Protein AF-0000000080271506 (afdb_homodimer)

Foldseek 3Di:
DPPPPDWAKEKEWEAAQFKTKMWIWTADLQLDTDTDDMDIDTANLNVCCLQVLADDPVRLVVVLVVVLVVLVVCVVVPHDYYAAEYEDSLLRRPCSVVSQVSSCVRRVDRYHYFYPQQLVLLQVLQVLVVVVVPPDDQAAKEWEWEAGLQKIWIWIDGSNATAAIDMFRCHLNSLCSVCVVVVVVDLQVLVVSLVVLCVRCVVCLVVLLVDAHAAYAYHYDLLVVVVVQLCVVVVDDPVAQKDFLVSLVVVLVVLSNDDLVCQCVVSVHDSVSSSRNSSVSSNVNSVVVSHNYRTYGYDPDDSRNSSSSVSSCVVSVDCSVVRSLRNLLNNLLSLLVVLPHLQLLLVQLLVQLLVVCVVLCVQLVDDPLLSSLLNSLSNQLQSLVSVPPPLSLVSSLVVQLPDSRRSAGNLSSLLSSLLSSLLADDADDCPDPSLVVDDPVSNLSSLQSNLSSNLSSLQCVVVPPFWDDWDWDDDPAAIETDTDGNDDRVSSVVRNVSSQVSNCVNRVHGYDD/DPPPPDWAWEKEWEAAQFKTKMWIWTADLQLDTDTDDMDIDTANLQVCCLQVLADDPVRLVVVLVVVLVVLVVCVVVPHDYYAAEYEDSLLRRPCSVVSQVSSCVRRVDRYHYFYPQQLVLLQVLQVLVVVVVPPDDQAAKEWEWEAGLQKIWIWIDGSNATAAIDMFRCHLNSLCSVCVVVPVVDLQVLVVSLVVLCVRCVVCLVVLLVDA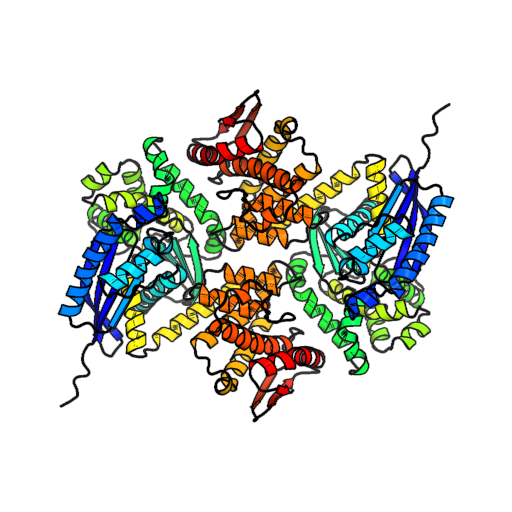HAAYAYHYDLLVVVVVQLCVVVVDDPVAQKDFLVSLVVVLVVLSNDDLVCQCVVSVHDSVSSSRNSSVSSNVNSVVVSHNYRTYGYSHDDSRNSVSSVSSCVVSVDCSVVSSLRNLLNNLLSLLVVLPHLQLLLVQLLVQLLVVCVVLCVQLVDDPLLSSLLNSLSNQLQSLVSVPPPLSLVSSLVVQLPDSRRNAGNLSSLLSSLLSSLLADDADDCPDPSLVVDDPVSNLSSLQSNLSSNLSSLQCVVVPPFWDDWDWDDDPAAIETDTDGDDDRVSSVVSNVSSQVSNCVNRVHGYDD

Secondary structure (DSSP, 8-state):
-------EEEEEEEE-SSEEEEEEEEE-TT--EEEEEEEEEE--HHHHHHHHSS--HHHHHHHHHHHHHHHHHHHHTT--EEEEEE-HHHHT-TTHHHHHHHHHHHH---EEE--HHHHHHHHHHHHHHHHTTS---TT-EEEEEEE-SS-EEEEEEETTEEEEEEEES--HHHHHHHTGGGTTT-S-HHHHHHHHHHHHSGGGHHHHHTS---EEEEESHHHHHHHHHHHHHHT--TT--EEEHHHHHHHHHHHHT--HHHHHHHHT--HHHHHHHHHHHHHHHHHHHTS--SEEE-----HHHHHHHHHHHHHHT-THHHHHHHHHHHHHHHHHHHTT--HHHHHHHHHHHHHHHHHTHHHH---HHHHHHHHHHHHHTTGGGGT-STTHHHHHHHHHHH---TT--HHHHHHHHHHHHTSSS----TTSHHHHTS-HHHHHHHHHHHHHHHHHHHTTTTSS--EEEEEEEE-SSEEEEEEEESS--HHHHHHHHTTHHHHHHHHSSEEE-/-------EEEEEEEE-SSEEEEEEEEE-TT--EEEEEEEEEE--HHHHHHHHSS--HHHHHHHHHHHHHHHHHHHHTT--EEEEEE-HHHHT-TTHHHHHHHHHHHH---EEE--HHHHHHHHHHHHHHHHTTS---TT-EEEEEEE-SS-EEEEEEETTEEEEEEEES--HHHHHHHTHHHHTT-S-HHHHHHHHHHHHSGGGHHHHHTS---EEEEESHHHHHHHHHHHHHHT--TT--EEEHHHHHHHHHHHHT--HHHHHHHHT--HHHHHHHHHHHHHHHHHHTTS--SEEE-----HHHHHHHHHHHHHHT-THHHHHHHHHHHHHHHHHHHTT--HHHHHHHHHHHHHHHHHTHHHH---HHHHHHHHHHHHHTTGGGGT-STTHHHHHHHHHHH---TT--HHHHHHHHHHHHTSSS----TTSHHHHTS-HHHHHHHHHHHHHHHHHHHTTTTSS--EEEEEEEE-SSEEEEEEEESS--HHHHHHHHTTHHHHHHHHSSEEE-

Solvent-accessible surface area (backbone atoms only — not comparable to full-atom values): 52823 Å² total; per-residue (Å²): 130,75,77,75,84,71,69,46,49,33,36,16,34,42,40,41,23,56,34,37,35,36,38,32,28,37,32,49,93,85,59,50,73,46,80,74,47,76,47,78,42,82,47,56,39,22,61,27,16,78,73,66,38,34,62,48,72,66,50,51,52,52,50,40,53,54,48,39,52,53,49,52,51,36,56,74,66,63,47,83,50,69,50,35,37,24,32,56,18,42,57,67,17,74,50,33,67,62,50,52,49,46,36,28,73,75,52,66,48,73,63,42,73,45,50,69,24,35,50,48,35,26,37,48,49,34,48,47,59,51,45,73,70,40,93,70,66,46,82,49,25,35,37,37,39,35,50,38,50,45,26,34,38,37,37,32,33,49,62,80,32,34,40,44,62,49,60,38,84,59,4,29,52,45,46,48,64,72,45,50,78,45,56,83,71,42,88,56,38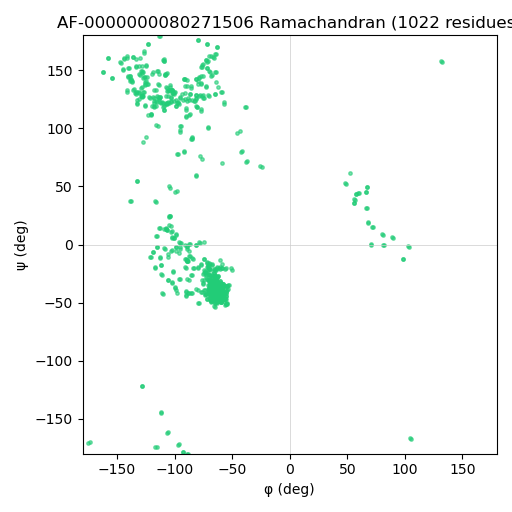,52,60,49,50,45,38,52,51,49,42,64,50,50,65,48,47,69,64,52,55,75,47,81,29,56,37,32,39,40,37,38,73,64,55,55,53,51,50,51,54,52,30,69,72,68,67,52,68,93,83,63,48,62,46,46,48,66,58,52,52,51,51,49,58,57,51,52,76,46,54,54,67,51,44,16,66,75,69,70,45,53,71,69,56,30,63,35,45,60,52,43,52,44,53,52,48,59,56,46,70,64,40,69,31,66,35,35,37,42,64,98,63,46,58,48,54,7,43,43,51,52,50,40,29,66,75,69,66,47,68,69,59,55,58,53,49,51,27,43,52,40,26,49,51,39,51,25,54,74,35,63,42,59,62,68,52,25,50,51,26,27,54,45,26,51,51,51,48,65,73,41,30,86,64,68,66,65,55,72,68,56,50,50,38,43,44,53,19,35,51,39,30,54,34,9,32,61,73,25,66,58,66,18,31,57,41,14,22,55,51,46,54,57,47,59,52,62,58,41,46,71,66,52,36,48,42,23,16,52,20,17,32,24,33,60,93,51,70,92,45,74,85,39,65,86,51,50,76,44,51,74,67,52,42,50,50,27,48,46,45,13,36,44,36,24,50,26,39,20,58,35,54,58,62,67,63,41,58,78,43,79,46,79,45,77,56,91,59,34,29,39,45,48,71,42,57,72,69,86,56,61,66,24,52,56,47,34,61,73,47,31,64,57,28,22,72,65,60,60,33,38,64,42,113,130,75,77,76,83,71,70,44,48,33,37,14,32,40,40,40,22,55,35,36,35,37,38,33,29,37,32,49,96,86,60,51,73,46,80,75,46,76,47,78,41,81,48,55,40,22,61,27,16,77,74,65,39,34,63,46,71,67,52,50,53,52,48,41,53,54,47,38,51,52,49,51,52,37,56,74,66,65,47,82,48,71,50,36,36,24,31,56,19,42,59,67,17,75,50,33,67,61,50,52,49,47,36,28,74,76,52,66,47,71,65,42,73,45,51,70,25,35,51,48,34,26,37,46,48,35,47,49,60,50,46,73,70,42,93,70,66,51,82,48,26,34,37,36,40,36,49,37,50,44,26,34,36,39,36,32,33,48,61,81,31,36,41,44,64,50,59,40,83,60,4,29,53,45,46,48,64,73,44,50,78,46,56,82,72,41,87,56,40,50,61,48,51,46,36,53,52,50,42,65,49,49,66,48,48,69,64,50,57,74,48,81,29,56,38,30,38,46,41,37,73,65,54,56,52,50,49,52,54,51,31,69,72,68,68,52,68,92,82,62,46,62,45,44,48,66,58,51,50,52,50,49,59,58,50,52,77,46,54,53,68,52,44,15,64,75,69,70,44,52,71,68,54,29,62,34,45,60,52,42,52,46,53,52,49,59,56,48,69,64,38,70,31,66,37,37,37,41,84,81,65,45,59,47,54,8,44,44,50,53,51,40,28,67,74,67,66,47,66,68,58,56,59,52,50,51,27,43,52,40,26,49,51,39,51,25,56,75,34,62,42,62,61,69,50,25,51,52,26,27,54,46,25,51,52,52,49,65,74,40,30,89,64,68,68,65,55,69,68,57,51,50,37,42,42,53,18,36,50,39,30,55,34,7,34,63,73,25,64,58,66,19,31,57,40,14,20,55,52,47,55,58,46,61,53,61,58,42,45,73,65,51,35,48,41,23,15,52,18,18,31,24,33,60,93,51,71,93,45,75,86,40,66,85,50,49,76,44,52,71,67,53,41,50,49,26,48,47,44,11,36,44,36,24,49,27,40,19,58,36,53,57,63,67,65,40,59,77,43,79,45,79,44,76,57,91,59,34,30,38,45,48,70,43,55,71,70,86,57,62,64,25,50,55,48,32,61,74,48,29,62,59,28,20,72,64,58,61,32,40,63,42,115

InterPro domains:
  IPR003607 HD/PDEase domain [cd00077] (344-480)
  IPR003695 Ppx/GppA phosphatase, N-terminal [PF02541] (31-312)
  IPR043129 ATPase, nucleotide binding domain [SSF53067] (8-130)
  IPR043129 ATPase, nucleotide binding domain [SSF53067] (140-314)
  IPR048950 Ppx/GppA phosphatase, C-terminal [PF21447] (331-485)
  IPR050273 GppA/Ppx guanosine pentaphosphate hydrolase [PTHR30005] (7-481)

Organism: NCBI:txid1552

Radius of gyration: 32.48 Å; Cα contacts (8 Å, |Δi|>4): 1818; chains: 2; bounding box: 80×104×75 Å

Nearest PDB structures (foldseek):
  8jgr-assembly1_A  TM=5.677E-01  e=6.599E-24  Deinococcus radiodurans R1 = ATCC 13939 = DSM 20539
  6pbz-assembly1_C  TM=5.279E-01  e=1.568E-22  Escherichia coli K-12
  6pbz-assembly1_B  TM=5.098E-01  e=1.625E-20  Escherichia coli K-12
  3cer-assembly4_D  TM=8.533E-01  e=2.823E-14  Bifidobacterium longum NCC2705
  6pbz-assembly1_D  TM=4.973E-01  e=1.581E-19  Escherichia coli K-12

Sequence (1026 aa):
MGTAQAWKIIAAIDLGANYLKMTIGEINKQGEIIILEEVVKPTKIGKDTFSKARISVKTIHETCDDLNGFVRLMKDYKIKFYKAVATSGMREAENKQYVLEQIRLRTGLNVESINVAEEQFYMLKAVRNHVNSIDIKKSEQYLIVNITSGAVETSIYEDGRLKFTEHVKIGSLKIREALSDLETKTIEFSETMQQYIESKIYTLKPQIKKFEINHFLGLGGELNTLCGIIRKKSGANKKDYYIKKEALLSLTKEISNMDNFQIKTTFGLSNKTAELLLPSILIFYCFLKMTKAEGIQIPKLSLRQGILYDLSDEILNIPRKEELIHDIISSVWYIGEKYQIDKEHATFVEKLSLEIFDHTKNLHKLGERERLYLQVAAILHDVGGFISANNHNFHSYNIIRAQSIVGFSDIAIEIIASSARYHSEEIPIMAHNNYRVLSDVDKMIVSTLAAILKLSEALDISHMQKIKEIKLLETRDNMFFNLRSKGDIILEEWNFSKYVDFFEEVIGVKPIIMGTAQAWKIIAAIDLGANYLKMTIGEINKQGEIIILEEVVKPTKIGKDTFSKARISVKTIHETCDDLNGFVRLMKDYKIKFYKAVATSGMREAENKQYVLEQIRLRTGLNVESINVAEEQFYMLKAVRNHVNSIDIKKSEQYLIVNITSGAVETSIYEDGRLKFTEHVKIGSLKIREALSDLETKTIEFSETMQQYIESKIYTLKPQIKKFEINHFLGLGGELNTLCGIIRKKSGANKKDYYIKKEALLSLTKEISNMDNFQIKTTFGLSNKTAELLLPSILIFYCFLKMTKAEGIQIPKLSLRQGILYDLSDEILNIPRKEELIHDIISSVWYIGEKYQIDKEHATFVEKLSLEIFDHTKNLHKLGERERLYLQVAAILHDVGGFISANNHNFHSYNIIRAQSIVGFSDIAIEIIASSARYHSEEIPIMAHNNYRVLSDVDKMIVSTLAAILKLSEALDISHMQKIKEIKLLETRDNMFFNLRSKGDIILEEWNFSKYVDFFEEVIGVKPII

pLDDT: mean 91.63, std 8.74, range [24.33, 98.81]

Structure (mmCIF, N/CA/C/O backbone):
data_AF-0000000080271506-model_v1
#
loop_
_entity.id
_entity.type
_entity.pdbx_description
1 polymer Exopolyphosphatase
#
loop_
_atom_site.group_PDB
_atom_site.id
_atom_site.type_symbol
_atom_site.label_atom_id
_atom_site.label_alt_id
_atom_site.label_comp_id
_atom_site.label_asym_id
_atom_site.label_entity_id
_atom_site.label_seq_id
_atom_site.pdbx_PDB_ins_code
_atom_site.Cartn_x
_atom_site.Cartn_y
_atom_site.Cartn_z
_atom_site.occupancy
_atom_site.B_iso_or_equiv
_atom_site.auth_seq_id
_atom_site.auth_comp_id
_atom_site.auth_asym_id
_atom_site.auth_atom_id
_atom_site.pdbx_PDB_model_num
ATOM 1 N N . MET A 1 1 ? -33.625 -52.156 -16.141 1 24.33 1 MET A N 1
ATOM 2 C CA . MET A 1 1 ? -32.281 -52.031 -16.75 1 24.33 1 MET A CA 1
ATOM 3 C C . MET A 1 1 ? -31.609 -50.75 -16.266 1 24.33 1 MET A C 1
ATOM 5 O O . MET A 1 1 ? -32.125 -49.625 -16.484 1 24.33 1 MET A O 1
ATOM 9 N N . GLY A 1 2 ? -31.141 -50.688 -15.047 1 33.22 2 GLY A N 1
ATOM 10 C CA . GLY A 1 2 ? -30.625 -49.531 -14.32 1 33.22 2 GLY A CA 1
ATOM 11 C C . GLY A 1 2 ? -29.703 -48.656 -15.164 1 33.22 2 GLY A C 1
ATOM 12 O O . GLY A 1 2 ? -28.844 -49.188 -15.883 1 33.22 2 GLY A O 1
ATOM 13 N N . THR A 1 3 ? -30.234 -47.656 -15.688 1 35.72 3 THR A N 1
ATOM 14 C CA . THR A 1 3 ? -29.453 -46.812 -16.578 1 35.72 3 THR A CA 1
ATOM 15 C C . THR A 1 3 ? -28.016 -46.688 -16.078 1 35.72 3 THR A C 1
ATOM 17 O O . THR A 1 3 ? -27.781 -46.219 -14.969 1 35.72 3 THR A O 1
ATOM 20 N N . ALA A 1 4 ? -27.266 -47.688 -16.188 1 40.25 4 ALA A N 1
ATOM 21 C CA . ALA A 1 4 ? -25.812 -47.688 -15.969 1 40.25 4 ALA A CA 1
ATOM 22 C C . ALA A 1 4 ? -25.219 -46.312 -16.203 1 40.25 4 ALA A C 1
ATOM 24 O O . ALA A 1 4 ? -25.141 -45.844 -17.344 1 40.25 4 ALA A O 1
ATOM 25 N N . GLN A 1 5 ? -25.438 -45.25 -15.445 1 45.72 5 GLN A N 1
ATOM 26 C CA . GLN A 1 5 ? -25.016 -43.844 -15.297 1 45.72 5 GLN A CA 1
ATOM 27 C C . GLN A 1 5 ? -23.516 -43.688 -15.484 1 45.72 5 GLN A C 1
ATOM 29 O O . GLN A 1 5 ? -22.734 -44.219 -14.688 1 45.72 5 GLN A O 1
ATOM 34 N N . ALA A 1 6 ? -22.984 -43.656 -16.828 1 52.34 6 ALA A N 1
ATOM 35 C CA . ALA A 1 6 ? -21.781 -43.875 -17.625 1 52.34 6 ALA A CA 1
ATOM 36 C C . ALA A 1 6 ? -20.641 -43 -17.125 1 52.34 6 ALA A C 1
ATOM 38 O O . ALA A 1 6 ? -20.859 -41.844 -16.766 1 52.34 6 ALA A O 1
ATOM 39 N N . TRP A 1 7 ? -19.531 -43.531 -16.719 1 69.44 7 TRP A N 1
ATOM 40 C CA . TRP A 1 7 ? -18.203 -42.938 -16.531 1 69.44 7 TRP A CA 1
ATOM 41 C C . TRP A 1 7 ? -17.891 -41.938 -17.625 1 69.44 7 TRP A C 1
ATOM 43 O O . TRP A 1 7 ? -18.312 -42.094 -18.766 1 69.44 7 TRP A O 1
ATOM 53 N N . LYS A 1 8 ? -17.688 -40.656 -17.109 1 88.38 8 LYS A N 1
ATOM 54 C CA . LYS A 1 8 ? -17.266 -39.656 -18.094 1 88.38 8 LYS A CA 1
ATOM 55 C C . LYS A 1 8 ? -15.742 -39.594 -18.172 1 88.38 8 LYS A C 1
ATOM 57 O O . LYS A 1 8 ? -15.055 -39.656 -17.156 1 88.38 8 LYS A O 1
ATOM 62 N N . ILE A 1 9 ? -15.312 -39.656 -19.438 1 95.25 9 ILE A N 1
ATOM 63 C CA . ILE A 1 9 ? -13.883 -39.469 -19.672 1 95.25 9 ILE A CA 1
ATOM 64 C C . ILE A 1 9 ? -13.586 -38 -19.953 1 95.25 9 ILE A C 1
ATOM 66 O O . ILE A 1 9 ? -14.242 -37.375 -20.797 1 95.25 9 ILE A O 1
ATOM 70 N N . ILE A 1 10 ? -12.656 -37.406 -19.141 1 96.44 10 ILE A N 1
ATOM 71 C CA . ILE A 1 10 ? -12.32 -36 -19.25 1 96.44 10 ILE A CA 1
ATOM 72 C C . ILE A 1 10 ? -10.812 -35.844 -19.406 1 96.44 10 ILE A C 1
ATOM 74 O O . ILE A 1 10 ? -10.055 -36.781 -19.234 1 96.44 10 ILE A O 1
ATOM 78 N N . ALA A 1 11 ? -10.43 -34.625 -19.828 1 97.75 11 ALA A N 1
ATOM 79 C CA . ALA A 1 11 ? -9.008 -34.406 -20.031 1 97.75 11 ALA A CA 1
ATOM 80 C C . ALA A 1 11 ? -8.586 -33.031 -19.484 1 97.75 11 ALA A C 1
ATOM 82 O O . ALA A 1 11 ? -9.359 -32.062 -19.547 1 97.75 11 ALA A O 1
ATOM 83 N N . ALA A 1 12 ? -7.438 -33 -18.906 1 98.19 12 ALA A N 1
ATOM 84 C CA . ALA A 1 12 ? -6.758 -31.781 -18.5 1 98.19 12 ALA A CA 1
ATOM 85 C C . ALA A 1 12 ? -5.477 -31.578 -19.312 1 98.19 12 ALA A C 1
ATOM 87 O O . ALA A 1 12 ? -4.656 -32.5 -19.422 1 98.19 12 ALA A O 1
ATOM 88 N N . ILE A 1 13 ? -5.352 -30.406 -19.938 1 98.31 13 ILE A N 1
ATOM 89 C CA . ILE A 1 13 ? -4.176 -30.078 -20.734 1 98.31 13 ILE A CA 1
ATOM 90 C C . ILE A 1 13 ? -3.436 -28.906 -20.094 1 98.31 13 ILE A C 1
ATOM 92 O O . ILE A 1 13 ? -4.039 -27.875 -19.797 1 98.31 13 ILE A O 1
ATOM 96 N N . ASP A 1 14 ? -2.15 -29.078 -19.875 1 97.12 14 ASP A N 1
ATOM 97 C CA . ASP A 1 14 ? -1.265 -28.094 -19.281 1 97.12 14 ASP A CA 1
ATOM 98 C C . ASP A 1 14 ? -0.187 -27.641 -20.266 1 97.12 14 ASP A C 1
ATOM 100 O O . ASP A 1 14 ? 0.75 -28.391 -20.547 1 97.12 14 ASP A O 1
ATOM 104 N N . LEU A 1 15 ? -0.402 -26.469 -20.797 1 97.38 15 LEU A N 1
ATOM 105 C CA . LEU A 1 15 ? 0.628 -25.891 -21.641 1 97.38 15 LEU A CA 1
ATOM 106 C C . LEU A 1 15 ? 1.667 -25.141 -20.812 1 97.38 15 LEU A C 1
ATOM 108 O O . LEU A 1 15 ? 1.581 -23.922 -20.641 1 97.38 15 LEU A O 1
ATOM 112 N N . GLY A 1 16 ? 2.695 -25.844 -20.422 1 93.62 16 GLY A N 1
ATOM 113 C CA . GLY A 1 16 ? 3.74 -25.281 -19.578 1 93.62 16 GLY A CA 1
ATOM 114 C C . GLY A 1 16 ? 4.895 -24.703 -20.359 1 93.62 16 GLY A C 1
ATOM 115 O O . GLY A 1 16 ? 4.875 -24.688 -21.594 1 93.62 16 GLY A O 1
ATOM 116 N N . ALA A 1 17 ? 5.844 -24.219 -19.609 1 91.88 17 ALA A N 1
ATOM 117 C CA . ALA A 1 17 ? 7.004 -23.562 -20.203 1 91.88 17 ALA A CA 1
ATOM 118 C C . ALA A 1 17 ? 7.957 -24.594 -20.812 1 91.88 17 ALA A C 1
ATOM 120 O O . ALA A 1 17 ? 8.578 -24.344 -21.859 1 91.88 17 ALA A O 1
ATOM 121 N N . ASN A 1 18 ? 8.016 -25.781 -20.156 1 89.38 18 ASN A N 1
ATOM 122 C CA . ASN A 1 18 ? 9 -26.781 -20.594 1 89.38 18 ASN A CA 1
ATOM 123 C C . ASN A 1 18 ? 8.32 -27.984 -21.219 1 89.38 18 ASN A C 1
ATOM 125 O O . ASN A 1 18 ? 8.945 -28.719 -21.984 1 89.38 18 ASN A O 1
ATOM 129 N N . TYR A 1 19 ? 7.074 -28.156 -20.781 1 91.62 19 TYR A N 1
ATOM 130 C CA . TYR A 1 19 ? 6.375 -29.344 -21.266 1 91.62 19 TYR A CA 1
ATOM 131 C C . TYR A 1 19 ? 4.91 -29.031 -21.562 1 91.62 19 TYR A C 1
ATOM 133 O O . TYR A 1 19 ? 4.293 -28.234 -20.859 1 91.62 19 TYR A O 1
ATOM 141 N N . LEU A 1 20 ? 4.477 -29.719 -22.609 1 96.5 20 LEU A N 1
ATOM 142 C CA . LEU A 1 20 ? 3.043 -29.891 -22.828 1 96.5 20 LEU A CA 1
ATOM 143 C C . LEU A 1 20 ? 2.568 -31.219 -22.25 1 96.5 20 LEU A C 1
ATOM 145 O O . LEU A 1 20 ? 3.135 -32.281 -22.547 1 96.5 20 LEU A O 1
ATOM 149 N N . LYS A 1 21 ? 1.562 -31.109 -21.406 1 97 21 LYS A N 1
ATOM 150 C CA . LYS A 1 21 ? 1.104 -32.344 -20.766 1 97 21 LYS A CA 1
ATOM 151 C C . LYS A 1 21 ? -0.411 -32.469 -20.875 1 97 21 LYS A C 1
ATOM 153 O O . LYS A 1 21 ? -1.139 -31.484 -20.891 1 97 21 LYS A O 1
ATOM 158 N N . MET A 1 22 ? -0.831 -33.688 -20.984 1 98.12 22 MET A N 1
ATOM 159 C CA . MET A 1 22 ? -2.254 -34 -20.953 1 98.12 22 MET A CA 1
ATOM 160 C C . MET A 1 22 ? -2.52 -35.219 -20.078 1 98.12 22 MET A C 1
ATOM 162 O O . MET A 1 22 ? -1.762 -36.188 -20.125 1 98.12 22 MET A O 1
ATOM 166 N N . THR A 1 23 ? -3.479 -35.125 -19.234 1 97.69 23 THR A N 1
ATOM 167 C CA . THR A 1 23 ? -3.957 -36.25 -18.453 1 97.69 23 THR A CA 1
ATOM 168 C C . THR A 1 23 ? -5.414 -36.562 -18.781 1 97.69 23 THR A C 1
ATOM 170 O O . THR A 1 23 ? -6.266 -35.656 -18.75 1 97.69 23 THR A O 1
ATOM 173 N N . ILE A 1 24 ? -5.648 -37.781 -19.188 1 97.44 24 ILE A N 1
ATOM 174 C CA . ILE A 1 24 ? -7.008 -38.281 -19.422 1 97.44 24 ILE A CA 1
ATOM 175 C C . ILE A 1 24 ? -7.48 -39.094 -18.234 1 97.44 24 ILE A C 1
ATOM 177 O O . ILE A 1 24 ? -6.773 -40 -17.781 1 97.44 24 ILE A O 1
ATOM 181 N N . GLY A 1 25 ? -8.57 -38.719 -17.688 1 95.25 25 GLY A N 1
ATOM 182 C CA . GLY A 1 25 ? -9.109 -39.438 -16.531 1 95.25 25 GLY A CA 1
ATOM 183 C C . GLY A 1 25 ? -10.57 -39.781 -16.688 1 95.25 25 GLY A C 1
ATOM 184 O O . GLY A 1 25 ? -11.289 -39.156 -17.484 1 95.25 25 GLY A O 1
ATOM 185 N N . GLU A 1 26 ? -10.914 -40.844 -15.992 1 94.62 26 GLU A N 1
ATOM 186 C CA . GLU A 1 26 ? -12.312 -41.25 -15.898 1 94.62 26 GLU A CA 1
ATOM 187 C C . GLU A 1 26 ? -12.906 -40.875 -14.547 1 94.62 26 GLU A C 1
ATOM 189 O O . GLU A 1 26 ? -12.297 -41.094 -13.508 1 94.62 26 GLU A O 1
ATOM 194 N N . ILE A 1 27 ? -13.992 -40.188 -14.609 1 90.12 27 ILE A N 1
ATOM 195 C CA . ILE A 1 27 ? -14.633 -39.781 -13.367 1 90.12 27 ILE A CA 1
ATOM 196 C C . ILE A 1 27 ? -15.852 -40.656 -13.102 1 90.12 27 ILE A C 1
ATOM 198 O O . ILE A 1 27 ? -16.578 -41 -14.023 1 90.12 27 ILE A O 1
ATOM 202 N N . ASN A 1 28 ? -15.984 -41.062 -11.844 1 86 28 ASN A N 1
ATOM 203 C CA . ASN A 1 28 ? -17.188 -41.812 -11.445 1 86 28 ASN A CA 1
ATOM 204 C C . ASN A 1 28 ? -18.219 -40.875 -10.797 1 86 28 ASN A C 1
ATOM 206 O O . ASN A 1 28 ? -18.031 -39.656 -10.734 1 86 28 ASN A O 1
ATOM 210 N N . LYS A 1 29 ? -19.219 -41.469 -10.289 1 81.31 29 LYS A N 1
ATOM 211 C CA . LYS A 1 29 ? -20.344 -40.719 -9.766 1 81.31 29 LYS A CA 1
ATOM 212 C C . LYS A 1 29 ? -19.969 -40 -8.469 1 81.31 29 LYS A C 1
ATOM 214 O O . LYS A 1 29 ? -20.562 -38.969 -8.125 1 81.31 29 LYS A O 1
ATOM 219 N N . GLN A 1 30 ? -18.953 -40.562 -7.824 1 78.25 30 GLN A N 1
ATOM 220 C CA . GLN A 1 30 ? -18.547 -39.969 -6.547 1 78.25 30 GLN A CA 1
ATOM 221 C C . GLN A 1 30 ? -17.5 -38.875 -6.746 1 78.25 30 GLN A C 1
ATOM 223 O O . GLN A 1 30 ? -17.125 -38.188 -5.793 1 78.25 30 GLN A O 1
ATOM 228 N N . GLY A 1 31 ? -17.141 -38.688 -7.965 1 78.31 31 GLY A N 1
ATOM 229 C CA . GLY A 1 31 ? -16.172 -37.625 -8.25 1 78.31 31 GLY A CA 1
ATOM 230 C C . GLY A 1 31 ? -14.742 -38.094 -8.164 1 78.31 31 GLY A C 1
ATOM 231 O O . GLY A 1 31 ? -13.812 -37.312 -8.258 1 78.31 31 GLY A O 1
ATOM 232 N N . GLU A 1 32 ? -14.57 -39.344 -7.996 1 83.06 32 GLU A N 1
ATOM 233 C CA . GLU A 1 32 ? -13.227 -39.938 -8 1 83.06 32 GLU A CA 1
ATOM 234 C C . GLU A 1 32 ? -12.68 -40.031 -9.422 1 83.06 32 GLU A C 1
ATOM 236 O O . GLU A 1 32 ? -13.422 -40.312 -10.359 1 83.06 32 GLU A O 1
ATOM 241 N N . ILE A 1 33 ? -11.391 -39.844 -9.508 1 89.38 33 ILE A N 1
ATOM 242 C CA . ILE A 1 33 ? -10.789 -39.812 -10.836 1 89.38 33 ILE A CA 1
ATOM 243 C C . ILE A 1 33 ? -9.766 -40.938 -10.961 1 89.38 33 ILE A C 1
ATOM 245 O O . ILE A 1 33 ? -8.906 -41.125 -10.094 1 89.38 33 ILE A O 1
ATOM 249 N N . ILE A 1 34 ? -9.922 -41.719 -11.977 1 92 34 ILE A N 1
ATOM 250 C CA . ILE A 1 34 ? -8.93 -42.719 -12.344 1 92 34 ILE A CA 1
ATOM 251 C C . ILE A 1 34 ? -8.172 -42.25 -13.594 1 92 34 ILE A C 1
ATOM 253 O O . ILE A 1 34 ? -8.781 -42 -14.633 1 92 34 ILE A O 1
ATOM 257 N N . ILE A 1 35 ? -6.891 -42.156 -13.453 1 93.88 35 ILE A N 1
ATOM 258 C CA . ILE A 1 35 ? -6.074 -41.719 -14.578 1 93.88 35 ILE A CA 1
ATOM 259 C C . ILE A 1 35 ? -5.949 -42.844 -15.609 1 93.88 35 ILE A C 1
ATOM 261 O O . ILE A 1 35 ? -5.547 -43.938 -15.273 1 93.88 35 ILE A O 1
ATOM 265 N N . LEU A 1 36 ? -6.289 -42.531 -16.828 1 95.12 36 LEU A N 1
ATOM 266 C CA . LEU A 1 36 ? -6.246 -43.5 -17.922 1 95.12 36 LEU A CA 1
ATOM 267 C C . LEU A 1 36 ? -4.957 -43.344 -18.719 1 95.12 36 LEU A C 1
ATOM 269 O O . LEU A 1 36 ? -4.383 -44.344 -19.156 1 95.12 36 LEU A O 1
ATOM 273 N N . GLU A 1 37 ? -4.598 -42.125 -18.938 1 95.62 37 GLU A N 1
ATOM 274 C CA . GLU A 1 37 ? -3.463 -41.875 -19.812 1 95.62 37 GLU A CA 1
ATOM 275 C C . GLU A 1 37 ? -2.805 -40.531 -19.469 1 95.62 37 GLU A C 1
ATOM 277 O O . GLU A 1 37 ? -3.48 -39.594 -19.062 1 95.62 37 GLU A O 1
ATOM 282 N N . GLU A 1 38 ? -1.516 -40.5 -19.578 1 96 38 GLU A N 1
ATOM 283 C CA . GLU A 1 38 ? -0.73 -39.281 -19.453 1 96 38 GLU A CA 1
ATOM 284 C C . GLU A 1 38 ? 0.251 -39.125 -20.609 1 96 38 GLU A C 1
ATOM 286 O O . GLU A 1 38 ? 0.933 -40.094 -20.984 1 96 38 GLU A O 1
ATOM 291 N N . VAL A 1 39 ? 0.22 -37.969 -21.172 1 96.44 39 VAL A N 1
ATOM 292 C CA . VAL A 1 39 ? 1.107 -37.656 -22.297 1 96.44 39 VAL A CA 1
ATOM 293 C C . VAL A 1 39 ? 1.952 -36.438 -21.984 1 96.44 39 VAL A C 1
ATOM 295 O O . VAL A 1 39 ? 1.458 -35.469 -21.391 1 96.44 39 VAL A O 1
ATOM 298 N N . VAL A 1 40 ? 3.184 -36.5 -22.344 1 94.19 40 VAL A N 1
ATOM 299 C CA . VAL A 1 40 ? 4.109 -35.406 -22.094 1 94.19 40 VAL A CA 1
ATOM 300 C C . VAL A 1 40 ? 4.926 -35.125 -23.359 1 94.19 40 VAL A C 1
ATOM 302 O O . VAL A 1 40 ? 5.438 -36.062 -23.984 1 94.19 40 VAL A O 1
ATOM 305 N N . LYS A 1 41 ? 4.984 -33.875 -23.75 1 94.94 41 LYS A N 1
ATOM 306 C CA . LYS A 1 41 ? 5.801 -33.438 -24.875 1 94.94 41 LYS A CA 1
ATOM 307 C C . LYS A 1 41 ? 6.672 -32.25 -24.5 1 94.94 41 LYS A C 1
ATOM 309 O O . LYS A 1 41 ? 6.172 -31.25 -23.969 1 94.94 41 LYS A O 1
ATOM 314 N N . PRO A 1 42 ? 7.984 -32.344 -24.75 1 92 42 PRO A N 1
ATOM 315 C CA . PRO A 1 42 ? 8.828 -31.172 -24.469 1 92 42 PRO A CA 1
ATOM 316 C C . PRO A 1 42 ? 8.5 -29.984 -25.344 1 92 42 PRO A C 1
ATOM 318 O O . PRO A 1 42 ? 8.016 -30.156 -26.469 1 92 42 PRO A O 1
ATOM 321 N N . THR A 1 43 ? 8.664 -28.828 -24.875 1 94.12 43 THR A N 1
ATOM 322 C CA . THR A 1 43 ? 8.438 -27.625 -25.641 1 94.12 43 THR A CA 1
ATOM 323 C C . THR A 1 43 ? 9.492 -26.562 -25.328 1 94.12 43 THR A C 1
ATOM 325 O O . THR A 1 43 ? 10.188 -26.672 -24.312 1 94.12 43 THR A O 1
ATOM 328 N N . LYS A 1 44 ? 9.648 -25.562 -26.188 1 93.12 44 LYS A N 1
ATOM 329 C CA . LYS A 1 44 ? 10.625 -24.484 -26.016 1 93.12 44 LYS A CA 1
ATOM 330 C C . LYS A 1 44 ? 9.93 -23.172 -25.688 1 93.12 44 LYS A C 1
ATOM 332 O O . LYS A 1 44 ? 10.547 -22.109 -25.766 1 93.12 44 LYS A O 1
ATOM 337 N N . ILE A 1 45 ? 8.672 -23.234 -25.344 1 94.75 45 ILE A N 1
ATOM 338 C CA . ILE A 1 45 ? 7.875 -22.031 -25.078 1 94.75 45 ILE A CA 1
ATOM 339 C C . ILE A 1 45 ? 8.555 -21.188 -24 1 94.75 45 ILE A C 1
ATOM 341 O O . ILE A 1 45 ? 8.773 -19.984 -24.203 1 94.75 45 ILE A O 1
ATOM 345 N N . GLY A 1 46 ? 8.906 -21.75 -22.891 1 92 46 GLY A N 1
ATOM 346 C CA . GLY A 1 46 ? 9.523 -21.031 -21.781 1 92 46 GLY A CA 1
ATOM 347 C C . GLY A 1 46 ? 10.867 -20.422 -22.156 1 92 46 GLY A C 1
ATOM 348 O O . GLY A 1 46 ? 11.156 -19.281 -21.781 1 92 46 GLY A O 1
ATOM 349 N N . LYS A 1 47 ? 11.672 -21.203 -22.859 1 90.25 47 LYS A N 1
ATOM 350 C CA . LYS A 1 47 ? 12.977 -20.703 -23.281 1 90.25 47 LYS A CA 1
ATOM 351 C C . LYS A 1 47 ? 12.828 -19.453 -24.141 1 90.25 47 LYS A C 1
ATOM 353 O O . LYS A 1 47 ? 13.539 -18.469 -23.938 1 90.25 47 LYS A O 1
ATOM 358 N N . ASP A 1 48 ? 11.852 -19.453 -25.094 1 93.06 48 ASP A N 1
ATOM 359 C CA . ASP A 1 48 ? 11.594 -18.297 -25.953 1 93.06 48 ASP A CA 1
ATOM 360 C C . ASP A 1 48 ? 11.133 -17.109 -25.125 1 93.06 48 ASP A C 1
ATOM 362 O O . ASP A 1 48 ? 11.664 -16 -25.281 1 93.06 48 ASP A O 1
ATOM 366 N N . THR A 1 49 ? 10.234 -17.391 -24.281 1 93.44 49 THR A N 1
ATOM 367 C CA . THR A 1 49 ? 9.578 -16.328 -23.531 1 93.44 49 THR A CA 1
ATOM 368 C C . THR A 1 49 ? 10.547 -15.695 -22.531 1 93.44 49 THR A C 1
ATOM 370 O O . THR A 1 49 ? 10.648 -14.469 -22.453 1 93.44 49 THR A O 1
ATOM 373 N N . PHE A 1 50 ? 11.281 -16.469 -21.797 1 88.19 50 PHE A N 1
ATOM 374 C CA . PHE A 1 50 ? 12.094 -15.969 -20.688 1 88.19 50 PHE A CA 1
ATOM 375 C C . PHE A 1 50 ? 13.391 -15.367 -21.203 1 88.19 50 PHE A C 1
ATOM 377 O O . PHE A 1 50 ? 14 -14.523 -20.547 1 88.19 50 PHE A O 1
ATOM 384 N N . SER A 1 51 ? 13.781 -15.734 -22.422 1 86.94 51 SER A N 1
ATOM 385 C CA . SER A 1 51 ? 15.016 -15.188 -22.984 1 86.94 51 SER A CA 1
ATOM 386 C C . SER A 1 51 ? 14.727 -14.047 -23.953 1 86.94 51 SER A C 1
ATOM 388 O O . SER A 1 51 ? 15.469 -13.055 -24 1 86.94 51 SER A O 1
ATOM 390 N N . LYS A 1 52 ? 13.625 -14.18 -24.719 1 90.12 52 LYS A N 1
ATOM 391 C CA . LYS A 1 52 ? 13.391 -13.234 -25.812 1 90.12 52 LYS A CA 1
ATOM 392 C C . LYS A 1 52 ? 12.086 -12.469 -25.594 1 90.12 52 LYS A C 1
ATOM 394 O O . LYS A 1 52 ? 11.727 -11.602 -26.391 1 90.12 52 LYS A O 1
ATOM 399 N N . ALA A 1 53 ? 11.328 -12.812 -24.625 1 91.25 53 ALA A N 1
ATOM 400 C CA . ALA A 1 53 ? 10.062 -12.172 -24.266 1 91.25 53 ALA A CA 1
ATOM 401 C C . ALA A 1 53 ? 8.984 -12.484 -25.312 1 91.25 53 ALA A C 1
ATOM 403 O O . ALA A 1 53 ? 7.848 -12.008 -25.188 1 91.25 53 ALA A O 1
ATOM 404 N N . ARG A 1 54 ? 9.383 -13.266 -26.328 1 94.81 54 ARG A N 1
ATOM 405 C CA . ARG A 1 54 ? 8.461 -13.625 -27.391 1 94.81 54 ARG A CA 1
ATOM 406 C C . ARG A 1 54 ? 8.625 -15.086 -27.797 1 94.81 54 ARG A C 1
ATOM 408 O O . ARG A 1 54 ? 9.742 -15.602 -27.828 1 94.81 54 ARG A O 1
ATOM 415 N N . ILE A 1 55 ? 7.539 -15.695 -28.141 1 95.75 55 ILE A N 1
ATOM 416 C CA . ILE A 1 55 ? 7.586 -17.062 -28.625 1 95.75 55 ILE A CA 1
ATOM 417 C C . ILE A 1 55 ? 7.84 -17.078 -30.125 1 95.75 55 ILE A C 1
ATOM 419 O O . ILE A 1 55 ? 7.133 -16.422 -30.891 1 95.75 55 ILE A O 1
ATOM 423 N N . SER A 1 56 ? 8.797 -17.828 -30.594 1 96 56 SER A N 1
ATOM 424 C CA . SER A 1 56 ? 9.188 -17.859 -32 1 96 56 SER A CA 1
ATOM 425 C C . SER A 1 56 ? 8.148 -18.578 -32.844 1 96 56 SER A C 1
ATOM 427 O O . SER A 1 56 ? 7.402 -19.422 -32.344 1 96 56 SER A O 1
ATOM 429 N N . VAL A 1 57 ? 8.18 -18.281 -34.125 1 94.06 57 VAL A N 1
ATOM 430 C CA . VAL A 1 57 ? 7.262 -18.906 -35.094 1 94.06 57 VAL A CA 1
ATOM 431 C C . VAL A 1 57 ? 7.512 -20.406 -35.125 1 94.06 57 VAL A C 1
ATOM 433 O O . VAL A 1 57 ? 6.566 -21.203 -35.188 1 94.06 57 VAL A O 1
ATOM 436 N N . LYS A 1 58 ? 8.742 -20.75 -35.062 1 96.38 58 LYS A N 1
ATOM 437 C CA . LYS A 1 58 ? 9.102 -22.172 -35.062 1 96.38 58 LYS A CA 1
ATOM 438 C C . LYS A 1 58 ? 8.484 -22.891 -33.875 1 96.38 58 LYS A C 1
ATOM 440 O O . LYS A 1 58 ? 7.891 -23.953 -34 1 96.38 58 LYS A O 1
ATOM 445 N N . THR A 1 59 ? 8.633 -22.312 -32.688 1 96.75 59 THR A N 1
ATOM 446 C CA . THR A 1 59 ? 8.078 -22.891 -31.484 1 96.75 59 THR A CA 1
ATOM 447 C C . THR A 1 59 ? 6.555 -22.953 -31.547 1 96.75 59 THR A C 1
ATOM 449 O O . THR A 1 59 ? 5.949 -23.922 -31.094 1 96.75 59 THR A O 1
ATOM 452 N N . ILE A 1 60 ? 5.91 -22 -32.156 1 95.94 60 ILE A N 1
ATOM 453 C CA . ILE A 1 60 ? 4.461 -21.969 -32.312 1 95.94 60 ILE A CA 1
ATOM 454 C C . ILE A 1 60 ? 4.008 -23.141 -33.188 1 95.94 60 ILE A C 1
ATOM 456 O O . ILE A 1 60 ? 3.08 -23.875 -32.812 1 95.94 60 ILE A O 1
ATOM 460 N N . HIS A 1 61 ? 4.738 -23.375 -34.25 1 96.56 61 HIS A N 1
ATOM 461 C CA . HIS A 1 61 ? 4.387 -24.453 -35.156 1 96.56 61 HIS A CA 1
ATOM 462 C C . HIS A 1 61 ? 4.566 -25.812 -34.5 1 96.56 61 HIS A C 1
ATOM 464 O O . HIS A 1 61 ? 3.693 -26.688 -34.594 1 96.56 61 HIS A O 1
ATOM 470 N N . GLU A 1 62 ? 5.645 -25.953 -33.844 1 97.44 62 GLU A N 1
ATOM 471 C CA . GLU A 1 62 ? 5.91 -27.203 -33.125 1 97.44 62 GLU A CA 1
ATOM 472 C C . GLU A 1 62 ? 4.859 -27.469 -32.062 1 97.44 62 GLU A C 1
ATOM 474 O O . GLU A 1 62 ? 4.418 -28.609 -31.859 1 97.44 62 GLU A O 1
ATOM 479 N N . THR A 1 63 ? 4.527 -26.453 -31.359 1 97.5 63 THR A N 1
ATOM 480 C CA . THR A 1 63 ? 3.518 -26.562 -30.312 1 97.5 63 THR A CA 1
ATOM 481 C C . THR A 1 63 ? 2.176 -26.984 -30.906 1 97.5 63 THR A C 1
ATOM 483 O O . THR A 1 63 ? 1.52 -27.891 -30.359 1 97.5 63 THR A O 1
ATOM 486 N N . CYS A 1 64 ? 1.766 -26.391 -31.984 1 97.44 64 CYS A N 1
ATOM 487 C CA . CYS A 1 64 ? 0.506 -26.75 -32.625 1 97.44 64 CYS A CA 1
ATOM 488 C C . CYS A 1 64 ? 0.525 -28.203 -33.094 1 97.44 64 CYS A C 1
ATOM 490 O O . CYS A 1 64 ? -0.473 -28.906 -32.969 1 97.44 64 CYS A O 1
ATOM 492 N N . ASP A 1 65 ? 1.634 -28.594 -33.594 1 97.88 65 ASP A N 1
ATOM 493 C CA . ASP A 1 65 ? 1.767 -29.969 -34.031 1 97.88 65 ASP A CA 1
ATOM 494 C C . ASP A 1 65 ? 1.583 -30.938 -32.875 1 97.88 65 ASP A C 1
ATOM 496 O O . ASP A 1 65 ? 0.866 -31.938 -33 1 97.88 65 ASP A O 1
ATOM 500 N N . ASP A 1 66 ? 2.262 -30.625 -31.828 1 97.75 66 ASP A N 1
ATOM 501 C CA . ASP A 1 66 ? 2.154 -31.484 -30.641 1 97.75 66 ASP A CA 1
ATOM 502 C C . ASP A 1 66 ? 0.724 -31.5 -30.109 1 97.75 66 ASP A C 1
ATOM 504 O O . ASP A 1 66 ? 0.208 -32.562 -29.734 1 97.75 66 ASP A O 1
ATOM 508 N N . LEU A 1 67 ? 0.064 -30.391 -30.094 1 98.19 67 LEU A N 1
ATOM 509 C CA . LEU A 1 67 ? -1.292 -30.281 -29.562 1 98.19 67 LEU A CA 1
ATOM 510 C C . LEU A 1 67 ? -2.285 -31 -30.469 1 98.19 67 LEU A C 1
ATOM 512 O O . LEU A 1 67 ? -3.287 -31.547 -30 1 98.19 67 LEU A O 1
ATOM 516 N N . ASN A 1 68 ? -1.976 -31 -31.75 1 97.94 68 ASN A N 1
ATOM 517 C CA . ASN A 1 68 ? -2.803 -31.797 -32.656 1 97.94 68 ASN A CA 1
ATOM 518 C C . ASN A 1 68 ? -2.775 -33.281 -32.281 1 97.94 68 ASN A C 1
ATOM 520 O O . ASN A 1 68 ? -3.775 -33.969 -32.438 1 97.94 68 ASN A O 1
ATOM 524 N N . GLY A 1 69 ? -1.617 -33.656 -31.875 1 97.56 69 GLY A N 1
ATOM 525 C CA . GLY A 1 69 ? -1.53 -35 -31.344 1 97.56 69 GLY A CA 1
ATOM 526 C C . GLY A 1 69 ? -2.426 -35.219 -30.141 1 97.56 69 GLY A C 1
ATOM 527 O O . GLY A 1 69 ? -3.066 -36.281 -30.016 1 97.56 69 GLY A O 1
ATOM 528 N N . PHE A 1 70 ? -2.438 -34.281 -29.219 1 98.06 70 PHE A N 1
ATOM 529 C CA . PHE A 1 70 ? -3.312 -34.375 -28.062 1 98.06 70 PHE A CA 1
ATOM 530 C C . PHE A 1 70 ? -4.773 -34.438 -28.484 1 98.06 70 PHE A C 1
ATOM 532 O O . PHE A 1 70 ? -5.547 -35.25 -27.953 1 98.06 70 PHE A O 1
ATOM 539 N N . VAL A 1 71 ? -5.121 -33.625 -29.484 1 97.69 71 VAL A N 1
ATOM 540 C CA . VAL A 1 71 ? -6.496 -33.531 -29.969 1 97.69 71 VAL A CA 1
ATOM 541 C C . VAL A 1 71 ? -6.902 -34.906 -30.562 1 97.69 71 VAL A C 1
ATOM 543 O O . VAL A 1 71 ? -8.016 -35.375 -30.344 1 97.69 71 VAL A O 1
ATOM 546 N N . ARG A 1 72 ? -6.062 -35.5 -31.312 1 97.5 72 ARG A N 1
ATOM 547 C CA . ARG A 1 72 ? -6.332 -36.812 -31.891 1 97.5 72 ARG A CA 1
ATOM 548 C C . ARG A 1 72 ? -6.578 -37.844 -30.797 1 97.5 72 ARG A C 1
ATOM 550 O O . ARG A 1 72 ? -7.488 -38.656 -30.906 1 97.5 72 ARG A O 1
ATOM 557 N N . LEU A 1 73 ? -5.758 -37.75 -29.812 1 97.12 73 LEU A N 1
ATOM 558 C CA . LEU A 1 73 ? -5.914 -38.656 -28.703 1 97.12 73 LEU A CA 1
ATOM 559 C C . LEU A 1 73 ? -7.254 -38.469 -28 1 97.12 73 LEU A C 1
ATOM 561 O O . LEU A 1 73 ? -7.906 -39.438 -27.609 1 97.12 73 LEU A O 1
ATOM 565 N N . MET A 1 74 ? -7.629 -37.25 -27.812 1 97.19 74 MET A N 1
ATOM 566 C CA . MET A 1 74 ? -8.906 -36.938 -27.188 1 97.19 74 MET A CA 1
ATOM 567 C C . MET A 1 74 ? -10.07 -37.469 -28.016 1 97.19 74 MET A C 1
ATOM 569 O O . MET A 1 74 ? -11.055 -37.969 -27.469 1 97.19 74 MET A O 1
ATOM 573 N N . LYS A 1 75 ? -9.945 -37.344 -29.328 1 96.5 75 LYS A N 1
ATOM 574 C CA . LYS A 1 75 ? -10.969 -37.875 -30.219 1 96.5 75 LYS A CA 1
ATOM 575 C C . LYS A 1 75 ? -11.07 -39.406 -30.094 1 96.5 75 LYS A C 1
ATOM 577 O O . LYS A 1 75 ? -12.172 -39.969 -30.094 1 96.5 75 LYS A O 1
ATOM 582 N N . ASP A 1 76 ? -9.969 -40.031 -29.969 1 96.62 76 ASP A N 1
ATOM 583 C CA . ASP A 1 76 ? -9.93 -41.469 -29.828 1 96.62 76 ASP A CA 1
ATOM 584 C C . ASP A 1 76 ? -10.656 -41.938 -28.562 1 96.62 76 ASP A C 1
ATOM 586 O O . ASP A 1 76 ? -11.328 -42.969 -28.547 1 96.62 76 ASP A O 1
ATOM 590 N N . TYR A 1 77 ? -10.508 -41.125 -27.547 1 95.44 77 TYR A N 1
ATOM 591 C CA . TYR A 1 77 ? -11.141 -41.469 -26.281 1 95.44 77 TYR A CA 1
ATOM 592 C C . TYR A 1 77 ? -12.562 -40.906 -26.219 1 95.44 77 TYR A C 1
ATOM 594 O O . TYR A 1 77 ? -13.258 -41.094 -25.219 1 95.44 77 TYR A O 1
ATOM 602 N N . LYS A 1 78 ? -13.008 -40.125 -27.266 1 95 78 LYS A N 1
ATOM 603 C CA . LYS A 1 78 ? -14.336 -39.531 -27.359 1 95 78 LYS A CA 1
ATOM 604 C C . LYS A 1 78 ? -14.594 -38.594 -26.188 1 95 78 LYS A C 1
ATOM 606 O O . LYS A 1 78 ? -15.641 -38.656 -25.547 1 95 78 LYS A O 1
ATOM 611 N N . ILE A 1 79 ? -13.609 -37.812 -25.922 1 95.38 79 ILE A N 1
ATOM 612 C CA . ILE A 1 79 ? -13.688 -36.875 -24.812 1 95.38 79 ILE A CA 1
ATOM 613 C C . ILE A 1 79 ? -14.516 -35.656 -25.219 1 95.38 79 ILE A C 1
ATOM 615 O O . ILE A 1 79 ? -14.227 -35.031 -26.234 1 95.38 79 ILE A O 1
ATOM 619 N N . LYS A 1 80 ? -15.484 -35.344 -24.406 1 91.75 80 LYS A N 1
ATOM 620 C CA . LYS A 1 80 ? -16.344 -34.188 -24.656 1 91.75 80 LYS A CA 1
ATOM 621 C C . LYS A 1 80 ? -15.953 -33 -23.781 1 91.75 80 LYS A C 1
ATOM 623 O O . LYS A 1 80 ? -16.172 -31.859 -24.156 1 91.75 80 LYS A O 1
ATOM 628 N N . PHE A 1 81 ? -15.492 -33.312 -22.594 1 94.06 81 PHE A N 1
ATOM 629 C CA . PHE A 1 81 ? -15.156 -32.281 -21.641 1 94.06 81 PHE A CA 1
ATOM 630 C C . PHE A 1 81 ? -13.656 -32.219 -21.391 1 94.06 81 PHE A C 1
ATOM 632 O O . PHE A 1 81 ? -13.047 -33.219 -21.031 1 94.06 81 PHE A O 1
ATOM 639 N N . TYR A 1 82 ? -13.078 -31.062 -21.641 1 96.62 82 TYR A N 1
ATOM 640 C CA . TYR A 1 82 ? -11.672 -30.859 -21.328 1 96.62 82 TYR A CA 1
ATOM 641 C C . TYR A 1 82 ? -11.406 -29.453 -20.844 1 96.62 82 TYR A C 1
ATOM 643 O O . TYR A 1 82 ? -12.258 -28.562 -21 1 96.62 82 TYR A O 1
ATOM 651 N N . LYS A 1 83 ? -10.328 -29.297 -20.188 1 97.5 83 LYS A N 1
ATOM 652 C CA . LYS A 1 83 ? -9.82 -27.969 -19.828 1 97.5 83 LYS A CA 1
ATOM 653 C C . LYS A 1 83 ? -8.336 -27.844 -20.141 1 97.5 83 LYS A C 1
ATOM 655 O O . LYS A 1 83 ? -7.531 -28.688 -19.75 1 97.5 83 LYS A O 1
ATOM 660 N N . ALA A 1 84 ? -8.008 -26.859 -20.984 1 98.06 84 ALA A N 1
ATOM 661 C CA . ALA A 1 84 ? -6.625 -26.562 -21.344 1 98.06 84 ALA A CA 1
ATOM 662 C C . ALA A 1 84 ? -6.18 -25.219 -20.797 1 98.06 84 ALA A C 1
ATOM 664 O O . ALA A 1 84 ? -6.863 -24.219 -20.969 1 98.06 84 ALA A O 1
ATOM 665 N N . VAL A 1 85 ? -5.059 -25.219 -20.078 1 97.69 85 VAL A N 1
ATOM 666 C CA . VAL A 1 85 ? -4.594 -23.984 -19.484 1 97.69 85 VAL A CA 1
ATOM 667 C C . VAL A 1 85 ? -3.145 -23.719 -19.891 1 97.69 85 VAL A C 1
ATOM 669 O O . VAL A 1 85 ? -2.379 -24.656 -20.109 1 97.69 85 VAL A O 1
ATOM 672 N N . ALA A 1 86 ? -2.846 -22.484 -20.078 1 97.06 86 ALA A N 1
ATOM 673 C CA . ALA A 1 86 ? -1.475 -22.047 -20.312 1 97.06 86 ALA A CA 1
ATOM 674 C C . ALA A 1 86 ? -0.912 -21.328 -19.094 1 97.06 86 ALA A C 1
ATOM 676 O O . ALA A 1 86 ? -1.601 -20.516 -18.469 1 97.06 86 ALA A O 1
ATOM 677 N N . THR A 1 87 ? 0.277 -21.641 -18.75 1 94.88 87 THR A N 1
ATOM 678 C CA . THR A 1 87 ? 0.889 -21.125 -17.531 1 94.88 87 THR A CA 1
ATOM 679 C C . THR A 1 87 ? 2.029 -20.172 -17.875 1 94.88 87 THR A C 1
ATOM 681 O O . THR A 1 87 ? 1.934 -19.391 -18.828 1 94.88 87 THR A O 1
ATOM 684 N N . SER A 1 88 ? 3.125 -20.078 -17.156 1 91.75 88 SER A N 1
ATOM 685 C CA . SER A 1 88 ? 4.109 -19 -17.141 1 91.75 88 SER A CA 1
ATOM 686 C C . SER A 1 88 ? 4.73 -18.781 -18.516 1 91.75 88 SER A C 1
ATOM 688 O O . SER A 1 88 ? 4.906 -17.656 -18.953 1 91.75 88 SER A O 1
ATOM 690 N N . GLY A 1 89 ? 5.051 -19.906 -19.203 1 92 89 GLY A N 1
ATOM 691 C CA . GLY A 1 89 ? 5.699 -19.766 -20.5 1 92 89 GLY A CA 1
ATOM 692 C C . GLY A 1 89 ? 4.863 -18.984 -21.5 1 92 89 GLY A C 1
ATOM 693 O O . GLY A 1 89 ? 5.383 -18.125 -22.219 1 92 89 GLY A O 1
ATOM 694 N N . MET A 1 90 ? 3.621 -19.234 -21.516 1 94.19 90 MET A N 1
ATOM 695 C CA . MET A 1 90 ? 2.689 -18.578 -22.422 1 94.19 90 MET A CA 1
ATOM 696 C C . MET A 1 90 ? 2.201 -17.25 -21.844 1 94.19 90 MET A C 1
ATOM 698 O O . MET A 1 90 ? 2.219 -16.234 -22.531 1 94.19 90 MET A O 1
ATOM 702 N N . ARG A 1 91 ? 1.936 -17.266 -20.641 1 93.25 91 ARG A N 1
ATOM 703 C CA . ARG A 1 91 ? 1.298 -16.141 -19.969 1 93.25 91 ARG A CA 1
ATOM 704 C C . ARG A 1 91 ? 2.189 -14.898 -20 1 93.25 91 ARG A C 1
ATOM 706 O O . ARG A 1 91 ? 1.696 -13.773 -20.109 1 93.25 91 ARG A O 1
ATOM 713 N N . GLU A 1 92 ? 3.461 -15.008 -20.016 1 93 92 GLU A N 1
ATOM 714 C CA . GLU A 1 92 ? 4.391 -13.891 -19.891 1 93 92 GLU A CA 1
ATOM 715 C C . GLU A 1 92 ? 4.906 -13.445 -21.25 1 93 92 GLU A C 1
ATOM 717 O O . GLU A 1 92 ? 5.609 -12.438 -21.359 1 93 92 GLU A O 1
ATOM 722 N N . ALA A 1 93 ? 4.473 -14.141 -22.297 1 94.38 93 ALA A N 1
ATOM 723 C CA . ALA A 1 93 ? 4.938 -13.805 -23.641 1 94.38 93 ALA A CA 1
ATOM 724 C C . ALA A 1 93 ? 4.227 -12.562 -24.172 1 94.38 93 ALA A C 1
ATOM 726 O O . ALA A 1 93 ? 3.008 -12.422 -24.031 1 94.38 93 ALA A O 1
ATOM 727 N N . GLU A 1 94 ? 4.973 -11.719 -24.797 1 93.19 94 GLU A N 1
ATOM 728 C CA . GLU A 1 94 ? 4.414 -10.5 -25.375 1 93.19 94 GLU A CA 1
ATOM 729 C C . GLU A 1 94 ? 3.393 -10.82 -26.469 1 93.19 94 GLU A C 1
ATOM 731 O O . GLU A 1 94 ? 2.43 -10.07 -26.656 1 93.19 94 GLU A O 1
ATOM 736 N N . ASN A 1 95 ? 3.611 -11.93 -27.172 1 94.38 95 ASN A N 1
ATOM 737 C CA . ASN A 1 95 ? 2.738 -12.273 -28.297 1 94.38 95 ASN A CA 1
ATOM 738 C C . ASN A 1 95 ? 1.784 -13.406 -27.922 1 94.38 95 ASN A C 1
ATOM 740 O O . ASN A 1 95 ? 1.38 -14.188 -28.797 1 94.38 95 ASN A O 1
ATOM 744 N N . LYS A 1 96 ? 1.533 -13.547 -26.609 1 95 96 LYS A N 1
ATOM 745 C CA . LYS A 1 96 ? 0.712 -14.648 -26.125 1 95 96 LYS A CA 1
ATOM 746 C C . LYS A 1 96 ? -0.627 -14.703 -26.844 1 95 96 LYS A C 1
ATOM 748 O O . LYS A 1 96 ? -1.117 -15.781 -27.172 1 95 96 LYS A O 1
ATOM 753 N N . GLN A 1 97 ? -1.219 -13.594 -27.203 1 93.69 97 GLN A N 1
ATOM 754 C CA . GLN A 1 97 ? -2.535 -13.578 -27.828 1 93.69 97 GLN A CA 1
ATOM 755 C C . GLN A 1 97 ? -2.484 -14.164 -29.234 1 93.69 97 GLN A C 1
ATOM 757 O O . GLN A 1 97 ? -3.398 -14.883 -29.656 1 93.69 97 GLN A O 1
ATOM 762 N N . TYR A 1 98 ? -1.393 -13.812 -29.891 1 94.31 98 TYR A N 1
ATOM 763 C CA . TYR A 1 98 ? -1.209 -14.375 -31.219 1 94.31 98 TYR A CA 1
ATOM 764 C C . TYR A 1 98 ? -1.07 -15.891 -31.156 1 94.31 98 TYR A C 1
ATOM 766 O O . TYR A 1 98 ? -1.657 -16.609 -31.969 1 94.31 98 TYR A O 1
ATOM 774 N N . VAL A 1 99 ? -0.407 -16.281 -30.172 1 95.56 99 VAL A N 1
ATOM 775 C CA . VAL A 1 99 ? -0.096 -17.688 -30.047 1 95.56 99 VAL A CA 1
ATOM 776 C C . VAL A 1 99 ? -1.359 -18.469 -29.688 1 95.56 99 VAL A C 1
ATOM 778 O O . VAL A 1 99 ? -1.653 -19.5 -30.281 1 95.56 99 VAL A O 1
ATOM 781 N N . LEU A 1 100 ? -2.08 -17.984 -28.734 1 96.44 100 LEU A N 1
ATOM 782 C CA . LEU A 1 100 ? -3.311 -18.641 -28.297 1 96.44 100 LEU A CA 1
ATOM 783 C C . LEU A 1 100 ? -4.309 -18.734 -29.453 1 96.44 100 LEU A C 1
ATOM 785 O O . LEU A 1 100 ? -4.988 -19.75 -29.609 1 96.44 100 LEU A O 1
ATOM 789 N N . GLU A 1 101 ? -4.406 -17.703 -30.234 1 94.06 101 GLU A N 1
ATOM 790 C CA . GLU A 1 101 ? -5.316 -17.703 -31.375 1 94.06 101 GLU A CA 1
ATOM 791 C C . GLU A 1 101 ? -4.875 -18.703 -32.438 1 94.06 101 GLU A C 1
ATOM 793 O O . GLU A 1 101 ? -5.707 -19.375 -33.031 1 94.06 101 GLU A O 1
ATOM 798 N N . GLN A 1 102 ? -3.623 -18.781 -32.656 1 95.38 102 GLN A N 1
ATOM 799 C CA . GLN A 1 102 ? -3.111 -19.766 -33.594 1 95.38 102 GLN A CA 1
ATOM 800 C C . GLN A 1 102 ? -3.406 -21.188 -33.125 1 95.38 102 GLN A C 1
ATOM 802 O O . GLN A 1 102 ? -3.758 -22.047 -33.938 1 95.38 102 GLN A O 1
ATOM 807 N N . ILE A 1 103 ? -3.205 -21.406 -31.844 1 97 103 ILE A N 1
ATOM 808 C CA . ILE A 1 103 ? -3.521 -22.719 -31.297 1 97 103 ILE A CA 1
ATOM 809 C C . ILE A 1 103 ? -4.992 -23.047 -31.547 1 97 103 ILE A C 1
ATOM 811 O O . ILE A 1 103 ? -5.332 -24.141 -31.984 1 97 103 ILE A O 1
ATOM 815 N N . ARG A 1 104 ? -5.84 -22.109 -31.266 1 96.88 104 ARG A N 1
ATOM 816 C CA . ARG A 1 104 ? -7.273 -22.297 -31.453 1 96.88 104 ARG A CA 1
ATOM 817 C C . ARG A 1 104 ? -7.602 -22.594 -32.906 1 96.88 104 ARG A C 1
ATOM 819 O O . ARG A 1 104 ? -8.344 -23.547 -33.219 1 96.88 104 ARG A O 1
ATOM 826 N N . LEU A 1 105 ? -7.059 -21.875 -33.844 1 95.56 105 LEU A N 1
ATOM 827 C CA . LEU A 1 105 ? -7.363 -21.969 -35.281 1 95.56 105 LEU A CA 1
ATOM 828 C C . LEU A 1 105 ? -6.793 -23.266 -35.844 1 95.56 105 LEU A C 1
ATOM 830 O O . LEU A 1 105 ? -7.434 -23.906 -36.688 1 95.56 105 LEU A O 1
ATOM 834 N N . ARG A 1 106 ? -5.641 -23.641 -35.438 1 96.31 106 ARG A N 1
ATOM 835 C CA . ARG A 1 106 ? -4.918 -24.75 -36.062 1 96.31 106 ARG A CA 1
ATOM 836 C C . ARG A 1 106 ? -5.289 -26.078 -35.438 1 96.31 106 ARG A C 1
ATOM 838 O O . ARG A 1 106 ? -5.211 -27.125 -36.062 1 96.31 106 ARG A O 1
ATOM 845 N N . THR A 1 107 ? -5.637 -26.047 -34.156 1 97.5 107 THR A N 1
ATOM 846 C CA . THR A 1 107 ? -5.855 -27.312 -33.469 1 97.5 107 THR A CA 1
ATOM 847 C C . THR A 1 107 ? -7.301 -27.438 -33 1 97.5 107 THR A C 1
ATOM 849 O O . THR A 1 107 ? -7.766 -28.531 -32.688 1 97.5 107 THR A O 1
ATOM 852 N N . GLY A 1 108 ? -8.008 -26.297 -32.906 1 95.88 108 GLY A N 1
ATOM 853 C CA . GLY A 1 108 ? -9.367 -26.297 -32.375 1 95.88 108 GLY A CA 1
ATOM 854 C C . GLY A 1 108 ? -9.414 -26.297 -30.859 1 95.88 108 GLY A C 1
ATOM 855 O O . GLY A 1 108 ? -10.492 -26.25 -30.266 1 95.88 108 GLY A O 1
ATOM 856 N N . LEU A 1 109 ? -8.289 -26.312 -30.203 1 96.75 109 LEU A N 1
ATOM 857 C CA . LEU A 1 109 ? -8.227 -26.328 -28.75 1 96.75 109 LEU A CA 1
ATOM 858 C C . LEU A 1 109 ? -8.406 -24.922 -28.188 1 96.75 109 LEU A C 1
ATOM 860 O O . LEU A 1 109 ? -7.785 -23.969 -28.656 1 96.75 109 LEU A O 1
ATOM 864 N N . ASN A 1 110 ? -9.297 -24.766 -27.281 1 96.25 110 ASN A N 1
ATOM 865 C CA . ASN A 1 110 ? -9.422 -23.516 -26.531 1 96.25 110 ASN A CA 1
ATOM 866 C C . ASN A 1 110 ? -8.555 -23.531 -25.266 1 96.25 110 ASN A C 1
ATOM 868 O O . ASN A 1 110 ? -8.891 -24.203 -24.297 1 96.25 110 ASN A O 1
ATOM 872 N N . VAL A 1 111 ? -7.508 -22.734 -25.281 1 97.25 111 VAL A N 1
ATOM 873 C CA . VAL A 1 111 ? -6.562 -22.703 -24.172 1 97.25 111 VAL A CA 1
ATOM 874 C C . VAL A 1 111 ? -6.766 -21.422 -23.359 1 97.25 111 VAL A C 1
ATOM 876 O O . VAL A 1 111 ? -6.797 -20.328 -23.922 1 97.25 111 VAL A O 1
ATOM 879 N N . GLU A 1 112 ? -6.93 -21.562 -22.109 1 96.06 112 GLU A N 1
ATOM 880 C CA . GLU A 1 112 ? -7.074 -20.406 -21.219 1 96.06 112 GLU A CA 1
ATOM 881 C C . GLU A 1 112 ? -5.746 -20.047 -20.562 1 96.06 112 GLU A C 1
ATOM 883 O O . GLU A 1 112 ? -5.117 -20.891 -19.922 1 96.06 112 GLU A O 1
ATOM 888 N N . SER A 1 113 ? -5.328 -18.812 -20.781 1 95.75 113 SER A N 1
ATOM 889 C CA . SER A 1 113 ? -4.164 -18.344 -20.047 1 95.75 113 SER A CA 1
ATOM 890 C C . SER A 1 113 ? -4.527 -17.984 -18.609 1 95.75 113 SER A C 1
ATOM 892 O O . SER A 1 113 ? -5.297 -17.047 -18.375 1 95.75 113 SER A O 1
ATOM 894 N N . ILE A 1 114 ? -3.99 -18.672 -17.672 1 95.31 114 ILE A N 1
ATOM 895 C CA . ILE A 1 114 ? -4.371 -18.453 -16.281 1 95.31 114 ILE A CA 1
ATOM 896 C C . ILE A 1 114 ? -3.23 -17.766 -15.539 1 95.31 114 ILE A C 1
ATOM 898 O O . ILE A 1 114 ? -2.057 -17.984 -15.852 1 95.31 114 ILE A O 1
ATOM 902 N N . ASN A 1 115 ? -3.602 -16.922 -14.594 1 94 115 ASN A N 1
ATOM 903 C CA . ASN A 1 115 ? -2.576 -16.281 -13.773 1 94 115 ASN A CA 1
ATOM 904 C C . ASN A 1 115 ? -2.076 -17.219 -12.672 1 94 115 ASN A C 1
ATOM 906 O O . ASN A 1 115 ? -2.516 -18.359 -12.578 1 94 115 ASN A O 1
ATOM 910 N N . VAL A 1 116 ? -1.129 -16.797 -11.945 1 93.56 116 VAL A N 1
ATOM 911 C CA . VAL A 1 116 ? -0.475 -17.625 -10.938 1 93.56 116 VAL A CA 1
ATOM 912 C C . VAL A 1 116 ? -1.479 -18.016 -9.852 1 93.56 116 VAL A C 1
ATOM 914 O O . VAL A 1 116 ? -1.467 -19.156 -9.367 1 93.56 116 VAL A O 1
ATOM 917 N N . ALA A 1 117 ? -2.352 -17.109 -9.477 1 93.5 117 ALA A N 1
ATOM 918 C CA . ALA A 1 117 ? -3.346 -17.375 -8.438 1 93.5 117 ALA A CA 1
ATOM 919 C C . ALA A 1 117 ? -4.316 -18.469 -8.875 1 93.5 117 ALA A C 1
ATOM 921 O O . ALA A 1 117 ? -4.719 -19.312 -8.062 1 93.5 117 ALA A O 1
ATOM 922 N N . GLU A 1 118 ? -4.707 -18.438 -10.055 1 94.38 118 GLU A N 1
ATOM 923 C CA . GLU A 1 118 ? -5.566 -19.484 -10.586 1 94.38 118 GLU A CA 1
ATOM 924 C C . GLU A 1 118 ? -4.84 -20.828 -10.625 1 94.38 118 GLU A C 1
ATOM 926 O O . GLU A 1 118 ? -5.43 -21.875 -10.328 1 94.38 118 GLU A O 1
ATOM 931 N N . GLU A 1 119 ? -3.596 -20.75 -11.047 1 94.5 119 GLU A N 1
ATOM 932 C CA . GLU A 1 119 ? -2.773 -21.953 -11.023 1 94.5 119 GLU A CA 1
ATOM 933 C C . GLU A 1 119 ? -2.689 -22.531 -9.617 1 94.5 119 GLU A C 1
ATOM 935 O O . GLU A 1 119 ? -2.85 -23.734 -9.422 1 94.5 119 GLU A O 1
ATOM 940 N N . GLN A 1 120 ? -2.467 -21.656 -8.734 1 93.62 120 GLN A N 1
ATOM 941 C CA . GLN A 1 120 ? -2.377 -22.062 -7.332 1 93.62 120 GLN A CA 1
ATOM 942 C C . GLN A 1 120 ? -3.693 -22.656 -6.844 1 93.62 120 GLN A C 1
ATOM 944 O O . GLN A 1 120 ? -3.699 -23.578 -6.027 1 93.62 120 GLN A O 1
ATOM 949 N N . PHE A 1 121 ? -4.789 -22.172 -7.348 1 93.38 121 PHE A N 1
ATOM 950 C CA . PHE A 1 121 ? -6.109 -22.672 -6.988 1 93.38 121 PHE A CA 1
ATOM 951 C C . PHE A 1 121 ? -6.254 -24.141 -7.363 1 93.38 121 PHE A C 1
ATOM 953 O O . PHE A 1 121 ? -6.672 -24.969 -6.543 1 93.38 121 PHE A O 1
ATOM 960 N N . TYR A 1 122 ? -5.883 -24.469 -8.547 1 94.31 122 TYR A N 1
ATOM 961 C CA . TYR A 1 122 ? -5.98 -25.844 -9.008 1 94.31 122 TYR A CA 1
ATOM 962 C C . TYR A 1 122 ? -5.043 -26.75 -8.219 1 94.31 122 TYR A C 1
ATOM 964 O O . TYR A 1 122 ? -5.41 -27.875 -7.859 1 94.31 122 TYR A O 1
ATOM 972 N N . MET A 1 123 ? -3.861 -26.219 -7.977 1 93.44 123 MET A N 1
ATOM 973 C CA . MET A 1 123 ? -2.908 -27.016 -7.219 1 93.44 123 MET A CA 1
ATOM 974 C C . MET A 1 123 ? -3.426 -27.297 -5.809 1 93.44 123 MET A C 1
ATOM 976 O O . MET A 1 123 ? -3.264 -28.406 -5.285 1 93.44 123 MET A O 1
ATOM 980 N N . LEU A 1 124 ? -4.004 -26.312 -5.215 1 91.12 124 LEU A N 1
ATOM 981 C CA . LEU A 1 124 ? -4.527 -26.453 -3.861 1 91.12 124 LEU A CA 1
ATOM 982 C C . LEU A 1 124 ? -5.715 -27.422 -3.844 1 91.12 124 LEU A C 1
ATOM 984 O O . LEU A 1 124 ? -5.934 -28.125 -2.859 1 91.12 124 LEU A O 1
ATOM 988 N N . LYS A 1 125 ? -6.465 -27.406 -4.918 1 91.06 125 LYS A N 1
ATOM 989 C CA . LYS A 1 125 ? -7.543 -28.391 -5.035 1 91.06 125 LYS A CA 1
ATOM 990 C C . LYS A 1 125 ? -6.996 -29.812 -5 1 91.06 125 LYS A C 1
ATOM 992 O O . LYS A 1 125 ? -7.574 -30.688 -4.352 1 91.06 125 LYS A O 1
ATOM 997 N N . ALA A 1 126 ? -5.93 -30 -5.707 1 91.12 126 ALA A N 1
ATOM 998 C CA . ALA A 1 126 ? -5.281 -31.297 -5.699 1 91.12 126 ALA A CA 1
ATOM 999 C C . ALA A 1 126 ? -4.754 -31.656 -4.312 1 91.12 126 ALA A C 1
ATOM 1001 O O . ALA A 1 126 ? -4.91 -32.781 -3.846 1 91.12 126 ALA A O 1
ATOM 1002 N N . VAL A 1 127 ? -4.148 -30.703 -3.666 1 88.56 127 VAL A N 1
ATOM 1003 C CA . VAL A 1 127 ? -3.576 -30.891 -2.338 1 88.56 127 VAL A CA 1
ATOM 1004 C C . VAL A 1 127 ? -4.684 -31.234 -1.344 1 88.56 127 VAL A C 1
ATOM 1006 O O . VAL A 1 127 ? -4.535 -32.156 -0.525 1 88.56 127 VAL A O 1
ATOM 1009 N N . ARG A 1 128 ? -5.707 -30.453 -1.404 1 85.12 128 ARG A N 1
ATOM 1010 C CA . ARG A 1 128 ? -6.812 -30.656 -0.474 1 85.12 128 ARG A CA 1
ATOM 1011 C C . ARG A 1 128 ? -7.406 -32.062 -0.625 1 85.12 128 ARG A C 1
ATOM 1013 O O . ARG A 1 128 ? -7.742 -32.688 0.367 1 85.12 128 ARG A O 1
ATOM 1020 N N . ASN A 1 129 ? -7.637 -32.438 -1.824 1 82.12 129 ASN A N 1
ATOM 1021 C CA . ASN A 1 129 ? -8.156 -33.781 -2.068 1 82.12 129 ASN A CA 1
ATOM 1022 C C . ASN A 1 129 ? -7.219 -34.875 -1.518 1 82.12 129 ASN A C 1
ATOM 1024 O O . ASN A 1 129 ? -7.672 -35.875 -0.995 1 82.12 129 ASN A O 1
ATOM 1028 N N . HIS A 1 130 ? -5.953 -34.594 -1.68 1 78.94 130 HIS A N 1
ATOM 1029 C CA . HIS A 1 130 ? -4.945 -35.531 -1.156 1 78.94 130 HIS A CA 1
ATOM 1030 C C . HIS A 1 130 ? -4.945 -35.531 0.368 1 78.94 130 HIS A C 1
ATOM 1032 O O . HIS A 1 130 ? -4.898 -36.594 0.988 1 78.94 130 HIS A O 1
ATOM 1038 N N . VAL A 1 131 ? -4.926 -34.375 0.984 1 74.44 131 VAL A N 1
ATOM 1039 C CA . VAL A 1 131 ? -4.863 -34.25 2.434 1 74.44 131 VAL A CA 1
ATOM 1040 C C . VAL A 1 131 ? -6.094 -34.875 3.072 1 74.44 131 VAL A C 1
ATOM 1042 O O . VAL A 1 131 ? -6 -35.5 4.137 1 74.44 131 VAL A O 1
ATOM 1045 N N . ASN A 1 132 ? -7.184 -34.562 2.477 1 72.19 132 ASN A N 1
ATOM 1046 C CA . ASN A 1 132 ? -8.414 -35.156 2.99 1 72.19 132 ASN A CA 1
ATOM 1047 C C . ASN A 1 132 ? -8.328 -36.688 3.006 1 72.19 132 ASN A C 1
ATOM 1049 O O . ASN A 1 132 ? -9 -37.344 3.803 1 72.19 132 ASN A O 1
ATOM 1053 N N . SER A 1 133 ? -7.434 -37.031 2.189 1 68.25 133 SER A N 1
ATOM 1054 C CA . SER A 1 133 ? -7.312 -38.469 2.088 1 68.25 133 SER A CA 1
ATOM 1055 C C . SER A 1 133 ? -6.34 -39.031 3.127 1 68.25 133 SER A C 1
ATOM 1057 O O . SER A 1 133 ? -6.34 -40.219 3.412 1 68.25 133 SER A O 1
ATOM 1059 N N . ILE A 1 134 ? -5.598 -38 3.676 1 67.38 134 ILE A N 1
ATOM 1060 C CA . ILE A 1 134 ? -4.637 -38.438 4.684 1 67.38 134 ILE A CA 1
ATOM 1061 C C . ILE A 1 134 ? -5.039 -37.875 6.051 1 67.38 134 ILE A C 1
ATOM 1063 O O . ILE A 1 134 ? -5.75 -36.875 6.137 1 67.38 134 ILE A O 1
ATOM 1067 N N . ASP A 1 135 ? -4.781 -38.5 7.078 1 61.66 135 ASP A N 1
ATOM 1068 C CA . ASP A 1 135 ? -5.152 -38.094 8.422 1 61.66 135 ASP A CA 1
ATOM 1069 C C . ASP A 1 135 ? -4.215 -37 8.938 1 61.66 135 ASP A C 1
ATOM 1071 O O . ASP A 1 135 ? -3.141 -37.281 9.469 1 61.66 135 ASP A O 1
ATOM 1075 N N . ILE A 1 136 ? -4.402 -35.875 8.477 1 62.72 136 ILE A N 1
ATOM 1076 C CA . ILE A 1 136 ? -3.547 -34.781 8.969 1 62.72 136 ILE A CA 1
ATOM 1077 C C . ILE A 1 136 ? -4.172 -34.156 10.219 1 62.72 136 ILE A C 1
ATOM 1079 O O . ILE A 1 136 ? -5.367 -33.875 10.242 1 62.72 136 ILE A O 1
ATOM 1083 N N . LYS A 1 137 ? -3.336 -34.125 11.258 1 64.19 137 LYS A N 1
ATOM 1084 C CA . LYS A 1 137 ? -3.801 -33.5 12.492 1 64.19 137 LYS A CA 1
ATOM 1085 C C . LYS A 1 137 ? -4.062 -32 12.297 1 64.19 137 LYS A C 1
ATOM 1087 O O . LYS A 1 137 ? -3.277 -31.312 11.641 1 64.19 137 LYS A O 1
ATOM 1092 N N . LYS A 1 138 ? -5.02 -31.5 12.812 1 61.31 138 LYS A N 1
ATOM 1093 C CA . LYS A 1 138 ? -5.555 -30.156 12.672 1 61.31 138 LYS A CA 1
ATOM 1094 C C . LYS A 1 138 ? -4.594 -29.109 13.25 1 61.31 138 LYS A C 1
ATOM 1096 O O . LYS A 1 138 ? -4.543 -27.969 12.781 1 61.31 138 LYS A O 1
ATOM 1101 N N . SER A 1 139 ? -3.84 -29.578 14.07 1 67.94 139 SER A N 1
ATOM 1102 C CA . SER A 1 139 ? -3.053 -28.578 14.797 1 67.94 139 SER A CA 1
ATOM 1103 C C . SER A 1 139 ? -1.732 -28.297 14.094 1 67.94 139 SER A C 1
ATOM 1105 O O . SER A 1 139 ? -1.047 -27.328 14.414 1 67.94 139 SER A O 1
ATOM 1107 N N . GLU A 1 140 ? -1.579 -28.938 13.109 1 82.44 140 GLU A N 1
ATOM 1108 C CA . GLU A 1 140 ? -0.274 -28.812 12.469 1 82.44 140 GLU A CA 1
ATOM 1109 C C . GLU A 1 140 ? -0.277 -27.703 11.414 1 82.44 140 GLU A C 1
ATOM 1111 O O . GLU A 1 140 ? -1.309 -27.438 10.797 1 82.44 140 GLU A O 1
ATOM 1116 N N . GLN A 1 141 ? 0.817 -27.047 11.375 1 91.12 141 GLN A N 1
ATOM 1117 C CA . GLN A 1 141 ? 1.021 -26 10.383 1 91.12 141 GLN A CA 1
ATOM 1118 C C . GLN A 1 141 ? 1.847 -26.516 9.203 1 91.12 141 GLN A C 1
ATOM 1120 O O . GLN A 1 141 ? 2.857 -27.188 9.398 1 91.12 141 GLN A O 1
ATOM 1125 N N . TYR A 1 142 ? 1.316 -26.234 8.031 1 92.06 142 TYR A N 1
ATOM 1126 C CA . TYR A 1 142 ? 1.927 -26.734 6.809 1 92.06 142 TYR A CA 1
ATOM 1127 C C . TYR A 1 142 ? 2.395 -25.578 5.922 1 92.06 142 TYR A C 1
ATOM 1129 O O . TYR A 1 142 ? 1.689 -24.578 5.77 1 92.06 142 TYR A O 1
ATOM 1137 N N . LEU A 1 143 ? 3.578 -25.734 5.477 1 95.94 143 LEU A N 1
ATOM 1138 C CA . LEU A 1 143 ? 4.027 -24.922 4.348 1 95.94 143 LEU A CA 1
ATOM 1139 C C . LEU A 1 143 ? 4.023 -25.734 3.059 1 95.94 143 LEU A C 1
ATOM 1141 O O . LEU A 1 143 ? 4.586 -26.828 3.012 1 95.94 143 LEU A O 1
ATOM 1145 N N . ILE A 1 144 ? 3.314 -25.266 2.096 1 95.06 144 ILE A N 1
ATOM 1146 C CA . ILE A 1 144 ? 3.285 -25.891 0.773 1 95.06 144 ILE A CA 1
ATOM 1147 C C . ILE A 1 144 ? 4.07 -25.016 -0.216 1 95.06 144 ILE A C 1
ATOM 1149 O O . ILE A 1 144 ? 3.781 -23.828 -0.377 1 95.06 144 ILE A O 1
ATOM 1153 N N . VAL A 1 145 ? 5.059 -25.594 -0.805 1 96.19 145 VAL A N 1
ATOM 1154 C CA . VAL A 1 145 ? 5.852 -24.891 -1.807 1 96.19 145 VAL A CA 1
ATOM 1155 C C . VAL A 1 145 ? 5.762 -25.625 -3.145 1 96.19 145 VAL A C 1
ATOM 1157 O O . VAL A 1 145 ? 6.09 -26.812 -3.236 1 96.19 145 VAL A O 1
ATOM 1160 N N . ASN A 1 146 ? 5.25 -24.953 -4.125 1 95.5 146 ASN A N 1
ATOM 1161 C CA . ASN A 1 146 ? 5.176 -25.453 -5.492 1 95.5 146 ASN A CA 1
ATOM 1162 C C . ASN A 1 146 ? 6.137 -24.719 -6.418 1 95.5 146 ASN A C 1
ATOM 1164 O O . ASN A 1 146 ? 5.992 -23.516 -6.648 1 95.5 146 ASN A O 1
ATOM 1168 N N . ILE A 1 147 ? 7.086 -25.438 -6.922 1 94.69 147 ILE A N 1
ATOM 1169 C CA . ILE A 1 147 ? 8.055 -24.844 -7.828 1 94.69 147 ILE A CA 1
ATOM 1170 C C . ILE A 1 147 ? 7.648 -25.094 -9.273 1 94.69 147 ILE A C 1
ATOM 1172 O O . ILE A 1 147 ? 7.48 -26.25 -9.68 1 94.69 147 ILE A O 1
ATOM 1176 N N . THR A 1 148 ? 7.473 -24.062 -9.969 1 91.44 148 THR A N 1
ATOM 1177 C CA . THR A 1 148 ? 7.238 -24.125 -11.406 1 91.44 148 THR A CA 1
ATOM 1178 C C . THR A 1 148 ? 8.406 -23.5 -12.172 1 91.44 148 THR A C 1
ATOM 1180 O O . THR A 1 148 ? 9.375 -23.047 -11.562 1 91.44 148 THR A O 1
ATOM 1183 N N . SER A 1 149 ? 8.281 -23.531 -13.461 1 89.06 149 SER A N 1
ATOM 1184 C CA . SER A 1 149 ? 9.359 -22.984 -14.281 1 89.06 149 SER A CA 1
ATOM 1185 C C . SER A 1 149 ? 9.43 -21.469 -14.156 1 89.06 149 SER A C 1
ATOM 1187 O O . SER A 1 149 ? 10.508 -20.891 -14.242 1 89.06 149 SER A O 1
ATOM 1189 N N . GLY A 1 150 ? 8.312 -20.938 -13.844 1 90.12 150 GLY A N 1
ATOM 1190 C CA . GLY A 1 150 ? 8.281 -19.484 -13.891 1 90.12 150 GLY A CA 1
ATOM 1191 C C . GLY A 1 150 ? 8.148 -18.844 -12.516 1 90.12 150 GLY A C 1
ATOM 1192 O O . GLY A 1 150 ? 8.453 -17.656 -12.344 1 90.12 150 GLY A O 1
ATOM 1193 N N . ALA A 1 151 ? 7.715 -19.703 -11.562 1 93.25 151 ALA A N 1
ATOM 1194 C CA . ALA A 1 151 ? 7.426 -19.078 -10.273 1 93.25 151 ALA A CA 1
ATOM 1195 C C . ALA A 1 151 ? 7.477 -20.125 -9.148 1 93.25 151 ALA A C 1
ATOM 1197 O O . ALA A 1 151 ? 7.441 -21.328 -9.406 1 93.25 151 ALA A O 1
ATOM 1198 N N . VAL A 1 152 ? 7.637 -19.594 -7.992 1 95.44 152 VAL A N 1
ATOM 1199 C CA . VAL A 1 152 ? 7.484 -20.375 -6.773 1 95.44 152 VAL A CA 1
ATOM 1200 C C . VAL A 1 152 ? 6.227 -19.938 -6.027 1 95.44 152 VAL A C 1
ATOM 1202 O O . VAL A 1 152 ? 6.051 -18.75 -5.738 1 95.44 152 VAL A O 1
ATOM 1205 N N . GLU A 1 153 ? 5.355 -20.891 -5.812 1 95.44 153 GLU A N 1
ATOM 1206 C CA . GLU A 1 153 ? 4.102 -20.625 -5.109 1 95.44 153 GLU A CA 1
ATOM 1207 C C . GLU A 1 153 ? 4.145 -21.172 -3.684 1 95.44 153 GLU A C 1
ATOM 1209 O O . GLU A 1 153 ? 4.59 -22.297 -3.457 1 95.44 153 GLU A O 1
ATOM 1214 N N . THR A 1 154 ? 3.74 -20.375 -2.758 1 95.12 154 THR A N 1
ATOM 1215 C CA . THR A 1 154 ? 3.766 -20.797 -1.36 1 95.12 154 THR A CA 1
ATOM 1216 C C . THR A 1 154 ? 2.389 -20.641 -0.723 1 95.12 154 THR A C 1
ATOM 1218 O O . THR A 1 154 ? 1.659 -19.703 -1.03 1 95.12 154 THR A O 1
ATOM 1221 N N . SER A 1 155 ? 2.006 -21.609 0.103 1 94.88 155 SER A N 1
ATOM 1222 C CA . SER A 1 155 ? 0.779 -21.578 0.892 1 94.88 155 SER A CA 1
ATOM 1223 C C . SER A 1 155 ? 1.019 -22.094 2.307 1 94.88 155 SER A C 1
ATOM 1225 O O . SER A 1 155 ? 1.79 -23.031 2.508 1 94.88 155 SER A O 1
ATOM 1227 N N . ILE A 1 156 ? 0.405 -21.516 3.244 1 94.88 156 ILE A N 1
ATOM 1228 C CA . ILE A 1 156 ? 0.514 -21.953 4.629 1 94.88 156 ILE A CA 1
ATOM 1229 C C . ILE A 1 156 ? -0.872 -22.312 5.168 1 94.88 156 ILE A C 1
ATOM 1231 O O . ILE A 1 156 ? -1.816 -21.531 5.02 1 94.88 156 ILE A O 1
ATOM 1235 N N . TYR A 1 157 ? -0.991 -23.484 5.684 1 92 157 TYR A N 1
ATOM 1236 C CA . TYR A 1 157 ? -2.197 -23.922 6.375 1 92 157 TYR A CA 1
ATOM 1237 C C . TYR A 1 157 ? -1.979 -23.969 7.883 1 92 157 TYR A C 1
ATOM 1239 O O . TYR A 1 157 ? -0.913 -24.359 8.352 1 92 157 TYR A O 1
ATOM 1247 N N . GLU A 1 158 ? -2.859 -23.422 8.562 1 91.75 158 GLU A N 1
ATOM 1248 C CA . GLU A 1 158 ? -2.926 -23.516 10.016 1 91.75 158 GLU A CA 1
ATOM 1249 C C . GLU A 1 158 ? -4.305 -23.969 10.477 1 91.75 158 GLU A C 1
ATOM 1251 O O . GLU A 1 158 ? -5.324 -23.422 10.047 1 91.75 158 GLU A O 1
ATOM 1256 N N . ASP A 1 159 ? -4.395 -24.969 11.305 1 86.5 159 ASP A N 1
ATOM 1257 C CA . ASP A 1 159 ? -5.645 -25.5 11.836 1 86.5 159 ASP A CA 1
ATOM 1258 C C . ASP A 1 159 ? -6.59 -25.906 10.711 1 86.5 159 ASP A C 1
ATOM 1260 O O . ASP A 1 159 ? -7.785 -25.594 10.75 1 86.5 159 ASP A O 1
ATOM 1264 N N . GLY A 1 160 ? -6.039 -26.391 9.695 1 85.19 160 GLY A N 1
ATOM 1265 C CA . GLY A 1 160 ? -6.82 -26.922 8.594 1 85.19 160 GLY A CA 1
ATOM 1266 C C . GLY A 1 160 ? -7.359 -25.859 7.664 1 85.19 160 GLY A C 1
ATOM 1267 O O . GLY A 1 160 ? -8.148 -26.141 6.762 1 85.19 160 GLY A O 1
ATOM 1268 N N . ARG A 1 161 ? -6.887 -24.641 7.887 1 89.62 161 ARG A N 1
ATOM 1269 C CA . ARG A 1 161 ? -7.379 -23.547 7.059 1 89.62 161 ARG A CA 1
ATOM 1270 C C . ARG A 1 161 ? -6.223 -22.797 6.398 1 89.62 161 ARG A C 1
ATOM 1272 O O . ARG A 1 161 ? -5.164 -22.625 7 1 89.62 161 ARG A O 1
ATOM 1279 N N . LEU A 1 162 ? -6.504 -22.375 5.195 1 92.94 162 LEU A N 1
ATOM 1280 C CA . LEU A 1 162 ? -5.523 -21.594 4.453 1 92.94 162 LEU A CA 1
ATOM 1281 C C . LEU A 1 162 ? -5.363 -20.203 5.07 1 92.94 162 LEU A C 1
ATOM 1283 O O . LEU A 1 162 ? -6.352 -19.516 5.312 1 92.94 162 LEU A O 1
ATOM 1287 N N . LYS A 1 163 ? -4.152 -19.797 5.363 1 91.94 163 LYS A N 1
ATOM 1288 C CA . LYS A 1 163 ? -3.896 -18.516 5.996 1 91.94 163 LYS A CA 1
ATOM 1289 C C . LYS A 1 163 ? -3.221 -17.547 5.027 1 91.94 163 LYS A C 1
ATOM 1291 O O . LYS A 1 163 ? -3.592 -16.375 4.953 1 91.94 163 LYS A O 1
ATOM 1296 N N . PHE A 1 164 ? -2.289 -18.203 4.344 1 87.56 164 PHE A N 1
ATOM 1297 C CA . PHE A 1 164 ? -1.416 -17.312 3.58 1 87.56 164 PHE A CA 1
ATOM 1298 C C . PHE A 1 164 ? -1.08 -17.938 2.225 1 87.56 164 PHE A C 1
ATOM 1300 O O . PHE A 1 164 ? -0.861 -19.141 2.119 1 87.56 164 PHE A O 1
ATOM 1307 N N . THR A 1 165 ? -1.184 -17.172 1.079 1 92.38 165 THR A N 1
ATOM 1308 C CA . THR A 1 165 ? -0.645 -17.562 -0.22 1 92.38 165 THR A CA 1
ATOM 1309 C C . THR A 1 165 ? 0.204 -16.438 -0.812 1 92.38 165 THR A C 1
ATOM 1311 O O . THR A 1 165 ? -0.16 -15.266 -0.723 1 92.38 165 THR A O 1
ATOM 1314 N N . GLU A 1 166 ? 1.347 -16.781 -1.324 1 92.44 166 GLU A N 1
ATOM 1315 C CA . GLU A 1 166 ? 2.242 -15.859 -2.012 1 92.44 166 GLU A CA 1
ATOM 1316 C C . GLU A 1 166 ? 2.988 -16.562 -3.146 1 92.44 166 GLU A C 1
ATOM 1318 O O . GLU A 1 166 ? 3.049 -17.781 -3.195 1 92.44 166 GLU A O 1
ATOM 1323 N N . HIS A 1 167 ? 3.416 -15.797 -4.078 1 93.88 167 HIS A N 1
ATOM 1324 C CA . HIS A 1 167 ? 4.289 -16.328 -5.113 1 93.88 167 HIS A CA 1
ATOM 1325 C C . HIS A 1 167 ? 5.406 -15.344 -5.457 1 93.88 167 HIS A C 1
ATOM 1327 O O . HIS A 1 167 ? 5.285 -14.148 -5.188 1 93.88 167 HIS A O 1
ATOM 1333 N N . VAL A 1 168 ? 6.5 -15.891 -5.891 1 94.44 168 VAL A N 1
ATOM 1334 C CA . VAL A 1 168 ? 7.641 -15.109 -6.367 1 94.44 168 VAL A CA 1
ATOM 1335 C C . VAL A 1 168 ? 8.031 -15.562 -7.77 1 94.44 168 VAL A C 1
ATOM 1337 O O . VAL A 1 168 ? 8.094 -16.766 -8.039 1 94.44 168 VAL A O 1
ATOM 1340 N N . LYS A 1 169 ? 8.312 -14.617 -8.633 1 90.62 169 LYS A N 1
ATOM 1341 C CA . LYS A 1 169 ? 8.602 -14.93 -10.031 1 90.62 169 LYS A CA 1
ATOM 1342 C C . LYS A 1 169 ? 10.047 -15.383 -10.203 1 90.62 169 LYS A C 1
ATOM 1344 O O . LYS A 1 169 ? 10.805 -14.773 -10.961 1 90.62 169 LYS A O 1
ATOM 1349 N N . ILE A 1 170 ? 10.438 -16.484 -9.508 1 91.81 170 ILE A N 1
ATOM 1350 C CA . ILE A 1 170 ? 11.773 -17.047 -9.617 1 91.81 170 ILE A CA 1
ATOM 1351 C C . ILE A 1 170 ? 11.68 -18.562 -9.812 1 91.81 170 ILE A C 1
ATOM 1353 O O . ILE A 1 170 ? 12.359 -19.328 -9.125 1 91.81 170 ILE A O 1
ATOM 1357 N N . GLY A 1 171 ? 11 -19.031 -10.727 1 91.19 171 GLY A N 1
ATOM 1358 C CA . GLY A 1 171 ? 10.922 -20.453 -11.023 1 91.19 171 GLY A CA 1
ATOM 1359 C C . GLY A 1 171 ? 12.258 -21.047 -11.445 1 91.19 171 GLY A C 1
ATOM 1360 O O . GLY A 1 171 ? 13.219 -20.312 -11.688 1 91.19 171 GLY A O 1
ATOM 1361 N N . SER A 1 172 ? 12.336 -22.328 -11.531 1 91.62 172 SER A N 1
ATOM 1362 C CA . SER A 1 172 ? 13.586 -23.031 -11.789 1 91.62 172 SER A CA 1
ATOM 1363 C C . SER A 1 172 ? 14.203 -22.609 -13.117 1 91.62 172 SER A C 1
ATOM 1365 O O . SER A 1 172 ? 15.391 -22.297 -13.188 1 91.62 172 SER 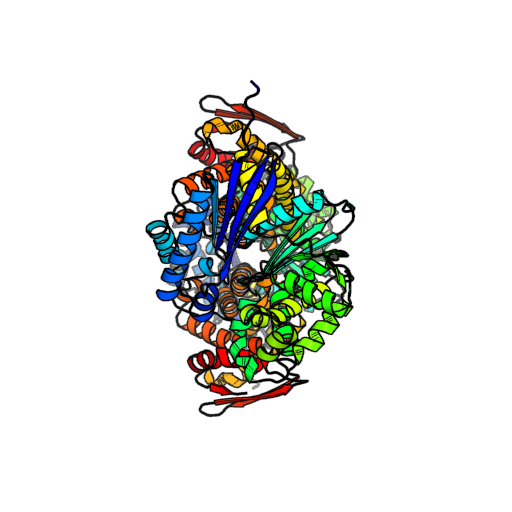A O 1
ATOM 1367 N N . LEU A 1 173 ? 13.391 -22.578 -14.117 1 88.56 173 LEU A N 1
ATOM 1368 C CA . LEU A 1 173 ? 13.891 -22.203 -15.438 1 88.56 173 LEU A CA 1
ATOM 1369 C C . LEU A 1 173 ? 14.242 -20.719 -15.477 1 88.56 173 LEU A C 1
ATOM 1371 O O . LEU A 1 173 ? 15.227 -20.328 -16.109 1 88.56 173 LEU A O 1
ATOM 1375 N N . LYS A 1 174 ? 13.445 -19.938 -14.883 1 90.38 174 LYS A N 1
ATOM 1376 C CA . LYS A 1 174 ? 13.68 -18.5 -14.859 1 90.38 174 LYS A CA 1
ATOM 1377 C C . LYS A 1 174 ? 15.008 -18.172 -14.188 1 90.38 174 LYS A C 1
ATOM 1379 O O . LYS A 1 174 ? 15.727 -17.266 -14.625 1 90.38 174 LYS A O 1
ATOM 1384 N N . ILE A 1 175 ? 15.32 -18.812 -13.102 1 92.5 175 ILE A N 1
ATOM 1385 C CA . ILE A 1 175 ? 16.562 -18.609 -12.383 1 92.5 175 ILE A CA 1
ATOM 1386 C C . ILE A 1 175 ? 17.75 -19 -13.266 1 92.5 175 ILE A C 1
ATOM 1388 O O . ILE A 1 175 ? 18.734 -18.266 -13.344 1 92.5 175 ILE A O 1
ATOM 1392 N N . ARG A 1 176 ? 17.578 -20.094 -13.875 1 88.5 176 ARG A N 1
ATOM 1393 C CA . ARG A 1 176 ? 18.641 -20.578 -14.742 1 88.5 176 ARG A CA 1
ATOM 1394 C C . ARG A 1 176 ? 18.922 -19.594 -15.867 1 88.5 176 ARG A C 1
ATOM 1396 O O . ARG A 1 176 ? 20.094 -19.281 -16.156 1 88.5 176 ARG A O 1
ATOM 1403 N N . GLU A 1 177 ? 17.891 -19.094 -16.469 1 86.44 177 GLU A N 1
ATOM 1404 C CA . GLU A 1 177 ? 18.047 -18.156 -17.562 1 86.44 177 GLU A CA 1
ATOM 1405 C C . GLU A 1 177 ? 18.609 -16.828 -17.078 1 86.44 177 GLU A C 1
ATOM 1407 O O . GLU A 1 177 ? 19.438 -16.203 -17.766 1 86.44 177 GLU A O 1
ATOM 1412 N N . ALA A 1 178 ? 18.203 -16.438 -15.938 1 87.44 178 ALA A N 1
ATOM 1413 C CA . ALA A 1 178 ? 18.625 -15.148 -15.383 1 87.44 178 ALA A CA 1
ATOM 1414 C C . ALA A 1 178 ? 20.125 -15.156 -15.062 1 87.44 178 ALA A C 1
ATOM 1416 O O . ALA A 1 178 ? 20.797 -14.141 -15.227 1 87.44 178 ALA A O 1
ATOM 1417 N N . LEU A 1 179 ? 20.656 -16.312 -14.633 1 89.44 179 LEU A N 1
ATOM 1418 C CA . LEU A 1 179 ? 22.031 -16.391 -14.148 1 89.44 179 LEU A CA 1
ATOM 1419 C C . LEU A 1 179 ? 22.906 -17.109 -15.156 1 89.44 179 LEU A C 1
ATOM 1421 O O . LEU A 1 179 ? 24.031 -17.531 -14.828 1 89.44 179 LEU A O 1
ATOM 1425 N N . SER A 1 180 ? 22.422 -17.281 -16.297 1 85.38 180 SER A N 1
ATOM 1426 C CA . SER A 1 180 ? 23.125 -18.078 -17.297 1 85.38 180 SER A CA 1
ATOM 1427 C C . SER A 1 180 ? 24.531 -17.562 -17.531 1 85.38 180 SER A C 1
ATOM 1429 O O . SER A 1 180 ? 25.469 -18.359 -17.688 1 85.38 180 SER A O 1
ATOM 1431 N N . ASP A 1 181 ? 24.703 -16.25 -17.469 1 85 181 ASP A N 1
ATOM 1432 C CA . ASP A 1 181 ? 25.984 -15.625 -17.734 1 85 181 ASP A CA 1
ATOM 1433 C C . ASP A 1 181 ? 27 -15.922 -16.625 1 85 181 ASP A C 1
ATOM 1435 O O . ASP A 1 181 ? 28.203 -15.883 -16.844 1 85 181 ASP A O 1
ATOM 1439 N N . LEU A 1 182 ? 26.547 -16.266 -15.492 1 87.25 182 LEU A N 1
ATOM 1440 C CA . LEU A 1 182 ? 27.406 -16.422 -14.328 1 87.25 182 LEU A CA 1
ATOM 1441 C C . LEU A 1 182 ? 27.938 -17.859 -14.227 1 87.25 182 LEU A C 1
ATOM 1443 O O . LEU A 1 182 ? 28.922 -18.109 -13.547 1 87.25 182 LEU A O 1
ATOM 1447 N N . GLU A 1 183 ? 27.266 -18.734 -14.875 1 81.69 183 GLU A N 1
ATOM 1448 C CA . GLU A 1 183 ? 27.625 -20.156 -14.773 1 81.69 183 GLU A CA 1
ATOM 1449 C C . GLU A 1 183 ? 29.062 -20.391 -15.219 1 81.69 183 GLU A C 1
ATOM 1451 O O . GLU A 1 183 ? 29.781 -21.203 -14.625 1 81.69 183 GLU A O 1
ATOM 1456 N N . THR A 1 184 ? 29.516 -19.672 -16.172 1 79.94 184 THR A N 1
ATOM 1457 C CA . THR A 1 184 ? 30.844 -19.891 -16.719 1 79.94 184 THR A CA 1
ATOM 1458 C C . THR A 1 184 ? 31.859 -18.969 -16.062 1 79.94 184 THR A C 1
ATOM 1460 O O . THR A 1 184 ? 33.062 -19.094 -16.297 1 79.94 184 THR A O 1
ATOM 1463 N N . LYS A 1 185 ? 31.422 -18.141 -15.203 1 80 185 LYS A N 1
ATOM 1464 C CA . LYS A 1 185 ? 32.281 -17.094 -14.703 1 80 185 LYS A CA 1
ATOM 1465 C C . LYS A 1 185 ? 32.75 -17.391 -13.273 1 80 185 LYS A C 1
ATOM 1467 O O . LYS A 1 185 ? 33.594 -16.688 -12.727 1 80 185 LYS A O 1
ATOM 1472 N N . THR A 1 186 ? 32.156 -18.375 -12.695 1 78.88 186 THR A N 1
ATOM 1473 C CA . THR A 1 186 ? 32.531 -18.656 -11.312 1 78.88 186 THR A CA 1
ATOM 1474 C C . THR A 1 186 ? 32.5 -20.156 -11.031 1 78.88 186 THR A C 1
ATOM 1476 O O . THR A 1 186 ? 31.688 -20.891 -11.617 1 78.88 186 THR A O 1
ATOM 1479 N N . ILE A 1 187 ? 33.344 -20.469 -10.117 1 77.06 187 ILE A N 1
ATOM 1480 C CA . ILE A 1 187 ? 33.406 -21.859 -9.688 1 77.06 187 ILE A CA 1
ATOM 1481 C C . ILE A 1 187 ? 32.406 -22.062 -8.531 1 77.06 187 ILE A C 1
ATOM 1483 O O . ILE A 1 187 ? 32.062 -23.203 -8.203 1 77.06 187 ILE A O 1
ATOM 1487 N N . GLU A 1 188 ? 31.984 -21 -8.023 1 84.69 188 GLU A N 1
ATOM 1488 C CA . GLU A 1 188 ? 31.031 -21.062 -6.91 1 84.69 188 GLU A CA 1
ATOM 1489 C C . GLU A 1 188 ? 29.625 -20.719 -7.375 1 84.69 188 GLU A C 1
ATOM 1491 O O . GLU A 1 188 ? 28.922 -19.938 -6.73 1 84.69 188 GLU A O 1
ATOM 1496 N N . PHE A 1 189 ? 29.172 -21.297 -8.422 1 88.19 189 PHE A N 1
ATOM 1497 C CA . PHE A 1 189 ? 27.906 -20.969 -9.062 1 88.19 189 PHE A CA 1
ATOM 1498 C C . PHE A 1 189 ? 26.734 -21.344 -8.172 1 88.19 189 PHE A C 1
ATOM 1500 O O . PHE A 1 189 ? 25.766 -20.594 -8.07 1 88.19 189 PHE A O 1
ATOM 1507 N N . SER A 1 190 ? 26.891 -22.453 -7.531 1 90.56 190 SER A N 1
ATOM 1508 C CA . SER A 1 190 ? 25.812 -22.922 -6.656 1 90.56 190 SER A CA 1
ATOM 1509 C C . SER A 1 190 ? 25.562 -21.953 -5.516 1 90.56 190 SER A C 1
ATOM 1511 O O . SER A 1 190 ? 24.422 -21.641 -5.199 1 90.56 190 SER A O 1
ATOM 1513 N N . GLU A 1 191 ? 26.594 -21.5 -4.969 1 91.19 191 GLU A N 1
ATOM 1514 C CA . GLU A 1 191 ? 26.484 -20.531 -3.877 1 91.19 191 GLU A CA 1
ATOM 1515 C C . GLU A 1 191 ? 25.891 -19.219 -4.367 1 91.19 191 GLU A C 1
ATOM 1517 O O . GLU A 1 191 ? 25.062 -18.609 -3.684 1 91.19 191 GLU A O 1
ATOM 1522 N N . THR A 1 192 ? 26.328 -18.812 -5.488 1 92.56 192 THR A N 1
ATOM 1523 C CA . THR A 1 192 ? 25.812 -17.594 -6.098 1 92.56 192 THR A CA 1
ATOM 1524 C C . THR A 1 192 ? 24.328 -17.703 -6.383 1 92.56 192 THR A C 1
ATOM 1526 O O . THR A 1 192 ? 23.562 -16.781 -6.117 1 92.56 192 THR A O 1
ATOM 1529 N N . MET A 1 193 ? 23.938 -18.828 -6.895 1 93.88 193 MET A N 1
ATOM 1530 C CA . MET A 1 193 ? 22.516 -19.078 -7.184 1 93.88 193 MET A CA 1
ATOM 1531 C C . MET A 1 193 ? 21.703 -19.078 -5.902 1 93.88 193 MET A C 1
ATOM 1533 O O . MET A 1 193 ? 20.609 -18.516 -5.863 1 93.88 193 MET A O 1
ATOM 1537 N N . GLN A 1 194 ? 22.25 -19.688 -4.938 1 94.38 194 GLN A N 1
ATOM 1538 C CA . GLN A 1 194 ? 21.547 -19.719 -3.652 1 94.38 194 GLN A CA 1
ATOM 1539 C C . GLN A 1 194 ? 21.344 -18.297 -3.109 1 94.38 194 GLN A C 1
ATOM 1541 O O . GLN A 1 194 ? 20.266 -17.969 -2.617 1 94.38 194 GLN A O 1
ATOM 1546 N N . GLN A 1 195 ? 22.359 -17.5 -3.223 1 94.12 195 GLN A N 1
ATOM 1547 C CA . GLN A 1 195 ? 22.266 -16.109 -2.768 1 94.12 195 GLN A CA 1
ATOM 1548 C C . GLN A 1 195 ? 21.219 -15.336 -3.561 1 94.12 195 GLN A C 1
ATOM 1550 O O . GLN A 1 195 ? 20.469 -14.531 -2.994 1 94.12 195 GLN A O 1
ATOM 1555 N N . TYR A 1 196 ? 21.188 -15.539 -4.793 1 94.31 196 TYR A N 1
ATOM 1556 C CA . TYR A 1 196 ? 20.203 -14.891 -5.652 1 94.31 196 TYR A CA 1
ATOM 1557 C C . TYR A 1 196 ? 18.797 -15.281 -5.246 1 94.31 196 TYR A C 1
ATOM 1559 O O . TYR A 1 196 ? 17.922 -14.414 -5.105 1 94.31 196 TYR A O 1
ATOM 1567 N N . ILE A 1 197 ? 18.594 -16.562 -5.031 1 96.06 197 ILE A N 1
ATOM 1568 C CA . ILE A 1 197 ? 17.297 -17.062 -4.633 1 96.06 197 ILE A CA 1
ATOM 1569 C C . ILE A 1 197 ? 16.875 -16.438 -3.301 1 96.06 197 ILE A C 1
ATOM 1571 O O . ILE A 1 197 ? 15.766 -15.93 -3.164 1 96.06 197 ILE A O 1
ATOM 1575 N N . GLU A 1 198 ? 17.75 -16.406 -2.391 1 94.69 198 GLU A N 1
ATOM 1576 C CA . GLU A 1 198 ? 17.453 -15.867 -1.068 1 94.69 198 GLU A CA 1
ATOM 1577 C C . GLU A 1 198 ? 17.109 -14.383 -1.146 1 94.69 198 GLU A C 1
ATOM 1579 O O . GLU A 1 198 ? 16.25 -13.906 -0.417 1 94.69 198 GLU A O 1
ATOM 1584 N N . SER A 1 199 ? 17.766 -13.719 -2.023 1 92.56 199 SER A N 1
ATOM 1585 C CA . SER A 1 199 ? 17.5 -12.289 -2.188 1 92.56 199 SER A CA 1
ATOM 1586 C C . SER A 1 199 ? 16.109 -12.039 -2.748 1 92.56 199 SER A C 1
ATOM 1588 O O . SER A 1 199 ? 15.5 -11 -2.467 1 92.56 199 SER A O 1
ATOM 1590 N N . LYS A 1 200 ? 15.602 -12.961 -3.482 1 92.62 200 LYS A N 1
ATOM 1591 C CA . LYS A 1 200 ? 14.305 -12.781 -4.125 1 92.62 200 LYS A CA 1
ATOM 1592 C C . LYS A 1 200 ? 13.164 -13.172 -3.189 1 92.62 200 LYS A C 1
ATOM 1594 O O . LYS A 1 200 ? 12.062 -12.617 -3.273 1 92.62 200 LYS A O 1
ATOM 1599 N N . ILE A 1 201 ? 13.453 -14.055 -2.246 1 93.69 201 ILE A N 1
ATOM 1600 C CA . ILE A 1 201 ? 12.367 -14.539 -1.404 1 93.69 201 ILE A CA 1
ATOM 1601 C C . ILE A 1 201 ? 12.484 -13.93 -0.008 1 93.69 201 ILE A C 1
ATOM 1603 O O . ILE A 1 201 ? 11.789 -14.352 0.918 1 93.69 201 ILE A O 1
ATOM 1607 N N . TYR A 1 202 ? 13.328 -12.906 0.158 1 90.31 202 TYR A N 1
ATOM 1608 C CA . TYR A 1 202 ? 13.641 -12.367 1.478 1 90.31 202 TYR A CA 1
ATOM 1609 C C . TYR A 1 202 ? 12.398 -11.781 2.135 1 90.31 202 TYR A C 1
ATOM 1611 O O . TYR A 1 202 ? 12.234 -11.859 3.355 1 90.31 202 TYR A O 1
ATOM 1619 N N . THR A 1 203 ? 11.5 -11.227 1.36 1 88.69 203 THR A N 1
ATOM 1620 C CA . THR A 1 203 ? 10.32 -10.555 1.896 1 88.69 203 THR A CA 1
ATOM 1621 C C . THR A 1 203 ? 9.344 -11.57 2.486 1 88.69 203 THR A C 1
ATOM 1623 O O . THR A 1 203 ? 8.438 -11.195 3.242 1 88.69 203 THR A O 1
ATOM 1626 N N . LEU A 1 204 ? 9.469 -12.844 2.123 1 91.62 204 LEU A N 1
ATOM 1627 C CA . LEU A 1 204 ? 8.57 -13.883 2.605 1 91.62 204 LEU A CA 1
ATOM 1628 C C . LEU A 1 204 ? 9.008 -14.391 3.977 1 91.62 204 LEU A C 1
ATOM 1630 O O . LEU A 1 204 ? 8.203 -14.953 4.723 1 91.62 204 LEU A O 1
ATOM 1634 N N . LYS A 1 205 ? 10.266 -14.148 4.285 1 91.5 205 LYS A N 1
ATOM 1635 C CA . LYS A 1 205 ? 10.867 -14.719 5.484 1 91.5 205 LYS A CA 1
ATOM 1636 C C . LYS A 1 205 ? 10.125 -14.273 6.738 1 91.5 205 LYS A C 1
ATOM 1638 O O . LYS A 1 205 ? 9.703 -15.094 7.551 1 91.5 205 LYS A O 1
ATOM 1643 N N . PRO A 1 206 ? 9.875 -12.93 6.855 1 89.12 206 PRO A N 1
ATOM 1644 C CA . PRO A 1 206 ? 9.164 -12.5 8.062 1 89.12 206 PRO A CA 1
ATOM 1645 C C . PRO A 1 206 ? 7.746 -13.055 8.141 1 89.12 206 PRO A C 1
ATOM 1647 O O . PRO A 1 206 ? 7.234 -13.312 9.234 1 89.12 206 PRO A O 1
ATOM 1650 N N . GLN A 1 207 ? 7.113 -13.273 7.09 1 88.62 207 GLN A N 1
ATOM 1651 C CA . GLN A 1 207 ? 5.746 -13.773 7.059 1 88.62 207 GLN A CA 1
ATOM 1652 C C . GLN A 1 207 ? 5.699 -15.25 7.438 1 88.62 207 GLN A C 1
ATOM 1654 O O . GLN A 1 207 ? 4.82 -15.68 8.195 1 88.62 207 GLN A O 1
ATOM 1659 N N . ILE A 1 208 ? 6.652 -15.992 6.898 1 92.69 208 ILE A N 1
ATOM 1660 C CA . ILE A 1 208 ? 6.703 -17.438 7.156 1 92.69 208 ILE A CA 1
ATOM 1661 C C . ILE A 1 208 ? 7.105 -17.688 8.609 1 92.69 208 ILE A C 1
ATOM 1663 O O . ILE A 1 208 ? 6.562 -18.578 9.266 1 92.69 208 ILE A O 1
ATOM 1667 N N . LYS A 1 209 ? 7.949 -16.859 9.125 1 91.5 209 LYS A N 1
ATOM 1668 C CA . LYS A 1 209 ? 8.492 -17.047 10.469 1 91.5 209 LYS A CA 1
ATOM 1669 C C . LYS A 1 209 ? 7.438 -16.766 11.531 1 91.5 209 LYS A C 1
ATOM 1671 O O . LYS A 1 209 ? 7.605 -17.141 12.695 1 91.5 209 LYS A O 1
ATOM 1676 N N . LYS A 1 210 ? 6.383 -16.141 11.164 1 90.19 210 LYS A N 1
ATOM 1677 C CA . LYS A 1 210 ? 5.273 -15.914 12.086 1 90.19 210 LYS A CA 1
ATOM 1678 C C . LYS A 1 210 ? 4.59 -17.234 12.453 1 90.19 210 LYS A C 1
ATOM 1680 O O . LYS A 1 210 ? 3.875 -17.297 13.453 1 90.19 210 LYS A O 1
ATOM 1685 N N . PHE A 1 211 ? 4.855 -18.25 11.625 1 92.69 211 PHE A N 1
ATOM 1686 C CA . PHE A 1 211 ? 4.242 -19.562 11.836 1 92.69 211 PHE A CA 1
ATOM 1687 C C . PHE A 1 211 ? 5.262 -20.562 12.352 1 92.69 211 PHE A C 1
ATOM 1689 O O . PHE A 1 211 ? 6.457 -20.438 12.086 1 92.69 211 PHE A O 1
ATOM 1696 N N . GLU A 1 212 ? 4.855 -21.453 13.156 1 92.56 212 GLU A N 1
ATOM 1697 C CA . GLU A 1 212 ? 5.684 -22.578 13.578 1 92.56 212 GLU A CA 1
ATOM 1698 C C . GLU A 1 212 ? 5.488 -23.781 12.672 1 92.56 212 GLU A C 1
ATOM 1700 O O . GLU A 1 212 ? 4.91 -24.797 13.078 1 92.56 212 GLU A O 1
ATOM 1705 N N . ILE A 1 213 ? 6.117 -23.75 11.562 1 94.62 213 ILE A N 1
ATOM 1706 C CA . ILE A 1 213 ? 5.891 -24.734 10.508 1 94.62 213 ILE A CA 1
ATOM 1707 C C . ILE A 1 213 ? 6.664 -26.016 10.812 1 94.62 213 ILE A C 1
ATOM 1709 O O . ILE A 1 213 ? 7.898 -26 10.852 1 94.62 213 ILE A O 1
ATOM 1713 N N . ASN A 1 214 ? 5.98 -27.078 10.969 1 93.31 214 ASN A N 1
ATOM 1714 C CA . ASN A 1 214 ? 6.605 -28.359 11.273 1 93.31 214 ASN A CA 1
ATOM 1715 C C . ASN A 1 214 ? 6.461 -29.344 10.117 1 93.31 214 ASN A C 1
ATOM 1717 O O . ASN A 1 214 ? 7.137 -30.375 10.078 1 93.31 214 ASN A O 1
ATOM 1721 N N . HIS A 1 215 ? 5.625 -28.969 9.188 1 92.38 215 HIS A N 1
ATOM 1722 C CA . HIS A 1 215 ? 5.422 -29.828 8.031 1 92.38 215 HIS A CA 1
ATOM 1723 C C . HIS A 1 215 ? 5.641 -29.062 6.727 1 92.38 215 HIS A C 1
ATOM 1725 O O . HIS A 1 215 ? 5.121 -27.953 6.559 1 92.38 215 HIS A O 1
ATOM 1731 N N . PHE A 1 216 ? 6.41 -29.641 5.859 1 95.12 216 PHE A N 1
ATOM 1732 C CA . PHE A 1 216 ? 6.742 -29.047 4.57 1 95.12 216 PHE A CA 1
ATOM 1733 C C . PHE A 1 216 ? 6.297 -29.953 3.43 1 95.12 216 PHE A C 1
ATOM 1735 O O . PHE A 1 216 ? 6.758 -31.094 3.318 1 95.12 216 PHE A O 1
ATOM 1742 N N . LEU A 1 217 ? 5.316 -29.484 2.691 1 93.5 217 LEU A N 1
ATOM 1743 C CA . LEU A 1 217 ? 4.871 -30.203 1.498 1 93.5 217 LEU A CA 1
ATOM 1744 C C . LEU A 1 217 ? 5.484 -29.594 0.242 1 93.5 217 LEU A C 1
ATOM 1746 O O . LEU A 1 217 ? 5.316 -28.406 -0.023 1 93.5 217 LEU A O 1
ATOM 1750 N N . GLY A 1 218 ? 6.219 -30.359 -0.442 1 95.06 218 GLY A N 1
ATOM 1751 C CA . GLY A 1 218 ? 6.824 -29.922 -1.688 1 95.06 218 GLY A CA 1
ATOM 1752 C C . GLY A 1 218 ? 6.102 -30.438 -2.918 1 95.06 218 GLY A C 1
ATOM 1753 O O . GLY A 1 218 ? 5.734 -31.609 -2.982 1 95.06 218 GLY A O 1
ATOM 1754 N N . LEU A 1 219 ? 5.891 -29.484 -3.826 1 93.75 219 LEU A N 1
ATOM 1755 C CA . LEU A 1 219 ? 5.242 -29.797 -5.094 1 93.75 219 LEU A CA 1
ATOM 1756 C C . LEU A 1 219 ? 6.105 -29.359 -6.273 1 93.75 219 LEU A C 1
ATOM 1758 O O . LEU A 1 219 ? 6.906 -28.438 -6.148 1 93.75 219 LEU A O 1
ATOM 1762 N N . GLY A 1 220 ? 5.902 -30.047 -7.398 1 89.62 220 GLY A N 1
ATOM 1763 C CA . GLY A 1 220 ? 6.648 -29.734 -8.602 1 89.62 220 GLY A CA 1
ATOM 1764 C C . GLY A 1 220 ? 7.25 -30.953 -9.266 1 89.62 220 GLY A C 1
ATOM 1765 O O . GLY A 1 220 ? 7.523 -31.953 -8.609 1 89.62 220 GLY A O 1
ATOM 1766 N N . GLY A 1 221 ? 7.531 -30.844 -10.508 1 82.25 221 GLY A N 1
ATOM 1767 C CA . GLY A 1 221 ? 8.016 -31.969 -11.289 1 82.25 221 GLY A CA 1
ATOM 1768 C C . GLY A 1 221 ? 9.422 -32.406 -10.914 1 82.25 221 GLY A C 1
ATOM 1769 O O . GLY A 1 221 ? 9.742 -33.594 -10.93 1 82.25 221 GLY A O 1
ATOM 1770 N N . GLU A 1 222 ? 10.234 -31.5 -10.531 1 83.69 222 GLU A N 1
ATOM 1771 C CA . GLU A 1 222 ? 11.633 -31.781 -10.234 1 83.69 222 GLU A CA 1
ATOM 1772 C C . GLU A 1 222 ? 11.781 -32.531 -8.914 1 83.69 222 GLU A C 1
ATOM 1774 O O . GLU A 1 222 ? 12.758 -33.25 -8.703 1 83.69 222 GLU A O 1
ATOM 1779 N N . LEU A 1 223 ? 10.844 -32.406 -8.094 1 86.94 223 LEU A N 1
ATOM 1780 C CA . LEU A 1 223 ? 10.914 -33.062 -6.801 1 86.94 223 LEU A CA 1
ATOM 1781 C C . LEU A 1 223 ? 10.82 -34.594 -6.969 1 86.94 223 LEU A C 1
ATOM 1783 O O . LEU A 1 223 ? 11.43 -35.344 -6.203 1 86.94 223 LEU A O 1
ATOM 1787 N N . ASN A 1 224 ? 10.055 -34.906 -7.953 1 83.06 224 ASN A N 1
ATOM 1788 C CA . ASN A 1 224 ? 9.992 -36.344 -8.234 1 83.06 224 ASN A CA 1
ATOM 1789 C C . ASN A 1 224 ? 11.352 -36.906 -8.648 1 83.06 224 ASN A C 1
ATOM 1791 O O . ASN A 1 224 ? 11.727 -38 -8.258 1 83.06 224 ASN A O 1
ATOM 1795 N N . THR A 1 225 ? 11.945 -36.125 -9.414 1 86.06 225 THR A N 1
ATOM 1796 C CA . THR A 1 225 ? 13.289 -36.531 -9.836 1 86.06 225 THR A CA 1
ATOM 1797 C C . THR A 1 225 ? 14.234 -36.594 -8.641 1 86.06 225 THR A C 1
ATOM 1799 O O . THR A 1 225 ? 15.023 -37.531 -8.516 1 86.06 225 THR A O 1
ATOM 1802 N N . LEU A 1 226 ? 14.164 -35.656 -7.793 1 89.25 226 LEU A N 1
ATOM 1803 C CA . LEU A 1 226 ? 15 -35.594 -6.598 1 89.25 226 LEU A CA 1
ATOM 1804 C C . LEU A 1 226 ? 14.758 -36.812 -5.699 1 89.25 226 LEU A C 1
ATOM 1806 O O . LEU A 1 226 ? 15.703 -37.406 -5.188 1 89.25 226 LEU A O 1
ATOM 1810 N N . CYS A 1 227 ? 13.555 -37.094 -5.547 1 87.38 227 CYS A N 1
ATOM 1811 C CA . CYS A 1 227 ? 13.188 -38.281 -4.738 1 87.38 227 CYS A CA 1
ATOM 1812 C C . CYS A 1 227 ? 13.758 -39.562 -5.332 1 87.38 227 CYS A C 1
ATOM 1814 O O . CYS A 1 227 ? 14.266 -40.406 -4.605 1 87.38 227 CYS A O 1
ATOM 1816 N N . GLY A 1 228 ? 13.633 -39.625 -6.617 1 86.12 228 GLY A N 1
ATOM 1817 C CA . GLY A 1 228 ? 14.18 -40.781 -7.297 1 86.12 228 GLY A CA 1
ATOM 1818 C C . GLY A 1 228 ? 15.672 -40.969 -7.09 1 86.12 228 GLY A C 1
ATOM 1819 O O . GLY A 1 228 ? 16.156 -42.062 -6.844 1 86.12 228 GLY A O 1
ATOM 1820 N N . ILE A 1 229 ? 16.359 -39.875 -7.133 1 89.75 229 ILE A N 1
ATOM 1821 C CA . ILE A 1 229 ? 17.797 -39.906 -6.969 1 89.75 229 ILE A CA 1
ATOM 1822 C C . ILE A 1 229 ? 18.156 -40.312 -5.547 1 89.75 229 ILE A C 1
ATOM 1824 O O . ILE A 1 229 ? 19.016 -41.188 -5.348 1 89.75 229 ILE A O 1
ATOM 1828 N N . ILE A 1 230 ? 17.531 -39.75 -4.617 1 88.5 230 ILE A N 1
ATOM 1829 C CA . ILE A 1 230 ? 17.844 -40 -3.211 1 88.5 230 ILE A CA 1
ATOM 1830 C C . ILE A 1 230 ? 17.484 -41.469 -2.855 1 88.5 230 ILE A C 1
ATOM 1832 O O . ILE A 1 230 ? 18.219 -42.125 -2.119 1 88.5 230 ILE A O 1
ATOM 1836 N N . ARG A 1 231 ? 16.406 -41.906 -3.377 1 85.94 231 ARG A N 1
ATOM 1837 C CA . ARG A 1 231 ? 15.992 -43.281 -3.137 1 85.94 231 ARG A CA 1
ATOM 1838 C C . ARG A 1 231 ? 17.016 -44.281 -3.691 1 85.94 231 ARG A C 1
ATOM 1840 O O . ARG A 1 231 ? 17.328 -45.281 -3.049 1 85.94 231 ARG A O 1
ATOM 1847 N N . LYS A 1 232 ? 17.422 -44.031 -4.84 1 85.31 232 LYS A N 1
ATOM 1848 C CA . LYS A 1 232 ? 18.422 -44.906 -5.461 1 85.31 232 LYS A CA 1
ATOM 1849 C C . LYS A 1 232 ? 19.719 -44.938 -4.648 1 85.31 232 LYS A C 1
ATOM 1851 O O . LYS A 1 232 ? 20.375 -45.969 -4.539 1 85.31 232 LYS A O 1
ATOM 1856 N N . LYS A 1 233 ? 20.031 -43.875 -4.074 1 84.44 233 LYS A N 1
ATOM 1857 C CA . LYS A 1 233 ? 21.25 -43.781 -3.287 1 84.44 233 LYS A CA 1
ATOM 1858 C C . LYS A 1 233 ? 21.094 -44.469 -1.928 1 84.44 233 LYS A C 1
ATOM 1860 O O . LYS A 1 233 ? 22.047 -45.031 -1.396 1 84.44 233 LYS A O 1
ATOM 1865 N N . SER A 1 234 ? 19.969 -44.281 -1.341 1 79.69 234 SER A N 1
ATOM 1866 C CA . SER A 1 234 ? 19.766 -44.781 0.01 1 79.69 234 SER A CA 1
ATOM 1867 C C . SER A 1 234 ? 19.219 -46.219 -0.014 1 79.69 234 SER A C 1
ATOM 1869 O O . SER A 1 234 ? 19.234 -46.906 1.006 1 79.69 234 SER A O 1
ATOM 1871 N N . GLY A 1 235 ? 18.781 -46.688 -1.103 1 72.94 235 GLY A N 1
ATOM 1872 C CA . GLY A 1 235 ? 18.156 -48 -1.179 1 72.94 235 GLY A CA 1
ATOM 1873 C C . GLY A 1 235 ? 16.781 -48.031 -0.542 1 72.94 235 GLY A C 1
ATOM 1874 O O . GLY A 1 235 ? 16.312 -49.094 -0.117 1 72.94 235 GLY A O 1
ATOM 1875 N N . ALA A 1 236 ? 16.281 -46.875 -0.337 1 68.5 236 ALA A N 1
ATOM 1876 C CA . ALA A 1 236 ? 15 -46.812 0.353 1 68.5 236 ALA A CA 1
ATOM 1877 C C . ALA A 1 236 ? 13.875 -47.344 -0.523 1 68.5 236 ALA A C 1
ATOM 1879 O O . ALA A 1 236 ? 14.031 -47.438 -1.743 1 68.5 236 ALA A O 1
ATOM 1880 N N . ASN A 1 237 ? 12.633 -47.719 0.18 1 65.44 237 ASN A N 1
ATOM 1881 C CA . ASN A 1 237 ? 11.469 -48.281 -0.49 1 65.44 237 ASN A CA 1
ATOM 1882 C C . ASN A 1 237 ? 10.812 -47.25 -1.422 1 65.44 237 ASN A C 1
ATOM 1884 O O . ASN A 1 237 ? 10.836 -46.062 -1.149 1 65.44 237 ASN A O 1
ATOM 1888 N N . LYS A 1 238 ? 10.242 -47.688 -2.578 1 63.31 238 LYS A N 1
ATOM 1889 C CA . LYS A 1 238 ? 9.656 -46.938 -3.676 1 63.31 238 LYS A CA 1
ATOM 1890 C C . LYS A 1 238 ? 8.492 -46.062 -3.189 1 63.31 238 LYS A C 1
ATOM 1892 O O . LYS A 1 238 ? 8.148 -45.062 -3.811 1 63.31 238 LYS A O 1
ATOM 1897 N N . LYS A 1 239 ? 7.992 -46.375 -1.979 1 60.56 239 LYS A N 1
ATOM 1898 C CA . LYS A 1 239 ? 6.738 -45.75 -1.581 1 60.56 239 LYS A CA 1
ATOM 1899 C C . LYS A 1 239 ? 6.988 -44.5 -0.729 1 60.56 239 LYS A C 1
ATOM 1901 O O . LYS A 1 239 ? 6.062 -43.75 -0.429 1 60.56 239 LYS A O 1
ATOM 1906 N N . ASP A 1 240 ? 8.445 -44.219 -0.549 1 62.84 240 ASP A N 1
ATOM 1907 C CA . ASP A 1 240 ? 8.727 -43.188 0.442 1 62.84 240 ASP A CA 1
ATOM 1908 C C . ASP A 1 240 ? 8.883 -41.812 -0.219 1 62.84 240 ASP A C 1
ATOM 1910 O O . ASP A 1 240 ? 9.82 -41.594 -0.994 1 62.84 240 ASP A O 1
ATOM 1914 N N . TYR A 1 241 ? 7.801 -41.031 -0.088 1 82.5 241 TYR A N 1
ATOM 1915 C CA . TYR A 1 241 ? 7.828 -39.75 -0.743 1 82.5 241 TYR A CA 1
ATOM 1916 C C . TYR A 1 241 ? 8.188 -38.625 0.247 1 82.5 241 TYR A C 1
ATOM 1918 O O . TYR A 1 241 ? 7.527 -37.594 0.295 1 82.5 241 TYR A O 1
ATOM 1926 N N . TYR A 1 242 ? 9.258 -38.969 1.067 1 89.31 242 TYR A N 1
ATOM 1927 C CA . TYR A 1 242 ? 9.773 -38.031 2.053 1 89.31 242 TYR A CA 1
ATOM 1928 C C . TYR A 1 242 ? 11.273 -37.844 1.9 1 89.31 242 TYR A C 1
ATOM 1930 O O . TYR A 1 242 ? 12.023 -38.844 1.836 1 89.31 242 TYR A O 1
ATOM 1938 N N . ILE A 1 243 ? 11.703 -36.625 1.803 1 92 243 ILE A N 1
ATOM 1939 C CA . ILE A 1 243 ? 13.117 -36.312 1.719 1 92 243 ILE A CA 1
ATOM 1940 C C . ILE A 1 243 ? 13.57 -35.656 3.014 1 92 243 ILE A C 1
ATOM 1942 O O . ILE A 1 243 ? 13.102 -34.562 3.355 1 92 243 ILE A O 1
ATOM 1946 N N . LYS A 1 244 ? 14.492 -36.25 3.711 1 93.12 244 LYS A N 1
ATOM 1947 C CA . LYS A 1 244 ? 15.055 -35.656 4.914 1 93.12 244 LYS A CA 1
ATOM 1948 C C . LYS A 1 244 ? 15.953 -34.469 4.566 1 93.12 244 LYS A C 1
ATOM 1950 O O . LYS A 1 244 ? 16.594 -34.469 3.514 1 93.12 244 LYS A O 1
ATOM 1955 N N . LYS A 1 245 ? 16.031 -33.562 5.473 1 94.06 245 LYS A N 1
ATOM 1956 C CA . LYS A 1 245 ? 16.844 -32.375 5.285 1 94.06 245 LYS A CA 1
ATOM 1957 C C . LYS A 1 245 ? 18.297 -32.719 5.02 1 94.06 245 LYS A C 1
ATOM 1959 O O . LYS A 1 245 ? 18.938 -32.156 4.145 1 94.06 245 LYS A O 1
ATOM 1964 N N . GLU A 1 246 ? 18.812 -33.656 5.711 1 93.44 246 GLU A N 1
ATOM 1965 C CA . GLU A 1 246 ? 20.203 -34.094 5.574 1 93.44 246 GLU A CA 1
ATOM 1966 C C . GLU A 1 246 ? 20.469 -34.656 4.188 1 93.44 246 GLU A C 1
ATOM 1968 O O . GLU A 1 246 ? 21.531 -34.406 3.604 1 93.44 246 GLU A O 1
ATOM 1973 N N . ALA A 1 247 ? 19.531 -35.438 3.76 1 92.12 247 ALA A N 1
ATOM 1974 C CA . ALA A 1 247 ? 19.672 -36.031 2.428 1 92.12 247 ALA A CA 1
ATOM 1975 C C . ALA A 1 247 ? 19.672 -34.938 1.351 1 92.12 247 ALA A C 1
ATOM 1977 O O . ALA A 1 247 ? 20.422 -35.031 0.381 1 92.12 247 ALA A O 1
ATOM 1978 N N . LEU A 1 248 ? 18.828 -34 1.53 1 92.62 248 LEU A N 1
ATOM 1979 C CA . LEU A 1 248 ? 18.766 -32.906 0.59 1 92.62 248 LEU A CA 1
ATOM 1980 C C . LEU A 1 248 ? 20.078 -32.125 0.575 1 92.62 248 LEU A C 1
ATOM 1982 O O . LEU A 1 248 ? 20.578 -31.766 -0.494 1 92.62 248 LEU A O 1
ATOM 1986 N N . LEU A 1 249 ? 20.609 -31.891 1.707 1 91.62 249 LEU A N 1
ATOM 1987 C CA . LEU A 1 249 ? 21.859 -31.156 1.841 1 91.62 249 LEU A CA 1
ATOM 1988 C C . LEU A 1 249 ? 23 -31.922 1.195 1 91.62 249 LEU A C 1
ATOM 1990 O O . LEU A 1 249 ? 23.844 -31.328 0.521 1 91.62 249 LEU A O 1
ATOM 1994 N N . SER A 1 250 ? 23 -33.188 1.451 1 92.38 250 SER A N 1
ATOM 1995 C CA . SER A 1 250 ? 24.031 -34.031 0.872 1 92.38 250 SER A CA 1
ATOM 1996 C C . SER A 1 250 ? 23.984 -34 -0.652 1 92.38 250 SER A C 1
ATOM 1998 O O . SER A 1 250 ? 25.016 -33.875 -1.315 1 92.38 250 SER A O 1
ATOM 2000 N N . LEU A 1 251 ? 22.828 -34.125 -1.127 1 91.94 251 LEU A N 1
ATOM 2001 C CA . LEU A 1 251 ? 22.656 -34.094 -2.574 1 91.94 251 LEU A CA 1
ATOM 2002 C C . LEU A 1 251 ? 23.047 -32.75 -3.143 1 91.94 251 LEU A C 1
ATOM 2004 O O . LEU A 1 251 ? 23.641 -32.656 -4.227 1 91.94 251 LEU A O 1
ATOM 2008 N N . THR A 1 252 ? 22.688 -31.672 -2.492 1 91.44 252 THR A N 1
ATOM 2009 C CA . THR A 1 252 ? 23.047 -30.328 -2.916 1 91.44 252 THR A CA 1
ATOM 2010 C C . THR A 1 252 ? 24.562 -30.188 -3.037 1 91.44 252 THR A C 1
ATOM 2012 O O . THR A 1 252 ? 25.062 -29.625 -4.016 1 91.44 252 THR A O 1
ATOM 2015 N N . LYS A 1 253 ? 25.25 -30.656 -2.107 1 91.56 253 LYS A N 1
ATOM 2016 C CA . LYS A 1 253 ? 26.703 -30.594 -2.119 1 91.56 253 LYS A CA 1
ATOM 2017 C C . LYS A 1 253 ? 27.281 -31.375 -3.295 1 91.56 253 LYS A C 1
ATOM 2019 O O . LYS A 1 253 ? 28.234 -30.922 -3.941 1 91.56 253 LYS A O 1
ATOM 2024 N N . GLU A 1 254 ? 26.703 -32.469 -3.465 1 92 254 GLU A N 1
ATOM 2025 C CA . GLU A 1 254 ? 27.156 -33.344 -4.555 1 92 254 GLU A CA 1
ATOM 2026 C C . GLU A 1 254 ? 26.938 -32.656 -5.91 1 92 254 GLU A C 1
ATOM 2028 O O . GLU A 1 254 ? 27.844 -32.625 -6.746 1 92 254 GLU A O 1
ATOM 2033 N N . ILE A 1 255 ? 25.828 -32.125 -6.094 1 91.25 255 ILE A N 1
ATOM 2034 C CA . ILE A 1 255 ? 25.422 -31.547 -7.375 1 91.25 255 ILE A CA 1
ATOM 2035 C C . ILE A 1 255 ? 26.125 -30.219 -7.598 1 91.25 255 ILE A C 1
ATOM 2037 O O . ILE A 1 255 ? 26.453 -29.859 -8.734 1 91.25 255 ILE A O 1
ATOM 2041 N N . SER A 1 256 ? 26.422 -29.516 -6.527 1 88.81 256 SER A N 1
ATOM 2042 C CA . SER A 1 256 ? 27.047 -28.203 -6.602 1 88.81 256 SER A CA 1
ATOM 2043 C C . SER A 1 256 ? 28.406 -28.281 -7.273 1 88.81 256 SER A C 1
ATOM 2045 O O . SER A 1 256 ? 28.891 -27.281 -7.824 1 88.81 256 SER A O 1
ATOM 2047 N N . ASN A 1 257 ? 28.969 -29.422 -7.312 1 85.69 257 ASN A N 1
ATOM 2048 C CA . ASN A 1 257 ? 30.297 -29.609 -7.867 1 85.69 257 ASN A CA 1
ATOM 2049 C C . ASN A 1 257 ? 30.25 -30.219 -9.266 1 85.69 257 ASN A C 1
ATOM 2051 O O . ASN A 1 257 ? 31.281 -30.562 -9.836 1 85.69 257 ASN A O 1
ATOM 2055 N N . MET A 1 258 ? 29.062 -30.25 -9.797 1 88.25 258 MET A N 1
ATOM 2056 C CA . MET A 1 258 ? 28.906 -30.875 -11.102 1 88.25 258 MET A CA 1
ATOM 2057 C C . MET A 1 258 ? 28.391 -29.875 -12.133 1 88.25 258 MET A C 1
ATOM 2059 O O . MET A 1 258 ? 27.688 -28.922 -11.781 1 88.25 258 MET A O 1
ATOM 2063 N N . ASP A 1 259 ? 28.812 -30.078 -13.359 1 84.62 259 ASP A N 1
ATOM 2064 C CA . ASP A 1 259 ? 28.172 -29.344 -14.445 1 84.62 259 ASP A CA 1
ATOM 2065 C C . ASP A 1 259 ? 26.969 -30.109 -14.992 1 84.62 259 ASP A C 1
ATOM 2067 O O . ASP A 1 259 ? 26.656 -31.203 -14.523 1 84.62 259 ASP A O 1
ATOM 2071 N N . ASN A 1 260 ? 26.328 -29.547 -15.961 1 85.62 260 ASN A N 1
ATOM 2072 C CA . ASN A 1 260 ? 25.094 -30.109 -16.469 1 85.62 260 ASN A CA 1
ATOM 2073 C C . ASN A 1 260 ? 25.328 -31.484 -17.094 1 85.62 260 ASN A C 1
ATOM 2075 O O . ASN A 1 260 ? 24.484 -32.375 -16.953 1 85.62 260 ASN A O 1
ATOM 2079 N N . PHE A 1 261 ? 26.391 -31.562 -17.766 1 89.31 261 PHE A N 1
ATOM 2080 C CA . PHE A 1 261 ? 26.719 -32.812 -18.422 1 89.31 261 PHE A CA 1
ATOM 2081 C C . PHE A 1 261 ? 26.969 -33.906 -17.391 1 89.31 261 PHE A C 1
ATOM 2083 O O . PHE A 1 261 ? 26.5 -35.031 -17.531 1 89.31 261 PHE A O 1
ATOM 2090 N N . GLN A 1 262 ? 27.625 -33.625 -16.406 1 92.25 262 GLN A N 1
ATOM 2091 C CA . GLN A 1 262 ? 27.922 -34.562 -15.328 1 92.25 262 GLN A CA 1
ATOM 2092 C C . GLN A 1 262 ? 26.641 -34.969 -14.602 1 92.25 262 GLN A C 1
ATOM 2094 O O . GLN A 1 262 ? 26.469 -36.156 -14.266 1 92.25 262 GLN A O 1
ATOM 2099 N N . ILE A 1 263 ? 25.812 -34.031 -14.375 1 91.62 263 ILE A N 1
ATOM 2100 C CA . ILE A 1 263 ? 24.547 -34.344 -13.703 1 91.62 263 ILE A CA 1
ATOM 2101 C C . ILE A 1 263 ? 23.734 -35.312 -14.539 1 91.62 263 ILE A C 1
ATOM 2103 O O . ILE A 1 263 ? 23.219 -36.312 -14.023 1 91.62 263 ILE A O 1
ATOM 2107 N N . LYS A 1 264 ? 23.641 -35 -15.805 1 92.56 264 LYS A N 1
ATOM 2108 C CA . LYS A 1 264 ? 22.922 -35.875 -16.734 1 92.56 264 LYS A CA 1
ATOM 2109 C C . LYS A 1 264 ? 23.453 -37.281 -16.719 1 92.56 264 LYS A C 1
ATOM 2111 O O . LYS A 1 264 ? 22.703 -38.25 -16.609 1 92.56 264 LYS A O 1
ATOM 2116 N N . THR A 1 265 ? 24.734 -37.469 -16.719 1 93.94 265 THR A N 1
ATOM 2117 C CA . THR A 1 265 ? 25.375 -38.781 -16.844 1 93.94 265 THR A CA 1
ATOM 2118 C C . THR A 1 265 ? 25.359 -39.531 -15.516 1 93.94 265 THR A C 1
ATOM 2120 O O . THR A 1 265 ? 25.156 -40.75 -15.484 1 93.94 265 THR A O 1
ATOM 2123 N N . THR A 1 266 ? 25.562 -38.844 -14.492 1 92.44 266 THR A N 1
ATOM 2124 C CA . THR A 1 266 ? 25.656 -39.469 -13.18 1 92.44 266 THR A CA 1
ATOM 2125 C C . THR A 1 266 ? 24.312 -40 -12.734 1 92.44 266 THR A C 1
ATOM 2127 O O . THR A 1 266 ? 24.219 -41.094 -12.164 1 92.44 266 THR A O 1
ATOM 2130 N N . PHE A 1 267 ? 23.312 -39.25 -13.047 1 91.81 267 PHE A N 1
ATOM 2131 C CA . PHE A 1 267 ? 22.016 -39.625 -12.508 1 91.81 267 PHE A CA 1
ATOM 2132 C C . PHE A 1 267 ? 21.094 -40.156 -13.602 1 91.81 267 PHE A C 1
ATOM 2134 O O . PHE A 1 267 ? 19.969 -40.562 -13.328 1 91.81 267 PHE A O 1
ATOM 2141 N N . GLY A 1 268 ? 21.531 -40.156 -14.828 1 91 268 GLY A N 1
ATOM 2142 C CA . GLY A 1 268 ? 20.75 -40.656 -15.93 1 91 268 GLY A CA 1
ATOM 2143 C C . GLY A 1 268 ? 19.516 -39.812 -16.234 1 91 268 GLY A C 1
ATOM 2144 O O . GLY A 1 268 ? 18.406 -40.344 -16.328 1 91 268 GLY A O 1
ATOM 2145 N N . LEU A 1 269 ? 19.75 -38.562 -16.328 1 91 269 LEU A N 1
ATOM 2146 C CA . LEU A 1 269 ? 18.641 -37.625 -16.547 1 91 269 LEU A CA 1
ATOM 2147 C C . LEU A 1 269 ? 18.688 -37.031 -17.953 1 91 269 LEU A C 1
ATOM 2149 O O . LEU A 1 269 ? 19.719 -37.125 -18.625 1 91 269 LEU A O 1
ATOM 2153 N N . SER A 1 270 ? 17.531 -36.531 -18.422 1 87.75 270 SER A N 1
ATOM 2154 C CA . SER A 1 270 ? 17.531 -35.719 -19.656 1 87.75 270 SER A CA 1
ATOM 2155 C C . SER A 1 270 ? 18.281 -34.406 -19.469 1 87.75 270 SER A C 1
ATOM 2157 O O . SER A 1 270 ? 18.484 -33.969 -18.344 1 87.75 270 SER A O 1
ATOM 2159 N N . ASN A 1 271 ? 18.672 -33.812 -20.594 1 86.69 271 ASN A N 1
ATOM 2160 C CA . ASN A 1 271 ? 19.359 -32.531 -20.562 1 86.69 271 ASN A CA 1
ATOM 2161 C C . ASN A 1 271 ? 18.516 -31.469 -19.875 1 86.69 271 ASN A C 1
ATOM 2163 O O . ASN A 1 271 ? 19.016 -30.688 -19.062 1 86.69 271 ASN A O 1
ATOM 2167 N N . LYS A 1 272 ? 17.312 -31.484 -20.125 1 84.12 272 LYS A N 1
ATOM 2168 C CA . LYS A 1 272 ? 16.406 -30.469 -19.594 1 84.12 272 LYS A CA 1
ATOM 2169 C C . LYS A 1 272 ? 16.25 -30.625 -18.078 1 84.12 272 LYS A C 1
ATOM 2171 O O . LYS A 1 272 ? 16.25 -29.625 -17.359 1 84.12 272 LYS A O 1
ATOM 2176 N N . THR A 1 273 ? 16.109 -31.828 -17.688 1 87.56 273 THR A N 1
ATOM 2177 C CA . THR A 1 273 ? 15.953 -32.094 -16.266 1 87.56 273 THR A CA 1
ATOM 2178 C C . THR A 1 273 ? 17.234 -31.75 -15.508 1 87.56 273 THR A C 1
ATOM 2180 O O . THR A 1 273 ? 17.172 -31.203 -14.398 1 87.56 273 THR A O 1
ATOM 2183 N N . ALA A 1 274 ? 18.312 -32.094 -16.094 1 90.06 274 ALA A N 1
ATOM 2184 C CA . ALA A 1 274 ? 19.609 -31.812 -15.469 1 90.06 274 ALA A CA 1
ATOM 2185 C C . ALA A 1 274 ? 19.812 -30.328 -15.25 1 90.06 274 ALA A C 1
ATOM 2187 O O . ALA A 1 274 ? 20.359 -29.906 -14.219 1 90.06 274 ALA A O 1
ATOM 2188 N N . GLU A 1 275 ? 19.344 -29.594 -16.172 1 88.19 275 GLU A N 1
ATOM 2189 C CA . GLU A 1 275 ? 19.516 -28.156 -16.125 1 88.19 275 GLU A CA 1
ATOM 2190 C C . GLU A 1 275 ? 18.703 -27.531 -14.984 1 88.19 275 GLU A C 1
ATOM 2192 O O . GLU A 1 275 ? 19.078 -26.5 -14.438 1 88.19 275 GLU A O 1
ATOM 2197 N N . LEU A 1 276 ? 17.641 -28.156 -14.586 1 90.88 276 LEU A N 1
ATOM 2198 C CA . LEU A 1 276 ? 16.688 -27.562 -13.641 1 90.88 276 LEU A CA 1
ATOM 2199 C C . LEU A 1 276 ? 16.875 -28.156 -12.25 1 90.88 276 LEU A C 1
ATOM 2201 O O . LEU A 1 276 ? 16.266 -27.688 -11.289 1 90.88 276 LEU A O 1
ATOM 2205 N N . LEU A 1 277 ? 17.703 -29.109 -12.141 1 92 277 LEU A N 1
ATOM 2206 C CA . LEU A 1 277 ? 17.844 -29.844 -10.891 1 92 277 LEU A CA 1
ATOM 2207 C C . LEU A 1 277 ? 18.438 -28.953 -9.797 1 92 277 LEU A C 1
ATOM 2209 O O . LEU A 1 277 ? 17.875 -28.859 -8.703 1 92 277 LEU A O 1
ATOM 2213 N N . LEU A 1 278 ? 19.5 -28.281 -10.117 1 92.06 278 LEU A N 1
ATOM 2214 C CA . LEU A 1 278 ? 20.203 -27.484 -9.117 1 92.06 278 LEU A CA 1
ATOM 2215 C C . LEU A 1 278 ? 19.328 -26.344 -8.625 1 92.06 278 LEU A C 1
ATOM 2217 O O . LEU A 1 278 ? 19.141 -26.172 -7.422 1 92.06 278 LEU A O 1
ATOM 2221 N N . PRO A 1 279 ? 18.781 -25.5 -9.547 1 93.62 279 PRO A N 1
ATOM 2222 C CA . PRO A 1 279 ? 17.922 -24.422 -9.055 1 93.62 279 PRO A CA 1
ATOM 2223 C C . PRO A 1 279 ? 16.75 -24.938 -8.227 1 93.62 279 PRO A C 1
ATOM 2225 O O . PRO A 1 279 ? 16.375 -24.328 -7.219 1 93.62 279 PRO A O 1
ATOM 2228 N N . SER A 1 280 ? 16.203 -26.031 -8.562 1 94.44 280 SER A N 1
ATOM 2229 C CA . SER A 1 280 ? 15.07 -26.594 -7.836 1 94.44 280 SER A CA 1
ATOM 2230 C C . SER A 1 280 ? 15.469 -27.016 -6.422 1 94.44 280 SER A C 1
ATOM 2232 O O . SER A 1 280 ? 14.773 -26.688 -5.457 1 94.44 280 SER A O 1
ATOM 2234 N N . ILE A 1 281 ? 16.562 -27.688 -6.32 1 94.25 281 ILE A N 1
ATOM 2235 C CA . ILE A 1 281 ? 17.031 -28.156 -5.023 1 94.25 281 ILE A CA 1
ATOM 2236 C C . ILE A 1 281 ? 17.312 -26.969 -4.113 1 94.25 281 ILE A C 1
ATOM 2238 O O . ILE A 1 281 ? 16.984 -26.984 -2.928 1 94.25 281 ILE A O 1
ATOM 2242 N N . LEU A 1 282 ? 17.906 -25.984 -4.699 1 95.31 282 LEU A N 1
ATOM 2243 C CA . LEU A 1 282 ? 18.297 -24.812 -3.914 1 95.31 282 LEU A CA 1
ATOM 2244 C C . LEU A 1 282 ? 17.062 -24.047 -3.445 1 95.31 282 LEU A C 1
ATOM 2246 O O . LEU A 1 282 ? 17.047 -23.516 -2.33 1 95.31 282 LEU A O 1
ATOM 2250 N N . ILE A 1 283 ? 16.016 -23.922 -4.285 1 96.25 283 ILE A N 1
ATOM 2251 C CA . ILE A 1 283 ? 14.773 -23.266 -3.889 1 96.25 283 ILE A CA 1
ATOM 2252 C C . ILE A 1 283 ? 14.156 -24 -2.701 1 96.25 283 ILE A C 1
ATOM 2254 O O . ILE A 1 283 ? 13.828 -23.375 -1.685 1 96.25 283 ILE A O 1
ATOM 2258 N N . PHE A 1 284 ? 14.078 -25.297 -2.793 1 95.56 284 PHE A N 1
ATOM 2259 C CA . PHE A 1 284 ? 13.5 -26.078 -1.711 1 95.56 284 PHE A CA 1
ATOM 2260 C C . PHE A 1 284 ? 14.328 -25.938 -0.437 1 95.56 284 PHE A C 1
ATOM 2262 O O . PHE A 1 284 ? 13.773 -25.812 0.658 1 95.56 284 PHE A O 1
ATOM 2269 N N . TYR A 1 285 ? 15.578 -25.969 -0.637 1 94.44 285 TYR A N 1
ATOM 2270 C CA . TYR A 1 285 ? 16.469 -25.844 0.506 1 94.44 285 TYR A CA 1
ATOM 2271 C C . TYR A 1 285 ? 16.266 -24.516 1.216 1 94.44 285 TYR A C 1
ATOM 2273 O O . TYR A 1 285 ? 16.172 -24.469 2.445 1 94.44 285 TYR A O 1
ATOM 2281 N N . CYS A 1 286 ? 16.188 -23.422 0.461 1 95.31 286 CYS A N 1
ATOM 2282 C CA . CYS A 1 286 ? 16 -22.094 1.021 1 95.31 286 CYS A CA 1
ATOM 2283 C C . CYS A 1 286 ? 14.703 -21.984 1.8 1 95.31 286 CYS A C 1
ATOM 2285 O O . CYS A 1 286 ? 14.656 -21.391 2.873 1 95.31 286 CYS A O 1
ATOM 2287 N N . PHE A 1 287 ? 13.664 -22.594 1.323 1 96.31 287 PHE A N 1
ATOM 2288 C CA . PHE A 1 287 ? 12.383 -22.562 2.018 1 96.31 287 PHE A CA 1
ATOM 2289 C C . PHE A 1 287 ? 12.398 -23.453 3.246 1 96.31 287 PHE A C 1
ATOM 2291 O O . PHE A 1 287 ? 11.844 -23.109 4.289 1 96.31 287 PHE A O 1
ATOM 2298 N N . LEU A 1 288 ? 13.039 -24.609 3.102 1 95.75 288 LEU A N 1
ATOM 2299 C CA . LEU A 1 288 ? 13.125 -25.547 4.219 1 95.75 288 LEU A CA 1
ATOM 2300 C C . LEU A 1 288 ? 13.844 -24.906 5.406 1 95.75 288 LEU A C 1
ATOM 2302 O O . LEU A 1 288 ? 13.445 -25.109 6.559 1 95.75 288 LEU A O 1
ATOM 2306 N N . LYS A 1 289 ? 14.812 -24.141 5.105 1 93.31 289 LYS A N 1
ATOM 2307 C CA . LYS A 1 289 ? 15.609 -23.469 6.133 1 93.31 289 LYS A CA 1
ATOM 2308 C C . LYS A 1 289 ? 14.758 -22.484 6.941 1 93.31 289 LYS A C 1
ATOM 2310 O O . LYS A 1 289 ? 15.086 -22.172 8.086 1 93.31 289 LYS A O 1
ATOM 2315 N N . MET A 1 290 ? 13.656 -22.047 6.387 1 94.06 290 MET A N 1
ATOM 2316 C CA . MET A 1 290 ? 12.797 -21.062 7.047 1 94.06 290 MET A CA 1
ATOM 2317 C C . MET A 1 290 ? 11.797 -21.766 7.965 1 94.06 290 MET A C 1
ATOM 2319 O O . MET A 1 290 ? 11.008 -21.094 8.641 1 94.06 290 MET A O 1
ATOM 2323 N N . THR A 1 291 ? 11.898 -23.109 8.008 1 95.38 291 THR A N 1
ATOM 2324 C CA . THR A 1 291 ? 10.914 -23.875 8.766 1 95.38 291 THR A CA 1
ATOM 2325 C C . THR A 1 291 ? 11.594 -24.734 9.812 1 95.38 291 THR A C 1
ATOM 2327 O O . THR A 1 291 ? 12.828 -24.812 9.867 1 95.38 291 THR A O 1
ATOM 2330 N N . LYS A 1 292 ? 10.789 -25.359 10.656 1 94.75 292 LYS A N 1
ATOM 2331 C CA . LYS A 1 292 ? 11.266 -26.328 11.641 1 94.75 292 LYS A CA 1
ATOM 2332 C C . LYS A 1 292 ? 11.07 -27.766 11.148 1 94.75 292 LYS A C 1
ATOM 2334 O O . LYS A 1 292 ? 11.305 -28.719 11.898 1 94.75 292 LYS A O 1
ATOM 2339 N N . ALA A 1 293 ? 10.688 -27.875 9.93 1 94.75 293 ALA A N 1
ATOM 2340 C CA . ALA A 1 293 ? 10.445 -29.203 9.383 1 94.75 293 ALA A CA 1
ATOM 2341 C C . ALA A 1 293 ? 11.75 -29.984 9.227 1 94.75 293 ALA A C 1
ATOM 2343 O O . ALA A 1 293 ? 12.781 -29.406 8.883 1 94.75 293 ALA A O 1
ATOM 2344 N N . GLU A 1 294 ? 11.68 -31.234 9.367 1 94.69 294 GLU A N 1
ATOM 2345 C CA . GLU A 1 294 ? 12.859 -32.094 9.281 1 94.69 294 GLU A CA 1
ATOM 2346 C C . GLU A 1 294 ? 13.094 -32.562 7.848 1 94.69 294 GLU A C 1
ATOM 2348 O O . GLU A 1 294 ? 14.141 -33.125 7.543 1 94.69 294 GLU A O 1
ATOM 2353 N N . GLY A 1 295 ? 12.102 -32.344 7.055 1 94.5 295 GLY A N 1
ATOM 2354 C CA . GLY A 1 295 ? 12.195 -32.75 5.664 1 94.5 295 GLY A CA 1
ATOM 2355 C C . GLY A 1 295 ? 11.008 -32.281 4.832 1 94.5 295 GLY A C 1
ATOM 2356 O O . GLY A 1 295 ? 10.266 -31.391 5.242 1 94.5 295 GLY A O 1
ATOM 2357 N N . ILE A 1 296 ? 10.953 -32.812 3.6 1 94.5 296 ILE A N 1
ATOM 2358 C CA . ILE A 1 296 ? 9.938 -32.406 2.633 1 94.5 296 ILE A CA 1
ATOM 2359 C C . ILE A 1 296 ? 9.07 -33.625 2.27 1 94.5 296 ILE A C 1
ATOM 2361 O O . ILE A 1 296 ? 9.586 -34.656 1.817 1 94.5 296 ILE A O 1
ATOM 2365 N N . GLN A 1 297 ? 7.809 -33.469 2.578 1 91.88 297 GLN A N 1
ATOM 2366 C CA . GLN A 1 297 ? 6.855 -34.469 2.086 1 91.88 297 GLN A CA 1
ATOM 2367 C C . GLN A 1 297 ? 6.5 -34.219 0.625 1 91.88 297 GLN A C 1
ATOM 2369 O O . GLN A 1 297 ? 6.266 -33.062 0.229 1 91.88 297 GLN A O 1
ATOM 2374 N N . ILE A 1 298 ? 6.414 -35.188 -0.189 1 91.88 298 ILE A N 1
ATOM 2375 C CA . ILE A 1 298 ? 6.227 -35.031 -1.627 1 91.88 298 ILE A CA 1
ATOM 2376 C C . ILE A 1 298 ? 5 -35.812 -2.076 1 91.88 298 ILE A C 1
ATOM 2378 O O . ILE A 1 298 ? 5.121 -36.969 -2.529 1 91.88 298 ILE A O 1
ATOM 2382 N N . PRO A 1 299 ? 3.934 -35.031 -2.068 1 85.75 299 PRO A N 1
ATOM 2383 C CA . PRO A 1 299 ? 2.76 -35.719 -2.621 1 85.75 299 PRO A CA 1
ATOM 2384 C C . PRO A 1 299 ? 2.746 -35.719 -4.148 1 85.75 299 PRO A C 1
ATOM 2386 O O . PRO A 1 299 ? 3.17 -34.75 -4.777 1 85.75 299 PRO A O 1
ATOM 2389 N N . LYS A 1 300 ? 2.787 -36.812 -4.836 1 83.88 300 LYS A N 1
ATOM 2390 C CA . LYS A 1 300 ? 2.758 -36.938 -6.289 1 83.88 300 LYS A CA 1
ATOM 2391 C C . LYS A 1 300 ? 1.488 -36.312 -6.871 1 83.88 300 LYS A C 1
ATOM 2393 O O . LYS A 1 300 ? 0.643 -37.031 -7.418 1 83.88 300 LYS A O 1
ATOM 2398 N N . LEU A 1 301 ? 1.481 -34.906 -6.773 1 90.12 301 LEU A N 1
ATOM 2399 C CA . LEU A 1 301 ? 0.331 -34.156 -7.273 1 90.12 301 LEU A CA 1
ATOM 2400 C C . LEU A 1 301 ? 0.728 -33.281 -8.445 1 90.12 301 LEU A C 1
ATOM 2402 O O . LEU A 1 301 ? 1.883 -32.844 -8.547 1 90.12 301 LEU A O 1
ATOM 2406 N N . SER A 1 302 ? -0.208 -33.094 -9.289 1 92.12 302 SER A N 1
ATOM 2407 C CA . SER A 1 302 ? 0.061 -32.25 -10.461 1 92.12 302 SER A CA 1
ATOM 2408 C C . SER A 1 302 ? -1.058 -31.25 -10.688 1 92.12 302 SER A C 1
ATOM 2410 O O . SER A 1 302 ? -2.164 -31.406 -10.172 1 92.12 302 SER A O 1
ATOM 2412 N N . LEU A 1 303 ? -0.699 -30.219 -11.414 1 94.94 303 LEU A N 1
ATOM 2413 C CA . LEU A 1 303 ? -1.671 -29.219 -11.82 1 94.94 303 LEU A CA 1
ATOM 2414 C C . LEU A 1 303 ? -2.848 -29.859 -12.555 1 94.94 303 LEU A C 1
ATOM 2416 O O . LEU A 1 303 ? -3.998 -29.469 -12.344 1 94.94 303 LEU A O 1
ATOM 2420 N N . ARG A 1 304 ? -2.58 -30.844 -13.406 1 96.25 304 ARG A N 1
ATOM 2421 C CA . ARG A 1 304 ? -3.607 -31.516 -14.203 1 96.25 304 ARG A CA 1
ATOM 2422 C C . ARG A 1 304 ? -4.613 -32.219 -13.312 1 96.25 304 ARG A C 1
ATOM 2424 O O . ARG A 1 304 ? -5.805 -32.281 -13.625 1 96.25 304 ARG A O 1
ATOM 2431 N N . GLN A 1 305 ? -4.125 -32.781 -12.266 1 93.31 305 GLN A N 1
ATOM 2432 C CA . GLN A 1 305 ? -5.043 -33.406 -11.328 1 93.31 305 GLN A CA 1
ATOM 2433 C C . GLN A 1 305 ? -6.016 -32.406 -10.742 1 93.31 305 GLN A C 1
ATOM 2435 O O . GLN A 1 305 ? -7.211 -32.688 -10.617 1 93.31 305 GLN A O 1
ATOM 2440 N N . GLY A 1 306 ? -5.453 -31.266 -10.352 1 94.19 306 GLY A N 1
ATOM 2441 C CA . GLY A 1 306 ? -6.312 -30.203 -9.844 1 94.19 306 GLY A CA 1
ATOM 2442 C C . GLY A 1 306 ? -7.371 -29.766 -10.844 1 94.19 306 GLY A C 1
ATOM 2443 O O . GLY A 1 306 ? -8.523 -29.531 -10.477 1 94.19 306 GLY A O 1
ATOM 2444 N N . ILE A 1 307 ? -6.953 -29.672 -12.07 1 96 307 ILE A N 1
ATOM 2445 C CA . ILE A 1 307 ? -7.855 -29.266 -13.141 1 96 307 ILE A CA 1
ATOM 2446 C C . ILE A 1 307 ? -8.945 -30.328 -13.32 1 96 307 ILE A C 1
ATOM 2448 O O . ILE A 1 307 ? -10.117 -29.984 -13.508 1 96 307 ILE A O 1
ATOM 2452 N N . LEU A 1 308 ? -8.578 -31.578 -13.25 1 94.88 308 LEU A N 1
ATOM 2453 C CA . LEU A 1 308 ? -9.539 -32.656 -13.383 1 94.88 308 LEU A CA 1
ATOM 2454 C C . LEU A 1 308 ? -10.562 -32.625 -12.25 1 94.88 308 LEU A C 1
ATOM 2456 O O . LEU A 1 308 ? -11.758 -32.844 -12.477 1 94.88 308 LEU A O 1
ATOM 2460 N N . TYR A 1 309 ? -10.055 -32.375 -11.086 1 91.31 309 TYR A N 1
ATOM 2461 C CA . TYR A 1 309 ? -10.977 -32.25 -9.953 1 91.31 309 TYR A CA 1
ATOM 2462 C C . TYR A 1 309 ? -11.961 -31.109 -10.172 1 91.31 309 TYR A C 1
ATOM 2464 O O . TYR A 1 309 ? -13.148 -31.234 -9.875 1 91.31 309 TYR A O 1
ATOM 2472 N N . ASP A 1 310 ? -11.445 -30.031 -10.617 1 91.06 310 ASP A N 1
ATOM 2473 C CA . ASP A 1 310 ? -12.289 -28.859 -10.859 1 91.06 310 ASP A CA 1
ATOM 2474 C C . ASP A 1 310 ? -13.359 -29.156 -11.898 1 91.06 310 ASP A C 1
ATOM 2476 O O . ASP A 1 310 ? -14.516 -28.781 -11.734 1 91.06 310 ASP A O 1
ATOM 2480 N N . LEU A 1 311 ? -12.969 -29.844 -12.977 1 91.06 311 LEU A N 1
ATOM 2481 C CA . LEU A 1 311 ? -13.898 -30.25 -14.031 1 91.06 311 LEU A CA 1
ATOM 2482 C C . LEU A 1 311 ? -14.953 -31.203 -13.5 1 91.06 311 LEU A C 1
ATOM 2484 O O . LEU A 1 311 ? -16.125 -31.094 -13.852 1 91.06 311 LEU A O 1
ATOM 2488 N N . SER A 1 312 ? -14.492 -32.094 -12.727 1 89.75 312 SER A N 1
ATOM 2489 C CA . SER A 1 312 ? -15.398 -33.062 -12.133 1 89.75 312 SER A CA 1
ATOM 2490 C C . SER A 1 312 ? -16.453 -32.375 -11.266 1 89.75 312 SER A C 1
ATOM 2492 O O . SER A 1 312 ? -17.625 -32.75 -11.32 1 89.75 312 SER A O 1
ATOM 2494 N N . ASP A 1 313 ? -15.977 -31.453 -10.516 1 86.81 313 ASP A N 1
ATOM 2495 C CA . ASP A 1 313 ? -16.891 -30.719 -9.633 1 86.81 313 ASP A CA 1
ATOM 2496 C C . ASP A 1 313 ? -17.938 -29.984 -10.445 1 86.81 313 ASP A C 1
ATOM 2498 O O . ASP A 1 313 ? -19.094 -29.891 -10.023 1 86.81 313 ASP A O 1
ATOM 2502 N N . GLU A 1 314 ? -17.516 -29.406 -11.461 1 85.38 314 GLU A N 1
ATOM 2503 C CA . GLU A 1 314 ? -18.438 -28.656 -12.32 1 85.38 314 GLU A CA 1
ATOM 2504 C C . GLU A 1 314 ? -19.453 -29.594 -12.969 1 85.38 314 GLU A C 1
ATOM 2506 O O . GLU A 1 314 ? -20.641 -29.266 -13.039 1 85.38 314 GLU A O 1
ATOM 2511 N N . ILE A 1 315 ? -18.984 -30.734 -13.406 1 86.19 315 ILE A N 1
ATOM 2512 C CA . ILE A 1 315 ? -19.828 -31.672 -14.141 1 86.19 315 ILE A CA 1
ATOM 2513 C C . ILE A 1 315 ? -20.828 -32.344 -13.188 1 86.19 315 ILE A C 1
ATOM 2515 O O . ILE A 1 315 ? -22 -32.5 -13.523 1 86.19 315 ILE A O 1
ATOM 2519 N N . LEU A 1 316 ? -20.312 -32.719 -12.016 1 85.06 316 LEU A N 1
ATOM 2520 C CA . LEU A 1 316 ? -21.125 -33.531 -11.109 1 85.06 316 LEU A CA 1
ATOM 2521 C C . LEU A 1 316 ? -21.766 -32.656 -10.031 1 85.06 316 LEU A C 1
ATOM 2523 O O . LEU A 1 316 ? -22.562 -33.156 -9.234 1 85.06 316 LEU A O 1
ATOM 2527 N N . ASN A 1 317 ? -21.453 -31.375 -9.953 1 78.81 317 ASN A N 1
ATOM 2528 C CA . ASN A 1 317 ? -21.953 -30.453 -8.93 1 78.81 317 ASN A CA 1
ATOM 2529 C C . ASN A 1 317 ? -21.609 -30.938 -7.523 1 78.81 317 ASN A C 1
ATOM 2531 O O . ASN A 1 317 ? -22.484 -31.031 -6.664 1 78.81 317 ASN A O 1
ATOM 2535 N N . ILE A 1 318 ? -20.422 -31.391 -7.332 1 77 318 ILE A N 1
ATOM 2536 C CA . ILE A 1 318 ? -19.906 -31.859 -6.055 1 77 318 ILE A CA 1
ATOM 2537 C C . ILE A 1 318 ? -19.516 -30.656 -5.184 1 77 318 ILE A C 1
ATOM 2539 O O . ILE A 1 318 ? -18.969 -29.672 -5.676 1 77 318 ILE A O 1
ATOM 2543 N N . PRO A 1 319 ? -19.766 -30.797 -3.895 1 72.69 319 PRO A N 1
ATOM 2544 C CA . PRO A 1 319 ? -19.578 -29.672 -2.979 1 72.69 319 PRO A CA 1
ATOM 2545 C C . PRO A 1 319 ? -18.109 -29.438 -2.631 1 72.69 319 PRO A C 1
ATOM 2547 O O . PRO A 1 319 ? -17.781 -28.547 -1.843 1 72.69 319 PRO A O 1
ATOM 2550 N N . ARG A 1 320 ? -17.094 -30.047 -3.039 1 73.69 320 ARG A N 1
ATOM 2551 C CA . ARG A 1 320 ? -15.68 -29.781 -2.748 1 73.69 320 ARG A CA 1
ATOM 2552 C C . ARG A 1 320 ? -15.344 -28.312 -2.969 1 73.69 320 ARG A C 1
ATOM 2554 O O . ARG A 1 320 ? -14.5 -27.75 -2.27 1 73.69 320 ARG A O 1
ATOM 2561 N N . LYS A 1 321 ? -16.141 -27.797 -3.713 1 73.62 321 LYS A N 1
ATOM 2562 C CA . LYS A 1 321 ? -15.969 -26.391 -4.027 1 73.62 321 LYS A CA 1
ATOM 2563 C C . LYS A 1 321 ? -16.188 -25.516 -2.793 1 73.62 321 LYS A C 1
ATOM 2565 O O . LYS A 1 321 ? -15.5 -24.516 -2.602 1 73.62 321 LYS A O 1
ATOM 2570 N N . GLU A 1 322 ? -17 -25.969 -1.947 1 80.25 322 GLU A N 1
ATOM 2571 C CA . GLU A 1 322 ? -17.328 -25.172 -0.762 1 80.25 322 GLU A CA 1
ATOM 2572 C C . GLU A 1 322 ? -16.141 -25.094 0.193 1 80.25 322 GLU A C 1
ATOM 2574 O O . GLU A 1 322 ? -15.906 -24.047 0.8 1 80.25 322 GLU A O 1
ATOM 2579 N N . GLU A 1 323 ? -15.453 -26.156 0.292 1 82.56 323 GLU A N 1
ATOM 2580 C CA . GLU A 1 323 ? -14.297 -26.172 1.188 1 82.56 323 GLU A CA 1
ATOM 2581 C C . GLU A 1 323 ? -13.203 -25.234 0.7 1 82.56 323 GLU A C 1
ATOM 2583 O O . GLU A 1 323 ? -12.555 -24.562 1.504 1 82.56 323 GLU A O 1
ATOM 2588 N N . LEU A 1 324 ? -13.07 -25.234 -0.533 1 86.38 324 LEU A N 1
ATOM 2589 C CA . LEU A 1 324 ? -12.039 -24.359 -1.097 1 86.38 324 LEU A CA 1
ATOM 2590 C C . LEU A 1 324 ? -12.43 -22.891 -0.937 1 86.38 324 LEU A C 1
ATOM 2592 O O . LEU A 1 324 ? -11.562 -22.031 -0.732 1 86.38 324 LEU A O 1
ATOM 2596 N N . ILE A 1 325 ? -13.703 -22.641 -1.043 1 90.12 325 ILE A N 1
ATOM 2597 C CA . ILE A 1 325 ? -14.18 -21.281 -0.846 1 90.12 325 ILE A CA 1
ATOM 2598 C C . ILE A 1 325 ? -13.922 -20.844 0.594 1 90.12 325 ILE A C 1
ATOM 2600 O O . ILE A 1 325 ? -13.508 -19.703 0.839 1 90.12 325 ILE A O 1
ATOM 2604 N N . HIS A 1 326 ? -14.109 -21.781 1.49 1 91.94 326 HIS A N 1
ATOM 2605 C CA . HIS A 1 326 ? -13.82 -21.484 2.889 1 91.94 326 HIS A CA 1
ATOM 2606 C C . HIS A 1 326 ? -12.344 -21.172 3.09 1 91.94 326 HIS A C 1
ATOM 2608 O O . HIS A 1 326 ? -11.992 -20.297 3.879 1 91.94 326 HIS A O 1
ATOM 2614 N N . ASP A 1 327 ? -11.5 -21.891 2.377 1 91.5 327 ASP A N 1
ATOM 2615 C CA . ASP A 1 327 ? -10.062 -21.641 2.451 1 91.5 327 ASP A CA 1
ATOM 2616 C C . ASP A 1 327 ? -9.719 -20.25 1.905 1 91.5 327 ASP A C 1
ATOM 2618 O O . ASP A 1 327 ? -8.914 -19.531 2.49 1 91.5 327 ASP A O 1
ATOM 2622 N N . ILE A 1 328 ? -10.375 -19.938 0.833 1 93.88 328 ILE A N 1
ATOM 2623 C CA . ILE A 1 328 ? -10.148 -18.641 0.213 1 93.88 328 ILE A CA 1
ATOM 2624 C C . ILE A 1 328 ? -10.547 -17.531 1.181 1 93.88 328 ILE A C 1
ATOM 2626 O O . ILE A 1 328 ? -9.773 -16.594 1.418 1 93.88 328 ILE A O 1
ATOM 2630 N N . ILE A 1 329 ? -11.703 -17.641 1.767 1 96.62 329 ILE A N 1
ATOM 2631 C CA . ILE A 1 329 ? -12.211 -16.625 2.68 1 96.62 329 ILE A CA 1
ATOM 2632 C C . ILE A 1 329 ? -11.32 -16.531 3.91 1 96.62 329 ILE A C 1
ATOM 2634 O O . ILE A 1 329 ? -11.055 -15.438 4.418 1 96.62 329 ILE A O 1
ATOM 2638 N N . SER A 1 330 ? -10.828 -17.688 4.316 1 95.94 330 SER A N 1
ATOM 2639 C CA . SER A 1 330 ? -9.891 -17.703 5.438 1 95.94 330 SER A CA 1
ATOM 2640 C C . SER A 1 330 ? -8.625 -16.906 5.113 1 95.94 330 SER A C 1
ATOM 2642 O O . SER A 1 330 ? -8.148 -16.125 5.941 1 95.94 330 SER A O 1
ATOM 2644 N N . SER A 1 331 ? -8.109 -17.109 3.945 1 95.88 331 SER A N 1
ATOM 2645 C CA . SER A 1 331 ? -6.914 -16.391 3.521 1 95.88 331 SER A CA 1
ATOM 2646 C C . SER A 1 331 ? -7.191 -14.898 3.393 1 95.88 331 SER A C 1
ATOM 2648 O O . SER A 1 331 ? -6.312 -14.078 3.662 1 95.88 331 SER A O 1
ATOM 2650 N N . VAL A 1 332 ? -8.398 -14.547 2.971 1 97.81 332 VAL A N 1
ATOM 2651 C CA . VAL A 1 332 ? -8.797 -13.156 2.818 1 97.81 332 VAL A CA 1
ATOM 2652 C C . VAL A 1 332 ? -8.852 -12.477 4.188 1 97.81 332 VAL A C 1
ATOM 2654 O O . VAL A 1 332 ? -8.383 -11.352 4.348 1 97.81 332 VAL A O 1
ATOM 2657 N N . TRP A 1 333 ? -9.383 -13.148 5.145 1 97.62 333 TRP A N 1
ATOM 2658 C CA . TRP A 1 333 ? -9.414 -12.602 6.496 1 97.62 333 TRP A CA 1
ATOM 2659 C C . TRP A 1 333 ? -8.008 -12.422 7.051 1 97.62 333 TRP A C 1
ATOM 2661 O O . TRP A 1 333 ? -7.734 -11.461 7.777 1 97.62 333 TRP A O 1
ATOM 2671 N N . TYR A 1 334 ? -7.133 -13.344 6.703 1 95.94 334 TYR A N 1
ATOM 2672 C CA . TYR A 1 334 ? -5.746 -13.219 7.129 1 95.94 334 TYR A CA 1
ATOM 2673 C C . TYR A 1 334 ? -5.098 -11.977 6.516 1 95.94 334 TYR A C 1
ATOM 2675 O O . TYR A 1 334 ? -4.332 -11.273 7.184 1 95.94 334 TYR A O 1
ATOM 2683 N N . ILE A 1 335 ? -5.398 -11.719 5.246 1 96.44 335 ILE A N 1
ATOM 2684 C CA 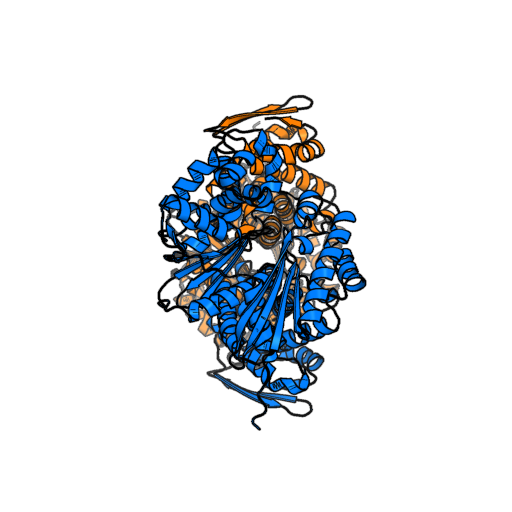. ILE A 1 335 ? -4.934 -10.492 4.605 1 96.44 335 ILE A CA 1
ATOM 2685 C C . ILE A 1 335 ? -5.441 -9.273 5.379 1 96.44 335 ILE A C 1
ATOM 2687 O O . ILE A 1 335 ? -4.68 -8.352 5.66 1 96.44 335 ILE A O 1
ATOM 2691 N N . GLY A 1 336 ? -6.766 -9.273 5.711 1 97.12 336 GLY A N 1
ATOM 2692 C CA . GLY A 1 336 ? -7.328 -8.195 6.508 1 97.12 336 GLY A CA 1
ATOM 2693 C C . GLY A 1 336 ? -6.59 -7.965 7.812 1 97.12 336 GLY A C 1
ATOM 2694 O O . GLY A 1 336 ? -6.34 -6.82 8.195 1 97.12 336 GLY A O 1
ATOM 2695 N N . GLU A 1 337 ? -6.18 -9.039 8.422 1 95.06 337 GLU A N 1
ATOM 2696 C CA . GLU A 1 337 ? -5.453 -8.953 9.688 1 95.06 337 GLU A CA 1
ATOM 2697 C C . GLU A 1 337 ? -4.059 -8.367 9.484 1 95.06 337 GLU A C 1
ATOM 2699 O O . GLU A 1 337 ? -3.592 -7.57 10.297 1 95.06 337 GLU A O 1
ATOM 2704 N N . LYS A 1 338 ? -3.451 -8.797 8.422 1 93.19 338 LYS A N 1
ATOM 2705 C CA . LYS A 1 338 ? -2.129 -8.281 8.078 1 93.19 338 LYS A CA 1
ATOM 2706 C C . LYS A 1 338 ? -2.146 -6.758 7.988 1 93.19 338 LYS A C 1
ATOM 2708 O O . LYS A 1 338 ? -1.191 -6.094 8.398 1 93.19 338 LYS A O 1
ATOM 2713 N N . TYR A 1 339 ? -3.219 -6.219 7.52 1 95.31 339 TYR A N 1
ATOM 2714 C CA . TYR A 1 339 ? -3.324 -4.777 7.312 1 95.31 339 TYR A CA 1
ATOM 2715 C C . TYR A 1 339 ? -4.098 -4.121 8.453 1 95.31 339 TYR A C 1
ATOM 2717 O O . TYR A 1 339 ? -4.516 -2.963 8.344 1 95.31 339 TYR A O 1
ATOM 2725 N N . GLN A 1 340 ? -4.461 -4.828 9.484 1 93.62 340 GLN A N 1
ATOM 2726 C CA . GLN A 1 340 ? -5.004 -4.332 10.742 1 93.62 340 GLN A CA 1
ATOM 2727 C C . GLN A 1 340 ? -6.375 -3.701 10.539 1 93.62 340 GLN A C 1
ATOM 2729 O O . GLN A 1 340 ? -6.637 -2.598 11.023 1 93.62 340 GLN A O 1
ATOM 2734 N N . ILE A 1 341 ? -7.18 -4.371 9.812 1 94.94 341 ILE A N 1
ATOM 2735 C CA . ILE A 1 341 ? -8.539 -3.877 9.641 1 94.94 341 ILE A CA 1
ATOM 2736 C C . ILE A 1 341 ? -9.32 -4.059 10.945 1 94.94 341 ILE A C 1
ATOM 2738 O O . ILE A 1 341 ? -8.906 -4.812 11.828 1 94.94 341 ILE A O 1
ATOM 2742 N N . ASP A 1 342 ? -10.398 -3.285 11.172 1 94.88 342 ASP A N 1
ATOM 2743 C CA . ASP A 1 342 ? -11.375 -3.506 12.227 1 94.88 342 ASP A CA 1
ATOM 2744 C C . ASP A 1 342 ? -12.234 -4.734 11.938 1 94.88 342 ASP A C 1
ATOM 2746 O O . ASP A 1 342 ? -13.211 -4.652 11.188 1 94.88 342 ASP A O 1
ATOM 2750 N N . LYS A 1 343 ? -11.891 -5.824 12.594 1 96.31 343 LYS A N 1
ATOM 2751 C CA . LYS A 1 343 ? -12.508 -7.109 12.273 1 96.31 343 LYS A CA 1
ATOM 2752 C C . LYS A 1 343 ? -14.008 -7.078 12.539 1 96.31 343 LYS A C 1
ATOM 2754 O O . LYS A 1 343 ? -14.789 -7.637 11.766 1 96.31 343 LYS A O 1
ATOM 2759 N N . GLU A 1 344 ? -14.414 -6.441 13.625 1 96.81 344 GLU A N 1
ATOM 2760 C CA . GLU A 1 344 ? -15.836 -6.359 13.945 1 96.81 344 GLU A CA 1
ATOM 2761 C C . GLU A 1 344 ? -16.594 -5.574 12.883 1 96.81 344 GLU A C 1
ATOM 2763 O O . GLU A 1 344 ? -17.672 -5.996 12.438 1 96.81 344 GLU A O 1
ATOM 2768 N N . HIS A 1 345 ? -16.031 -4.48 12.531 1 96.94 345 HIS A N 1
ATOM 2769 C CA . HIS A 1 345 ? -16.625 -3.652 11.492 1 96.94 345 HIS A CA 1
ATOM 2770 C C . HIS A 1 345 ? -16.703 -4.395 10.164 1 96.94 345 HIS A C 1
ATOM 2772 O O . HIS A 1 345 ? -17.75 -4.402 9.508 1 96.94 345 HIS A O 1
ATOM 2778 N N . ALA A 1 346 ? -15.609 -5.047 9.766 1 97.88 346 ALA A N 1
ATOM 2779 C CA . ALA A 1 346 ? -15.562 -5.77 8.492 1 97.88 346 ALA A CA 1
ATOM 2780 C C . ALA A 1 346 ? -16.562 -6.918 8.477 1 97.88 346 ALA A C 1
ATOM 2782 O O . ALA A 1 346 ? -17.203 -7.176 7.457 1 97.88 346 ALA A O 1
ATOM 2783 N N . THR A 1 347 ? -16.656 -7.621 9.594 1 98.25 347 THR A N 1
ATOM 2784 C CA . THR A 1 347 ? -17.609 -8.719 9.711 1 98.25 347 THR A CA 1
ATOM 2785 C C . THR A 1 347 ? -19.047 -8.211 9.539 1 98.25 347 THR A C 1
ATOM 2787 O O . THR A 1 347 ? -19.844 -8.828 8.836 1 98.25 347 THR A O 1
ATOM 2790 N N . PHE A 1 348 ? -19.328 -7.117 10.188 1 97.94 348 PHE A N 1
ATOM 2791 C CA . PHE A 1 348 ? -20.641 -6.508 10.086 1 97.94 348 PHE A CA 1
ATOM 2792 C C . PHE A 1 348 ? -20.953 -6.141 8.641 1 97.94 348 PHE A C 1
ATOM 2794 O O . PHE A 1 348 ? -22.031 -6.469 8.133 1 97.94 348 PHE A O 1
ATOM 2801 N N . VAL A 1 349 ? -20.062 -5.484 7.996 1 98.31 349 VAL A N 1
ATOM 2802 C CA . VAL A 1 349 ? -20.25 -5.016 6.629 1 98.31 349 VAL A CA 1
ATOM 2803 C C . VAL A 1 349 ? -20.391 -6.211 5.688 1 98.31 349 VAL A C 1
ATOM 2805 O O . VAL A 1 349 ? -21.203 -6.195 4.766 1 98.31 349 VAL A O 1
ATOM 2808 N N . GLU A 1 350 ? -19.531 -7.242 5.871 1 98.44 350 GLU A N 1
ATOM 2809 C CA . GLU A 1 350 ? -19.609 -8.461 5.074 1 98.44 350 GLU A CA 1
ATOM 2810 C C . GLU A 1 350 ? -21 -9.086 5.16 1 98.44 350 GLU A C 1
ATOM 2812 O O . GLU A 1 350 ? -21.625 -9.367 4.137 1 98.44 350 GLU A O 1
ATOM 2817 N N . LYS A 1 351 ? -21.469 -9.273 6.371 1 98.06 351 LYS A N 1
ATOM 2818 C CA . LYS A 1 351 ? -22.766 -9.906 6.598 1 98.06 351 LYS A CA 1
ATOM 2819 C C . LYS A 1 351 ? -23.891 -9.109 5.941 1 98.06 351 LYS A C 1
ATOM 2821 O O . LYS A 1 351 ? -24.719 -9.68 5.238 1 98.06 351 LYS A O 1
ATOM 2826 N N . LEU A 1 352 ? -23.875 -7.855 6.188 1 97.81 352 LEU A N 1
ATOM 2827 C CA . LEU A 1 352 ? -24.938 -7.004 5.664 1 97.81 352 LEU A CA 1
ATOM 2828 C C . LEU A 1 352 ? -24.891 -6.949 4.141 1 97.81 352 LEU A C 1
ATOM 2830 O O . LEU A 1 352 ? -25.938 -6.977 3.482 1 97.81 352 LEU A O 1
ATOM 2834 N N . SER A 1 353 ? -23.719 -6.809 3.576 1 98.5 353 SER A N 1
ATOM 2835 C CA . SER A 1 353 ? -23.562 -6.766 2.127 1 98.5 353 SER A CA 1
ATOM 2836 C C . SER A 1 353 ? -24.141 -8.023 1.473 1 98.5 353 SER A C 1
ATOM 2838 O O . SER A 1 353 ? -24.844 -7.941 0.468 1 98.5 353 SER A O 1
ATOM 2840 N N . LEU A 1 354 ? -23.797 -9.141 2.031 1 98.38 354 LEU A N 1
ATOM 2841 C CA . LEU A 1 354 ? -24.266 -10.406 1.466 1 98.38 354 LEU A CA 1
ATOM 2842 C C . LEU A 1 354 ? -25.781 -10.555 1.615 1 98.38 354 LEU A C 1
ATOM 2844 O O . LEU A 1 354 ? -26.438 -11.102 0.734 1 98.38 354 LEU A O 1
ATOM 2848 N N . GLU A 1 355 ? -26.312 -10.078 2.725 1 97.44 355 GLU A N 1
ATOM 2849 C CA . GLU A 1 355 ? -27.75 -10.102 2.916 1 97.44 355 GLU A CA 1
ATOM 2850 C C . GLU A 1 355 ? -28.469 -9.25 1.867 1 97.44 355 GLU A C 1
ATOM 2852 O O . GLU A 1 355 ? -29.469 -9.688 1.283 1 97.44 355 GLU A O 1
ATOM 2857 N N . ILE A 1 356 ? -27.969 -8.07 1.674 1 97.69 356 ILE A N 1
ATOM 2858 C CA . ILE A 1 356 ? -28.562 -7.188 0.675 1 97.69 356 ILE A CA 1
ATOM 2859 C C . ILE A 1 356 ? -28.438 -7.816 -0.71 1 97.69 356 ILE A C 1
ATOM 2861 O O . ILE A 1 356 ? -29.391 -7.789 -1.501 1 97.69 356 ILE A O 1
ATOM 2865 N N . PHE A 1 357 ? -27.25 -8.367 -1.021 1 98.38 357 PHE A N 1
ATOM 2866 C CA . PHE A 1 357 ? -27.016 -9.016 -2.303 1 98.38 357 PHE A CA 1
ATOM 2867 C C . PHE A 1 357 ? -28.047 -10.109 -2.553 1 98.38 357 PHE A C 1
ATOM 2869 O O . PHE A 1 357 ? -28.656 -10.164 -3.625 1 98.38 357 PHE A O 1
ATOM 2876 N N . ASP A 1 358 ? -28.219 -10.977 -1.586 1 97.75 358 ASP A N 1
ATOM 2877 C CA . ASP A 1 358 ? -29.125 -12.117 -1.718 1 97.75 358 ASP A CA 1
ATOM 2878 C C . ASP A 1 358 ? -30.578 -11.648 -1.893 1 97.75 358 ASP A C 1
ATOM 2880 O O . ASP A 1 358 ? -31.328 -12.242 -2.662 1 97.75 358 ASP A O 1
ATOM 2884 N N . HIS A 1 359 ? -30.938 -10.633 -1.214 1 96.44 359 HIS A N 1
ATOM 2885 C CA . HIS A 1 359 ? -32.312 -10.133 -1.263 1 96.44 359 HIS A CA 1
ATOM 2886 C C . HIS A 1 359 ? -32.594 -9.438 -2.588 1 96.44 359 HIS A C 1
ATOM 2888 O O . HIS A 1 359 ? -33.75 -9.352 -3.012 1 96.44 359 HIS A O 1
ATOM 2894 N N . THR A 1 360 ? -31.547 -8.898 -3.18 1 95.62 360 THR A N 1
ATOM 2895 C CA . THR A 1 360 ? -31.75 -8.133 -4.402 1 95.62 360 THR A CA 1
ATOM 2896 C C . THR A 1 360 ? -31.344 -8.945 -5.625 1 95.62 360 THR A C 1
ATOM 2898 O O . THR A 1 360 ? -31.141 -8.391 -6.707 1 95.62 360 THR A O 1
ATOM 2901 N N . LYS A 1 361 ? -31.188 -10.219 -5.504 1 96.31 361 LYS A N 1
ATOM 2902 C CA . LYS A 1 361 ? -30.719 -11.102 -6.566 1 96.31 361 LYS A CA 1
ATOM 2903 C C . LYS A 1 361 ? -31.625 -11.008 -7.801 1 96.31 361 LYS A C 1
ATOM 2905 O O . LYS A 1 361 ? -31.125 -11.047 -8.93 1 96.31 361 LYS A O 1
ATOM 2910 N N . ASN A 1 362 ? -32.906 -10.875 -7.637 1 93.75 362 ASN A N 1
ATOM 2911 C CA . ASN A 1 362 ? -33.844 -10.828 -8.734 1 93.75 362 ASN A CA 1
ATOM 2912 C C . ASN A 1 362 ? -33.75 -9.523 -9.516 1 93.75 362 ASN A C 1
ATOM 2914 O O . ASN A 1 362 ? -34.188 -9.445 -10.664 1 93.75 362 ASN A O 1
ATOM 2918 N N . LEU A 1 363 ? -33.156 -8.539 -8.859 1 93.75 363 LEU A N 1
ATOM 2919 C CA . LEU A 1 363 ? -33.031 -7.234 -9.492 1 93.75 363 LEU A CA 1
ATOM 2920 C C . LEU A 1 363 ? -31.75 -7.148 -10.32 1 93.75 363 LEU A C 1
ATOM 2922 O O . LEU A 1 363 ? -31.766 -6.648 -11.445 1 93.75 363 LEU A O 1
ATOM 2926 N N . HIS A 1 364 ? -30.656 -7.676 -9.766 1 94.38 364 HIS A N 1
ATOM 2927 C CA . HIS A 1 364 ? -29.391 -7.5 -10.461 1 94.38 364 HIS A CA 1
ATOM 2928 C C . HIS A 1 364 ? -29 -8.766 -11.219 1 94.38 364 HIS A C 1
ATOM 2930 O O . HIS A 1 364 ? -28.141 -8.727 -12.102 1 94.38 364 HIS A O 1
ATOM 2936 N N . LYS A 1 365 ? -29.484 -9.945 -10.844 1 95.94 365 LYS A N 1
ATOM 2937 C CA . LYS A 1 365 ? -29.359 -11.219 -11.547 1 95.94 365 LYS A CA 1
ATOM 2938 C C . LYS A 1 365 ? -27.906 -11.711 -11.539 1 95.94 365 LYS A C 1
ATOM 2940 O O . LYS A 1 365 ? -27.5 -12.477 -12.414 1 95.94 365 LYS A O 1
ATOM 2945 N N . LEU A 1 366 ? -27.109 -11.18 -10.633 1 96.94 366 LEU A N 1
ATOM 2946 C CA . LEU A 1 366 ? -25.75 -11.656 -10.484 1 96.94 366 LEU A CA 1
ATOM 2947 C C . LEU A 1 366 ? -25.719 -13 -9.758 1 96.94 366 LEU A C 1
ATOM 2949 O O . LEU A 1 366 ? -26.656 -13.336 -9.023 1 96.94 366 LEU A O 1
ATOM 2953 N N . GLY A 1 367 ? -24.656 -13.75 -10.023 1 96.06 367 GLY A N 1
ATOM 2954 C CA . GLY A 1 367 ? -24.594 -15.117 -9.523 1 96.06 367 GLY A CA 1
ATOM 2955 C C . GLY A 1 367 ? -23.641 -15.273 -8.352 1 96.06 367 GLY A C 1
ATOM 2956 O O . GLY A 1 367 ? -23.312 -14.297 -7.668 1 96.06 367 GLY A O 1
ATOM 2957 N N . GLU A 1 368 ? -23.234 -16.531 -8.094 1 93.88 368 GLU A N 1
ATOM 2958 C CA . GLU A 1 368 ? -22.438 -16.891 -6.926 1 93.88 368 GLU A CA 1
ATOM 2959 C C . GLU A 1 368 ? -21.016 -16.344 -7.051 1 93.88 368 GLU A C 1
ATOM 2961 O O . GLU A 1 368 ? -20.391 -16 -6.047 1 93.88 368 GLU A O 1
ATOM 2966 N N . ARG A 1 369 ? -20.578 -16.25 -8.219 1 94.69 369 ARG A N 1
ATOM 2967 C CA . ARG A 1 369 ? -19.25 -15.711 -8.438 1 94.69 369 ARG A CA 1
ATOM 2968 C C . ARG A 1 369 ? -19.156 -14.258 -7.977 1 94.69 369 ARG A C 1
ATOM 2970 O O . ARG A 1 369 ? -18.234 -13.891 -7.238 1 94.69 369 ARG A O 1
ATOM 2977 N N . GLU A 1 370 ? -20.125 -13.484 -8.43 1 98 370 GLU A N 1
ATOM 2978 C CA . GLU A 1 370 ? -20.156 -12.07 -8.055 1 98 370 GLU A CA 1
ATOM 2979 C C . GLU A 1 370 ? -20.438 -11.906 -6.562 1 98 370 GLU A C 1
ATOM 2981 O O . GLU A 1 370 ? -19.938 -10.969 -5.934 1 98 370 GLU A O 1
ATOM 2986 N N . ARG A 1 371 ? -21.203 -12.844 -6.016 1 98.19 371 ARG A N 1
ATOM 2987 C CA . ARG A 1 371 ? -21.438 -12.828 -4.578 1 98.19 371 ARG A CA 1
ATOM 2988 C C . ARG A 1 371 ? -20.141 -12.984 -3.807 1 98.19 371 ARG A C 1
ATOM 2990 O O . ARG A 1 371 ? -19.922 -12.328 -2.789 1 98.19 371 ARG A O 1
ATOM 2997 N N . LEU A 1 372 ? -19.281 -13.859 -4.328 1 97.75 372 LEU A N 1
ATOM 2998 C CA . LEU A 1 372 ? -17.984 -14.07 -3.715 1 97.75 372 LEU A CA 1
ATOM 2999 C C . LEU A 1 372 ? -17.109 -12.828 -3.861 1 97.75 372 LEU A C 1
ATOM 3001 O O . LEU A 1 372 ? -16.359 -12.477 -2.941 1 97.75 372 LEU A O 1
ATOM 3005 N N . TYR A 1 373 ? -17.188 -12.156 -5.062 1 98.62 373 TYR A N 1
ATOM 3006 C CA . TYR A 1 373 ? -16.469 -10.906 -5.25 1 98.62 373 TYR A CA 1
ATOM 3007 C C . TYR A 1 373 ? -16.844 -9.891 -4.18 1 98.62 373 TYR A C 1
ATOM 3009 O O . TYR A 1 373 ? -15.969 -9.25 -3.582 1 98.62 373 TYR A O 1
ATOM 3017 N N . LEU A 1 374 ? -18.125 -9.797 -3.916 1 98.81 374 LEU A N 1
ATOM 3018 C CA . LEU A 1 374 ? -18.641 -8.852 -2.936 1 98.81 374 LEU A CA 1
ATOM 3019 C C . LEU A 1 374 ? -18.141 -9.195 -1.534 1 98.81 374 LEU A C 1
ATOM 3021 O O . LEU A 1 374 ? -17.781 -8.305 -0.762 1 98.81 374 LEU A O 1
ATOM 3025 N N . GLN A 1 375 ? -18.172 -10.445 -1.269 1 98.75 375 GLN A N 1
ATOM 3026 C CA . GLN A 1 375 ? -17.719 -10.898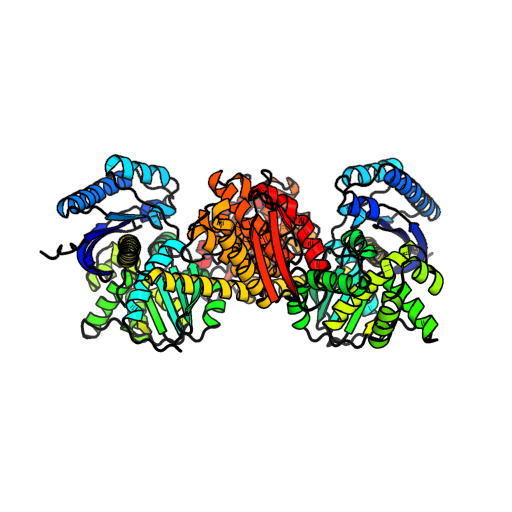 0.045 1 98.75 375 GLN A CA 1
ATOM 3027 C C . GLN A 1 375 ? -16.266 -10.508 0.298 1 98.75 375 GLN A C 1
ATOM 3029 O O . GLN A 1 375 ? -15.945 -9.953 1.351 1 98.75 375 GLN A O 1
ATOM 3034 N N . VAL A 1 376 ? -15.43 -10.758 -0.643 1 98.69 376 VAL A N 1
ATOM 3035 C CA . VAL A 1 376 ? -14.008 -10.445 -0.521 1 98.69 376 VAL A CA 1
ATOM 3036 C C . VAL A 1 376 ? -13.82 -8.93 -0.431 1 98.69 376 VAL A C 1
ATOM 3038 O O . VAL A 1 376 ? -13.07 -8.438 0.415 1 98.69 376 VAL A O 1
ATOM 3041 N N . ALA A 1 377 ? -14.531 -8.18 -1.259 1 98.81 377 ALA A N 1
ATOM 3042 C CA . ALA A 1 377 ? -14.445 -6.723 -1.244 1 98.81 377 ALA A CA 1
ATOM 3043 C C . ALA A 1 377 ? -14.875 -6.16 0.106 1 98.81 377 ALA A C 1
ATOM 3045 O O . ALA A 1 377 ? -14.258 -5.227 0.624 1 98.81 377 ALA A O 1
ATOM 3046 N N . ALA A 1 378 ? -15.93 -6.73 0.644 1 98.75 378 ALA A N 1
ATOM 3047 C CA . ALA A 1 378 ? -16.469 -6.266 1.921 1 98.75 378 ALA A CA 1
ATOM 3048 C C . ALA A 1 378 ? -15.461 -6.496 3.049 1 98.75 378 ALA A C 1
ATOM 3050 O O . ALA A 1 378 ? -15.258 -5.621 3.895 1 98.75 378 ALA A O 1
ATOM 3051 N N . ILE A 1 379 ? -14.828 -7.621 3.006 1 98.62 379 ILE A N 1
ATOM 3052 C CA . ILE A 1 379 ? -13.867 -7.965 4.047 1 98.62 379 ILE A CA 1
ATOM 3053 C C . ILE A 1 379 ? -12.664 -7.027 3.961 1 98.62 379 ILE A C 1
ATOM 3055 O O . ILE A 1 379 ? -12.172 -6.543 4.984 1 98.62 379 ILE A O 1
ATOM 3059 N N . LEU A 1 380 ? -12.203 -6.691 2.756 1 98.44 380 LEU A N 1
ATOM 3060 C CA . LEU A 1 380 ? -10.922 -6.02 2.572 1 98.44 380 LEU A CA 1
ATOM 3061 C C . LEU A 1 380 ? -11.125 -4.531 2.303 1 98.44 380 LEU A C 1
ATOM 3063 O O . LEU A 1 380 ? -10.164 -3.805 2.055 1 98.44 380 LEU A O 1
ATOM 3067 N N . HIS A 1 381 ? -12.328 -3.982 2.375 1 98.06 381 HIS A N 1
ATOM 3068 C CA . HIS A 1 381 ? -12.633 -2.645 1.879 1 98.06 381 HIS A CA 1
ATOM 3069 C C . HIS A 1 381 ? -11.852 -1.582 2.646 1 98.06 381 HIS A C 1
ATOM 3071 O O . HIS A 1 381 ? -11.594 -0.495 2.123 1 98.06 381 HIS A O 1
ATOM 3077 N N . ASP A 1 382 ? -11.336 -1.886 3.854 1 96.06 382 ASP A N 1
ATOM 3078 C CA . ASP A 1 382 ? -10.703 -0.863 4.68 1 96.06 382 ASP A CA 1
ATOM 3079 C C . ASP A 1 382 ? -9.211 -1.132 4.836 1 96.06 382 ASP A C 1
ATOM 3081 O O . ASP A 1 382 ? -8.547 -0.517 5.672 1 96.06 382 ASP A O 1
ATOM 3085 N N . VAL A 1 383 ? -8.633 -1.996 4.047 1 97.19 383 VAL A N 1
ATOM 3086 C CA . VAL A 1 383 ? -7.227 -2.357 4.219 1 97.19 383 VAL A CA 1
ATOM 3087 C C . VAL A 1 383 ? -6.34 -1.151 3.922 1 97.19 383 VAL A C 1
ATOM 3089 O O . VAL A 1 383 ? -5.227 -1.048 4.441 1 97.19 383 VAL A O 1
ATOM 3092 N N . GLY A 1 384 ? -6.828 -0.246 3.15 1 96.56 384 GLY A N 1
ATOM 3093 C CA . GLY A 1 384 ? -6.055 0.926 2.775 1 96.56 384 GLY A CA 1
ATOM 3094 C C . GLY A 1 384 ? -5.746 1.839 3.947 1 96.56 384 GLY A C 1
ATOM 3095 O O . GLY A 1 384 ? -4.836 2.666 3.875 1 96.56 384 GLY A O 1
ATOM 3096 N N . GLY A 1 385 ? -6.555 1.711 5.035 1 94.62 385 GLY A N 1
ATOM 3097 C CA . GLY A 1 385 ? -6.309 2.5 6.234 1 94.62 385 GLY A CA 1
ATOM 3098 C C . GLY A 1 385 ? -4.934 2.264 6.828 1 94.62 385 GLY A C 1
ATOM 3099 O O . GLY A 1 385 ? -4.406 3.117 7.543 1 94.62 385 GLY A O 1
ATOM 3100 N N . PHE A 1 386 ? -4.328 1.156 6.488 1 94.81 386 PHE A N 1
ATOM 3101 C CA . PHE A 1 386 ? -2.994 0.833 6.98 1 94.81 386 PHE A CA 1
ATOM 3102 C C . PHE A 1 386 ? -1.958 1.79 6.402 1 94.81 386 PHE A C 1
ATOM 3104 O O . PHE A 1 386 ? -0.968 2.111 7.062 1 94.81 386 PHE A O 1
ATOM 3111 N N . ILE A 1 387 ? -2.215 2.205 5.152 1 94.19 387 ILE A N 1
ATOM 3112 C CA . ILE A 1 387 ? -1.295 3.107 4.465 1 94.19 387 ILE A CA 1
ATOM 3113 C C . ILE A 1 387 ? -1.522 4.539 4.945 1 94.19 387 ILE A C 1
ATOM 3115 O O . ILE A 1 387 ? -0.572 5.242 5.293 1 94.19 387 ILE A O 1
ATOM 3119 N N . SER A 1 388 ? -2.77 4.922 4.906 1 91.88 388 SER A N 1
ATOM 3120 C CA . SER A 1 388 ? -3.137 6.277 5.297 1 91.88 388 SER A CA 1
ATOM 3121 C C . SER A 1 388 ? -4.625 6.383 5.602 1 91.88 388 SER A C 1
ATOM 3123 O O . SER A 1 388 ? -5.445 5.734 4.949 1 91.88 388 SER A O 1
ATOM 3125 N N . ALA A 1 389 ? -4.934 7.281 6.527 1 89.62 389 ALA A N 1
ATOM 3126 C CA . ALA A 1 389 ? -6.336 7.539 6.848 1 89.62 389 ALA A CA 1
ATOM 3127 C C . ALA A 1 389 ? -7.02 8.32 5.727 1 89.62 389 ALA A C 1
ATOM 3129 O O . ALA A 1 389 ? -8.242 8.281 5.594 1 89.62 389 ALA A O 1
ATOM 3130 N N . ASN A 1 390 ? -6.18 9 5.031 1 91.31 390 ASN A N 1
ATOM 3131 C CA . ASN A 1 390 ? -6.711 9.781 3.92 1 91.31 390 ASN A CA 1
ATOM 3132 C C . ASN A 1 390 ? -6.742 8.969 2.627 1 91.31 390 ASN A C 1
ATOM 3134 O O . ASN A 1 390 ? -5.812 8.211 2.342 1 91.31 390 ASN A O 1
ATOM 3138 N N . ASN A 1 391 ? -7.82 9.086 1.931 1 92.31 391 ASN A N 1
ATOM 3139 C CA . ASN A 1 391 ? -7.988 8.367 0.671 1 92.31 391 ASN A CA 1
ATOM 3140 C C . ASN A 1 391 ? -7.812 6.863 0.855 1 92.31 391 ASN A C 1
ATOM 3142 O O . ASN A 1 391 ? -7.141 6.211 0.055 1 92.31 391 ASN A O 1
ATOM 3146 N N . HIS A 1 392 ? -8.305 6.355 1.954 1 93.56 392 HIS A N 1
ATOM 3147 C CA . HIS A 1 392 ? -8.102 4.953 2.293 1 93.56 392 HIS A CA 1
ATOM 3148 C C . HIS A 1 392 ? -8.789 4.035 1.287 1 93.56 392 HIS A C 1
ATOM 3150 O O . HIS A 1 392 ? -8.336 2.914 1.052 1 93.56 392 HIS A O 1
ATOM 3156 N N . ASN A 1 393 ? -9.875 4.52 0.643 1 95.31 393 ASN A N 1
ATOM 3157 C CA . ASN A 1 393 ? -10.562 3.732 -0.376 1 95.31 393 ASN A CA 1
ATOM 3158 C C . ASN A 1 393 ? -9.656 3.463 -1.577 1 95.31 393 ASN A C 1
ATOM 3160 O O . ASN A 1 393 ? -9.625 2.344 -2.092 1 95.31 393 ASN A O 1
ATOM 3164 N N . PHE A 1 394 ? -8.938 4.484 -1.941 1 95.81 394 PHE A N 1
ATOM 3165 C CA . PHE A 1 394 ? -8.023 4.34 -3.066 1 95.81 394 PHE A CA 1
ATOM 3166 C C . PHE A 1 394 ? -6.859 3.426 -2.701 1 95.81 394 PHE A C 1
ATOM 3168 O O . PHE A 1 394 ? -6.426 2.611 -3.518 1 95.81 394 PHE A O 1
ATOM 3175 N N . HIS A 1 395 ? -6.316 3.586 -1.538 1 96.25 395 HIS A N 1
ATOM 3176 C CA . HIS A 1 395 ? -5.246 2.709 -1.08 1 96.25 395 HIS A CA 1
ATOM 3177 C C . HIS A 1 395 ? -5.723 1.264 -0.979 1 96.25 395 HIS A C 1
ATOM 3179 O O . HIS A 1 395 ? -4.949 0.333 -1.22 1 96.25 395 HIS A O 1
ATOM 3185 N N . SER A 1 396 ? -7 1.068 -0.55 1 97.62 396 SER A N 1
ATOM 3186 C CA . SER A 1 396 ? -7.559 -0.279 -0.515 1 97.62 396 SER A CA 1
ATOM 3187 C C . SER A 1 396 ? -7.566 -0.912 -1.902 1 97.62 396 SER A C 1
ATOM 3189 O O . SER A 1 396 ? -7.203 -2.078 -2.059 1 97.62 396 SER A O 1
ATOM 3191 N N . TYR A 1 397 ? -7.957 -0.121 -2.912 1 97.88 397 TYR A N 1
ATOM 3192 C CA . TYR A 1 397 ? -7.922 -0.583 -4.297 1 97.88 397 TYR A CA 1
ATOM 3193 C C . TYR A 1 397 ? -6.531 -1.064 -4.68 1 97.88 397 TYR A C 1
ATOM 3195 O O . TYR A 1 397 ? -6.371 -2.17 -5.203 1 97.88 397 TYR A O 1
ATOM 3203 N N . ASN A 1 398 ? -5.555 -0.292 -4.359 1 96.19 398 ASN A N 1
ATOM 3204 C CA . ASN A 1 398 ? -4.18 -0.607 -4.742 1 96.19 398 ASN A CA 1
ATOM 3205 C C . ASN A 1 398 ? -3.676 -1.859 -4.031 1 96.19 398 ASN A C 1
ATOM 3207 O O . ASN A 1 398 ? -2.994 -2.689 -4.637 1 96.19 398 ASN A O 1
ATOM 3211 N N . ILE A 1 399 ? -3.986 -1.95 -2.783 1 97.12 399 ILE A N 1
ATOM 3212 C CA . ILE A 1 399 ? -3.541 -3.098 -2.002 1 97.12 399 ILE A CA 1
ATOM 3213 C C . ILE A 1 399 ? -4.184 -4.371 -2.541 1 97.12 399 ILE A C 1
ATOM 3215 O O . ILE A 1 399 ? -3.496 -5.359 -2.807 1 97.12 399 ILE A O 1
ATOM 3219 N N . ILE A 1 400 ? -5.504 -4.309 -2.736 1 97.81 400 ILE A N 1
ATOM 3220 C CA . ILE A 1 400 ? -6.238 -5.488 -3.178 1 97.81 400 ILE A CA 1
ATOM 3221 C C . ILE A 1 400 ? -5.742 -5.918 -4.559 1 97.81 400 ILE A C 1
ATOM 3223 O O . ILE A 1 400 ? -5.516 -7.105 -4.801 1 97.81 400 ILE A O 1
ATOM 3227 N N . ARG A 1 401 ? -5.52 -4.996 -5.391 1 95.75 401 ARG A N 1
ATOM 3228 C CA . ARG A 1 401 ? -5.066 -5.289 -6.746 1 95.75 401 ARG A CA 1
ATOM 3229 C C . ARG A 1 401 ? -3.701 -5.969 -6.734 1 95.75 401 ARG A C 1
ATOM 3231 O O . ARG A 1 401 ? -3.393 -6.773 -7.613 1 95.75 401 ARG A O 1
ATOM 3238 N N . ALA A 1 402 ? -2.926 -5.688 -5.719 1 93.94 402 ALA A N 1
ATOM 3239 C CA . ALA A 1 402 ? -1.562 -6.199 -5.637 1 93.94 402 ALA A CA 1
ATOM 3240 C C . ALA A 1 402 ? -1.535 -7.582 -4.988 1 93.94 402 ALA A C 1
ATOM 3242 O O . ALA A 1 402 ? -0.522 -8.281 -5.051 1 93.94 402 ALA A O 1
ATOM 3243 N N . GLN A 1 403 ? -2.676 -7.969 -4.449 1 91.62 403 GLN A N 1
ATOM 3244 C CA . GLN A 1 403 ? -2.715 -9.258 -3.762 1 91.62 403 GLN A CA 1
ATOM 3245 C C . GLN A 1 403 ? -2.877 -10.406 -4.754 1 91.62 403 GLN A C 1
ATOM 3247 O O . GLN A 1 403 ? -3.516 -10.242 -5.793 1 91.62 403 GLN A O 1
ATOM 3252 N N . SER A 1 404 ? -2.209 -11.477 -4.449 1 87.31 404 SER A N 1
ATOM 3253 C CA . SER A 1 404 ? -2.443 -12.719 -5.176 1 87.31 404 SER A CA 1
ATOM 3254 C C . SER A 1 404 ? -3.391 -13.641 -4.406 1 87.31 404 SER A C 1
ATOM 3256 O O . SER A 1 404 ? -2.963 -14.641 -3.836 1 87.31 404 SER A O 1
ATOM 3258 N N . ILE A 1 405 ? -4.656 -13.273 -4.516 1 92.38 405 ILE A N 1
ATOM 3259 C CA . ILE A 1 405 ? -5.637 -14.094 -3.814 1 92.38 405 ILE A CA 1
ATOM 3260 C C . ILE A 1 405 ? -5.973 -15.328 -4.652 1 92.38 405 ILE A C 1
ATOM 3262 O O . ILE A 1 405 ? -6.43 -15.203 -5.793 1 92.38 405 ILE A O 1
ATOM 3266 N N . VAL A 1 406 ? -5.832 -16.406 -4.066 1 92.94 406 VAL A N 1
ATOM 3267 C CA . VAL A 1 406 ? -5.945 -17.688 -4.754 1 92.94 406 VAL A CA 1
ATOM 3268 C C . VAL A 1 406 ? -7.328 -17.828 -5.387 1 92.94 406 VAL A C 1
ATOM 3270 O O . VAL A 1 406 ? -8.336 -17.5 -4.758 1 92.94 406 VAL A O 1
ATOM 3273 N N . GLY A 1 407 ? -7.352 -18.203 -6.645 1 90.94 407 GLY A N 1
ATOM 3274 C CA . GLY A 1 407 ? -8.594 -18.547 -7.316 1 90.94 407 GLY A CA 1
ATOM 3275 C C . GLY A 1 407 ? -9.148 -17.406 -8.148 1 90.94 407 GLY A C 1
ATOM 3276 O O . GLY A 1 407 ? -10.039 -17.609 -8.984 1 90.94 407 GLY A O 1
ATOM 3277 N N . PHE A 1 408 ? -8.609 -16.25 -7.965 1 95.19 408 PHE A N 1
ATOM 3278 C CA . PHE A 1 408 ? -9.164 -15.109 -8.695 1 95.19 408 PHE A CA 1
ATOM 3279 C C . PHE A 1 408 ? -8.289 -14.75 -9.891 1 95.19 408 PHE A C 1
ATOM 3281 O O . PHE A 1 408 ? -7.066 -14.664 -9.766 1 95.19 408 PHE A O 1
ATOM 3288 N N . SER A 1 409 ? -8.938 -14.562 -11.016 1 95.12 409 SER A N 1
ATOM 3289 C CA . SER A 1 409 ? -8.266 -14.047 -12.203 1 95.12 409 SER A CA 1
ATOM 3290 C C . SER A 1 409 ? -7.926 -12.562 -12.047 1 95.12 409 SER A C 1
ATOM 3292 O O . SER A 1 409 ? -8.367 -11.922 -11.094 1 95.12 409 SER A O 1
ATOM 3294 N N . ASP A 1 410 ? -7.199 -12.047 -12.992 1 94.25 410 ASP A N 1
ATOM 3295 C CA . ASP A 1 410 ? -6.828 -10.633 -12.961 1 94.25 410 ASP A CA 1
ATOM 3296 C C . ASP A 1 410 ? -8.062 -9.734 -13.031 1 94.25 410 ASP A C 1
ATOM 3298 O O . ASP A 1 410 ? -8.148 -8.734 -12.32 1 94.25 410 ASP A O 1
ATOM 3302 N N . ILE A 1 411 ? -8.945 -10.125 -13.867 1 95.69 411 ILE A N 1
ATOM 3303 C CA . ILE A 1 411 ? -10.156 -9.32 -14.031 1 95.69 411 ILE A CA 1
ATOM 3304 C C . ILE A 1 411 ? -11.008 -9.414 -12.766 1 95.69 411 ILE A C 1
ATOM 3306 O O . ILE A 1 411 ? -11.609 -8.422 -12.344 1 95.69 411 ILE A O 1
ATOM 3310 N N . ALA A 1 412 ? -11.062 -10.617 -12.188 1 97.06 412 ALA A N 1
ATOM 3311 C CA . ALA A 1 412 ? -11.812 -10.781 -10.938 1 97.06 412 ALA A CA 1
ATOM 3312 C C . ALA A 1 412 ? -11.258 -9.883 -9.844 1 97.06 412 ALA A C 1
ATOM 3314 O O . ALA A 1 412 ? -12.008 -9.203 -9.141 1 97.06 412 ALA A O 1
ATOM 3315 N N . ILE A 1 413 ? -9.961 -9.852 -9.727 1 97.56 413 ILE A N 1
ATOM 3316 C CA . ILE A 1 413 ? -9.32 -9.039 -8.711 1 97.56 413 ILE A CA 1
ATOM 3317 C C . ILE A 1 413 ? -9.57 -7.559 -8.992 1 97.56 413 ILE A C 1
ATOM 3319 O O . ILE A 1 413 ? -9.758 -6.766 -8.07 1 97.56 413 ILE A O 1
ATOM 3323 N N . GLU A 1 414 ? -9.555 -7.227 -10.273 1 97.56 414 GLU A N 1
ATOM 3324 C CA . GLU A 1 414 ? -9.859 -5.852 -10.656 1 97.56 414 GLU A CA 1
ATOM 3325 C C . GLU A 1 414 ? -11.273 -5.461 -10.234 1 97.56 414 GLU A C 1
ATOM 3327 O O . GLU A 1 414 ? -11.5 -4.352 -9.742 1 97.56 414 GLU A O 1
ATOM 3332 N N . ILE A 1 415 ? -12.195 -6.344 -10.438 1 98.25 415 ILE A N 1
ATOM 3333 C CA . ILE A 1 415 ? -13.586 -6.098 -10.078 1 98.25 415 ILE A CA 1
ATOM 3334 C C . ILE A 1 415 ? -13.703 -5.965 -8.562 1 98.25 415 ILE A C 1
ATOM 3336 O O . ILE A 1 415 ? -14.344 -5.035 -8.062 1 98.25 415 ILE A O 1
ATOM 3340 N N . ILE A 1 416 ? -13.047 -6.867 -7.867 1 98.62 416 ILE A N 1
ATOM 3341 C CA . ILE A 1 416 ? -13.078 -6.867 -6.406 1 98.62 416 ILE A CA 1
ATOM 3342 C C . ILE A 1 416 ? -12.469 -5.574 -5.879 1 98.62 416 ILE A C 1
ATOM 3344 O O . ILE A 1 416 ? -13.07 -4.891 -5.043 1 98.62 416 ILE A O 1
ATOM 3348 N N . ALA A 1 417 ? -11.305 -5.227 -6.387 1 98.56 417 ALA A N 1
ATOM 3349 C CA . ALA A 1 417 ? -10.594 -4.023 -5.957 1 98.56 417 ALA A CA 1
ATOM 3350 C C . ALA A 1 417 ? -11.406 -2.768 -6.266 1 98.56 417 ALA A C 1
ATOM 3352 O O . ALA A 1 417 ? -11.5 -1.865 -5.43 1 98.56 417 ALA A O 1
ATOM 3353 N N . SER A 1 418 ? -11.977 -2.725 -7.43 1 98.31 418 SER A N 1
ATOM 3354 C CA . SER A 1 418 ? -12.773 -1.572 -7.84 1 98.31 418 SER A CA 1
ATOM 3355 C C . SER A 1 418 ? -14.023 -1.43 -6.977 1 98.31 418 SER A C 1
ATOM 3357 O O . SER A 1 418 ? -14.414 -0.317 -6.613 1 98.31 418 SER A O 1
ATOM 3359 N N . SER A 1 419 ? -14.633 -2.547 -6.691 1 98.5 419 SER A N 1
ATOM 3360 C CA . SER A 1 419 ? -15.805 -2.51 -5.816 1 98.5 419 SER A CA 1
ATOM 3361 C C . SER A 1 419 ? -15.445 -1.965 -4.438 1 98.5 419 SER A C 1
ATOM 3363 O O . SER A 1 419 ? -16.203 -1.17 -3.867 1 98.5 419 SER A O 1
ATOM 3365 N N . ALA A 1 420 ? -14.305 -2.398 -3.953 1 98.31 420 ALA A N 1
ATOM 3366 C CA . ALA A 1 420 ? -13.836 -1.924 -2.652 1 98.31 420 ALA A CA 1
ATOM 3367 C C . ALA A 1 420 ? -13.5 -0.436 -2.699 1 98.31 420 ALA A C 1
ATOM 3369 O O . ALA A 1 420 ? -13.727 0.288 -1.727 1 98.31 420 ALA A O 1
ATOM 3370 N N . ARG A 1 421 ? -13 0.026 -3.811 1 97.94 421 ARG A N 1
ATOM 3371 C CA . ARG A 1 421 ? -12.617 1.426 -3.975 1 97.94 421 ARG A CA 1
ATOM 3372 C C . ARG A 1 421 ? -13.812 2.348 -3.725 1 97.94 421 ARG A C 1
ATOM 3374 O O . ARG A 1 421 ? -13.648 3.443 -3.184 1 97.94 421 ARG A O 1
ATOM 3381 N N . TYR A 1 422 ? -14.969 1.903 -4.078 1 97.44 422 TYR A N 1
ATOM 3382 C CA . TYR A 1 422 ? -16.125 2.787 -4.102 1 97.44 422 TYR A CA 1
ATOM 3383 C C . TYR A 1 422 ? -17.031 2.531 -2.9 1 97.44 422 TYR A C 1
ATOM 3385 O O . TYR A 1 422 ? -18.234 2.803 -2.953 1 97.44 422 TYR A O 1
ATOM 3393 N N . HIS A 1 423 ? -16.484 2.01 -1.836 1 95.56 423 HIS A N 1
ATOM 3394 C CA . HIS A 1 423 ? -17.297 1.643 -0.685 1 95.56 423 HIS A CA 1
ATOM 3395 C C . HIS A 1 423 ? -17.75 2.877 0.093 1 95.56 423 HIS A C 1
ATOM 3397 O O . HIS A 1 423 ? -18.625 2.795 0.945 1 95.56 423 HIS A O 1
ATOM 3403 N N . SER A 1 424 ? -17.156 4.031 -0.215 1 89.31 424 SER A N 1
ATOM 3404 C CA . SER A 1 424 ? -17.5 5.242 0.527 1 89.31 424 SER A CA 1
ATOM 3405 C C . SER A 1 424 ? -17.859 6.383 -0.414 1 89.31 424 SER A C 1
ATOM 3407 O O . SER A 1 424 ? -18.766 6.242 -1.248 1 89.31 424 SER A O 1
ATOM 3409 N N . GLU A 1 425 ? -17.172 7.551 -0.386 1 85.06 425 GLU A N 1
ATOM 3410 C CA . GLU A 1 425 ? -17.656 8.812 -0.944 1 85.06 425 GLU A CA 1
ATOM 3411 C C . GLU A 1 425 ? -17.656 8.773 -2.469 1 85.06 425 GLU A C 1
ATOM 3413 O O . GLU A 1 425 ? -18.594 9.258 -3.111 1 85.06 425 GLU A O 1
ATOM 3418 N N . GLU A 1 426 ? -16.828 8.086 -3.08 1 91.06 426 GLU A N 1
ATOM 3419 C CA . GLU A 1 426 ? -16.703 8.133 -4.535 1 91.06 426 GLU A CA 1
ATOM 3420 C C . GLU A 1 426 ? -17.625 7.109 -5.199 1 91.06 426 GLU A C 1
ATOM 3422 O O . GLU A 1 426 ? -17.891 6.051 -4.629 1 91.06 426 GLU A O 1
ATOM 3427 N N . ILE A 1 427 ? -18.188 7.52 -6.312 1 94.31 427 ILE A N 1
ATOM 3428 C CA . ILE A 1 427 ? -18.891 6.582 -7.176 1 94.31 427 ILE A CA 1
ATOM 3429 C C . ILE A 1 427 ? -18.094 6.344 -8.453 1 94.31 427 ILE A C 1
ATOM 3431 O O . ILE A 1 427 ? -17.25 7.16 -8.82 1 94.31 427 ILE A O 1
ATOM 3435 N N . PRO A 1 428 ? -18.359 5.211 -9.094 1 95.19 428 PRO A N 1
ATOM 3436 C CA . PRO A 1 428 ? -17.625 4.961 -10.336 1 95.19 428 PRO A CA 1
ATOM 3437 C C . PRO A 1 428 ? -17.953 5.973 -11.43 1 95.19 428 PRO A C 1
ATOM 3439 O O . PRO A 1 428 ? -19.141 6.227 -11.711 1 95.19 428 PRO A O 1
ATOM 3442 N N . ILE A 1 429 ? -16.922 6.551 -12.016 1 93.94 429 ILE A N 1
ATOM 3443 C CA . ILE A 1 429 ? -17.109 7.457 -13.141 1 93.94 429 ILE A CA 1
ATOM 3444 C C . ILE A 1 429 ? -16.078 7.145 -14.227 1 93.94 429 ILE A C 1
ATOM 3446 O O . ILE A 1 429 ? -15.039 6.555 -13.945 1 93.94 429 ILE A O 1
ATOM 3450 N N . MET A 1 430 ? -16.312 7.574 -15.43 1 89.19 430 MET A N 1
ATOM 3451 C CA . MET A 1 430 ? -15.484 7.234 -16.578 1 89.19 430 MET A CA 1
ATOM 3452 C C . MET A 1 430 ? -14.117 7.898 -16.484 1 89.19 430 MET A C 1
ATOM 3454 O O . MET A 1 430 ? -13.164 7.457 -17.141 1 89.19 430 MET A O 1
ATOM 3458 N N . ALA A 1 431 ? -14.016 8.898 -15.625 1 89.12 431 ALA A N 1
ATOM 3459 C CA . ALA A 1 431 ? -12.734 9.586 -15.445 1 89.12 431 ALA A CA 1
ATOM 3460 C C . ALA A 1 431 ? -11.758 8.734 -14.648 1 89.12 431 ALA A C 1
ATOM 3462 O O . ALA A 1 431 ? -10.547 8.953 -14.703 1 89.12 431 ALA A O 1
ATOM 3463 N N . HIS A 1 432 ? -12.289 7.852 -13.875 1 93.81 432 HIS A N 1
ATOM 3464 C CA . HIS A 1 432 ? -11.43 6.945 -13.125 1 93.81 432 HIS A CA 1
ATOM 3465 C C . HIS A 1 432 ? -10.867 5.844 -14.023 1 93.81 432 HIS A C 1
ATOM 3467 O O . HIS A 1 432 ? -11.625 5.078 -14.625 1 93.81 432 HIS A O 1
ATOM 3473 N N . ASN A 1 433 ? -9.555 5.645 -14.023 1 91.12 433 ASN A N 1
ATOM 3474 C CA . ASN A 1 433 ? -8.906 4.668 -14.898 1 91.12 433 ASN A CA 1
ATOM 3475 C C . ASN A 1 433 ? -9.359 3.246 -14.586 1 91.12 433 ASN A C 1
ATOM 3477 O O . ASN A 1 433 ? -9.625 2.459 -15.5 1 91.12 433 ASN A O 1
ATOM 3481 N N . ASN A 1 434 ? -9.461 2.891 -13.328 1 92.12 434 ASN A N 1
ATOM 3482 C CA . ASN A 1 434 ? -9.82 1.533 -12.938 1 92.12 434 ASN A CA 1
ATOM 3483 C C . ASN A 1 434 ? -11.211 1.158 -13.438 1 92.12 434 ASN A C 1
ATOM 3485 O O . ASN A 1 434 ? -11.508 -0.021 -13.641 1 92.12 434 ASN A O 1
ATOM 3489 N N . TYR A 1 435 ? -12.078 2.104 -13.625 1 92.88 435 TYR A N 1
ATOM 3490 C CA . TYR A 1 435 ? -13.43 1.87 -14.102 1 92.88 435 TYR A CA 1
ATOM 3491 C C . TYR A 1 435 ? -13.492 1.931 -15.625 1 92.88 435 TYR A C 1
ATOM 3493 O O . TYR A 1 435 ? -14.125 1.084 -16.266 1 92.88 435 TYR A O 1
ATOM 3501 N N . ARG A 1 436 ? -12.789 2.861 -16.188 1 91.75 436 ARG A N 1
ATOM 3502 C CA . ARG A 1 436 ? -12.812 3.131 -17.609 1 91.75 436 ARG A CA 1
ATOM 3503 C C . ARG A 1 436 ? -12.336 1.918 -18.406 1 91.75 436 ARG A C 1
ATOM 3505 O O . ARG A 1 436 ? -12.883 1.616 -19.469 1 91.75 436 ARG A O 1
ATOM 3512 N N . VAL A 1 437 ? -11.43 1.152 -17.906 1 92.38 437 VAL A N 1
ATOM 3513 C CA . VAL A 1 437 ? -10.773 0.096 -18.672 1 92.38 437 VAL A CA 1
ATOM 3514 C C . VAL A 1 437 ? -11.617 -1.174 -18.641 1 92.38 437 VAL A C 1
ATOM 3516 O O . VAL A 1 437 ? -11.375 -2.111 -19.391 1 92.38 437 VAL A O 1
ATOM 3519 N N . LEU A 1 438 ? -12.656 -1.246 -17.766 1 94.69 438 LEU A N 1
ATOM 3520 C CA . LEU A 1 438 ? -13.484 -2.441 -17.625 1 94.69 438 LEU A CA 1
ATOM 3521 C C . LEU A 1 438 ? -14.469 -2.559 -18.781 1 94.69 438 LEU A C 1
ATOM 3523 O O . LEU A 1 438 ? -14.836 -1.553 -19.391 1 94.69 438 LEU A O 1
ATOM 3527 N N . SER A 1 439 ? -14.875 -3.768 -19.109 1 94.69 439 SER A N 1
ATOM 3528 C CA . SER A 1 439 ? -15.977 -3.98 -20.031 1 94.69 439 SER A CA 1
ATOM 3529 C C . SER A 1 439 ? -17.297 -3.447 -19.469 1 94.69 439 SER A C 1
ATOM 3531 O O . SER A 1 439 ? -17.406 -3.238 -18.266 1 94.69 439 SER A O 1
ATOM 3533 N N . ASP A 1 440 ? -18.266 -3.281 -20.312 1 90.56 440 ASP A N 1
ATOM 3534 C CA . ASP A 1 440 ? -19.562 -2.762 -19.875 1 90.56 440 ASP A CA 1
ATOM 3535 C C . ASP A 1 440 ? -20.219 -3.701 -18.859 1 90.56 440 ASP A C 1
ATOM 3537 O O . ASP A 1 440 ? -20.828 -3.248 -17.891 1 90.56 440 ASP A O 1
ATOM 3541 N N . VAL A 1 441 ? -20.047 -4.906 -19.094 1 95.25 441 VAL A N 1
ATOM 3542 C CA . VAL A 1 441 ? -20.609 -5.895 -18.172 1 95.25 441 VAL A CA 1
ATOM 3543 C C . VAL A 1 441 ? -19.922 -5.801 -16.812 1 95.25 441 VAL A C 1
ATOM 3545 O O . VAL A 1 441 ? -20.578 -5.801 -15.773 1 95.25 441 VAL A O 1
ATOM 3548 N N . ASP A 1 442 ? -18.625 -5.707 -16.844 1 97.12 442 ASP A N 1
ATOM 3549 C CA . ASP A 1 442 ? -17.844 -5.629 -15.609 1 97.12 442 ASP A CA 1
ATOM 3550 C C . ASP A 1 442 ? -18.109 -4.312 -14.883 1 97.12 442 ASP A C 1
ATOM 3552 O O . ASP A 1 442 ? -18.109 -4.266 -13.648 1 97.12 442 ASP A O 1
ATOM 3556 N N . LYS A 1 443 ? -18.312 -3.229 -15.648 1 96.5 443 LYS A N 1
ATOM 3557 C CA . LYS A 1 443 ? -18.688 -1.946 -15.055 1 96.5 443 LYS A CA 1
ATOM 3558 C C . LYS A 1 443 ? -19.984 -2.066 -14.258 1 96.5 443 LYS A C 1
ATOM 3560 O O . LYS A 1 443 ? -20.062 -1.565 -13.133 1 96.5 443 LYS A O 1
ATOM 3565 N N . MET A 1 444 ? -20.875 -2.768 -14.812 1 95.94 444 MET A N 1
ATOM 3566 C CA . MET A 1 444 ? -22.172 -2.938 -14.148 1 95.94 444 MET A CA 1
ATOM 3567 C C . MET A 1 444 ? -22.031 -3.785 -12.891 1 95.94 444 MET A C 1
ATOM 3569 O O . MET A 1 444 ? -22.688 -3.518 -11.883 1 95.94 444 MET A O 1
ATOM 3573 N N . ILE A 1 445 ? -21.172 -4.785 -13 1 98.25 445 ILE A N 1
ATOM 3574 C CA . ILE A 1 445 ? -20.922 -5.617 -11.828 1 98.25 445 ILE A CA 1
ATOM 3575 C C . ILE A 1 445 ? -20.312 -4.766 -10.711 1 98.25 445 ILE A C 1
ATOM 3577 O O . ILE A 1 445 ? -20.797 -4.781 -9.578 1 98.25 445 ILE A O 1
ATOM 3581 N N . VAL A 1 446 ? -19.297 -3.979 -11.047 1 98.62 446 VAL A N 1
ATOM 3582 C CA . VAL A 1 446 ? -18.609 -3.127 -10.07 1 98.62 446 VAL A CA 1
ATOM 3583 C C . VAL A 1 446 ? -19.609 -2.145 -9.461 1 98.62 446 VAL A C 1
ATOM 3585 O O . VAL A 1 446 ? -19.641 -1.96 -8.242 1 98.62 446 VAL A O 1
ATOM 3588 N N . SER A 1 447 ? -20.422 -1.528 -10.297 1 98 447 SER A N 1
ATOM 3589 C CA . SER A 1 447 ? -21.391 -0.55 -9.82 1 98 447 SER A CA 1
ATOM 3590 C C . SER A 1 447 ? -22.406 -1.191 -8.875 1 98 447 SER A C 1
ATOM 3592 O O . SER A 1 447 ? -22.75 -0.612 -7.844 1 98 447 SER A O 1
ATOM 3594 N N . THR A 1 448 ? -22.844 -2.348 -9.234 1 98.31 448 THR A N 1
ATOM 3595 C CA . THR A 1 448 ? -23.812 -3.061 -8.414 1 98.31 448 THR A CA 1
ATOM 3596 C C . THR A 1 448 ? -23.219 -3.432 -7.062 1 98.31 448 THR A C 1
ATOM 3598 O O . THR A 1 448 ? -23.812 -3.178 -6.016 1 98.31 448 THR A O 1
ATOM 3601 N N . LEU A 1 449 ? -22.031 -4.043 -7.105 1 98.75 449 LEU A N 1
ATOM 3602 C CA . LEU A 1 449 ? -21.359 -4.445 -5.871 1 98.75 449 LEU A CA 1
ATOM 3603 C C . LEU A 1 449 ? -21.031 -3.232 -5.012 1 98.75 449 LEU A C 1
ATOM 3605 O O . LEU A 1 449 ? -21.188 -3.271 -3.787 1 98.75 449 LEU A O 1
ATOM 3609 N N . ALA A 1 450 ? -20.609 -2.156 -5.648 1 98.56 450 ALA A N 1
ATOM 3610 C CA . ALA A 1 450 ? -20.281 -0.924 -4.938 1 98.56 450 ALA A CA 1
ATOM 3611 C C . ALA A 1 450 ? -21.516 -0.331 -4.266 1 98.56 450 ALA A C 1
ATOM 3613 O O . ALA A 1 450 ? -21.438 0.151 -3.131 1 98.56 450 ALA A O 1
ATOM 3614 N N . ALA A 1 451 ? -22.641 -0.325 -4.984 1 98.06 451 ALA A N 1
ATOM 3615 C CA . ALA A 1 451 ? -23.875 0.212 -4.43 1 98.06 451 ALA A CA 1
ATOM 3616 C C . ALA A 1 451 ? -24.266 -0.531 -3.156 1 98.06 451 ALA A C 1
ATOM 3618 O O . ALA A 1 451 ? -24.656 0.09 -2.162 1 98.06 451 ALA A O 1
ATOM 3619 N N . ILE A 1 452 ? -24.141 -1.808 -3.189 1 98.38 452 ILE A N 1
ATOM 3620 C CA . ILE A 1 452 ? -24.484 -2.646 -2.047 1 98.38 452 ILE A CA 1
ATOM 3621 C C . ILE A 1 452 ? -23.5 -2.398 -0.908 1 98.38 452 ILE A C 1
ATOM 3623 O O . ILE A 1 452 ? -23.906 -2.207 0.242 1 98.38 452 ILE A O 1
ATOM 3627 N N . LEU A 1 453 ? -22.25 -2.422 -1.252 1 98.38 453 LEU A N 1
ATOM 3628 C CA . LEU A 1 453 ? -21.188 -2.25 -0.266 1 98.38 453 LEU A CA 1
ATOM 3629 C C . LEU A 1 453 ? -21.281 -0.882 0.4 1 98.38 453 LEU A C 1
ATOM 3631 O O . LEU A 1 453 ? -21.047 -0.758 1.606 1 98.38 453 LEU A O 1
ATOM 3635 N N . LYS A 1 454 ? -21.672 0.136 -0.336 1 97.25 454 LYS A N 1
ATOM 3636 C CA . LYS A 1 454 ? -21.812 1.496 0.175 1 97.25 454 LYS A CA 1
ATOM 3637 C C . LYS A 1 454 ? -22.891 1.571 1.253 1 97.25 454 LYS A C 1
ATOM 3639 O O . LYS A 1 454 ? -22.672 2.141 2.322 1 97.25 454 LYS A O 1
ATOM 3644 N N . LEU A 1 455 ? -23.969 1.038 1 1 97.12 455 LEU A N 1
ATOM 3645 C CA . LEU A 1 455 ? -25.062 1.064 1.967 1 97.12 455 LEU A CA 1
ATOM 3646 C C . LEU A 1 455 ? -24.703 0.279 3.223 1 97.12 455 LEU A C 1
ATOM 3648 O O . LEU A 1 455 ? -25.031 0.696 4.336 1 97.12 455 LEU A O 1
ATOM 3652 N N . SER A 1 456 ? -24.047 -0.841 2.967 1 97.94 456 SER A N 1
ATOM 3653 C CA . SER A 1 456 ? -23.625 -1.675 4.09 1 97.94 456 SER A CA 1
ATOM 3654 C C . SER A 1 456 ? -22.656 -0.935 4.996 1 97.94 456 SER A C 1
ATOM 3656 O O . SER A 1 456 ? -22.797 -0.966 6.223 1 97.94 456 SER A O 1
ATOM 3658 N N . GLU A 1 457 ? -21.688 -0.314 4.398 1 97.31 457 GLU A N 1
ATOM 3659 C CA . GLU A 1 457 ? -20.688 0.458 5.145 1 97.31 457 GLU A CA 1
ATOM 3660 C C . GLU A 1 457 ? -21.344 1.646 5.852 1 97.31 457 GLU A C 1
ATOM 3662 O O . GLU A 1 457 ? -20.984 1.971 6.988 1 97.31 457 GLU A O 1
ATOM 3667 N N . ALA A 1 458 ? -22.281 2.287 5.188 1 96.69 458 ALA A N 1
ATOM 3668 C CA . ALA A 1 458 ? -22.953 3.465 5.73 1 96.69 458 ALA A CA 1
ATOM 3669 C C . ALA A 1 458 ? -23.672 3.131 7.039 1 96.69 458 ALA A C 1
ATOM 3671 O O . ALA A 1 458 ? -23.734 3.963 7.949 1 96.69 458 ALA A O 1
ATOM 3672 N N . LEU A 1 459 ? -24.141 1.963 7.133 1 96.94 459 LEU A N 1
ATOM 3673 C CA . LEU A 1 459 ? -24.953 1.554 8.273 1 96.94 459 LEU A CA 1
ATOM 3674 C C . LEU A 1 459 ? -24.062 1.19 9.469 1 96.94 459 LEU A C 1
ATOM 3676 O O . LEU A 1 459 ? -24.578 0.895 10.555 1 96.94 459 LEU A O 1
ATOM 3680 N N . ASP A 1 460 ? -22.781 1.288 9.273 1 96.44 460 ASP A N 1
ATOM 3681 C CA . ASP A 1 460 ? -21.859 1.105 10.391 1 96.44 460 ASP A CA 1
ATOM 3682 C C . ASP A 1 460 ? -20.734 2.133 10.344 1 96.44 460 ASP A C 1
ATOM 3684 O O . ASP A 1 460 ? -19.594 1.829 10.703 1 96.44 460 ASP A O 1
ATOM 3688 N N . ILE A 1 461 ? -21.031 3.307 9.969 1 94.31 461 ILE A N 1
ATOM 3689 C CA . ILE A 1 461 ? -20.047 4.375 9.836 1 94.31 461 ILE A CA 1
ATOM 3690 C C . ILE A 1 461 ? -19.391 4.648 11.195 1 94.31 461 ILE A C 1
ATOM 3692 O O . ILE A 1 461 ? -18.219 5.027 11.266 1 94.31 461 ILE A O 1
ATOM 3696 N N . SER A 1 462 ? -20.141 4.445 12.312 1 92.88 462 SER A N 1
ATOM 3697 C CA . SER A 1 462 ? -19.625 4.73 13.648 1 92.88 462 SER A CA 1
ATOM 3698 C C . SER A 1 462 ? -18.672 3.637 14.125 1 92.88 462 SER A C 1
ATOM 3700 O O . SER A 1 462 ? -17.953 3.816 15.102 1 92.88 462 SER A O 1
ATOM 3702 N N . HIS A 1 463 ? -18.703 2.475 13.492 1 93.38 463 HIS A N 1
ATOM 3703 C CA . HIS A 1 463 ? -17.922 1.3 13.867 1 93.38 463 HIS A CA 1
ATOM 3704 C C . HIS A 1 463 ? -18.375 0.757 15.227 1 93.38 463 HIS A C 1
ATOM 3706 O O . HIS A 1 463 ? -17.547 0.263 16 1 93.38 463 HIS A O 1
ATOM 3712 N N . MET A 1 464 ? -19.641 0.918 15.508 1 94.38 464 MET A N 1
ATOM 3713 C CA . MET A 1 464 ? -20.141 0.482 16.797 1 94.38 464 MET A CA 1
ATOM 3714 C C . MET A 1 464 ? -21.141 -0.66 16.641 1 94.38 464 MET A C 1
ATOM 3716 O O . MET A 1 464 ? -21.625 -1.209 17.641 1 94.38 464 MET A O 1
ATOM 3720 N N . GLN A 1 465 ? -21.406 -1.015 15.391 1 95.75 465 GLN A N 1
ATOM 3721 C CA . GLN A 1 465 ? -22.312 -2.119 15.094 1 95.75 465 GLN A CA 1
ATOM 3722 C C . GLN A 1 465 ? -23.609 -1.991 15.898 1 95.75 465 GLN A C 1
ATOM 3724 O O . GLN A 1 465 ? -24.062 -2.953 16.531 1 95.75 465 GLN A O 1
ATOM 3729 N N . LYS A 1 466 ? -24.234 -0.848 15.805 1 95.94 466 LYS A N 1
ATOM 3730 C CA . LYS A 1 466 ? -25.438 -0.538 16.562 1 95.94 466 LYS A CA 1
ATOM 3731 C C . LYS A 1 466 ? -26.625 -1.363 16.078 1 95.94 466 LYS A C 1
ATOM 3733 O O . LYS A 1 466 ? -27.516 -1.692 16.859 1 95.94 466 LYS A O 1
ATOM 3738 N N . ILE A 1 467 ? -26.625 -1.677 14.844 1 96 467 ILE A N 1
ATOM 3739 C CA . ILE A 1 467 ? -27.734 -2.395 14.219 1 96 467 ILE A CA 1
ATOM 3740 C C . ILE A 1 467 ? -27.578 -3.893 14.469 1 96 467 ILE A C 1
ATOM 3742 O O . ILE A 1 467 ? -26.594 -4.5 14.055 1 96 467 ILE A O 1
ATOM 3746 N N . LYS A 1 468 ? -28.594 -4.504 15.062 1 93.81 468 LYS A N 1
ATOM 3747 C CA . LYS A 1 468 ? -28.5 -5.906 15.469 1 93.81 468 LYS A CA 1
ATOM 3748 C C . LYS A 1 468 ? -29.312 -6.801 14.523 1 93.81 468 LYS A C 1
ATOM 3750 O O . LYS A 1 468 ? -29 -7.984 14.383 1 93.81 468 LYS A O 1
ATOM 3755 N N . GLU A 1 469 ? -30.359 -6.215 14.008 1 94.12 469 GLU A N 1
ATOM 3756 C CA . GLU A 1 469 ? -31.219 -6.961 13.078 1 94.12 469 GLU A CA 1
ATOM 3757 C C . GLU A 1 469 ? -31.609 -6.098 11.883 1 94.12 469 GLU A C 1
ATOM 3759 O O . GLU A 1 469 ? -31.859 -4.898 12.031 1 94.12 469 GLU A O 1
ATOM 3764 N N . ILE A 1 470 ? -31.609 -6.773 10.812 1 94.44 470 ILE A N 1
ATOM 3765 C CA . ILE A 1 470 ? -32.031 -6.102 9.594 1 94.44 470 ILE A CA 1
ATOM 3766 C C . ILE A 1 470 ? -33.031 -6.973 8.852 1 94.44 470 ILE A C 1
ATOM 3768 O O . ILE A 1 470 ? -32.812 -8.172 8.664 1 94.44 470 ILE A O 1
ATOM 3772 N N . LYS A 1 471 ? -34.188 -6.48 8.562 1 95.69 471 LYS A N 1
ATOM 3773 C CA . LYS A 1 471 ? -35.188 -7.113 7.711 1 95.69 471 LYS A CA 1
ATOM 3774 C C . LYS A 1 471 ? -35.438 -6.289 6.449 1 95.69 471 LYS A C 1
ATOM 3776 O O . LYS A 1 471 ? -35.781 -5.105 6.535 1 95.69 471 LYS A O 1
ATOM 3781 N N . LEU A 1 472 ? -35.25 -6.887 5.359 1 95.94 472 LEU A N 1
ATOM 3782 C CA . LEU A 1 472 ? -35.406 -6.211 4.078 1 95.94 472 LEU A CA 1
ATOM 3783 C C . LEU A 1 472 ? -36.75 -6.578 3.439 1 95.94 472 LEU A C 1
ATOM 3785 O O . LEU A 1 472 ? -37.156 -7.742 3.471 1 95.94 472 LEU A O 1
ATOM 3789 N N . LEU A 1 473 ? -37.438 -5.57 3.029 1 94.75 473 LEU A N 1
ATOM 3790 C CA . LEU A 1 473 ? -38.688 -5.754 2.311 1 94.75 473 LEU A CA 1
ATOM 3791 C C . LEU A 1 473 ? -38.656 -5.008 0.982 1 94.75 473 LEU A C 1
ATOM 3793 O O . LEU A 1 473 ? -38.469 -3.789 0.952 1 94.75 473 LEU A O 1
ATOM 3797 N N . GLU A 1 474 ? -38.812 -5.777 -0.015 1 91.44 474 GLU A N 1
ATOM 3798 C CA . GLU A 1 474 ? -38.719 -5.191 -1.35 1 91.44 474 GLU A CA 1
ATOM 3799 C C . GLU A 1 474 ? -40.125 -4.984 -1.938 1 91.44 474 GLU A C 1
ATOM 3801 O O . GLU A 1 474 ? -40.969 -5.859 -1.831 1 91.44 474 GLU A O 1
ATOM 3806 N N . THR A 1 475 ? -40.375 -3.836 -2.428 1 91.12 475 THR A N 1
ATOM 3807 C CA . THR A 1 475 ? -41.531 -3.533 -3.244 1 91.12 475 THR A CA 1
ATOM 3808 C C . THR A 1 475 ? -41.125 -3.148 -4.66 1 91.12 475 THR A C 1
ATOM 3810 O O . THR A 1 475 ? -39.969 -3.293 -5.035 1 91.12 475 THR A O 1
ATOM 3813 N N . ARG A 1 476 ? -42.125 -2.717 -5.48 1 89.44 476 ARG A N 1
ATOM 3814 C CA . ARG A 1 476 ? -41.844 -2.404 -6.879 1 89.44 476 ARG A CA 1
ATOM 3815 C C . ARG A 1 476 ? -40.844 -1.272 -7 1 89.44 476 ARG A C 1
ATOM 3817 O O . ARG A 1 476 ? -39.906 -1.348 -7.805 1 89.44 476 ARG A O 1
ATOM 3824 N N . ASP A 1 477 ? -40.906 -0.263 -6.125 1 93.5 477 ASP A N 1
ATOM 3825 C CA . ASP A 1 477 ? -40.094 0.932 -6.316 1 93.5 477 ASP A CA 1
ATOM 3826 C C . ASP A 1 477 ? -39.156 1.159 -5.125 1 93.5 477 ASP A C 1
ATOM 3828 O O . ASP A 1 477 ? -38.219 1.971 -5.199 1 93.5 477 ASP A O 1
ATOM 3832 N N . ASN A 1 478 ? -39.406 0.395 -4.07 1 96.12 478 ASN A N 1
ATOM 3833 C CA . ASN A 1 478 ? -38.688 0.687 -2.842 1 96.12 478 ASN A CA 1
ATOM 3834 C C . ASN A 1 478 ? -38.125 -0.583 -2.205 1 96.12 478 ASN A C 1
ATOM 3836 O O . ASN A 1 478 ? -38.594 -1.686 -2.502 1 96.12 478 ASN A O 1
ATOM 3840 N N . MET A 1 479 ? -37.125 -0.431 -1.515 1 95.88 479 MET A N 1
ATOM 3841 C CA . MET A 1 479 ? -36.594 -1.455 -0.626 1 95.88 479 MET A CA 1
ATOM 3842 C C . MET A 1 479 ? -36.5 -0.949 0.811 1 95.88 479 MET A C 1
ATOM 3844 O O . MET A 1 479 ? -35.719 -0.07 1.126 1 95.88 479 MET A O 1
ATOM 3848 N N . PHE A 1 480 ? -37.312 -1.478 1.671 1 97.06 480 PHE A N 1
ATOM 3849 C CA . PHE A 1 480 ? -37.406 -1.017 3.053 1 97.06 480 PHE A CA 1
ATOM 3850 C C . PHE A 1 480 ? -36.375 -1.752 3.926 1 97.06 480 PHE A C 1
ATOM 3852 O O . PHE A 1 480 ? -36.344 -2.984 3.932 1 97.06 480 PHE A O 1
ATOM 3859 N N . PHE A 1 481 ? -35.562 -0.999 4.582 1 97.12 481 PHE A N 1
ATOM 3860 C CA . PHE A 1 481 ? -34.656 -1.498 5.594 1 97.12 481 PHE A CA 1
ATOM 3861 C C . PHE A 1 481 ? -35.25 -1.364 6.988 1 97.12 481 PHE A C 1
ATOM 3863 O O . PHE A 1 481 ? -35.188 -0.294 7.598 1 97.12 481 PHE A O 1
ATOM 3870 N N . ASN A 1 482 ? -35.812 -2.424 7.5 1 96.62 482 ASN A N 1
ATOM 3871 C CA . ASN A 1 482 ? -36.281 -2.453 8.875 1 96.62 482 ASN A CA 1
ATOM 3872 C C . ASN A 1 482 ? -35.188 -2.873 9.852 1 96.62 482 ASN A C 1
ATOM 3874 O O . ASN A 1 482 ? -34.812 -4.039 9.883 1 96.62 482 ASN A O 1
ATOM 3878 N N . LEU A 1 483 ? -34.812 -1.889 10.633 1 95.75 483 LEU A N 1
ATOM 3879 C CA . LEU A 1 483 ? -33.625 -2.086 11.461 1 95.75 483 LEU A CA 1
ATOM 3880 C C . LEU A 1 483 ? -34 -2.107 12.938 1 95.75 483 LEU A C 1
ATOM 3882 O O . LEU A 1 483 ? -34.875 -1.361 13.375 1 95.75 483 LEU A O 1
ATOM 3886 N N . ARG A 1 484 ? -33.438 -2.986 13.664 1 95.81 484 ARG A N 1
ATOM 3887 C CA . ARG A 1 484 ? -33.406 -2.957 15.125 1 95.81 484 ARG A CA 1
ATOM 3888 C C . ARG A 1 484 ? -32.031 -2.596 15.656 1 95.81 484 ARG A C 1
ATOM 3890 O O . ARG A 1 484 ? -31.031 -3.225 15.281 1 95.81 484 ARG A O 1
ATOM 3897 N N . SER A 1 485 ? -31.984 -1.502 16.422 1 93.94 485 SER A N 1
ATOM 3898 C CA . SER A 1 485 ? -30.688 -1.019 16.859 1 93.94 485 SER A CA 1
ATOM 3899 C C . SER A 1 485 ? -30.672 -0.8 18.375 1 93.94 485 SER A C 1
ATOM 3901 O O . SER A 1 485 ? -31.719 -0.592 18.984 1 93.94 485 SER A O 1
ATOM 3903 N N . LYS A 1 486 ? -29.484 -1.002 18.891 1 88.31 486 LYS A N 1
ATOM 3904 C CA . LYS A 1 486 ? -29.203 -0.588 20.266 1 88.31 486 LYS A CA 1
ATOM 3905 C C . LYS A 1 486 ? -28.797 0.881 20.328 1 88.31 486 LYS A C 1
ATOM 3907 O O . LYS A 1 486 ? -27.656 1.228 20.016 1 88.31 486 LYS A O 1
ATOM 3912 N N . GLY A 1 487 ? -29.75 1.776 20.516 1 84.31 487 GLY A N 1
ATOM 3913 C CA . GLY A 1 487 ? -29.438 3.191 20.625 1 84.31 487 GLY A CA 1
ATOM 3914 C C . GLY A 1 487 ? -29.812 3.977 19.375 1 84.31 487 GLY A C 1
ATOM 3915 O O . GLY A 1 487 ? -30.453 3.439 18.469 1 84.31 487 GLY A O 1
ATOM 3916 N N . ASP A 1 488 ? -29.344 5.145 19.297 1 89.12 488 ASP A N 1
ATOM 3917 C CA . ASP A 1 488 ? -29.688 6.047 18.188 1 89.12 488 ASP A CA 1
ATOM 3918 C C . ASP A 1 488 ? -28.766 5.816 17 1 89.12 488 ASP A C 1
ATOM 3920 O O . ASP A 1 488 ? -27.562 5.578 17.172 1 89.12 488 ASP A O 1
ATOM 3924 N N . ILE A 1 489 ? -29.375 5.777 15.812 1 93.12 489 ILE A N 1
ATOM 3925 C CA . ILE A 1 489 ? -28.578 5.512 14.617 1 93.12 489 ILE A CA 1
ATOM 3926 C C . ILE A 1 489 ? -28.641 6.723 13.688 1 93.12 489 ILE A C 1
ATOM 3928 O O . ILE A 1 489 ? -28.719 6.57 12.469 1 93.12 489 ILE A O 1
ATOM 3932 N N . ILE A 1 490 ? -28.641 7.871 14.203 1 92.5 490 ILE A N 1
ATOM 3933 C CA . ILE A 1 490 ? -28.797 9.102 13.43 1 92.5 490 ILE A CA 1
ATOM 3934 C C . ILE A 1 490 ? -27.609 9.273 12.477 1 92.5 490 ILE A C 1
ATOM 3936 O O . ILE A 1 490 ? -27.797 9.656 11.32 1 92.5 490 ILE A O 1
ATOM 3940 N N . LEU A 1 491 ? -26.453 9.016 12.969 1 93.44 491 LEU A N 1
ATOM 3941 C CA . LEU A 1 491 ? -25.25 9.133 12.141 1 93.44 491 LEU A CA 1
ATOM 3942 C C . LEU A 1 491 ? -25.312 8.156 10.969 1 93.44 491 LEU A C 1
ATOM 3944 O O . LEU A 1 491 ? -25 8.523 9.828 1 93.44 491 LEU A O 1
ATOM 3948 N N . GLU A 1 492 ? -25.703 6.93 11.227 1 95.25 492 GLU A N 1
ATOM 3949 C CA . GLU A 1 492 ? -25.812 5.898 10.203 1 95.25 492 GLU A CA 1
ATOM 3950 C C . GLU A 1 492 ? -26.875 6.27 9.164 1 95.25 492 GLU A C 1
ATOM 3952 O O . GLU A 1 492 ? -26.656 6.109 7.965 1 95.25 492 GLU A O 1
ATOM 3957 N N . GLU A 1 493 ? -27.984 6.781 9.672 1 94.62 493 GLU A N 1
ATOM 3958 C CA . GLU A 1 493 ? -29.062 7.191 8.773 1 94.62 493 GLU A CA 1
ATOM 3959 C C . GLU A 1 493 ? -28.625 8.344 7.879 1 94.62 493 GLU A C 1
ATOM 3961 O O . GLU A 1 493 ? -28.969 8.383 6.695 1 94.62 493 GLU A O 1
ATOM 3966 N N . TRP A 1 494 ? -27.938 9.211 8.555 1 93.69 494 TRP A N 1
ATOM 3967 C CA . TRP A 1 494 ? -27.406 10.352 7.809 1 93.69 494 TRP A CA 1
ATOM 3968 C C . TRP A 1 494 ? -26.484 9.891 6.695 1 93.69 494 TRP A C 1
ATOM 3970 O O . TRP A 1 494 ? -26.594 10.336 5.551 1 93.69 494 TRP A O 1
ATOM 3980 N N . ASN A 1 495 ? -25.578 9.055 6.969 1 94.38 495 ASN A N 1
ATOM 3981 C CA . ASN A 1 495 ? -24.641 8.539 5.977 1 94.38 495 ASN A CA 1
ATOM 3982 C C . ASN A 1 495 ? -25.359 7.715 4.906 1 94.38 495 ASN A C 1
ATOM 3984 O O . ASN A 1 495 ? -25.016 7.801 3.723 1 94.38 495 ASN A O 1
ATOM 3988 N N . PHE A 1 496 ? -26.297 6.902 5.328 1 96.25 496 PHE A N 1
ATOM 3989 C CA . PHE A 1 496 ? -27.109 6.074 4.438 1 96.25 496 PHE A CA 1
ATOM 3990 C C . PHE A 1 496 ? -27.797 6.934 3.387 1 96.25 496 PHE A C 1
ATOM 3992 O O . PHE A 1 496 ? -27.812 6.586 2.203 1 96.25 496 PHE A O 1
ATOM 3999 N N . SER A 1 497 ? -28.297 8.047 3.756 1 95.25 497 SER A N 1
ATOM 4000 C CA . SER A 1 497 ? -29.078 8.922 2.877 1 95.25 497 SER A CA 1
ATOM 4001 C C . SER A 1 497 ? -28.219 9.461 1.738 1 95.25 497 SER A C 1
ATOM 4003 O O . SER A 1 497 ? -28.719 9.742 0.651 1 95.25 497 SER A O 1
ATOM 4005 N N . LYS A 1 498 ? -26.938 9.547 1.978 1 93.75 498 LYS A N 1
ATOM 4006 C CA . LYS A 1 498 ? -26.016 10.086 0.98 1 93.75 498 LYS A CA 1
ATOM 4007 C C . LYS A 1 498 ? -25.875 9.125 -0.201 1 93.75 498 LYS A C 1
ATOM 4009 O O . LYS A 1 498 ? -25.469 9.539 -1.292 1 93.75 498 LYS A O 1
ATOM 4014 N N . TYR A 1 499 ? -26.203 7.836 0.001 1 95.5 499 TYR A N 1
ATOM 4015 C CA . TYR A 1 499 ? -25.875 6.848 -1.019 1 95.5 499 TYR A CA 1
ATOM 4016 C C . TYR A 1 499 ? -27.125 6.234 -1.62 1 95.5 499 TYR A C 1
ATOM 4018 O O . TYR A 1 499 ? -27.047 5.332 -2.459 1 95.5 499 TYR A O 1
ATOM 4026 N N . VAL A 1 500 ? -28.281 6.773 -1.247 1 96.62 500 VAL A N 1
ATOM 4027 C CA . VAL A 1 500 ? -29.578 6.262 -1.681 1 96.62 500 VAL A CA 1
ATOM 4028 C C . VAL A 1 500 ? -29.719 6.43 -3.191 1 96.62 500 VAL A C 1
ATOM 4030 O O . VAL A 1 500 ? -30.125 5.496 -3.889 1 96.62 500 VAL A O 1
ATOM 4033 N N . ASP A 1 501 ? -29.297 7.582 -3.693 1 96 501 ASP A N 1
ATOM 4034 C CA . ASP A 1 501 ? -29.469 7.887 -5.109 1 96 501 ASP A CA 1
ATOM 4035 C C . ASP A 1 501 ? -28.641 6.941 -5.98 1 96 501 ASP A C 1
ATOM 4037 O O . ASP A 1 501 ? -29.109 6.473 -7.02 1 96 501 ASP A O 1
ATOM 4041 N N . PHE A 1 502 ? -27.469 6.699 -5.566 1 96.62 502 PHE A N 1
ATOM 4042 C CA . PHE A 1 502 ? -26.594 5.82 -6.34 1 96.62 502 PHE A CA 1
ATOM 4043 C C . PHE A 1 502 ? -27.156 4.402 -6.371 1 96.62 502 PHE A C 1
ATOM 4045 O O . PHE A 1 502 ? -27.172 3.762 -7.426 1 96.62 502 PHE A O 1
ATOM 4052 N N . PHE A 1 503 ? -27.625 3.914 -5.25 1 97.19 503 PHE A N 1
ATOM 4053 C CA . PHE A 1 503 ? -28.203 2.58 -5.172 1 97.19 503 PHE A CA 1
ATOM 4054 C C . PHE A 1 503 ? -29.422 2.473 -6.074 1 97.19 503 PHE A C 1
ATOM 4056 O O . PHE A 1 503 ? -29.578 1.492 -6.805 1 97.19 503 PHE A O 1
ATOM 4063 N N . GLU A 1 504 ? -30.219 3.455 -6.051 1 96 504 GLU A N 1
ATOM 4064 C CA . GLU A 1 504 ? -31.422 3.469 -6.867 1 96 504 GLU A CA 1
ATOM 4065 C C . GLU A 1 504 ? -31.094 3.492 -8.359 1 96 504 GLU A C 1
ATOM 4067 O O . GLU A 1 504 ? -31.734 2.805 -9.156 1 96 504 GLU A O 1
ATOM 4072 N N . GLU A 1 505 ? -30.125 4.312 -8.633 1 95.94 505 GLU A N 1
ATOM 4073 C CA . GLU A 1 505 ? -29.688 4.422 -10.023 1 95.94 505 GLU A CA 1
ATOM 4074 C C . GLU A 1 505 ? -29.203 3.08 -10.562 1 95.94 505 GLU A C 1
ATOM 4076 O O . GLU A 1 505 ? -29.453 2.736 -11.711 1 95.94 505 GLU A O 1
ATOM 4081 N N . VAL A 1 506 ? -28.516 2.305 -9.711 1 95.94 506 VAL A N 1
ATOM 4082 C CA . VAL A 1 506 ? -27.844 1.097 -10.164 1 95.94 506 VAL A CA 1
ATOM 4083 C C . VAL A 1 506 ? -28.781 -0.099 -10.062 1 95.94 506 VAL A C 1
ATOM 4085 O O . VAL A 1 506 ? -28.875 -0.906 -10.984 1 95.94 506 VAL A O 1
ATOM 4088 N N . ILE A 1 507 ? -29.531 -0.232 -8.953 1 94.44 507 ILE A N 1
ATOM 4089 C CA . ILE A 1 507 ? -30.312 -1.433 -8.656 1 94.44 507 ILE A CA 1
ATOM 4090 C C . ILE A 1 507 ? -31.75 -1.246 -9.117 1 94.44 507 ILE A C 1
ATOM 4092 O O . ILE A 1 507 ? -32.469 -2.223 -9.383 1 94.44 507 ILE A O 1
ATOM 4096 N N . GLY A 1 508 ? -32.219 -0.021 -9.117 1 93.38 508 GLY A N 1
ATOM 4097 C CA . GLY A 1 508 ? -33.531 0.249 -9.68 1 93.38 508 GLY A CA 1
ATOM 4098 C C . GLY A 1 508 ? -34.625 0.437 -8.633 1 93.38 508 GLY A C 1
ATOM 4099 O O . GLY A 1 508 ? -35.781 0.713 -8.961 1 93.38 508 GLY A O 1
ATOM 4100 N N . VAL A 1 509 ? -34.25 0.3 -7.336 1 95.44 509 VAL A N 1
ATOM 4101 C CA . VAL A 1 509 ? -35.188 0.512 -6.246 1 95.44 509 VAL A CA 1
ATOM 4102 C C . VAL A 1 509 ? -34.594 1.483 -5.23 1 95.44 509 VAL A C 1
ATOM 4104 O O . VAL A 1 509 ? -33.375 1.521 -5.035 1 95.44 509 VAL A O 1
ATOM 4107 N N . LYS A 1 510 ? -35.406 2.271 -4.578 1 97.25 510 LYS A N 1
ATOM 4108 C CA . LYS A 1 510 ? -34.938 3.262 -3.605 1 97.25 510 LYS A CA 1
A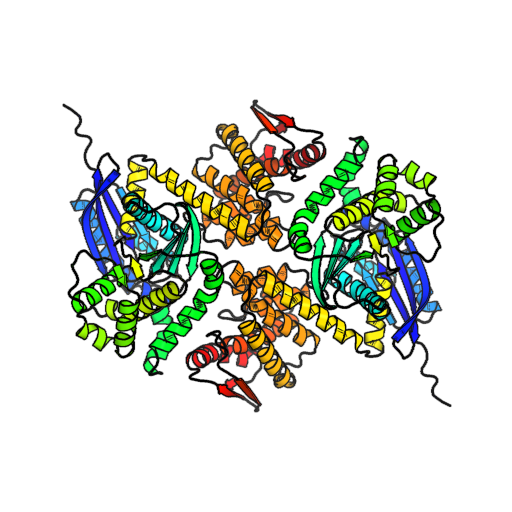TOM 4109 C C . LYS A 1 510 ? -34.875 2.666 -2.201 1 97.25 510 LYS A C 1
ATOM 4111 O O . LYS A 1 510 ? -35.906 2.197 -1.676 1 97.25 510 LYS A O 1
ATOM 4116 N N . PRO A 1 511 ? -33.719 2.6 -1.619 1 97.44 511 PRO A N 1
ATOM 4117 C CA . PRO A 1 511 ? -33.656 2.113 -0.239 1 97.44 511 PRO A CA 1
ATOM 4118 C C . PRO A 1 511 ? -34.188 3.117 0.773 1 97.44 511 PRO A C 1
ATOM 4120 O O . PRO A 1 511 ? -33.938 4.316 0.658 1 97.44 511 PRO A O 1
ATOM 4123 N N . ILE A 1 512 ? -34.969 2.68 1.716 1 96.88 512 ILE A N 1
ATOM 4124 C CA . ILE A 1 512 ? -35.594 3.504 2.744 1 96.88 512 ILE A CA 1
ATOM 4125 C C . ILE A 1 512 ? -35.406 2.84 4.109 1 96.88 512 ILE A C 1
ATOM 4127 O O . ILE A 1 512 ? -35.625 1.634 4.25 1 96.88 512 ILE A O 1
ATOM 4131 N N . ILE A 1 513 ? -34.969 3.578 5.09 1 95.94 513 ILE A N 1
ATOM 4132 C CA . ILE A 1 513 ? -34.844 3.061 6.449 1 95.94 513 ILE A CA 1
ATOM 4133 C C . ILE A 1 513 ? -36.156 3.303 7.191 1 95.94 513 ILE A C 1
ATOM 4135 O O . ILE A 1 513 ? -36.688 4.418 7.184 1 95.94 513 ILE A O 1
ATOM 4139 N N . MET B 1 1 ? 34.188 51.469 15.227 1 24.34 1 MET B N 1
ATOM 4140 C CA . MET B 1 1 ? 32.75 51.688 15.234 1 24.34 1 MET B CA 1
ATOM 4141 C C . MET B 1 1 ? 32 50.406 14.883 1 24.34 1 MET B C 1
ATOM 4143 O O . MET B 1 1 ? 32.188 49.844 13.789 1 24.34 1 MET B O 1
ATOM 4147 N N . GLY B 1 2 ? 31.922 49.438 15.758 1 33.19 2 GLY B N 1
ATOM 4148 C CA . GLY B 1 2 ? 31.469 48.062 15.609 1 33.19 2 GLY B CA 1
ATOM 4149 C C . GLY B 1 2 ? 30.172 47.938 14.828 1 33.19 2 GLY B C 1
ATOM 4150 O O . GLY B 1 2 ? 29.219 48.688 15.062 1 33.19 2 GLY B O 1
ATOM 4151 N N . THR B 1 3 ? 30.297 47.688 13.602 1 35.44 3 THR B N 1
ATOM 4152 C CA . THR B 1 3 ? 29.109 47.656 12.75 1 35.44 3 THR B CA 1
ATOM 4153 C C . THR B 1 3 ? 27.938 47.031 13.477 1 35.44 3 THR B C 1
ATOM 4155 O O . THR B 1 3 ? 28 45.844 13.867 1 35.44 3 THR B O 1
ATOM 4158 N N . ALA B 1 4 ? 27.391 47.656 14.414 1 40.25 4 ALA B N 1
ATOM 4159 C CA . ALA B 1 4 ? 26.141 47.312 15.086 1 40.25 4 ALA B CA 1
ATOM 4160 C C . ALA B 1 4 ? 25.25 46.469 14.18 1 40.25 4 ALA B C 1
ATOM 4162 O O . ALA B 1 4 ? 24.719 46.969 13.18 1 40.25 4 ALA B O 1
ATOM 4163 N N . GLN B 1 5 ? 25.531 45.219 13.766 1 45.66 5 GLN B N 1
ATOM 4164 C CA . GLN B 1 5 ? 24.938 44.125 13.008 1 45.66 5 GLN B CA 1
ATOM 4165 C C . GLN B 1 5 ? 23.469 43.938 13.344 1 45.66 5 GLN B C 1
ATOM 4167 O O . GLN B 1 5 ? 23.125 43.594 14.477 1 45.66 5 GLN B O 1
ATOM 4172 N N . ALA B 1 6 ? 22.5 44.812 12.711 1 52.25 6 ALA B N 1
ATOM 4173 C CA . ALA B 1 6 ? 21.141 45.375 12.805 1 52.25 6 ALA B CA 1
ATOM 4174 C C . ALA B 1 6 ? 20.109 44.25 12.875 1 52.25 6 ALA B C 1
ATOM 4176 O O . ALA B 1 6 ? 20.25 43.219 12.211 1 52.25 6 ALA B O 1
ATOM 4177 N N . TRP B 1 7 ? 19.297 44.188 13.891 1 69 7 TRP B N 1
ATOM 4178 C CA . TRP B 1 7 ? 18.031 43.469 14.047 1 69 7 TRP B CA 1
ATOM 4179 C C . TRP B 1 7 ? 17.219 43.531 12.75 1 69 7 TRP B C 1
ATOM 4181 O O . TRP B 1 7 ? 17.25 44.531 12.023 1 69 7 TRP B O 1
ATOM 4191 N N . LYS B 1 8 ? 17 42.25 12.227 1 88.19 8 LYS B N 1
ATOM 4192 C CA . LYS B 1 8 ? 16.141 42.219 11.055 1 88.19 8 LYS B CA 1
ATOM 4193 C C . LYS B 1 8 ? 14.688 41.969 11.445 1 88.19 8 LYS B C 1
ATOM 4195 O O . LYS B 1 8 ? 14.398 41.219 12.359 1 88.19 8 LYS B O 1
ATOM 4200 N N . ILE B 1 9 ? 13.859 42.875 10.875 1 95.19 9 ILE B N 1
ATOM 4201 C CA . ILE B 1 9 ? 12.43 42.688 11.086 1 95.19 9 ILE B CA 1
ATOM 4202 C C . ILE B 1 9 ? 11.844 41.844 9.961 1 95.19 9 ILE B C 1
ATOM 4204 O O . ILE B 1 9 ? 12.078 42.125 8.781 1 95.19 9 ILE B O 1
ATOM 4208 N N . ILE B 1 10 ? 11.164 40.719 10.359 1 96.38 10 ILE B N 1
ATOM 4209 C CA . ILE B 1 10 ? 10.609 39.781 9.383 1 96.38 10 ILE B CA 1
ATOM 4210 C C . ILE B 1 10 ? 9.125 39.562 9.68 1 96.38 10 ILE B C 1
ATOM 4212 O O . ILE B 1 10 ? 8.625 39.969 10.727 1 96.38 10 ILE B O 1
ATOM 4216 N N . ALA B 1 11 ? 8.461 38.969 8.703 1 97.75 11 ALA B N 1
ATOM 4217 C CA . ALA B 1 11 ? 7.035 38.75 8.891 1 97.75 11 ALA B CA 1
ATOM 4218 C C . ALA B 1 11 ? 6.629 37.375 8.391 1 97.75 11 ALA B C 1
ATOM 4220 O O . ALA B 1 11 ? 7.18 36.875 7.406 1 97.75 11 ALA B O 1
ATOM 4221 N N . ALA B 1 12 ? 5.746 36.75 9.117 1 98.12 12 ALA B N 1
ATOM 4222 C CA . ALA B 1 12 ? 5.066 35.5 8.711 1 98.12 12 ALA B CA 1
ATOM 4223 C C . ALA B 1 12 ? 3.572 35.75 8.508 1 98.12 12 ALA B C 1
ATOM 4225 O O . ALA B 1 12 ? 2.91 36.344 9.367 1 98.12 12 ALA B O 1
ATOM 4226 N N . ILE B 1 13 ? 3.076 35.406 7.336 1 98.31 13 ILE B N 1
ATOM 4227 C CA . ILE B 1 13 ? 1.664 35.562 7.012 1 98.31 13 ILE B CA 1
ATOM 4228 C C . ILE B 1 13 ? 1.019 34.188 6.812 1 98.31 13 ILE B C 1
ATOM 4230 O O . ILE B 1 13 ? 1.532 33.344 6.062 1 98.31 13 ILE B O 1
ATOM 4234 N N . ASP B 1 14 ? -0.075 33.938 7.516 1 97.06 14 ASP B N 1
ATOM 4235 C CA . ASP B 1 14 ? -0.842 32.719 7.473 1 97.06 14 ASP B CA 1
ATOM 4236 C C . ASP B 1 14 ? -2.242 32.938 6.914 1 97.06 14 ASP B C 1
ATOM 4238 O O . ASP B 1 14 ? -3.098 33.531 7.59 1 97.06 14 ASP B O 1
ATOM 4242 N N . LEU B 1 15 ? -2.391 32.562 5.676 1 97.44 15 LEU B N 1
ATOM 4243 C CA . LEU B 1 15 ? -3.721 32.625 5.082 1 97.44 15 LEU B CA 1
ATOM 4244 C C . LEU B 1 15 ? -4.516 31.359 5.418 1 97.44 15 LEU B C 1
ATOM 4246 O O . LEU B 1 15 ? -4.562 30.422 4.621 1 97.44 15 LEU B O 1
ATOM 4250 N N . GLY B 1 16 ? -5.246 31.391 6.5 1 93.75 16 GLY B N 1
ATOM 4251 C CA . GLY B 1 16 ? -6.008 30.25 6.977 1 93.75 16 GLY B CA 1
ATOM 4252 C C . GLY B 1 16 ? -7.438 30.234 6.473 1 93.75 16 GLY B C 1
ATOM 4253 O O . GLY B 1 16 ? -7.844 31.125 5.715 1 93.75 16 GLY B O 1
ATOM 4254 N N . ALA B 1 17 ? -8.133 29.234 6.914 1 92 17 ALA B N 1
ATOM 4255 C CA . ALA B 1 17 ? -9.516 29.047 6.473 1 92 17 ALA B CA 1
ATOM 4256 C C . ALA B 1 17 ? -10.453 30.031 7.156 1 92 17 ALA B C 1
ATOM 4258 O O . ALA B 1 17 ? -11.422 30.5 6.551 1 92 17 ALA B O 1
ATOM 4259 N N . ASN B 1 18 ? -10.094 30.359 8.438 1 89.69 18 ASN B N 1
ATOM 4260 C CA . ASN B 1 18 ? -11.008 31.188 9.211 1 89.69 18 ASN B CA 1
ATOM 4261 C C . ASN B 1 18 ? -10.414 32.594 9.453 1 89.69 18 ASN B C 1
ATOM 4263 O O . ASN B 1 18 ? -11.148 33.531 9.727 1 89.69 18 ASN B O 1
ATOM 4267 N N . TYR B 1 19 ? -9.078 32.562 9.422 1 91.81 19 TYR B N 1
ATOM 4268 C CA . TYR B 1 19 ? -8.422 33.844 9.734 1 91.81 19 TYR B CA 1
ATOM 4269 C C . TYR B 1 19 ? -7.207 34.062 8.836 1 91.81 19 TYR B C 1
ATOM 4271 O O . TYR B 1 19 ? -6.516 33.094 8.484 1 91.81 19 TYR B O 1
ATOM 4279 N N . LEU B 1 20 ? -7.059 35.344 8.516 1 96.5 20 LEU B N 1
ATOM 4280 C CA . LEU B 1 20 ? -5.773 35.812 8.031 1 96.5 20 LEU B CA 1
ATOM 4281 C C . LEU B 1 20 ? -4.938 36.406 9.172 1 96.5 20 LEU B C 1
ATOM 4283 O O . LEU B 1 20 ? -5.414 37.25 9.922 1 96.5 20 LEU B O 1
ATOM 4287 N N . LYS B 1 21 ? -3.74 35.875 9.266 1 97 21 LYS B N 1
ATOM 4288 C CA . LYS B 1 21 ? -2.916 36.312 10.383 1 97 21 LYS B CA 1
ATOM 4289 C C . LYS B 1 21 ? -1.525 36.719 9.906 1 97 21 LYS B C 1
ATOM 4291 O O . LYS B 1 21 ? -1 36.156 8.945 1 97 21 LYS B O 1
ATOM 4296 N N . MET B 1 22 ? -0.996 37.688 10.547 1 98.12 22 MET B N 1
ATOM 4297 C CA . MET B 1 22 ? 0.384 38.094 10.312 1 98.12 22 MET B CA 1
ATOM 4298 C C . MET B 1 22 ? 1.108 38.344 11.633 1 98.12 22 MET B C 1
ATOM 4300 O O . MET B 1 22 ? 0.536 38.938 12.555 1 98.12 22 MET B O 1
ATOM 4304 N N . THR B 1 23 ? 2.264 37.844 11.758 1 97.69 23 THR B N 1
ATOM 4305 C CA . THR B 1 23 ? 3.143 38.094 12.891 1 97.69 23 THR B CA 1
ATOM 4306 C C . THR B 1 23 ? 4.434 38.781 12.422 1 97.69 23 THR B C 1
ATOM 4308 O O . THR B 1 23 ? 5.102 38.25 11.516 1 97.69 23 THR B O 1
ATOM 4311 N N . ILE B 1 24 ? 4.711 39.938 12.961 1 97.44 24 ILE B N 1
ATOM 4312 C CA . ILE B 1 24 ? 5.957 40.656 12.695 1 97.44 24 ILE B CA 1
ATOM 4313 C C . ILE B 1 24 ? 6.922 40.438 13.859 1 97.44 24 ILE B C 1
ATOM 4315 O O . ILE B 1 24 ? 6.555 40.625 15.023 1 97.44 24 ILE B O 1
ATOM 4319 N N . GLY B 1 25 ? 8.062 39.938 13.555 1 95.19 25 GLY B N 1
ATOM 4320 C CA . GLY B 1 25 ? 9.055 39.688 14.586 1 95.19 25 GLY B CA 1
ATOM 4321 C C . GLY B 1 25 ? 10.414 40.281 14.258 1 95.19 25 GLY B C 1
ATOM 4322 O O . GLY B 1 25 ? 10.727 40.5 13.086 1 95.19 25 GLY B O 1
ATOM 4323 N N . GLU B 1 26 ? 11.133 40.562 15.328 1 94.62 26 GLU B N 1
ATOM 4324 C CA . GLU B 1 26 ? 12.523 41 15.211 1 94.62 26 GLU B CA 1
ATOM 4325 C C . GLU B 1 26 ? 13.477 39.844 15.562 1 94.62 26 GLU B C 1
ATOM 4327 O O . GLU B 1 26 ? 13.297 39.188 16.578 1 94.62 26 GLU B O 1
ATOM 4332 N N . ILE B 1 27 ? 14.352 39.594 14.672 1 90.06 27 ILE B N 1
ATOM 4333 C CA . ILE B 1 27 ? 15.312 38.5 14.93 1 90.06 27 ILE B CA 1
ATOM 4334 C C . ILE B 1 27 ? 16.656 39.094 15.305 1 90.06 27 ILE B C 1
ATOM 4336 O O . ILE B 1 27 ? 17.078 40.125 14.742 1 90.06 27 ILE B O 1
ATOM 4340 N N . ASN B 1 28 ? 17.266 38.531 16.328 1 85.75 28 ASN B N 1
ATOM 4341 C CA . ASN B 1 28 ? 18.609 38.938 16.703 1 85.75 28 ASN B CA 1
ATOM 4342 C C . ASN B 1 28 ? 19.672 38 16.094 1 85.75 28 ASN B C 1
ATOM 4344 O O . ASN B 1 28 ? 19.328 37.094 15.336 1 85.75 28 ASN B O 1
ATOM 4348 N N . LYS B 1 29 ? 20.844 38.188 16.5 1 81 29 LYS B N 1
ATOM 4349 C CA . LYS B 1 29 ? 21.969 37.469 15.898 1 81 29 LYS B CA 1
ATOM 4350 C C . LYS B 1 29 ? 21.938 36 16.312 1 81 29 LYS B C 1
ATOM 4352 O O . LYS B 1 29 ? 22.469 35.125 15.594 1 81 29 LYS B O 1
ATOM 4357 N N . GLN B 1 30 ? 21.312 35.75 17.438 1 77.94 30 GLN B N 1
ATOM 4358 C CA . GLN B 1 30 ? 21.281 34.406 17.953 1 77.94 30 GLN B CA 1
ATOM 4359 C C . GLN B 1 30 ? 20.078 33.625 17.406 1 77.94 30 GLN B C 1
ATOM 4361 O O . GLN B 1 30 ? 19.953 32.438 17.625 1 77.94 30 GLN B O 1
ATOM 4366 N N . GLY B 1 31 ? 19.297 34.312 16.641 1 78.06 31 GLY B N 1
ATOM 4367 C CA . GLY B 1 31 ? 18.141 33.625 16.047 1 78.06 31 GLY B CA 1
ATOM 4368 C C . GLY B 1 31 ? 16.906 33.688 16.922 1 78.06 31 GLY B C 1
ATOM 4369 O O . GLY B 1 31 ? 15.891 33.062 16.609 1 78.06 31 GLY B O 1
ATOM 4370 N N . GLU B 1 32 ? 17 34.406 17.969 1 82.94 32 GLU B N 1
ATOM 4371 C CA . GLU B 1 32 ? 15.828 34.594 18.828 1 82.94 32 GLU B CA 1
ATOM 4372 C C . GLU B 1 32 ? 14.859 35.594 18.219 1 82.94 32 GLU B C 1
ATOM 4374 O O . GLU B 1 32 ? 15.273 36.562 17.578 1 82.94 32 GLU B O 1
ATOM 4379 N N . ILE B 1 33 ? 13.594 35.344 18.438 1 89.31 33 ILE B N 1
ATOM 4380 C CA . ILE B 1 33 ? 12.586 36.156 17.812 1 89.31 33 ILE B CA 1
ATOM 4381 C C . ILE B 1 33 ? 11.766 36.875 18.891 1 89.31 33 ILE B C 1
ATOM 4383 O O . ILE B 1 33 ? 11.281 36.25 19.828 1 89.31 33 ILE B O 1
ATOM 4387 N N . ILE B 1 34 ? 11.688 38.156 18.766 1 91.94 34 ILE B N 1
ATOM 4388 C CA . ILE B 1 34 ? 10.789 38.969 19.578 1 91.94 34 ILE B CA 1
ATOM 4389 C C . ILE B 1 34 ? 9.594 39.406 18.75 1 91.94 34 ILE B C 1
ATOM 4391 O O . ILE B 1 34 ? 9.766 40.062 17.719 1 91.94 34 ILE B O 1
ATOM 4395 N N . ILE B 1 35 ? 8.43 39.062 19.188 1 93.81 35 ILE B N 1
ATOM 4396 C CA . ILE B 1 35 ? 7.227 39.406 18.453 1 93.81 35 ILE B CA 1
ATOM 4397 C C . ILE B 1 35 ? 6.926 40.906 18.656 1 93.81 35 ILE B C 1
ATOM 4399 O O . ILE B 1 35 ? 6.828 41.375 19.797 1 93.81 35 ILE B O 1
ATOM 4403 N N . LEU B 1 36 ? 6.777 41.625 17.562 1 95.12 36 LEU B N 1
ATOM 4404 C CA . LEU B 1 36 ? 6.516 43.031 17.609 1 95.12 36 LEU B CA 1
ATOM 4405 C C . LEU B 1 36 ? 5.023 43.344 17.438 1 95.12 36 LEU B C 1
ATOM 4407 O O . LEU B 1 36 ? 4.488 44.25 18.078 1 95.12 36 LEU B O 1
ATOM 4411 N N . GLU B 1 37 ? 4.445 42.594 16.562 1 95.56 37 GLU B N 1
ATOM 4412 C CA . GLU B 1 37 ? 3.053 42.844 16.219 1 95.56 37 GLU B CA 1
ATOM 4413 C C . GLU B 1 37 ? 2.357 41.594 15.695 1 95.56 37 GLU B C 1
ATOM 4415 O O . GLU B 1 37 ? 2.984 40.75 15.039 1 95.56 37 GLU B O 1
ATOM 4420 N N . GLU B 1 38 ? 1.122 41.469 16.047 1 95.94 38 GLU B N 1
ATOM 4421 C CA . GLU B 1 38 ? 0.252 40.406 15.523 1 95.94 38 GLU B CA 1
ATOM 4422 C C . GLU B 1 38 ? -1.074 41 15.039 1 95.94 38 GLU B C 1
ATOM 4424 O O . GLU B 1 38 ? -1.69 41.812 15.727 1 95.94 38 GLU B O 1
ATOM 4429 N N . VAL B 1 39 ? -1.399 40.594 13.844 1 96.38 39 VAL B N 1
ATOM 4430 C CA . VAL B 1 39 ? -2.646 41.062 13.25 1 96.38 39 VAL B CA 1
ATOM 4431 C C . VAL B 1 39 ? -3.508 39.875 12.852 1 96.38 39 VAL B C 1
ATOM 4433 O O . VAL B 1 39 ? -2.994 38.875 12.344 1 96.38 39 VAL B O 1
ATOM 4436 N N . VAL B 1 40 ? -4.766 39.969 13.102 1 94.19 40 VAL B N 1
ATOM 4437 C CA . VAL B 1 40 ? -5.707 38.906 12.781 1 94.19 40 VAL B CA 1
ATOM 4438 C C . VAL B 1 40 ? -6.938 39.5 12.086 1 94.19 40 VAL B C 1
ATOM 4440 O O . VAL B 1 40 ? -7.488 40.5 12.531 1 94.19 40 VAL B O 1
ATOM 4443 N N . LYS B 1 41 ? -7.305 38.938 10.969 1 95 41 LYS B N 1
ATOM 4444 C CA . LYS B 1 41 ? -8.516 39.312 10.234 1 95 41 LYS B CA 1
ATOM 4445 C C . LYS B 1 41 ? -9.367 38.094 9.914 1 95 41 LYS B C 1
ATOM 4447 O O . LYS B 1 41 ? -8.875 37.094 9.359 1 95 41 LYS B O 1
ATOM 4452 N N . PRO B 1 42 ? -10.664 38.125 10.289 1 92.06 42 PRO B N 1
ATOM 4453 C CA . PRO B 1 42 ? -11.523 37 9.914 1 92.06 42 PRO B CA 1
ATOM 4454 C C . PRO B 1 42 ? -11.695 36.875 8.406 1 92.06 42 PRO B C 1
ATOM 4456 O O . PRO B 1 42 ? -11.609 37.844 7.676 1 92.06 42 PRO B O 1
ATOM 4459 N N . THR B 1 43 ? -11.852 35.719 7.934 1 94.19 43 THR B N 1
ATOM 4460 C CA . THR B 1 43 ? -12.078 35.469 6.516 1 94.19 43 THR B CA 1
ATOM 4461 C C . THR B 1 43 ? -13.109 34.344 6.316 1 94.19 43 THR B C 1
ATOM 4463 O O . THR B 1 43 ? -13.398 33.594 7.242 1 94.19 43 THR B O 1
ATOM 4466 N N . LYS B 1 44 ? -13.703 34.281 5.125 1 93.25 44 LYS B N 1
ATOM 4467 C CA . LYS B 1 44 ? -14.703 33.25 4.789 1 93.25 44 LYS B CA 1
ATOM 4468 C C . LYS B 1 44 ? -14.141 32.219 3.816 1 93.25 44 LYS B C 1
ATOM 4470 O O . LYS B 1 44 ? -14.898 31.453 3.227 1 93.25 44 LYS B O 1
ATOM 4475 N N . ILE B 1 45 ? -12.844 32.219 3.645 1 94.88 45 ILE B N 1
ATOM 4476 C CA . ILE B 1 45 ? -12.195 31.328 2.686 1 94.88 45 ILE B CA 1
ATOM 4477 C C . ILE B 1 45 ? -12.586 29.875 2.965 1 94.88 45 ILE B C 1
ATOM 4479 O O . ILE B 1 45 ? -13.031 29.172 2.062 1 94.88 45 ILE B O 1
ATOM 4483 N N . GLY B 1 46 ? -12.453 29.422 4.176 1 92.19 46 GLY B N 1
ATOM 4484 C CA . GLY B 1 46 ? -12.758 28.047 4.547 1 92.19 46 GLY B CA 1
ATOM 4485 C C . GLY B 1 46 ? -14.219 27.688 4.34 1 92.19 46 GLY B C 1
ATOM 4486 O O . GLY B 1 46 ? -14.531 26.609 3.852 1 92.19 46 GLY B O 1
ATOM 4487 N N . LYS B 1 47 ? -15.102 28.609 4.75 1 90.44 47 LYS B N 1
ATOM 4488 C CA . LYS B 1 47 ? -16.531 28.375 4.57 1 90.44 47 LYS B CA 1
ATOM 4489 C C . LYS B 1 47 ? -16.875 28.141 3.1 1 90.44 47 LYS B C 1
ATOM 4491 O O . LYS B 1 47 ? -17.609 27.219 2.766 1 90.44 47 LYS B O 1
ATOM 4496 N N . ASP B 1 48 ? -16.281 28.984 2.189 1 93.19 48 ASP B N 1
ATOM 4497 C CA . ASP B 1 48 ? -16.516 28.844 0.754 1 93.19 48 ASP B CA 1
ATOM 4498 C C . ASP B 1 48 ? -15.977 27.5 0.244 1 93.19 48 ASP B C 1
ATOM 4500 O O . ASP B 1 48 ? -16.688 26.781 -0.455 1 93.19 48 ASP B O 1
ATOM 4504 N N . THR B 1 49 ? -14.812 27.234 0.666 1 93.56 49 THR B N 1
ATOM 4505 C CA . THR B 1 49 ? -14.117 26.078 0.135 1 93.56 49 THR B CA 1
ATOM 4506 C C . THR B 1 49 ? -14.766 24.781 0.629 1 93.56 49 THR B C 1
ATOM 4508 O O . THR B 1 49 ? -15.008 23.859 -0.156 1 93.56 49 THR B O 1
ATOM 4511 N N . PHE B 1 50 ? -15.07 24.688 1.896 1 88.5 50 PHE B N 1
ATOM 4512 C CA . PHE B 1 50 ? -15.523 23.422 2.486 1 88.5 50 PHE B CA 1
ATOM 4513 C C . PHE B 1 50 ? -17 23.188 2.18 1 88.5 50 PHE B C 1
ATOM 4515 O O . PHE B 1 50 ? -17.453 22.047 2.186 1 88.5 50 PHE B O 1
ATOM 4522 N N . SER B 1 51 ? -17.719 24.234 1.835 1 87.19 51 SER B N 1
ATOM 4523 C CA . SER B 1 51 ? -19.141 24.078 1.521 1 87.19 51 SER B CA 1
ATOM 4524 C C . SER B 1 51 ? -19.359 24.031 0.014 1 87.19 51 SER B C 1
ATOM 4526 O O . SER B 1 51 ? -20.219 23.281 -0.468 1 87.19 51 SER B O 1
ATOM 4528 N N . LYS B 1 52 ? -18.578 24.844 -0.746 1 89.94 52 LYS B N 1
ATOM 4529 C CA . LYS B 1 52 ? -18.875 25.016 -2.166 1 89.94 52 LYS B CA 1
ATOM 4530 C C . LYS B 1 52 ? -17.703 24.531 -3.025 1 89.94 52 LYS B C 1
ATOM 4532 O O . LYS B 1 52 ? -17.781 24.547 -4.258 1 89.94 52 LYS B O 1
ATOM 4537 N N . ALA B 1 53 ? -16.625 24.188 -2.453 1 91.19 53 ALA B N 1
ATOM 4538 C CA . ALA B 1 53 ? -15.422 23.688 -3.117 1 91.19 53 ALA B CA 1
ATOM 4539 C C . ALA B 1 53 ? -14.719 24.797 -3.895 1 91.19 53 ALA B C 1
ATOM 4541 O O . ALA B 1 53 ? -13.688 24.562 -4.527 1 91.19 53 ALA B O 1
ATOM 4542 N N . ARG B 1 54 ? -15.32 25.984 -3.836 1 94.75 54 ARG B N 1
ATOM 4543 C CA . ARG B 1 54 ? -14.766 27.141 -4.547 1 94.75 54 ARG B CA 1
ATOM 4544 C C . ARG B 1 54 ? -14.844 28.391 -3.695 1 94.75 54 ARG B C 1
ATOM 4546 O O . ARG B 1 54 ? -15.82 28.609 -2.975 1 94.75 54 ARG B O 1
ATOM 4553 N N . ILE B 1 55 ? -13.867 29.219 -3.834 1 95.69 55 ILE B N 1
ATOM 4554 C CA . ILE B 1 55 ? -13.875 30.5 -3.131 1 95.69 55 ILE B CA 1
ATOM 4555 C C . ILE B 1 55 ? -14.617 31.547 -3.959 1 95.69 55 ILE B C 1
ATOM 4557 O O . ILE B 1 55 ? -14.312 31.75 -5.137 1 95.69 55 ILE B O 1
ATOM 4561 N N . SER B 1 56 ? -15.547 32.25 -3.387 1 96 56 SER B N 1
ATOM 4562 C CA . SER B 1 56 ? -16.375 33.219 -4.098 1 96 56 SER B CA 1
ATOM 4563 C C . SER B 1 56 ? -15.586 34.469 -4.461 1 96 56 SER B C 1
ATOM 4565 O O . SER B 1 56 ? -14.602 34.781 -3.799 1 96 56 SER B O 1
ATOM 4567 N N . VAL B 1 57 ? -16.094 35.188 -5.457 1 94.06 57 VAL B N 1
ATOM 4568 C CA . VAL B 1 57 ? -15.469 36.406 -5.902 1 94.06 57 VAL B CA 1
ATOM 4569 C C . VAL B 1 57 ? -15.492 37.438 -4.777 1 94.06 57 VAL B C 1
ATOM 4571 O O . VAL B 1 57 ? -14.516 38.156 -4.57 1 94.06 57 VAL B O 1
ATOM 4574 N N . LYS B 1 58 ? -16.562 37.438 -4.078 1 96.31 58 LYS B N 1
ATOM 4575 C CA . LYS B 1 58 ? -16.688 38.344 -2.943 1 96.31 58 LYS B CA 1
ATOM 4576 C C . LYS B 1 58 ? -15.602 38.094 -1.905 1 96.31 58 LYS B C 1
ATOM 4578 O O . LYS B 1 58 ? -14.945 39 -1.435 1 96.31 58 LYS B O 1
ATOM 4583 N N . THR B 1 59 ? -15.43 36.844 -1.546 1 96.75 59 THR B N 1
ATOM 4584 C CA . THR B 1 59 ? -14.422 36.438 -0.568 1 96.75 59 THR B CA 1
ATOM 4585 C C . THR B 1 59 ? -13.023 36.781 -1.076 1 96.75 59 THR B C 1
ATOM 4587 O O . THR B 1 59 ? -12.156 37.188 -0.303 1 96.75 59 THR B O 1
ATOM 4590 N N . ILE B 1 60 ? -12.766 36.656 -2.365 1 95.88 60 ILE B N 1
ATOM 4591 C CA . ILE B 1 60 ? -11.469 36.969 -2.963 1 95.88 60 ILE B CA 1
ATOM 4592 C C . ILE B 1 60 ? -11.164 38.438 -2.807 1 95.88 60 ILE B C 1
ATOM 4594 O O . ILE B 1 60 ? -10.07 38.812 -2.377 1 95.88 60 ILE B O 1
ATOM 4598 N N . HIS B 1 61 ? -12.172 39.25 -3.059 1 96.56 61 HIS B N 1
ATOM 4599 C CA . HIS B 1 61 ? -11.992 40.688 -2.963 1 96.56 61 HIS B CA 1
ATOM 4600 C C . HIS B 1 61 ? -11.734 41.125 -1.521 1 96.56 61 HIS B C 1
ATOM 4602 O O . HIS B 1 61 ? -10.828 41.938 -1.258 1 96.56 61 HIS B O 1
ATOM 4608 N N . GLU B 1 62 ? -12.492 40.594 -0.647 1 97.38 62 GLU B N 1
ATOM 4609 C CA . GLU B 1 62 ? -12.32 40.906 0.769 1 97.38 62 GLU B CA 1
ATOM 4610 C C . GLU B 1 62 ? -10.938 40.469 1.262 1 97.38 62 GLU B C 1
ATOM 4612 O O . GLU B 1 62 ? -10.297 41.188 2.037 1 97.38 62 GLU B O 1
ATOM 4617 N N . THR B 1 63 ? -10.555 39.344 0.839 1 97.5 63 THR B N 1
ATOM 4618 C CA . THR B 1 63 ? -9.25 38.812 1.219 1 97.5 63 THR B CA 1
ATOM 4619 C C . THR B 1 63 ? -8.133 39.719 0.715 1 97.5 63 THR B C 1
ATOM 4621 O O . THR B 1 63 ? -7.211 40.062 1.462 1 97.5 63 THR B O 1
ATOM 4624 N N . CYS B 1 64 ? -8.203 40.156 -0.522 1 97.38 64 CYS B N 1
ATOM 4625 C CA . CYS B 1 64 ? -7.195 41.062 -1.09 1 97.38 64 CYS B CA 1
ATOM 4626 C C . CYS B 1 64 ? -7.16 42.375 -0.34 1 97.38 64 CYS B C 1
ATOM 4628 O O . CYS B 1 64 ? -6.082 42.938 -0.092 1 97.38 64 CYS B O 1
ATOM 4630 N N . ASP B 1 65 ? -8.297 42.812 0.018 1 97.88 65 ASP B N 1
ATOM 4631 C CA . ASP B 1 65 ? -8.367 44.062 0.773 1 97.88 65 ASP B CA 1
ATOM 4632 C C . ASP B 1 65 ? -7.66 43.938 2.119 1 97.88 65 ASP B C 1
ATOM 4634 O O . ASP B 1 65 ? -6.891 44.812 2.514 1 97.88 65 ASP B O 1
ATOM 4638 N N . ASP B 1 66 ? -7.98 42.875 2.777 1 97.75 66 ASP B N 1
ATOM 4639 C CA . ASP B 1 66 ? -7.355 42.625 4.074 1 97.75 66 ASP B CA 1
ATOM 4640 C C . ASP B 1 66 ? -5.844 42.469 3.934 1 97.75 66 ASP B C 1
ATOM 4642 O O . ASP B 1 66 ? -5.086 43 4.742 1 97.75 66 ASP B O 1
ATOM 4646 N N . LEU B 1 67 ? -5.391 41.781 2.93 1 98.19 67 LEU B N 1
ATOM 4647 C CA . LEU B 1 67 ? -3.967 41.562 2.723 1 98.19 67 LEU B CA 1
ATOM 4648 C C . LEU B 1 67 ? -3.244 42.844 2.342 1 98.19 67 LEU B C 1
ATOM 4650 O O . LEU B 1 67 ? -2.074 43.031 2.686 1 98.19 67 LEU B O 1
ATOM 4654 N N . ASN B 1 68 ? -3.963 43.719 1.646 1 97.94 68 ASN B N 1
ATOM 4655 C CA . ASN B 1 68 ? -3.381 45 1.379 1 97.94 68 ASN B CA 1
ATOM 4656 C C . ASN B 1 68 ? -3.064 45.75 2.672 1 97.94 68 ASN B C 1
ATOM 4658 O O . ASN B 1 68 ? -2.086 46.5 2.738 1 97.94 68 ASN B O 1
ATOM 4662 N N . GLY B 1 69 ? -3.947 45.531 3.584 1 97.5 69 GLY B N 1
ATOM 4663 C CA . GLY B 1 69 ? -3.648 46.094 4.902 1 97.5 69 GLY B CA 1
ATOM 4664 C C . GLY B 1 69 ? -2.377 45.5 5.504 1 97.5 69 GLY B C 1
ATOM 4665 O O . GLY B 1 69 ? -1.589 46.25 6.105 1 97.5 69 GLY B O 1
ATOM 4666 N N . PHE B 1 70 ? -2.193 44.219 5.387 1 98.06 70 PHE B N 1
ATOM 4667 C CA . PHE B 1 70 ? -0.974 43.594 5.867 1 98.06 70 PHE B CA 1
ATOM 4668 C C . PHE B 1 70 ? 0.25 44.156 5.16 1 98.06 70 PHE B C 1
ATOM 4670 O O . PHE B 1 70 ? 1.271 44.438 5.797 1 98.06 70 PHE B O 1
ATOM 4677 N N . VAL B 1 71 ? 0.116 44.344 3.838 1 97.62 71 VAL B N 1
ATOM 4678 C CA . VAL B 1 71 ? 1.221 44.875 3.031 1 97.62 71 VAL B CA 1
ATOM 4679 C C . VAL B 1 71 ? 1.595 46.281 3.49 1 97.62 71 VAL B C 1
ATOM 4681 O O . VAL B 1 71 ? 2.777 46.594 3.584 1 97.62 71 VAL B O 1
ATOM 4684 N N . ARG B 1 72 ? 0.655 47.062 3.74 1 97.44 72 ARG B N 1
ATOM 4685 C CA . ARG B 1 72 ? 0.906 48.438 4.23 1 97.44 72 ARG B CA 1
ATOM 4686 C C . ARG B 1 72 ? 1.658 48.406 5.555 1 97.44 72 ARG B C 1
ATOM 4688 O O . ARG B 1 72 ? 2.584 49.188 5.77 1 97.44 72 ARG B O 1
ATOM 4695 N N . LEU B 1 73 ? 1.204 47.5 6.371 1 97.12 73 LEU B N 1
ATOM 4696 C CA . LEU B 1 73 ? 1.863 47.375 7.664 1 97.12 73 LEU B CA 1
ATOM 4697 C C . LEU B 1 73 ? 3.314 46.938 7.492 1 97.12 73 LEU B C 1
ATOM 4699 O O . LEU B 1 73 ? 4.199 47.406 8.203 1 97.12 73 LEU B O 1
ATOM 4703 N N . MET B 1 74 ? 3.541 46.031 6.617 1 97.19 74 MET B N 1
ATOM 4704 C CA . MET B 1 74 ? 4.898 45.562 6.348 1 97.19 74 MET B CA 1
ATOM 4705 C C . MET B 1 74 ? 5.77 46.719 5.824 1 97.19 74 MET B C 1
ATOM 4707 O O . MET B 1 74 ? 6.949 46.812 6.176 1 97.19 74 MET B O 1
ATOM 4711 N N . LYS B 1 75 ? 5.203 47.531 4.98 1 96.38 75 LYS B N 1
ATOM 4712 C CA . LYS B 1 75 ? 5.93 48.688 4.461 1 96.38 75 LYS B CA 1
ATOM 4713 C C . LYS B 1 75 ? 6.293 49.656 5.582 1 96.38 75 LYS B C 1
ATOM 4715 O O . LYS B 1 75 ? 7.395 50.188 5.605 1 96.38 75 LYS B O 1
ATOM 4720 N N . ASP B 1 76 ? 5.406 49.844 6.484 1 96.56 76 ASP B N 1
ATOM 4721 C CA . ASP B 1 76 ? 5.633 50.719 7.621 1 96.56 76 ASP B CA 1
ATOM 4722 C C . ASP B 1 76 ? 6.801 50.219 8.477 1 96.56 76 ASP B C 1
ATOM 4724 O O . ASP B 1 76 ? 7.582 51.031 8.992 1 96.56 76 ASP B O 1
ATOM 4728 N N . TYR B 1 77 ? 6.887 48.938 8.57 1 95.44 77 TYR B N 1
ATOM 4729 C CA . TYR B 1 77 ? 7.953 48.344 9.375 1 95.44 77 TYR B CA 1
ATOM 4730 C C . TYR B 1 77 ? 9.219 48.156 8.539 1 95.44 77 TYR B C 1
ATOM 4732 O O . TYR B 1 77 ? 10.227 47.656 9.039 1 95.44 77 TYR B O 1
ATOM 4740 N N . LYS B 1 78 ? 9.156 48.438 7.184 1 94.94 78 LYS B N 1
ATOM 4741 C CA . LYS B 1 78 ? 10.273 48.281 6.25 1 94.94 78 LYS B CA 1
ATOM 4742 C C . LYS B 1 78 ? 10.766 46.844 6.207 1 94.94 78 LYS B C 1
ATOM 4744 O O . LYS B 1 78 ? 11.969 46.594 6.305 1 94.94 78 LYS B O 1
ATOM 4749 N N . ILE B 1 79 ? 9.828 45.969 6.16 1 95.38 79 ILE B N 1
ATOM 4750 C CA . ILE B 1 79 ? 10.141 44.531 6.145 1 95.38 79 ILE B CA 1
ATOM 4751 C C . ILE B 1 79 ? 10.586 44.125 4.746 1 95.38 79 ILE B C 1
ATOM 4753 O O . ILE B 1 79 ? 9.875 44.375 3.766 1 95.38 79 ILE B O 1
ATOM 4757 N N . LYS B 1 80 ? 11.727 43.469 4.695 1 91.75 80 LYS B N 1
ATOM 4758 C CA . LYS B 1 80 ? 12.266 43 3.422 1 91.75 80 LYS B CA 1
ATOM 4759 C C . LYS B 1 80 ? 12.023 41.5 3.248 1 91.75 80 LYS B C 1
ATOM 4761 O O . LYS B 1 80 ? 11.945 41 2.121 1 91.75 80 LYS B O 1
ATOM 4766 N N . PHE B 1 81 ? 12.031 40.781 4.352 1 94 81 PHE B N 1
ATOM 4767 C CA . PHE B 1 81 ? 11.891 39.344 4.301 1 94 81 PHE B CA 1
ATOM 4768 C C . PHE B 1 81 ? 10.57 38.906 4.926 1 94 81 PHE B C 1
ATOM 4770 O O . PHE B 1 81 ? 10.266 39.25 6.066 1 94 81 PHE B O 1
ATOM 4777 N N . TYR B 1 82 ? 9.789 38.219 4.145 1 96.56 82 TYR B N 1
ATOM 4778 C CA . TYR B 1 82 ? 8.547 37.656 4.672 1 96.56 82 TYR B CA 1
ATOM 4779 C C . TYR B 1 82 ? 8.258 36.281 4.043 1 96.56 82 TYR B C 1
ATOM 4781 O O . TYR B 1 82 ? 8.867 35.906 3.039 1 96.56 82 TYR B O 1
ATOM 4789 N N . LYS B 1 83 ? 7.453 35.562 4.711 1 97.44 83 LYS B N 1
ATOM 4790 C CA . LYS B 1 83 ? 6.914 34.312 4.168 1 97.44 83 LYS B CA 1
ATOM 4791 C C . LYS B 1 83 ? 5.402 34.219 4.375 1 97.44 83 LYS B C 1
ATOM 4793 O O . LYS B 1 83 ? 4.914 34.406 5.492 1 97.44 83 LYS B O 1
ATOM 4798 N N . ALA B 1 84 ? 4.684 34.094 3.273 1 98 84 ALA B N 1
ATOM 4799 C CA . ALA B 1 84 ? 3.229 33.969 3.305 1 98 84 ALA B CA 1
ATOM 4800 C C . ALA B 1 84 ? 2.805 32.562 2.838 1 98 84 ALA B C 1
ATOM 4802 O O . ALA B 1 84 ? 3.234 32.094 1.778 1 98 84 ALA B O 1
ATOM 4803 N N . VAL B 1 85 ? 2.002 31.891 3.65 1 97.69 85 VAL B N 1
ATOM 4804 C CA . VAL B 1 85 ? 1.588 30.547 3.295 1 97.69 85 VAL B CA 1
ATOM 4805 C C . VAL B 1 85 ? 0.066 30.438 3.348 1 97.69 85 VAL B C 1
ATOM 4807 O O . VAL B 1 85 ? -0.584 31.125 4.133 1 97.69 85 VAL B O 1
ATOM 4810 N N . ALA B 1 86 ? -0.465 29.688 2.453 1 97.06 86 ALA B N 1
ATOM 4811 C CA . ALA B 1 86 ? -1.885 29.344 2.453 1 97.06 86 ALA B CA 1
ATOM 4812 C C . ALA B 1 86 ? -2.1 27.891 2.887 1 97.06 86 ALA B C 1
ATOM 4814 O O . ALA B 1 86 ? -1.368 27 2.463 1 97.06 86 ALA B O 1
ATOM 4815 N N . THR B 1 87 ? -3.041 27.703 3.729 1 94.88 87 THR B N 1
ATOM 4816 C CA . THR B 1 87 ? -3.273 26.375 4.309 1 94.88 87 THR B CA 1
ATOM 4817 C C . THR B 1 87 ? -4.59 25.797 3.805 1 94.88 87 THR B C 1
ATOM 4819 O O . THR B 1 87 ? -4.934 25.938 2.631 1 94.88 87 THR B O 1
ATOM 4822 N N . SER B 1 88 ? -5.383 25.062 4.547 1 91.88 88 SER B N 1
ATOM 4823 C CA . SER B 1 88 ? -6.445 24.156 4.125 1 91.88 88 SER B CA 1
ATOM 4824 C C . SER B 1 88 ? -7.523 24.906 3.338 1 91.88 88 SER B C 1
ATOM 4826 O O . SER B 1 88 ? -8.008 24.406 2.318 1 91.88 88 SER B O 1
ATOM 4828 N N . GLY B 1 89 ? -7.898 26.125 3.82 1 92.19 89 GLY B N 1
ATOM 4829 C CA . GLY B 1 89 ? -8.961 26.844 3.141 1 92.19 89 GLY B CA 1
ATOM 4830 C C . GLY B 1 89 ? -8.641 27.141 1.69 1 92.19 89 GLY B C 1
ATOM 4831 O O . GLY B 1 89 ? -9.492 27 0.815 1 92.19 89 GLY B O 1
ATOM 4832 N N . MET B 1 90 ? -7.449 27.516 1.439 1 94.25 90 MET B N 1
ATOM 4833 C CA . MET B 1 90 ? -6.984 27.844 0.097 1 94.25 90 MET B CA 1
ATOM 4834 C C . MET B 1 90 ? -6.531 26.609 -0.656 1 94.25 90 MET B C 1
ATOM 4836 O O . MET B 1 90 ? -6.934 26.391 -1.799 1 94.25 90 MET B O 1
ATOM 4840 N N . ARG B 1 91 ? -5.883 25.797 -0.011 1 93.25 91 ARG B N 1
ATOM 4841 C CA . ARG B 1 91 ? -5.227 24.641 -0.613 1 93.25 91 ARG B CA 1
ATOM 4842 C C . ARG B 1 91 ? -6.25 23.672 -1.211 1 93.25 91 ARG B C 1
ATOM 4844 O O . ARG B 1 91 ? -6 23.062 -2.248 1 93.25 91 ARG B O 1
ATOM 4851 N N . GLU B 1 92 ? -7.418 23.578 -0.703 1 93.06 92 GLU B N 1
ATOM 4852 C CA . GLU B 1 92 ? -8.406 22.578 -1.106 1 93.06 92 GLU B CA 1
ATOM 4853 C C . GLU B 1 92 ? -9.406 23.172 -2.094 1 93.06 92 GLU B C 1
ATOM 4855 O O . GLU B 1 92 ? -10.242 22.438 -2.639 1 93.06 92 GLU B O 1
ATOM 4860 N N . ALA B 1 93 ? -9.258 24.469 -2.387 1 94.38 93 ALA B N 1
ATOM 4861 C CA . ALA B 1 93 ? -10.195 25.109 -3.295 1 94.38 93 ALA B CA 1
ATOM 4862 C C . ALA B 1 93 ? -9.906 24.75 -4.746 1 94.38 93 ALA B C 1
ATOM 4864 O O . A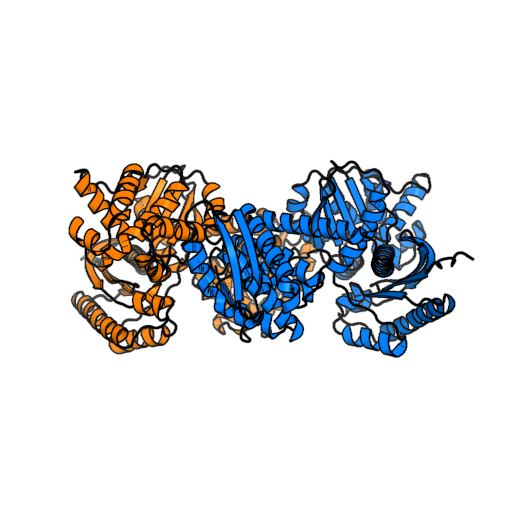LA B 1 93 ? -8.742 24.719 -5.164 1 94.38 93 ALA B O 1
ATOM 4865 N N . GLU B 1 94 ? -10.938 24.516 -5.484 1 93.25 94 GLU B N 1
ATOM 4866 C CA . GLU B 1 94 ? -10.797 24.172 -6.898 1 93.25 94 GLU B CA 1
ATOM 4867 C C . GLU B 1 94 ? -10.164 25.312 -7.68 1 93.25 94 GLU B C 1
ATOM 4869 O O . GLU B 1 94 ? -9.453 25.094 -8.656 1 93.25 94 GLU B O 1
ATOM 4874 N N . ASN B 1 95 ? -10.438 26.547 -7.242 1 94.25 95 ASN B N 1
ATOM 4875 C CA . ASN B 1 95 ? -9.953 27.703 -7.973 1 94.25 95 ASN B CA 1
ATOM 4876 C C . ASN B 1 95 ? -8.773 28.359 -7.262 1 94.25 95 ASN B C 1
ATOM 4878 O O . ASN B 1 95 ? -8.57 29.578 -7.371 1 94.25 95 ASN B O 1
ATOM 4882 N N . LYS B 1 96 ? -8.07 27.547 -6.453 1 95 96 LYS B N 1
ATOM 4883 C CA . LYS B 1 96 ? -6.977 28.078 -5.641 1 95 96 LYS B CA 1
ATOM 4884 C C . LYS B 1 96 ? -5.973 28.828 -6.496 1 95 96 LYS B C 1
ATOM 4886 O O . LYS B 1 96 ? -5.465 29.891 -6.086 1 95 96 LYS B O 1
ATOM 4891 N N . GLN B 1 97 ? -5.707 28.422 -7.711 1 93.62 97 GLN B N 1
ATOM 4892 C CA . GLN B 1 97 ? -4.699 29.062 -8.555 1 93.62 97 GLN B CA 1
ATOM 4893 C C . GLN B 1 97 ? -5.137 30.469 -8.977 1 93.62 97 GLN B C 1
ATOM 4895 O O . GLN B 1 97 ? -4.32 31.391 -9.023 1 93.62 97 GLN B O 1
ATOM 4900 N N . TYR B 1 98 ? -6.418 30.516 -9.273 1 94.19 98 TYR B N 1
ATOM 4901 C CA . TYR B 1 98 ? -6.957 31.828 -9.625 1 94.19 98 TYR B CA 1
ATOM 4902 C C . TYR B 1 98 ? -6.84 32.812 -8.453 1 94.19 98 TYR B C 1
ATOM 4904 O O . TYR B 1 98 ? -6.465 33.969 -8.641 1 94.19 98 TYR B O 1
ATOM 4912 N N . VAL B 1 99 ? -7.07 32.25 -7.348 1 95.44 99 VAL B N 1
ATOM 4913 C CA . VAL B 1 99 ? -7.105 33.094 -6.152 1 95.44 99 VAL B CA 1
ATOM 4914 C C . VAL B 1 99 ? -5.695 33.562 -5.801 1 95.44 99 VAL B C 1
ATOM 4916 O O . VAL B 1 99 ? -5.473 34.75 -5.531 1 95.44 99 VAL B O 1
ATOM 4919 N N . LEU B 1 100 ? -4.773 32.656 -5.801 1 96.44 100 LEU B N 1
ATOM 4920 C CA . LEU B 1 100 ? -3.387 32.969 -5.484 1 96.44 100 LEU B CA 1
ATOM 4921 C C . LEU B 1 100 ? -2.836 34 -6.465 1 96.44 100 LEU B C 1
ATOM 4923 O O . LEU B 1 100 ? -2.107 34.938 -6.066 1 96.44 100 LEU B O 1
ATOM 4927 N N . GLU B 1 101 ? -3.162 33.875 -7.719 1 94 101 GLU B N 1
ATOM 4928 C CA . GLU B 1 101 ? -2.703 34.844 -8.734 1 94 101 GLU B CA 1
ATOM 4929 C C . GLU B 1 101 ? -3.328 36.219 -8.523 1 94 101 GLU B C 1
ATOM 4931 O O . GLU B 1 101 ? -2.658 37.219 -8.688 1 94 101 GLU B O 1
ATOM 4936 N N . GLN B 1 102 ? -4.547 36.219 -8.172 1 95.31 102 GLN B N 1
ATOM 4937 C CA . GLN B 1 102 ? -5.203 37.5 -7.883 1 95.31 102 GLN B CA 1
ATOM 4938 C C . GLN B 1 102 ? -4.562 38.188 -6.684 1 95.31 102 GLN B C 1
ATOM 4940 O O . GLN B 1 102 ? -4.383 39.406 -6.684 1 95.31 102 GLN B O 1
ATOM 4945 N N . ILE B 1 103 ? -4.277 37.406 -5.66 1 96.94 103 ILE B N 1
ATOM 4946 C CA . ILE B 1 103 ? -3.604 37.938 -4.496 1 96.94 103 ILE B CA 1
ATOM 4947 C C . ILE B 1 103 ? -2.27 38.562 -4.914 1 96.94 103 ILE B C 1
ATOM 4949 O O . ILE B 1 103 ? -1.945 39.688 -4.52 1 96.94 103 ILE B O 1
ATOM 4953 N N . ARG B 1 104 ? -1.531 37.844 -5.703 1 96.81 104 ARG B N 1
ATOM 4954 C CA . ARG B 1 104 ? -0.232 38.344 -6.164 1 96.81 104 ARG B CA 1
ATOM 4955 C C . ARG B 1 104 ? -0.376 39.625 -6.957 1 96.81 104 ARG B C 1
ATOM 4957 O O . ARG B 1 104 ? 0.35 40.594 -6.719 1 96.81 104 ARG B O 1
ATOM 4964 N N . LEU B 1 105 ? -1.3 39.719 -7.875 1 95.44 105 LEU B N 1
ATOM 4965 C CA . LEU B 1 105 ? -1.481 40.844 -8.781 1 95.44 105 LEU B CA 1
ATOM 4966 C C . LEU B 1 105 ? -2.018 42.062 -8.031 1 95.44 105 LEU B C 1
ATOM 4968 O O . LEU B 1 105 ? -1.609 43.188 -8.305 1 95.44 105 LEU B O 1
ATOM 4972 N N . ARG B 1 106 ? -2.896 41.844 -7.109 1 96.25 106 ARG B N 1
ATOM 4973 C CA . ARG B 1 106 ? -3.615 42.938 -6.465 1 96.25 106 ARG B CA 1
ATOM 4974 C C . ARG B 1 106 ? -2.855 43.438 -5.246 1 96.25 106 ARG B C 1
ATOM 4976 O O . ARG B 1 106 ? -2.988 44.625 -4.871 1 96.25 106 ARG B O 1
ATOM 4983 N N . THR B 1 107 ? -2.107 42.594 -4.602 1 97.5 107 THR B N 1
ATOM 4984 C CA . THR B 1 107 ? -1.484 43 -3.348 1 97.5 107 THR B CA 1
ATOM 4985 C C . THR B 1 107 ? 0.037 42.969 -3.463 1 97.5 107 THR B C 1
ATOM 4987 O O . THR B 1 107 ? 0.74 43.562 -2.646 1 97.5 107 THR B O 1
ATOM 4990 N N . GLY B 1 108 ? 0.565 42.219 -4.449 1 95.75 108 GLY B N 1
ATOM 4991 C CA . GLY B 1 108 ? 2.002 42.031 -4.578 1 95.75 108 GLY B CA 1
ATOM 4992 C C . GLY B 1 108 ? 2.557 40.969 -3.666 1 95.75 108 GLY B C 1
ATOM 4993 O O . GLY B 1 108 ? 3.752 40.656 -3.709 1 95.75 108 GLY B O 1
ATOM 4994 N N . LEU B 1 109 ? 1.743 40.344 -2.875 1 96.69 109 LEU B N 1
ATOM 4995 C CA . LEU B 1 109 ? 2.18 39.312 -1.952 1 96.69 109 LEU B CA 1
ATOM 4996 C C . LEU B 1 109 ? 2.334 37.969 -2.672 1 96.69 109 LEU B C 1
ATOM 4998 O O . LEU B 1 109 ? 1.454 37.562 -3.436 1 96.69 109 LEU B O 1
ATOM 5002 N N . ASN B 1 110 ? 3.428 37.344 -2.527 1 96.25 110 ASN B N 1
ATOM 5003 C CA . ASN B 1 110 ? 3.617 35.969 -2.996 1 96.25 110 ASN B CA 1
ATOM 5004 C C . ASN B 1 110 ? 3.244 34.969 -1.921 1 96.25 110 ASN B C 1
ATOM 5006 O O . ASN B 1 110 ? 3.984 34.781 -0.955 1 96.25 110 ASN B O 1
ATOM 5010 N N . VAL B 1 111 ? 2.158 34.25 -2.145 1 97.25 111 VAL B N 1
ATOM 5011 C CA . VAL B 1 111 ? 1.65 33.312 -1.167 1 97.25 111 VAL B CA 1
ATOM 5012 C C . VAL B 1 111 ? 1.924 31.875 -1.647 1 97.25 111 VAL B C 1
ATOM 5014 O O . VAL B 1 111 ? 1.604 31.531 -2.785 1 97.25 111 VAL B O 1
ATOM 5017 N N . GLU B 1 112 ? 2.518 31.109 -0.832 1 96.06 112 GLU B N 1
ATOM 5018 C CA . GLU B 1 112 ? 2.781 29.703 -1.151 1 96.06 112 GLU B CA 1
ATOM 5019 C C . GLU B 1 112 ? 1.714 28.797 -0.558 1 96.06 112 GLU B C 1
ATOM 5021 O O . GLU B 1 112 ? 1.47 28.812 0.65 1 96.06 112 GLU B O 1
ATOM 5026 N N . SER B 1 113 ? 1.065 28.047 -1.432 1 95.75 113 SER B N 1
ATOM 5027 C CA . SER B 1 113 ? 0.159 27.016 -0.929 1 95.75 113 SER B CA 1
ATOM 5028 C C . SER B 1 113 ? 0.927 25.797 -0.422 1 95.75 113 SER B C 1
ATOM 5030 O O . SER B 1 113 ? 1.577 25.109 -1.202 1 95.75 113 SER B O 1
ATOM 5032 N N . ILE B 1 114 ? 0.846 25.531 0.838 1 95.31 114 ILE B N 1
ATOM 5033 C CA . ILE B 1 114 ? 1.636 24.453 1.411 1 95.31 114 ILE B CA 1
ATOM 5034 C C . ILE B 1 114 ? 0.724 23.281 1.761 1 95.31 114 ILE B C 1
ATOM 5036 O O . ILE B 1 114 ? -0.439 23.469 2.123 1 95.31 114 ILE B O 1
ATOM 5040 N N . ASN B 1 115 ? 1.263 22.078 1.616 1 94 115 ASN B N 1
ATOM 5041 C CA . ASN B 1 115 ? 0.495 20.906 2.01 1 94 115 ASN B CA 1
ATOM 5042 C C . ASN B 1 115 ? 0.537 20.688 3.518 1 94 115 ASN B C 1
ATOM 5044 O O . ASN B 1 115 ? 1.146 21.469 4.246 1 94 115 ASN B O 1
ATOM 5048 N N . VAL B 1 116 ? -0.159 19.734 3.992 1 93.5 116 VAL B N 1
ATOM 5049 C CA . VAL B 1 116 ? -0.306 19.484 5.422 1 93.5 116 VAL B CA 1
ATOM 5050 C C . VAL B 1 116 ? 1.05 19.125 6.027 1 93.5 116 VAL B C 1
ATOM 5052 O O . VAL B 1 116 ? 1.369 19.562 7.141 1 93.5 116 VAL B O 1
ATOM 5055 N N . ALA B 1 117 ? 1.859 18.375 5.316 1 93.38 117 ALA B N 1
ATOM 5056 C CA . ALA B 1 117 ? 3.172 17.969 5.805 1 93.38 117 ALA B CA 1
ATOM 5057 C C . ALA B 1 117 ? 4.09 19.172 5.992 1 93.38 117 ALA B C 1
ATOM 5059 O O . ALA B 1 117 ? 4.863 19.219 6.953 1 93.38 117 ALA B O 1
ATOM 5060 N N . GLU B 1 118 ? 4.051 20.047 5.117 1 94.31 118 GLU B N 1
ATOM 5061 C CA . GLU B 1 118 ? 4.82 21.281 5.242 1 94.31 118 GLU B CA 1
ATOM 5062 C C . GLU B 1 118 ? 4.336 22.109 6.422 1 94.31 118 GLU B C 1
ATOM 5064 O O . GLU B 1 118 ? 5.141 22.703 7.148 1 94.31 118 GLU B O 1
ATOM 5069 N N . GLU B 1 119 ? 3.023 22.172 6.52 1 94.5 119 GLU B N 1
ATOM 5070 C CA . GLU B 1 119 ? 2.447 22.859 7.672 1 94.5 119 GLU B CA 1
ATOM 5071 C C . GLU B 1 119 ? 2.93 22.234 8.984 1 94.5 119 GLU B C 1
ATOM 5073 O O . GLU B 1 119 ? 3.32 22.953 9.906 1 94.5 119 GLU B O 1
ATOM 5078 N N . GLN B 1 120 ? 2.891 20.969 8.977 1 93.62 120 GLN B N 1
ATOM 5079 C CA . GLN B 1 120 ? 3.338 20.234 10.148 1 93.62 120 GLN B CA 1
ATOM 5080 C C . GLN B 1 120 ? 4.816 20.5 10.43 1 93.62 120 GLN B C 1
ATOM 5082 O O . GLN B 1 120 ? 5.23 20.547 11.594 1 93.62 120 GLN B O 1
ATOM 5087 N N . PHE B 1 121 ? 5.598 20.688 9.414 1 93.25 121 PHE B N 1
ATOM 5088 C CA . PHE B 1 121 ? 7.02 20.969 9.539 1 93.25 121 PHE B CA 1
ATOM 5089 C C . PHE B 1 121 ? 7.246 22.266 10.312 1 93.25 121 PHE B C 1
ATOM 5091 O O . PHE B 1 121 ? 8.039 22.297 11.258 1 93.25 121 PHE B O 1
ATOM 5098 N N . TYR B 1 122 ? 6.551 23.281 9.945 1 94.25 122 TYR B N 1
ATOM 5099 C CA . TYR B 1 122 ? 6.688 24.578 10.609 1 94.25 122 TYR B CA 1
ATOM 5100 C C . TYR B 1 122 ? 6.223 24.484 12.062 1 94.25 122 TYR B C 1
ATOM 5102 O O . TYR B 1 122 ? 6.848 25.062 12.953 1 94.25 122 TYR B O 1
ATOM 5110 N N . MET B 1 123 ? 5.129 23.766 12.227 1 93.44 123 MET B N 1
ATOM 5111 C CA . MET B 1 123 ? 4.617 23.641 13.594 1 93.44 123 MET B CA 1
ATOM 5112 C C . MET B 1 123 ? 5.617 22.906 14.477 1 93.44 123 MET B C 1
ATOM 5114 O O . MET B 1 123 ? 5.805 23.25 15.641 1 93.44 123 MET B O 1
ATOM 5118 N N . LEU B 1 124 ? 6.207 21.891 13.938 1 91.06 124 LEU B N 1
ATOM 5119 C CA . LEU B 1 124 ? 7.176 21.109 14.703 1 91.06 124 LEU B CA 1
ATOM 5120 C C . LEU B 1 124 ? 8.43 21.938 14.992 1 91.06 124 LEU B C 1
ATOM 5122 O O . LEU B 1 124 ? 9.07 21.75 16.031 1 91.06 124 LEU B O 1
ATOM 5126 N N . LYS B 1 125 ? 8.758 22.812 14.078 1 91.06 125 LYS B N 1
ATOM 5127 C CA . LYS B 1 125 ? 9.867 23.734 14.344 1 91.06 125 LYS B CA 1
ATOM 5128 C C . LYS B 1 125 ? 9.578 24.594 15.562 1 91.06 125 LYS B C 1
ATOM 5130 O O . LYS B 1 125 ? 10.469 24.828 16.391 1 91.06 125 LYS B O 1
ATOM 5135 N N . ALA B 1 126 ? 8.375 25.062 15.625 1 91.12 126 ALA B N 1
ATOM 5136 C CA . ALA B 1 126 ? 7.965 25.859 16.781 1 91.12 126 ALA B CA 1
ATOM 5137 C C . ALA B 1 126 ? 7.996 25.016 18.062 1 91.12 126 ALA B C 1
ATOM 5139 O O . ALA B 1 126 ? 8.461 25.484 19.094 1 91.12 126 ALA B O 1
ATOM 5140 N N . VAL B 1 127 ? 7.508 23.812 17.984 1 88.56 127 VAL B N 1
ATOM 5141 C CA . VAL B 1 127 ? 7.457 22.922 19.125 1 88.56 127 VAL B CA 1
ATOM 5142 C C . VAL B 1 127 ? 8.875 22.609 19.609 1 88.56 127 VAL B C 1
ATOM 5144 O O . VAL B 1 127 ? 9.148 22.625 20.812 1 88.56 127 VAL B O 1
ATOM 5147 N N . ARG B 1 128 ? 9.688 22.266 18.656 1 85.12 128 ARG B N 1
ATOM 5148 C CA . ARG B 1 128 ? 11.062 21.906 19 1 85.12 128 ARG B CA 1
ATOM 5149 C C . ARG B 1 128 ? 11.766 23.062 19.703 1 85.12 128 ARG B C 1
ATOM 5151 O O . ARG B 1 128 ? 12.508 22.844 20.672 1 85.12 128 ARG B O 1
ATOM 5158 N N . ASN B 1 129 ? 11.625 24.219 19.188 1 82 129 ASN B N 1
ATOM 5159 C CA . ASN B 1 129 ? 12.219 25.391 19.812 1 82 129 ASN B CA 1
ATOM 5160 C C . ASN B 1 129 ? 11.695 25.594 21.234 1 82 129 ASN B C 1
ATOM 5162 O O . ASN B 1 129 ? 12.445 25.984 22.141 1 82 129 ASN B O 1
ATOM 5166 N N . HIS B 1 130 ? 10.43 25.328 21.375 1 78.94 130 HIS B N 1
ATOM 5167 C CA . HIS B 1 130 ? 9.805 25.422 22.688 1 78.94 130 HIS B CA 1
ATOM 5168 C C . HIS B 1 130 ? 10.32 24.344 23.625 1 78.94 130 HIS B C 1
ATOM 5170 O O . HIS B 1 130 ? 10.641 24.609 24.781 1 78.94 130 HIS B O 1
ATOM 5176 N N . VAL B 1 131 ? 10.336 23.109 23.203 1 74.56 131 VAL B N 1
ATOM 5177 C CA . VAL B 1 131 ? 10.734 21.969 24 1 74.56 131 VAL B CA 1
ATOM 5178 C C . VAL B 1 131 ? 12.195 22.125 24.422 1 74.56 131 VAL B C 1
ATOM 5180 O O . VAL B 1 131 ? 12.555 21.766 25.547 1 74.56 131 VAL B O 1
ATOM 5183 N N . ASN B 1 132 ? 12.969 22.484 23.484 1 72.31 132 ASN B N 1
ATOM 5184 C CA . ASN B 1 132 ? 14.367 22.703 23.812 1 72.31 132 ASN B CA 1
ATOM 5185 C C . ASN B 1 132 ? 14.523 23.719 24.938 1 72.31 132 ASN B C 1
ATOM 5187 O O . ASN B 1 132 ? 15.516 23.688 25.672 1 72.31 132 ASN B O 1
ATOM 5191 N N . SER B 1 133 ? 13.484 24.391 25.016 1 68 133 SER B N 1
ATOM 5192 C CA . SER B 1 133 ? 13.555 25.438 26.031 1 68 133 SER B CA 1
ATOM 5193 C C . SER B 1 133 ? 13.086 24.906 27.391 1 68 133 SER B C 1
ATOM 5195 O O . SER B 1 133 ? 13.359 25.516 28.422 1 68 133 SER B O 1
ATOM 5197 N N . ILE B 1 134 ? 12.438 23.688 27.234 1 67.31 134 ILE B N 1
ATOM 5198 C CA . ILE B 1 134 ? 11.953 23.109 28.484 1 67.31 134 ILE B CA 1
ATOM 5199 C C . ILE B 1 134 ? 12.711 21.828 28.781 1 67.31 134 ILE B C 1
ATOM 5201 O O . ILE B 1 134 ? 13.234 21.172 27.875 1 67.31 134 ILE B O 1
ATOM 5205 N N . ASP B 1 135 ? 12.969 21.469 29.953 1 61.59 135 ASP B N 1
ATOM 5206 C CA . ASP B 1 135 ? 13.719 20.281 30.359 1 61.59 135 ASP B CA 1
ATOM 5207 C C . ASP B 1 135 ? 12.867 19.016 30.219 1 61.59 135 ASP B C 1
ATOM 5209 O O . ASP B 1 135 ? 12.172 18.625 31.156 1 61.59 135 ASP B O 1
ATOM 5213 N N . ILE B 1 136 ? 12.664 18.594 29.016 1 62.97 136 ILE B N 1
ATOM 5214 C CA . ILE B 1 136 ? 11.883 17.375 28.844 1 62.97 136 ILE B CA 1
ATOM 5215 C C . ILE B 1 136 ? 12.789 16.156 28.984 1 62.97 136 ILE B C 1
ATOM 5217 O O . ILE B 1 136 ? 13.867 16.094 28.375 1 62.97 136 ILE B O 1
ATOM 5221 N N . LYS B 1 137 ? 12.328 15.312 29.953 1 63.22 137 LYS B N 1
ATOM 5222 C CA . LYS B 1 137 ? 13.078 14.07 30.141 1 63.22 137 LYS B CA 1
ATOM 5223 C C . LYS B 1 137 ? 13.055 13.211 28.891 1 63.22 137 LYS B C 1
ATOM 5225 O O . LYS B 1 137 ? 12.008 13.062 28.25 1 63.22 137 LYS B O 1
ATOM 5230 N N . LYS B 1 138 ? 14.18 12.695 28.547 1 63.91 138 LYS B N 1
ATOM 5231 C CA . LYS B 1 138 ? 14.453 11.945 27.328 1 63.91 138 LYS B CA 1
ATOM 5232 C C . LYS B 1 138 ? 13.586 10.695 27.25 1 63.91 138 LYS B C 1
ATOM 5234 O O . LYS B 1 138 ? 13.219 10.258 26.156 1 63.91 138 LYS B O 1
ATOM 5239 N N . SER B 1 139 ? 13.07 10.203 28.281 1 67.5 139 SER B N 1
ATOM 5240 C CA . SER B 1 139 ? 12.391 8.914 28.266 1 67.5 139 SER B CA 1
ATOM 5241 C C . SER B 1 139 ? 10.891 9.078 28.062 1 67.5 139 SER B C 1
ATOM 5243 O O . SER B 1 139 ? 10.18 8.109 27.797 1 67.5 139 SER B O 1
ATOM 5245 N N . GLU B 1 140 ? 10.547 10.242 27.922 1 82.88 140 GLU B N 1
ATOM 5246 C CA . GLU B 1 140 ? 9.102 10.469 27.875 1 82.88 140 GLU B CA 1
ATOM 5247 C C . GLU B 1 140 ? 8.586 10.438 26.438 1 82.88 140 GLU B C 1
ATOM 5249 O O . GLU B 1 140 ? 9.305 10.812 25.5 1 82.88 140 GLU B O 1
ATOM 5254 N N . GLN B 1 141 ? 7.43 9.875 26.328 1 91.25 141 GLN B N 1
ATOM 5255 C CA . GLN B 1 141 ? 6.746 9.82 25.047 1 91.25 141 GLN B CA 1
ATOM 5256 C C . GLN B 1 141 ? 5.656 10.891 24.953 1 91.25 141 GLN B C 1
ATOM 5258 O O . GLN B 1 141 ? 4.871 11.062 25.891 1 91.25 141 GLN B O 1
ATOM 5263 N N . TYR B 1 142 ? 5.719 11.633 23.859 1 92.06 142 TYR B N 1
ATOM 5264 C CA . TYR B 1 142 ? 4.809 12.75 23.656 1 92.06 142 TYR B CA 1
ATOM 5265 C C . TYR B 1 142 ? 3.906 12.516 22.453 1 92.06 142 TYR B C 1
ATOM 5267 O O . TYR B 1 142 ? 4.359 12.039 21.406 1 92.06 142 TYR B O 1
ATOM 5275 N N . LEU B 1 143 ? 2.67 12.758 22.672 1 95.88 143 LEU B N 1
ATOM 5276 C CA . LEU B 1 143 ? 1.751 12.938 21.547 1 95.88 143 LEU B CA 1
ATOM 5277 C C . LEU B 1 143 ? 1.44 14.414 21.344 1 95.88 143 LEU B C 1
ATOM 5279 O O . LEU B 1 143 ? 1.062 15.117 22.281 1 95.88 143 LEU B O 1
ATOM 5283 N N . ILE B 1 144 ? 1.705 14.891 20.172 1 95.06 144 ILE B N 1
ATOM 5284 C CA . ILE B 1 144 ? 1.379 16.266 19.797 1 95.06 144 ILE B CA 1
ATOM 5285 C C . ILE B 1 144 ? 0.19 16.25 18.828 1 95.06 144 ILE B C 1
ATOM 5287 O O . ILE B 1 144 ? 0.226 15.602 17.797 1 95.06 144 ILE B O 1
ATOM 5291 N N . VAL B 1 145 ? -0.846 16.906 19.203 1 96.19 145 VAL B N 1
ATOM 5292 C CA . VAL B 1 145 ? -2.025 17.031 18.359 1 96.19 145 VAL B CA 1
ATOM 5293 C C . VAL B 1 145 ? -2.283 18.5 18.016 1 96.19 145 VAL B C 1
ATOM 5295 O O . VAL B 1 145 ? -2.443 19.328 18.922 1 96.19 145 VAL B O 1
ATOM 5298 N N . ASN B 1 146 ? -2.238 18.812 16.766 1 95.5 146 ASN B N 1
ATOM 5299 C CA . ASN B 1 146 ? -2.555 20.141 16.266 1 95.5 146 ASN B CA 1
ATOM 5300 C C . ASN B 1 146 ? -3.871 20.156 15.5 1 95.5 146 ASN B C 1
ATOM 5302 O O . ASN B 1 146 ? -3.992 19.516 14.453 1 95.5 146 ASN B O 1
ATOM 5306 N N . ILE B 1 147 ? -4.812 20.875 16.016 1 94.69 147 ILE B N 1
ATOM 5307 C CA . ILE B 1 147 ? -6.113 20.953 15.352 1 94.69 147 ILE B CA 1
ATOM 5308 C C . ILE B 1 147 ? -6.184 22.219 14.508 1 94.69 147 ILE B C 1
ATOM 5310 O O . ILE B 1 147 ? -6.004 23.328 15.023 1 94.69 147 ILE B O 1
ATOM 5314 N N . THR B 1 148 ? -6.402 22.031 13.289 1 91.69 148 THR B N 1
ATOM 5315 C CA . THR B 1 148 ? -6.668 23.141 12.367 1 91.69 148 THR B CA 1
ATOM 5316 C C . THR B 1 148 ? -8.102 23.078 11.859 1 91.69 148 THR B C 1
ATOM 5318 O O . THR B 1 148 ? -8.867 22.188 12.242 1 91.69 148 THR B O 1
ATOM 5321 N N . SER B 1 149 ? -8.414 24.047 11.039 1 89.31 149 SER B N 1
ATOM 5322 C CA . SER B 1 149 ? -9.773 24.094 10.5 1 89.31 149 SER B CA 1
ATOM 5323 C C . SER B 1 149 ? -10.023 22.953 9.523 1 89.31 149 SER B C 1
ATOM 5325 O O . SER B 1 149 ? -11.141 22.453 9.414 1 89.31 149 SER B O 1
ATOM 5327 N N . GLY B 1 150 ? -8.961 22.531 8.969 1 90.38 150 GLY B N 1
ATOM 5328 C CA . GLY B 1 150 ? -9.164 21.562 7.891 1 90.38 150 GLY B CA 1
ATOM 5329 C C . GLY B 1 150 ? -8.672 20.172 8.234 1 90.38 150 GLY B C 1
ATOM 5330 O O 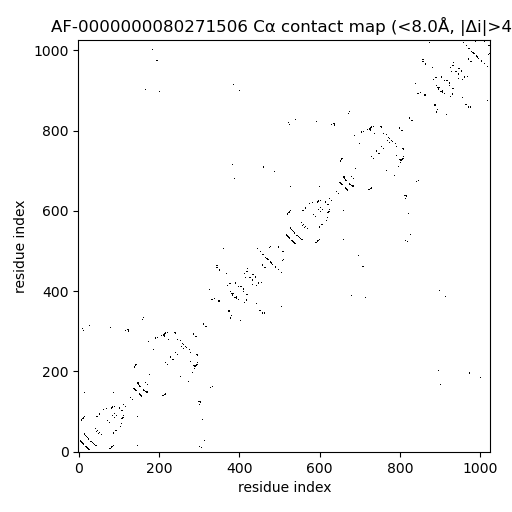. GLY B 1 150 ? -9.078 19.188 7.605 1 90.38 150 GLY B O 1
ATOM 5331 N N . ALA B 1 151 ? -7.816 20.141 9.289 1 93.31 151 ALA B N 1
ATOM 5332 C CA . ALA B 1 151 ? -7.203 18.844 9.555 1 93.31 151 ALA B CA 1
ATOM 5333 C C . ALA B 1 151 ? -6.723 18.75 11 1 93.31 151 ALA B C 1
ATOM 5335 O O . ALA B 1 151 ? -6.609 19.75 11.688 1 93.31 151 ALA B O 1
ATOM 5336 N N . VAL B 1 152 ? -6.551 17.531 11.383 1 95.44 152 VAL B N 1
ATOM 5337 C CA . VAL B 1 152 ? -5.879 17.219 12.641 1 95.44 152 VAL B CA 1
ATOM 5338 C C . VAL B 1 152 ? -4.52 16.578 12.352 1 95.44 152 VAL B C 1
ATOM 5340 O O . VAL B 1 152 ? -4.434 15.594 11.625 1 95.44 152 VAL B O 1
ATOM 5343 N N . GLU B 1 153 ? -3.5 17.219 12.875 1 95.44 153 GLU B N 1
ATOM 5344 C CA . GLU B 1 153 ? -2.135 16.719 12.703 1 95.44 153 GLU B CA 1
ATOM 5345 C C . GLU B 1 153 ? -1.61 16.078 13.977 1 95.44 153 GLU B C 1
ATOM 5347 O O . GLU B 1 153 ? -1.78 16.625 15.07 1 95.44 153 GLU B O 1
ATOM 5352 N N . THR B 1 154 ? -1.039 14.93 13.852 1 95.06 154 THR B N 1
ATOM 5353 C CA . THR B 1 154 ? -0.526 14.219 15.016 1 95.06 154 THR B CA 1
ATOM 5354 C C . THR B 1 154 ? 0.947 13.867 14.828 1 95.06 154 THR B C 1
ATOM 5356 O O . THR B 1 154 ? 1.381 13.555 13.719 1 95.06 154 THR B O 1
ATOM 5359 N N . SER B 1 155 ? 1.721 13.992 15.898 1 94.75 155 SER B N 1
ATOM 5360 C CA . SER B 1 155 ? 3.121 13.586 15.945 1 94.75 155 SER B CA 1
ATOM 5361 C C . SER B 1 155 ? 3.453 12.898 17.266 1 94.75 155 SER B C 1
ATOM 5363 O O . SER B 1 155 ? 2.947 13.289 18.328 1 94.75 155 SER B O 1
ATOM 5365 N N . ILE B 1 156 ? 4.25 11.93 17.234 1 94.75 156 ILE B N 1
ATOM 5366 C CA . ILE B 1 156 ? 4.684 11.234 18.438 1 94.75 156 ILE B CA 1
ATOM 5367 C C . ILE B 1 156 ? 6.207 11.297 18.547 1 94.75 156 ILE B C 1
ATOM 5369 O O . ILE B 1 156 ? 6.918 11.008 17.594 1 94.75 156 ILE B O 1
ATOM 5373 N N . TYR B 1 157 ? 6.664 11.75 19.672 1 91.88 157 TYR B N 1
ATOM 5374 C CA . TYR B 1 157 ? 8.086 11.75 20 1 91.88 157 TYR B CA 1
ATOM 5375 C C . TYR B 1 157 ? 8.398 10.664 21.031 1 91.88 157 TYR B C 1
ATOM 5377 O O . TYR B 1 157 ? 7.625 10.445 21.969 1 91.88 157 TYR B O 1
ATOM 5385 N N . GLU B 1 158 ? 9.359 9.945 20.766 1 91.5 158 GLU B N 1
ATOM 5386 C CA . GLU B 1 158 ? 9.93 8.977 21.703 1 91.5 158 GLU B CA 1
ATOM 5387 C C . GLU B 1 158 ? 11.438 9.164 21.844 1 91.5 158 GLU B C 1
ATOM 5389 O O . GLU B 1 158 ? 12.156 9.25 20.844 1 91.5 158 GLU B O 1
ATOM 5394 N N . ASP B 1 159 ? 11.953 9.281 23.031 1 86.25 159 ASP B N 1
ATOM 5395 C CA . ASP B 1 159 ? 13.367 9.461 23.328 1 86.25 159 ASP B CA 1
ATOM 5396 C C . ASP B 1 159 ? 13.93 10.68 22.594 1 86.25 159 ASP B C 1
ATOM 5398 O O . ASP B 1 159 ? 15.008 10.617 22 1 86.25 159 ASP B O 1
ATOM 5402 N N . GLY B 1 160 ? 13.148 11.648 22.484 1 84.88 160 GLY B N 1
ATOM 5403 C CA . GLY B 1 160 ? 13.586 12.922 21.922 1 84.88 160 GLY B CA 1
ATOM 5404 C C . GLY B 1 160 ? 13.609 12.914 20.406 1 84.88 160 GLY B C 1
ATOM 5405 O O . GLY B 1 160 ? 14.078 13.875 19.781 1 84.88 160 GLY B O 1
ATOM 5406 N N . ARG B 1 161 ? 13.078 11.852 19.859 1 89.5 161 ARG B N 1
ATOM 5407 C CA . ARG B 1 161 ? 13.094 11.75 18.406 1 89.5 161 ARG B CA 1
ATOM 5408 C C . ARG B 1 161 ? 11.68 11.547 17.859 1 89.5 161 ARG B C 1
ATOM 5410 O O . ARG B 1 161 ? 10.875 10.844 18.453 1 89.5 161 ARG B O 1
ATOM 5417 N N . LEU B 1 162 ? 11.469 12.148 16.703 1 92.81 162 LEU B N 1
ATOM 5418 C CA . LEU B 1 162 ? 10.188 11.992 16.031 1 92.81 162 LEU B CA 1
ATOM 5419 C C . LEU B 1 162 ? 10.031 10.578 15.469 1 92.81 162 LEU B C 1
ATOM 5421 O O . LEU B 1 162 ? 10.93 10.078 14.789 1 92.81 162 LEU B O 1
ATOM 5425 N N . LYS B 1 163 ? 8.938 9.914 15.773 1 92.06 163 LYS B N 1
ATOM 5426 C CA . LYS B 1 163 ? 8.719 8.531 15.336 1 92.06 163 LYS B CA 1
ATOM 5427 C C . LYS B 1 163 ? 7.613 8.461 14.289 1 92.06 163 LYS B C 1
ATOM 5429 O O . LYS B 1 163 ? 7.734 7.73 13.305 1 92.06 163 LYS B O 1
ATOM 5434 N N . PHE B 1 164 ? 6.617 9.266 14.641 1 87.5 164 PHE B N 1
ATOM 5435 C CA . PHE B 1 164 ? 5.406 9.07 13.852 1 87.5 164 PHE B CA 1
ATOM 5436 C C . PHE B 1 164 ? 4.73 10.406 13.562 1 87.5 164 PHE B C 1
ATOM 5438 O O . PHE B 1 164 ? 4.691 11.289 14.414 1 87.5 164 PHE B O 1
ATOM 5445 N N . THR B 1 165 ? 4.348 10.703 12.289 1 92.38 165 THR B N 1
ATOM 5446 C CA . THR B 1 165 ? 3.473 11.82 11.938 1 92.38 165 THR B CA 1
ATOM 5447 C C . THR B 1 165 ? 2.318 11.352 11.062 1 92.38 165 THR B C 1
ATOM 5449 O O . THR B 1 165 ? 2.508 10.516 10.172 1 92.38 165 THR B O 1
ATOM 5452 N N . GLU B 1 166 ? 1.135 11.805 11.359 1 92.31 166 GLU B N 1
ATOM 5453 C CA . GLU B 1 166 ? -0.064 11.531 10.57 1 92.31 166 GLU B CA 1
ATOM 5454 C C . GLU B 1 166 ? -1.036 12.711 10.625 1 92.31 166 GLU B C 1
ATOM 5456 O O . GLU B 1 166 ? -0.925 13.578 11.492 1 92.31 166 GLU B O 1
ATOM 5461 N N . HIS B 1 167 ? -1.863 12.781 9.656 1 93.75 167 HIS B N 1
ATOM 5462 C CA . HIS B 1 167 ? -2.947 13.758 9.695 1 93.75 167 HIS B CA 1
ATOM 5463 C C . HIS B 1 167 ? -4.242 13.164 9.148 1 93.75 167 HIS B C 1
ATOM 5465 O O . HIS B 1 167 ? -4.215 12.18 8.414 1 93.75 167 HIS B O 1
ATOM 5471 N N . VAL B 1 168 ? -5.324 13.68 9.641 1 94.38 168 VAL B N 1
ATOM 5472 C CA . VAL B 1 168 ? -6.656 13.312 9.164 1 94.38 168 VAL B CA 1
ATOM 5473 C C . VAL B 1 168 ? -7.426 14.57 8.766 1 94.38 168 VAL B C 1
ATOM 5475 O O . VAL B 1 168 ? -7.398 15.57 9.477 1 94.38 168 VAL B O 1
ATOM 5478 N N . LYS B 1 169 ? -8.125 14.484 7.656 1 90.56 169 LYS B N 1
ATOM 5479 C CA . LYS B 1 169 ? -8.82 15.648 7.113 1 90.56 169 LYS B CA 1
ATOM 5480 C C . LYS B 1 169 ? -10.156 15.867 7.812 1 90.56 169 LYS B C 1
ATOM 5482 O O . LYS B 1 169 ? -11.203 15.867 7.168 1 90.56 169 LYS B O 1
ATOM 5487 N N . ILE B 1 170 ? -10.117 16.062 9.164 1 91.75 170 ILE B N 1
ATOM 5488 C CA . ILE B 1 170 ? -11.32 16.328 9.945 1 91.75 170 ILE B CA 1
ATOM 5489 C C . ILE B 1 170 ? -11.07 17.516 10.875 1 91.75 170 ILE B C 1
ATOM 5491 O O . ILE B 1 170 ? -11.367 17.438 12.078 1 91.75 170 ILE B O 1
ATOM 5495 N N . GLY B 1 171 ? -10.68 18.594 10.422 1 91.25 171 GLY B N 1
ATOM 5496 C CA . GLY B 1 171 ? -10.508 19.797 11.234 1 91.25 171 GLY B CA 1
ATOM 5497 C C . GLY B 1 171 ? -11.797 20.297 11.844 1 91.25 171 GLY B C 1
ATOM 5498 O O . GLY B 1 171 ? -12.883 19.828 11.492 1 91.25 171 GLY B O 1
ATOM 5499 N N . SER B 1 172 ? -11.719 21.234 12.734 1 91.81 172 SER B N 1
ATOM 5500 C CA . SER B 1 172 ? -12.867 21.703 13.5 1 91.81 172 SER B CA 1
ATOM 5501 C C . SER B 1 172 ? -13.945 22.281 12.586 1 91.81 172 SER B C 1
ATOM 5503 O O . SER B 1 172 ? -15.117 21.938 12.711 1 91.81 172 SER B O 1
ATOM 5505 N N . LEU B 1 173 ? -13.531 23.094 11.672 1 88.88 173 LEU B N 1
ATOM 5506 C CA . LEU B 1 173 ? -14.484 23.703 10.758 1 88.88 173 LEU B CA 1
ATOM 5507 C C . LEU B 1 173 ? -15.047 22.656 9.789 1 88.88 173 LEU B C 1
ATOM 5509 O O . LEU B 1 173 ? -16.234 22.703 9.445 1 88.88 173 LEU B O 1
ATOM 5513 N N . LYS B 1 174 ? -14.219 21.828 9.336 1 90.62 174 LYS B N 1
ATOM 5514 C CA . LYS B 1 174 ? -14.641 20.781 8.398 1 90.62 174 LYS B CA 1
ATOM 5515 C C . LYS B 1 174 ? -15.703 19.891 9.023 1 90.62 174 LYS B C 1
ATOM 5517 O O . LYS B 1 174 ? -16.641 19.469 8.344 1 90.62 174 LYS B O 1
ATOM 5522 N N . ILE B 1 175 ? -15.531 19.516 10.258 1 92.62 175 ILE B N 1
ATOM 5523 C CA . ILE B 1 175 ? -16.484 18.672 10.977 1 92.62 175 ILE B CA 1
ATOM 5524 C C . ILE B 1 175 ? -17.828 19.391 11.102 1 92.62 175 ILE B C 1
ATOM 5526 O O . ILE B 1 175 ? -18.875 18.797 10.859 1 92.62 175 ILE B O 1
ATOM 5530 N N . ARG B 1 176 ? -17.719 20.594 11.453 1 88.62 176 ARG B N 1
ATOM 5531 C CA . ARG B 1 176 ? -18.922 21.406 11.625 1 88.62 176 ARG B CA 1
ATOM 5532 C C . ARG B 1 176 ? -19.719 21.484 10.32 1 88.62 176 ARG B C 1
ATOM 5534 O O . ARG B 1 176 ? -20.938 21.312 10.312 1 88.62 176 ARG B O 1
ATOM 5541 N N . GLU B 1 177 ? -19.016 21.719 9.25 1 86.56 177 GLU B N 1
ATOM 5542 C CA . GLU B 1 177 ? -19.672 21.828 7.953 1 86.56 177 GLU B CA 1
ATOM 5543 C C . GLU B 1 177 ? -20.219 20.484 7.492 1 86.56 177 GLU B C 1
ATOM 5545 O O . GLU B 1 177 ? -21.312 20.422 6.902 1 86.56 177 GLU B O 1
ATOM 5550 N N . ALA B 1 178 ? -19.531 19.469 7.781 1 87.5 178 ALA B N 1
ATOM 5551 C CA . ALA B 1 178 ? -19.922 18.141 7.344 1 87.5 178 ALA B CA 1
ATOM 5552 C C . ALA B 1 178 ? -21.203 17.688 8.047 1 87.5 178 ALA B C 1
ATOM 5554 O O . ALA B 1 178 ? -22.031 17 7.445 1 87.5 178 ALA B O 1
ATOM 5555 N N . LEU B 1 179 ? -21.375 18.094 9.312 1 89.44 179 LEU B N 1
ATOM 5556 C CA . LEU B 1 179 ? -22.484 17.594 10.125 1 89.44 179 LEU B CA 1
ATOM 5557 C C . LEU B 1 179 ? -23.531 18.688 10.32 1 89.44 179 LEU B C 1
ATOM 5559 O O . LEU B 1 179 ? -24.391 18.562 11.188 1 89.44 179 LEU B O 1
ATOM 5563 N N . SER B 1 180 ? -23.438 19.672 9.578 1 85.38 180 SER B N 1
ATOM 5564 C CA . SER B 1 180 ? -24.312 20.828 9.766 1 85.38 180 SER B CA 1
ATOM 5565 C C . SER B 1 180 ? -25.781 20.422 9.727 1 85.38 180 SER B C 1
ATOM 5567 O O . SER B 1 180 ? -26.594 20.938 10.5 1 85.38 180 SER B O 1
ATOM 5569 N N . ASP B 1 181 ? -26.094 19.469 8.891 1 84.94 181 ASP B N 1
ATOM 5570 C CA . ASP B 1 181 ? -27.484 19.031 8.703 1 84.94 181 ASP B CA 1
ATOM 5571 C C . ASP B 1 181 ? -28 18.297 9.938 1 84.94 181 ASP B C 1
ATOM 5573 O O . ASP B 1 181 ? -29.203 18.25 10.172 1 84.94 181 ASP B O 1
ATOM 5577 N N . LEU B 1 182 ? -27.156 17.812 10.727 1 87.06 182 LEU B N 1
ATOM 5578 C CA . LEU B 1 182 ? -27.547 16.953 11.844 1 87.06 182 LEU B CA 1
ATOM 5579 C C . LEU B 1 182 ? -27.781 17.797 13.102 1 87.06 182 LEU B C 1
ATOM 5581 O O . LEU B 1 182 ? -28.453 17.328 14.031 1 87.06 182 LEU B O 1
ATOM 5585 N N . GLU B 1 183 ? -27.266 18.953 13.109 1 81.44 183 GLU B N 1
ATOM 5586 C CA . GLU B 1 183 ? -27.359 19.797 14.297 1 81.44 183 GLU B CA 1
ATOM 5587 C C . GLU B 1 183 ? -28.812 20.062 14.68 1 81.44 183 GLU B C 1
ATOM 5589 O O . GLU B 1 183 ? -29.156 20.094 15.859 1 81.44 183 GLU B O 1
ATOM 5594 N N . THR B 1 184 ? -29.641 20.172 13.734 1 79.69 184 THR B N 1
ATOM 5595 C CA . THR B 1 184 ? -31.031 20.516 13.992 1 79.69 184 THR B CA 1
ATOM 5596 C C . THR B 1 184 ? -31.891 19.25 14.086 1 79.69 184 THR B C 1
ATOM 5598 O O . THR B 1 184 ? -33.062 19.328 14.43 1 79.69 184 THR B O 1
ATOM 5601 N N . LYS B 1 185 ? -31.312 18.141 13.867 1 80.19 185 LYS B N 1
ATOM 5602 C CA . LYS B 1 185 ? -32.125 16.922 13.727 1 80.19 185 LYS B CA 1
ATOM 5603 C C . LYS B 1 185 ? -32 16.047 14.969 1 80.19 185 LYS B C 1
ATOM 5605 O O . LYS B 1 185 ? -32.719 15.055 15.094 1 80.19 185 LYS B O 1
ATOM 5610 N N . THR B 1 186 ? -31.125 16.406 15.828 1 79 186 THR B N 1
ATOM 5611 C CA . THR B 1 186 ? -30.953 15.555 17 1 79 186 THR B CA 1
ATOM 5612 C C . THR B 1 186 ? -30.625 16.391 18.234 1 79 186 THR B C 1
ATOM 5614 O O . THR B 1 186 ? -29.969 17.438 18.125 1 79 186 THR B O 1
ATOM 5617 N N . ILE B 1 187 ? -31.062 15.82 19.297 1 76.81 187 ILE B N 1
ATOM 5618 C CA . ILE B 1 187 ? -30.75 16.453 20.578 1 76.81 187 ILE B CA 1
ATOM 5619 C C . ILE B 1 187 ? -29.422 15.938 21.109 1 76.81 187 ILE B C 1
ATOM 5621 O O . ILE B 1 187 ? -28.828 16.531 22.016 1 76.81 187 ILE B O 1
ATOM 5625 N N . GLU B 1 188 ? -29 14.898 20.516 1 84.56 188 GLU B N 1
ATOM 5626 C CA . GLU B 1 188 ? -27.734 14.297 20.938 1 84.56 188 GLU B CA 1
ATOM 5627 C C . GLU B 1 188 ? -26.625 14.602 19.922 1 84.56 188 GLU B C 1
ATOM 5629 O O . GLU B 1 188 ? -25.875 13.703 19.516 1 84.56 188 GLU B O 1
ATOM 5634 N N . PHE B 1 189 ? -26.469 15.812 19.562 1 88.06 189 PHE B N 1
ATOM 5635 C CA . PHE B 1 189 ? -25.547 16.234 18.5 1 88.06 189 PHE B CA 1
ATOM 5636 C C . PHE B 1 189 ? -24.109 16.031 18.922 1 88.06 189 PHE B C 1
ATOM 5638 O O . PHE B 1 189 ? -23.281 15.586 18.125 1 88.06 189 PHE B O 1
ATOM 5645 N N . SER B 1 190 ? -23.875 16.297 20.172 1 90.31 190 SER B N 1
ATOM 5646 C CA . SER B 1 190 ? -22.516 16.156 20.672 1 90.31 190 SER B CA 1
ATOM 5647 C C . SER B 1 190 ? -22.047 14.711 20.594 1 90.31 190 SER B C 1
ATOM 5649 O O . SER B 1 190 ? -20.906 14.438 20.188 1 90.31 190 SER B O 1
ATOM 5651 N N . GLU B 1 191 ? -22.891 13.859 20.953 1 91 191 GLU B N 1
ATOM 5652 C CA . GLU B 1 191 ? -22.562 12.438 20.906 1 91 191 GLU B CA 1
ATOM 5653 C C . GLU B 1 191 ? -22.359 11.977 19.453 1 91 191 GLU B C 1
ATOM 5655 O O . GLU B 1 191 ? -21.453 11.195 19.172 1 91 191 GLU B O 1
ATOM 5660 N N . THR B 1 192 ? -23.203 12.438 18.641 1 92.5 192 THR B N 1
ATOM 5661 C CA . THR B 1 192 ? -23.125 12.109 17.219 1 92.5 192 THR B CA 1
ATOM 5662 C C . THR B 1 192 ? -21.812 12.617 16.625 1 92.5 192 THR B C 1
ATOM 5664 O O . THR B 1 192 ? -21.141 11.906 15.875 1 92.5 192 THR B O 1
ATOM 5667 N N . MET B 1 193 ? -21.453 13.805 16.984 1 93.88 193 MET B N 1
ATOM 5668 C CA . MET B 1 193 ? -20.203 14.391 16.5 1 93.88 193 MET B CA 1
ATOM 5669 C C . MET B 1 193 ? -19 13.602 17.016 1 93.88 193 MET B C 1
ATOM 5671 O O . MET B 1 193 ? -18.047 13.352 16.266 1 93.88 193 MET B O 1
ATOM 5675 N N . GLN B 1 194 ? -19.094 13.25 18.234 1 94.31 194 GLN B N 1
ATOM 5676 C CA . GLN B 1 194 ? -18 12.453 18.797 1 94.31 194 GLN B CA 1
ATOM 5677 C C . GLN B 1 194 ? -17.844 11.133 18.062 1 94.31 194 GLN B C 1
ATOM 5679 O O . GLN B 1 194 ? -16.719 10.711 17.766 1 94.31 194 GLN B O 1
ATOM 5684 N N . GLN B 1 195 ? -18.938 10.516 17.75 1 94.06 195 GLN B N 1
ATOM 5685 C CA . GLN B 1 195 ? -18.906 9.25 17.016 1 94.06 195 GLN B CA 1
ATOM 5686 C C . GLN B 1 195 ? -18.312 9.438 15.625 1 94.06 195 GLN B C 1
ATOM 5688 O O . GLN B 1 195 ? -17.562 8.594 15.148 1 94.06 195 GLN B O 1
ATOM 5693 N N . TYR B 1 196 ? -18.672 10.477 15.008 1 94.25 196 TYR B N 1
ATOM 5694 C CA . TYR B 1 196 ? -18.141 10.789 13.688 1 94.25 196 TYR B CA 1
ATOM 5695 C C . TYR B 1 196 ? -16.625 10.977 13.734 1 94.25 196 TYR B C 1
ATOM 5697 O O . TYR B 1 196 ? -15.906 10.406 12.922 1 94.25 196 TYR B O 1
ATOM 5705 N N . ILE B 1 197 ? -16.188 11.711 14.711 1 96 197 ILE B N 1
ATOM 5706 C CA . ILE B 1 197 ? -14.766 11.969 14.875 1 96 197 ILE B CA 1
ATOM 5707 C C . ILE B 1 197 ? -14.023 10.656 15.109 1 96 197 ILE B C 1
ATOM 5709 O O . ILE B 1 197 ? -13.023 10.375 14.453 1 96 197 ILE B O 1
ATOM 5713 N N . GLU B 1 198 ? -14.531 9.867 15.945 1 94.69 198 GLU B N 1
ATOM 5714 C CA . GLU B 1 198 ? -13.898 8.594 16.281 1 94.69 198 GLU B CA 1
ATOM 5715 C C . GLU B 1 198 ? -13.82 7.68 15.055 1 94.69 198 GLU B C 1
ATOM 5717 O O . GLU B 1 198 ? -12.836 6.965 14.867 1 94.69 198 GLU B O 1
ATOM 5722 N N . SER B 1 199 ? -14.812 7.754 14.266 1 92.56 199 SER B N 1
ATOM 5723 C CA . SER B 1 199 ? -14.852 6.93 13.062 1 92.56 199 SER B CA 1
ATOM 5724 C C . SER B 1 199 ? -13.781 7.363 12.07 1 92.56 199 SER B C 1
ATOM 5726 O O . SER B 1 199 ? -13.266 6.547 11.297 1 92.56 199 SER B O 1
ATOM 5728 N N . LYS B 1 200 ? -13.422 8.594 12.102 1 92.5 200 LYS B N 1
ATOM 5729 C CA . LYS B 1 200 ? -12.453 9.125 11.141 1 92.5 200 LYS B CA 1
ATOM 5730 C C . LYS B 1 200 ? -11.023 8.891 11.609 1 92.5 200 LYS B C 1
ATOM 5732 O O . LYS B 1 200 ? -10.117 8.734 10.797 1 92.5 200 LYS B O 1
ATOM 5737 N N . ILE B 1 201 ? -10.844 8.789 12.914 1 93.56 201 ILE B N 1
ATOM 5738 C CA . ILE B 1 201 ? -9.477 8.688 13.414 1 93.56 201 ILE B CA 1
ATOM 5739 C C . ILE B 1 201 ? -9.203 7.254 13.875 1 93.56 201 ILE B C 1
ATOM 5741 O O . ILE B 1 201 ? -8.18 6.988 14.508 1 93.56 201 ILE B O 1
ATOM 5745 N N . TYR B 1 202 ? -10.078 6.312 13.531 1 90.12 202 TYR B N 1
ATOM 5746 C CA . TYR B 1 202 ? -10 4.957 14.062 1 90.12 202 TYR B CA 1
ATOM 5747 C C . TYR B 1 202 ? -8.711 4.273 13.625 1 90.12 202 TYR B C 1
ATOM 5749 O O . TYR B 1 202 ? -8.133 3.479 14.375 1 90.12 202 TYR B O 1
ATOM 5757 N N . THR B 1 203 ? -8.219 4.578 12.445 1 88.44 203 THR B N 1
ATOM 5758 C CA . THR B 1 203 ? -7.043 3.91 11.898 1 88.44 203 THR B CA 1
ATOM 5759 C C . THR B 1 203 ? -5.781 4.328 12.648 1 88.44 203 THR B C 1
ATOM 5761 O O . THR B 1 203 ? -4.746 3.672 12.547 1 88.44 203 THR B O 1
ATOM 5764 N N . LEU B 1 204 ? -5.836 5.441 13.391 1 91.38 204 LEU B N 1
ATOM 5765 C CA . LEU B 1 204 ? -4.68 5.945 14.125 1 91.38 204 LEU B CA 1
ATOM 5766 C C . LEU B 1 204 ? -4.547 5.242 15.477 1 91.38 204 LEU B C 1
ATOM 5768 O O . LEU B 1 204 ? -3.461 5.219 16.062 1 91.38 204 LEU B O 1
ATOM 5772 N N . LYS B 1 205 ? -5.641 4.664 15.914 1 91.25 205 LYS B N 1
ATOM 5773 C CA . LYS B 1 205 ? -5.703 4.105 17.266 1 91.25 205 LYS B CA 1
ATOM 5774 C C . LYS B 1 205 ? -4.656 3.016 17.453 1 91.25 205 LYS B C 1
ATOM 5776 O O . LYS B 1 205 ? -3.869 3.062 18.406 1 91.25 205 LYS B O 1
ATOM 5781 N N . PRO B 1 206 ? -4.582 2.051 16.5 1 88.94 206 PRO B N 1
ATOM 5782 C CA . PRO B 1 206 ? -3.576 1.004 16.688 1 88.94 206 PRO B CA 1
ATOM 5783 C C . PRO B 1 206 ? -2.148 1.546 16.656 1 88.94 206 PRO B C 1
ATOM 5785 O O . PRO B 1 206 ? -1.267 1.015 17.328 1 88.94 206 PRO B O 1
ATOM 5788 N N . GLN B 1 207 ? -1.894 2.539 15.953 1 88.5 207 GLN B N 1
ATOM 5789 C CA . GLN B 1 207 ? -0.559 3.117 15.836 1 88.5 207 GLN B CA 1
ATOM 5790 C C . GLN B 1 207 ? -0.168 3.859 17.109 1 88.5 207 GLN B C 1
ATOM 5792 O O . GLN B 1 207 ? 0.967 3.746 17.578 1 88.5 207 GLN B O 1
ATOM 5797 N N . ILE B 1 208 ? -1.133 4.602 17.641 1 92.44 208 ILE B N 1
ATOM 5798 C CA . ILE B 1 208 ? -0.883 5.391 18.844 1 92.44 208 ILE B CA 1
ATOM 5799 C C . ILE B 1 208 ? -0.729 4.465 20.047 1 92.44 208 ILE B C 1
ATOM 5801 O O . ILE B 1 208 ? 0.126 4.691 20.906 1 92.44 208 ILE B O 1
ATOM 5805 N N . LYS B 1 209 ? -1.456 3.408 20.047 1 91.31 209 LYS B N 1
ATOM 5806 C CA . LYS B 1 209 ? -1.479 2.492 21.188 1 91.31 209 LYS B CA 1
ATOM 5807 C C . LYS B 1 209 ? -0.175 1.705 21.281 1 91.31 209 LYS B C 1
ATOM 5809 O O . LYS B 1 209 ? 0.121 1.112 22.328 1 91.31 209 LYS B O 1
ATOM 5814 N N . LYS B 1 210 ? 0.581 1.692 20.266 1 90.06 210 LYS B N 1
ATOM 5815 C CA . LYS B 1 210 ? 1.892 1.051 20.297 1 90.06 210 LYS B CA 1
ATOM 5816 C C . LYS B 1 210 ? 2.846 1.792 21.219 1 90.06 210 LYS B C 1
ATOM 5818 O O . LYS B 1 210 ? 3.861 1.238 21.656 1 90.06 210 LYS B O 1
ATOM 5823 N N . PHE B 1 211 ? 2.469 3.047 21.547 1 92.5 211 PHE B N 1
ATOM 5824 C CA . PHE B 1 211 ? 3.305 3.887 22.391 1 92.5 211 PHE B CA 1
ATOM 5825 C C . PHE B 1 211 ? 2.678 4.055 23.766 1 92.5 211 PHE B C 1
ATOM 5827 O O . PHE B 1 211 ? 1.455 3.986 23.922 1 92.5 211 PHE B O 1
ATOM 5834 N N . GLU B 1 212 ? 3.465 4.16 24.766 1 92.5 212 GLU B N 1
ATOM 5835 C CA . GLU B 1 212 ? 3.006 4.504 26.109 1 92.5 212 GLU B CA 1
ATOM 5836 C C . GLU B 1 212 ? 3.061 6.012 26.344 1 92.5 212 GLU B C 1
ATOM 5838 O O . GLU B 1 212 ? 3.887 6.496 27.125 1 92.5 212 GLU B O 1
ATOM 5843 N N . ILE B 1 213 ? 2.092 6.68 25.859 1 94.56 213 ILE B N 1
ATOM 5844 C CA . ILE B 1 213 ? 2.1 8.141 25.828 1 94.56 213 ILE B CA 1
ATOM 5845 C C . ILE B 1 213 ? 1.667 8.68 27.188 1 94.56 213 ILE B C 1
ATOM 5847 O O . ILE B 1 213 ? 0.53 8.469 27.609 1 94.56 213 ILE B O 1
ATOM 5851 N N . ASN B 1 214 ? 2.523 9.406 27.812 1 93.44 214 ASN B N 1
ATOM 5852 C CA . ASN B 1 214 ? 2.227 9.969 29.125 1 93.44 214 ASN B CA 1
ATOM 5853 C C . ASN B 1 214 ? 2.117 11.492 29.062 1 93.44 214 ASN B C 1
ATOM 5855 O O . ASN B 1 214 ? 1.633 12.125 30 1 93.44 214 ASN B O 1
ATOM 5859 N N . HIS B 1 215 ? 2.516 12.031 27.938 1 92.44 215 HIS B N 1
ATOM 5860 C CA . HIS B 1 215 ? 2.441 13.477 27.781 1 92.44 215 HIS B CA 1
ATOM 5861 C C . HIS B 1 215 ? 1.684 13.844 26.5 1 92.44 215 HIS B C 1
ATOM 5863 O O . HIS B 1 215 ? 1.944 13.289 25.438 1 92.44 215 HIS B O 1
ATOM 5869 N N . PHE B 1 216 ? 0.751 14.75 26.641 1 95.12 216 PHE B N 1
ATOM 5870 C CA . PHE B 1 216 ? -0.082 15.219 25.547 1 95.12 216 PHE B CA 1
ATOM 5871 C C . PHE B 1 216 ? 0.087 16.719 25.344 1 95.12 216 PHE B C 1
ATOM 5873 O O . PHE B 1 216 ? -0.204 17.516 26.234 1 95.12 216 PHE B O 1
ATOM 5880 N N . LEU B 1 217 ? 0.679 17.062 24.219 1 93.56 217 LEU B N 1
ATOM 5881 C CA . LEU B 1 217 ? 0.795 18.469 23.844 1 93.56 217 LEU B CA 1
ATOM 5882 C C . LEU B 1 217 ? -0.292 18.859 22.844 1 93.56 217 LEU B C 1
ATOM 5884 O O . LEU B 1 217 ? -0.405 18.25 21.781 1 93.56 217 LEU B O 1
ATOM 5888 N N . GLY B 1 218 ? -1.095 19.766 23.219 1 95.12 218 GLY B N 1
ATOM 5889 C CA . GLY B 1 218 ? -2.148 20.25 22.344 1 95.12 218 GLY B CA 1
ATOM 5890 C C . GLY B 1 218 ? -1.816 21.594 21.703 1 95.12 218 GLY B C 1
ATOM 5891 O O . GLY B 1 218 ? -1.324 22.5 22.375 1 95.12 218 GLY B O 1
ATOM 5892 N N . LEU B 1 219 ? -2.061 21.609 20.391 1 93.81 219 LEU B N 1
ATOM 5893 C CA . LEU B 1 219 ? -1.841 22.828 19.625 1 93.81 219 LEU B CA 1
ATOM 5894 C C . LEU B 1 219 ? -3.105 23.234 18.875 1 93.81 219 LEU B C 1
ATOM 5896 O O . LEU B 1 219 ? -3.951 22.391 18.578 1 93.81 219 LEU B O 1
ATOM 5900 N N . GLY B 1 220 ? -3.195 24.547 18.609 1 89.75 220 GLY B N 1
ATOM 5901 C CA . GLY B 1 220 ? -4.348 25.062 17.891 1 89.75 220 GLY B CA 1
ATOM 5902 C C . GLY B 1 220 ? -4.949 26.297 18.547 1 89.75 220 GLY B C 1
ATOM 5903 O O . GLY B 1 220 ? -4.832 26.469 19.766 1 89.75 220 GLY B O 1
ATOM 5904 N N . GLY B 1 221 ? -5.641 27.062 17.812 1 82.38 221 GLY B N 1
ATOM 5905 C CA . GLY B 1 221 ? -6.191 28.312 18.281 1 82.38 221 GLY B CA 1
ATOM 5906 C C . GLY B 1 221 ? -7.309 28.125 19.297 1 82.38 221 GLY B C 1
ATOM 5907 O O . GLY B 1 221 ? -7.43 28.906 20.25 1 82.38 221 GLY B O 1
ATOM 5908 N N . GLU B 1 222 ? -8.062 27.109 19.156 1 84 222 GLU B N 1
ATOM 5909 C CA . GLU B 1 222 ? -9.227 26.891 20.016 1 84 222 GLU B CA 1
ATOM 5910 C C . GLU B 1 222 ? -8.805 26.438 21.406 1 84 222 GLU B C 1
ATOM 5912 O O . GLU B 1 222 ? -9.539 26.625 22.375 1 84 222 GLU B O 1
ATOM 5917 N N . LEU B 1 223 ? -7.684 25.922 21.5 1 86.94 223 LEU B N 1
ATOM 5918 C CA . LEU B 1 223 ? -7.211 25.438 22.797 1 86.94 223 LEU B CA 1
ATOM 5919 C C . LEU B 1 223 ? -6.957 26.609 23.75 1 86.94 223 LEU B C 1
ATOM 5921 O O . LEU B 1 223 ? -7.152 26.469 24.969 1 86.94 223 LEU B O 1
ATOM 5925 N N . ASN B 1 224 ? -6.539 27.656 23.141 1 83.19 224 ASN B N 1
ATOM 5926 C CA . ASN B 1 224 ? -6.367 28.844 23.969 1 83.19 224 ASN B CA 1
ATOM 5927 C C . ASN B 1 224 ? -7.691 29.297 24.562 1 83.19 224 ASN B C 1
ATOM 5929 O O . ASN B 1 224 ? -7.742 29.719 25.734 1 83.19 224 ASN B O 1
ATOM 5933 N N . THR B 1 225 ? -8.617 29.234 23.75 1 86.19 225 THR B N 1
ATOM 5934 C CA . THR B 1 225 ? -9.953 29.578 24.219 1 86.19 225 THR B CA 1
ATOM 5935 C C . THR B 1 225 ? -10.414 28.625 25.312 1 86.19 225 THR B C 1
ATOM 5937 O O . THR B 1 225 ? -10.969 29.047 26.328 1 86.19 225 THR B O 1
ATOM 5940 N N . LEU B 1 226 ? -10.18 27.406 25.156 1 89.38 226 LEU B N 1
ATOM 5941 C CA . LEU B 1 226 ? -10.562 26.375 26.125 1 89.38 226 LEU B CA 1
ATOM 5942 C C . LEU B 1 226 ? -9.859 26.594 27.453 1 89.38 226 LEU B C 1
ATOM 5944 O O . LEU B 1 226 ? -10.477 26.5 28.516 1 89.38 226 LEU B O 1
ATOM 5948 N N . CYS B 1 227 ? -8.648 26.875 27.344 1 87.44 227 CYS B N 1
ATOM 5949 C CA . CYS B 1 227 ? -7.863 27.141 28.547 1 87.44 227 CYS B CA 1
ATOM 5950 C C . CYS B 1 227 ? -8.406 28.359 29.297 1 87.44 227 CYS B C 1
ATOM 5952 O O . CYS B 1 227 ? -8.508 28.344 30.516 1 87.44 227 CYS B O 1
ATOM 5954 N N . GLY B 1 228 ? -8.711 29.359 28.531 1 86.25 228 GLY B N 1
ATOM 5955 C CA . GLY B 1 228 ? -9.273 30.562 29.125 1 86.25 228 GLY B CA 1
ATOM 5956 C C . GLY B 1 228 ? -10.57 30.297 29.875 1 86.25 228 GLY B C 1
ATOM 5957 O O . GLY B 1 228 ? -10.773 30.812 30.984 1 86.25 228 GLY B O 1
ATOM 5958 N N . ILE B 1 229 ? -11.375 29.5 29.312 1 89.81 229 ILE B N 1
ATOM 5959 C CA . ILE B 1 229 ? -12.664 29.156 29.906 1 89.81 229 ILE B CA 1
ATOM 5960 C C . ILE B 1 229 ? -12.453 28.391 31.203 1 89.81 229 ILE B C 1
ATOM 5962 O O . ILE B 1 229 ? -13.062 28.703 32.219 1 89.81 229 ILE B O 1
ATOM 5966 N N . ILE B 1 230 ? -11.641 27.438 31.172 1 88.62 230 ILE B N 1
ATOM 5967 C CA . ILE B 1 230 ? -11.414 26.562 32.312 1 88.62 230 ILE B CA 1
ATOM 5968 C C . ILE B 1 230 ? -10.75 27.344 33.438 1 88.62 230 ILE B C 1
ATOM 5970 O O . ILE B 1 230 ? -11.086 27.156 34.625 1 88.62 230 ILE B O 1
ATOM 5974 N N . ARG B 1 231 ? -9.859 28.188 33.094 1 86 231 ARG B N 1
ATOM 5975 C CA . ARG B 1 231 ? -9.188 29.031 34.094 1 86 231 ARG B CA 1
ATOM 5976 C C . ARG B 1 231 ? -10.18 29.938 34.781 1 86 231 ARG B C 1
ATOM 5978 O O . ARG B 1 231 ? -10.102 30.125 36 1 86 231 ARG B O 1
ATOM 5985 N N . LYS B 1 232 ? -10.992 30.516 34.062 1 85.38 232 LYS B N 1
ATOM 5986 C CA . LYS B 1 232 ? -12.008 31.406 34.625 1 85.38 232 LYS B CA 1
ATOM 5987 C C . LYS B 1 232 ? -12.93 30.641 35.562 1 85.38 232 LYS B C 1
ATOM 5989 O O . LYS B 1 232 ? -13.352 31.188 36.594 1 85.38 232 LYS B O 1
ATOM 5994 N N . LYS B 1 233 ? -13.164 29.484 35.281 1 84.56 233 LYS B N 1
ATOM 5995 C CA . LYS B 1 233 ? -14.055 28.656 36.094 1 84.56 233 LYS B CA 1
ATOM 5996 C C . LYS B 1 233 ? -13.352 28.172 37.375 1 84.56 233 LYS B C 1
ATOM 5998 O O . LYS B 1 233 ? -13.977 28.031 38.406 1 84.56 233 LYS B O 1
ATOM 6003 N N . SER B 1 234 ? -12.141 27.812 37.219 1 79.88 234 SER B N 1
ATOM 6004 C CA . SER B 1 234 ? -11.414 27.219 38.344 1 79.88 234 SER B CA 1
ATOM 6005 C C . SER B 1 234 ? -10.711 28.297 39.188 1 79.88 234 SER B C 1
ATOM 6007 O O . SER B 1 234 ? -10.289 28.031 40.312 1 79.88 234 SER B O 1
ATOM 6009 N N . GLY B 1 235 ? -10.594 29.469 38.688 1 73.19 235 GLY B N 1
ATOM 6010 C CA . GLY B 1 235 ? -9.852 30.516 39.375 1 73.19 235 GLY B CA 1
ATOM 6011 C C . GLY B 1 235 ? -8.344 30.297 39.344 1 73.19 235 GLY B C 1
ATOM 6012 O O . GLY B 1 235 ? -7.621 30.797 40.188 1 73.19 235 GLY B O 1
ATOM 6013 N N . ALA B 1 236 ? -7.996 29.422 38.469 1 68.69 236 ALA B N 1
ATOM 6014 C CA . ALA B 1 236 ? -6.578 29.078 38.406 1 68.69 236 ALA B CA 1
ATOM 6015 C C . ALA B 1 236 ? -5.758 30.266 37.875 1 68.69 236 ALA B C 1
ATOM 6017 O O . ALA B 1 236 ? -6.301 31.172 37.281 1 68.69 236 ALA B O 1
ATOM 6018 N N . ASN B 1 237 ? -4.316 30.219 38.125 1 65.81 237 ASN B N 1
ATOM 6019 C CA . ASN B 1 237 ? -3.381 31.266 37.719 1 65.81 237 ASN B CA 1
ATOM 6020 C C . ASN B 1 237 ? -3.242 31.328 36.219 1 65.81 237 ASN B C 1
ATOM 6022 O O . ASN B 1 237 ? -3.344 30.312 35.531 1 65.81 237 ASN B O 1
ATOM 6026 N N . LYS B 1 238 ? -3.059 32.531 35.625 1 63.53 238 LYS B N 1
ATOM 6027 C CA . LYS B 1 238 ? -3.008 32.875 34.219 1 63.53 238 LYS B CA 1
ATOM 6028 C C . LYS B 1 238 ? -1.872 32.156 33.5 1 63.53 238 LYS B C 1
ATOM 6030 O O . LYS B 1 238 ? -1.913 31.953 32.281 1 63.53 238 LYS B O 1
ATOM 6035 N N . LYS B 1 239 ? -0.968 31.578 34.312 1 60.72 239 LYS B N 1
ATOM 6036 C CA . LYS B 1 239 ? 0.248 31.062 33.688 1 60.72 239 LYS B CA 1
ATOM 6037 C C . LYS B 1 239 ? 0.136 29.578 33.406 1 60.72 239 LYS B C 1
ATOM 6039 O O . LYS B 1 239 ? 0.991 29 32.719 1 60.72 239 LYS B O 1
ATOM 6044 N N . ASP B 1 240 ? -1.188 29.016 33.781 1 63.06 240 ASP B N 1
ATOM 6045 C CA . ASP B 1 240 ? -1.261 27.547 33.75 1 63.06 240 ASP B CA 1
ATOM 6046 C C . ASP B 1 240 ? -1.826 27.062 32.406 1 63.06 240 ASP B C 1
ATOM 6048 O O . ASP B 1 240 ? -2.988 27.328 32.094 1 63.06 240 ASP B O 1
ATOM 6052 N N . TYR B 1 241 ? -0.884 26.625 31.594 1 82.75 241 TYR B N 1
ATOM 6053 C CA . TYR B 1 241 ? -1.322 26.188 30.266 1 82.75 241 TYR B CA 1
ATOM 6054 C C . TYR B 1 241 ? -1.475 24.672 30.219 1 82.75 241 TYR B C 1
ATOM 6056 O O . TYR B 1 241 ? -0.991 24.016 29.281 1 82.75 241 TYR B O 1
ATOM 6064 N N . TYR B 1 242 ? -2.152 24.141 31.312 1 89.38 242 TYR B N 1
ATOM 6065 C CA . TYR B 1 242 ? -2.43 22.719 31.422 1 89.38 242 TYR B CA 1
ATOM 6066 C C . TYR B 1 242 ? -3.908 22.469 31.703 1 89.38 242 TYR B C 1
ATOM 6068 O O . TYR B 1 242 ? -4.484 23.078 32.594 1 89.38 242 TYR B O 1
ATOM 6076 N N . ILE B 1 243 ? -4.496 21.641 30.922 1 92 243 ILE B N 1
ATOM 6077 C CA . ILE B 1 243 ? -5.891 21.25 31.109 1 92 243 ILE B CA 1
ATOM 6078 C C . ILE B 1 243 ? -5.969 19.797 31.578 1 92 243 ILE B C 1
ATOM 6080 O O . ILE B 1 243 ? -5.566 18.891 30.859 1 92 243 ILE B O 1
ATOM 6084 N N . LYS B 1 244 ? -6.508 19.594 32.75 1 93.12 244 LYS B N 1
ATOM 6085 C CA . LYS B 1 244 ? -6.711 18.234 33.25 1 93.12 244 LYS B CA 1
ATOM 6086 C C . LYS B 1 244 ? -7.836 17.531 32.5 1 93.12 244 LYS B C 1
ATOM 6088 O O . LYS B 1 244 ? -8.789 18.188 32.062 1 93.12 244 LYS B O 1
ATOM 6093 N N . LYS B 1 245 ? -7.727 16.266 32.438 1 94.06 245 LYS B N 1
ATOM 6094 C CA . LYS B 1 245 ? -8.719 15.445 31.75 1 94.06 245 LYS B CA 1
ATOM 6095 C C . LYS B 1 245 ? -10.117 15.664 32.344 1 94.06 245 LYS B C 1
ATOM 6097 O O . LYS B 1 245 ? -11.086 15.789 31.594 1 94.06 245 LYS B O 1
ATOM 6102 N N . GLU B 1 246 ? -10.211 15.742 33.594 1 93.38 246 GLU B N 1
ATOM 6103 C CA . GLU B 1 246 ? -11.492 15.906 34.281 1 93.38 246 GLU B CA 1
ATOM 6104 C C . GLU B 1 246 ? -12.133 17.25 33.938 1 93.38 246 GLU B C 1
ATOM 6106 O O . GLU B 1 246 ? -13.344 17.344 33.75 1 93.38 246 GLU B O 1
ATOM 6111 N N . ALA B 1 247 ? -11.281 18.234 33.906 1 92.19 247 ALA B N 1
ATOM 6112 C CA . ALA B 1 247 ? -11.773 19.562 33.531 1 92.19 247 ALA B CA 1
ATOM 6113 C C . ALA B 1 247 ? -12.305 19.578 32.125 1 92.19 247 ALA B C 1
ATOM 6115 O O . ALA B 1 247 ? -13.328 20.219 31.828 1 92.19 247 ALA B O 1
ATOM 6116 N N . LEU B 1 248 ? -11.602 18.938 31.281 1 92.69 248 LEU B N 1
ATOM 6117 C CA . LEU B 1 248 ? -12.023 18.859 29.891 1 92.69 248 LEU B CA 1
ATOM 6118 C C . LEU B 1 248 ? -13.359 18.141 29.766 1 92.69 248 LEU B C 1
ATOM 6120 O O . LEU B 1 248 ? -14.242 18.578 29.031 1 92.69 248 LEU B O 1
ATOM 6124 N N . LEU B 1 249 ? -13.492 17.109 30.469 1 91.69 249 LEU B N 1
ATOM 6125 C CA . LEU B 1 249 ? -14.719 16.312 30.453 1 91.69 249 LEU B CA 1
ATOM 6126 C C . LEU B 1 249 ? -15.898 17.125 30.984 1 91.69 249 LEU B C 1
ATOM 6128 O O . LEU B 1 249 ? -17 17.062 30.438 1 91.69 249 LEU B O 1
ATOM 6132 N N . SER B 1 250 ? -15.617 17.797 32.031 1 92.31 250 SER B N 1
ATOM 6133 C CA . SER B 1 250 ? -16.672 18.625 32.625 1 92.31 250 SER B CA 1
ATOM 6134 C C . SER B 1 250 ? -17.125 19.703 31.656 1 92.31 250 SER B C 1
ATOM 6136 O O . SER B 1 250 ? -18.328 19.938 31.531 1 92.31 250 SER B O 1
ATOM 6138 N N . LEU B 1 251 ? -16.203 20.312 31.078 1 92 251 LEU B N 1
ATOM 6139 C CA . LEU B 1 251 ? -16.531 21.344 30.109 1 92 251 LEU B CA 1
ATOM 6140 C C . LEU B 1 251 ? -17.297 20.766 28.922 1 92 251 LEU B C 1
ATOM 6142 O O . LEU B 1 251 ? -18.219 21.391 28.406 1 92 251 LEU B O 1
ATOM 6146 N N . THR B 1 252 ? -16.906 19.625 28.438 1 91.44 252 THR B N 1
ATOM 6147 C CA . THR B 1 252 ? -17.578 18.938 27.344 1 91.44 252 THR B CA 1
ATOM 6148 C C . THR B 1 252 ? -19.047 18.703 27.688 1 91.44 252 THR B C 1
ATOM 6150 O O . THR B 1 252 ? -19.922 18.938 26.844 1 91.44 252 THR B O 1
ATOM 6153 N N . LYS B 1 253 ? -19.297 18.25 28.797 1 91.44 253 LYS B N 1
ATOM 6154 C CA . LYS B 1 253 ? -20.656 18 29.25 1 91.44 253 LYS B CA 1
ATOM 6155 C C . LYS B 1 253 ? -21.484 19.297 29.281 1 91.44 253 LYS B C 1
ATOM 6157 O O . LYS B 1 253 ? -22.641 19.297 28.891 1 91.44 253 LYS B O 1
ATOM 6162 N N . GLU B 1 254 ? -20.844 20.25 29.766 1 92 254 GLU B N 1
ATOM 6163 C CA . GLU B 1 254 ? -21.5 21.547 29.859 1 92 254 GLU B CA 1
ATOM 6164 C C . GLU B 1 254 ? -21.859 22.094 28.484 1 92 254 GLU B C 1
ATOM 6166 O O . GLU B 1 254 ? -22.984 22.531 28.25 1 92 254 GLU B O 1
ATOM 6171 N N . ILE B 1 255 ? -20.969 22.016 27.594 1 91.25 255 ILE B N 1
ATOM 6172 C CA . ILE B 1 255 ? -21.109 22.594 26.266 1 91.25 255 ILE B CA 1
ATOM 6173 C C . ILE B 1 255 ? -22.031 21.734 25.422 1 91.25 255 ILE B C 1
ATOM 6175 O O . ILE B 1 255 ? -22.766 22.25 24.578 1 91.25 255 ILE B O 1
ATOM 6179 N N . SER B 1 256 ? -22.047 20.453 25.672 1 88.69 256 SER B N 1
ATOM 6180 C CA . SER B 1 256 ? -22.844 19.5 24.891 1 88.69 256 SER B CA 1
ATOM 6181 C C . SER B 1 256 ? -24.328 19.828 24.984 1 88.69 256 SER B C 1
ATOM 6183 O O . SER B 1 256 ? -25.109 19.469 24.094 1 88.69 256 SER B O 1
ATOM 6185 N N . ASN B 1 257 ? -24.688 20.562 25.969 1 85.5 257 ASN B N 1
ATOM 6186 C CA . ASN B 1 257 ? -26.094 20.891 26.203 1 85.5 257 ASN B CA 1
ATOM 6187 C C . ASN B 1 257 ? -26.422 22.312 25.75 1 85.5 257 ASN B C 1
ATOM 6189 O O . ASN B 1 257 ? -27.531 22.797 25.984 1 85.5 257 ASN B O 1
ATOM 6193 N N . MET B 1 258 ? -25.5 22.875 25.047 1 88.12 258 MET B N 1
ATOM 6194 C CA . MET B 1 258 ? -25.688 24.266 24.641 1 88.12 258 MET B CA 1
ATOM 6195 C C . MET B 1 258 ? -25.703 24.406 23.125 1 88.12 258 MET B C 1
ATOM 6197 O O . MET B 1 258 ? -25.094 23.609 22.422 1 88.12 258 MET B O 1
ATOM 6201 N N . ASP B 1 259 ? -26.484 25.344 22.656 1 84.56 259 ASP B N 1
ATOM 6202 C CA . ASP B 1 259 ? -26.359 25.719 21.25 1 84.56 259 ASP B CA 1
ATOM 6203 C C . ASP B 1 259 ? -25.312 26.812 21.062 1 84.56 259 ASP B C 1
ATOM 6205 O O . ASP B 1 259 ? -24.703 27.281 22.031 1 84.56 259 ASP B O 1
ATOM 6209 N N . ASN B 1 260 ? -25.141 27.203 19.859 1 85.62 260 ASN B N 1
ATOM 6210 C CA . ASN B 1 260 ? -24.078 28.156 19.531 1 85.62 260 ASN B CA 1
ATOM 6211 C C . ASN B 1 260 ? -24.312 29.5 20.203 1 85.62 260 ASN B C 1
ATOM 6213 O O . ASN B 1 260 ? -23.359 30.141 20.656 1 85.62 260 ASN B O 1
ATOM 6217 N N . PHE B 1 261 ? -25.516 29.875 20.203 1 89.31 261 PHE B N 1
ATOM 6218 C CA . PHE B 1 261 ? -25.844 31.156 20.812 1 89.31 261 PHE B CA 1
ATOM 6219 C C . PHE B 1 261 ? -25.578 31.125 22.312 1 89.31 261 PHE B C 1
ATOM 6221 O O . PHE B 1 261 ? -25.031 32.094 22.859 1 89.31 261 PHE B O 1
ATOM 6228 N N . GLN B 1 262 ? -25.891 30.125 22.922 1 92.19 262 GLN B N 1
ATOM 6229 C CA . GLN B 1 262 ? -25.672 29.953 24.359 1 92.19 262 GLN B CA 1
ATOM 6230 C C . GLN B 1 262 ? -24.172 29.922 24.672 1 92.19 262 GLN B C 1
ATOM 6232 O O . GLN B 1 262 ? -23.734 30.516 25.656 1 92.19 262 GLN B O 1
ATOM 6237 N N . ILE B 1 263 ? -23.469 29.234 23.859 1 91.5 263 ILE B N 1
ATOM 6238 C CA . ILE B 1 263 ? -22.031 29.156 24.062 1 91.5 263 ILE B CA 1
ATOM 6239 C C . ILE B 1 263 ? -21.406 30.547 23.969 1 91.5 263 ILE B C 1
ATOM 6241 O O . ILE B 1 263 ? -20.609 30.938 24.828 1 91.5 263 ILE B O 1
ATOM 6245 N N . LYS B 1 264 ? -21.797 31.25 22.953 1 92.69 264 LYS B N 1
ATOM 6246 C CA . LYS B 1 264 ? -21.312 32.594 22.75 1 92.69 264 LYS B CA 1
ATOM 6247 C C . LYS B 1 264 ? -21.609 33.5 23.953 1 92.69 264 LYS B C 1
ATOM 6249 O O . LYS B 1 264 ? -20.719 34.188 24.453 1 92.69 264 LYS B O 1
ATOM 6254 N N . THR B 1 265 ? -22.766 33.406 24.516 1 93.88 265 THR B N 1
ATOM 6255 C CA . THR B 1 265 ? -23.219 34.312 25.578 1 93.88 265 THR B CA 1
ATOM 6256 C C . THR B 1 265 ? -22.641 33.875 26.938 1 93.88 265 THR B C 1
ATOM 6258 O O . THR B 1 265 ? -22.266 34.688 27.75 1 93.88 265 THR B O 1
ATOM 6261 N N . THR B 1 266 ? -22.578 32.656 27.141 1 92.38 266 THR B N 1
ATOM 6262 C CA . THR B 1 266 ? -22.141 32.125 28.422 1 92.38 266 THR B CA 1
ATOM 6263 C C . THR B 1 266 ? -20.641 32.375 28.625 1 92.38 266 THR B C 1
ATOM 6265 O O . THR B 1 266 ? -20.219 32.719 29.734 1 92.38 266 THR B O 1
ATOM 6268 N N . PHE B 1 267 ? -19.938 32.219 27.547 1 91.81 267 PHE B N 1
ATOM 6269 C CA . PHE B 1 267 ? -18.5 32.281 27.719 1 91.81 267 PHE B CA 1
ATOM 6270 C C . PHE B 1 267 ? -17.938 33.594 27.125 1 91.81 267 PHE B C 1
ATOM 6272 O O . PHE B 1 267 ? -16.734 33.844 27.188 1 91.81 267 PHE B O 1
ATOM 6279 N N . GLY B 1 268 ? -18.75 34.406 26.516 1 91 268 GLY B N 1
ATOM 6280 C CA . GLY B 1 268 ? -18.328 35.656 25.938 1 91 268 GLY B CA 1
ATOM 6281 C C . GLY B 1 268 ? -17.406 35.469 24.734 1 91 268 GLY B C 1
ATOM 6282 O O . GLY B 1 268 ? -16.328 36.062 24.672 1 91 268 GLY B O 1
ATOM 6283 N N . LEU B 1 269 ? -17.844 34.625 23.844 1 91.06 269 LEU B N 1
ATOM 6284 C CA . LEU B 1 269 ? -17.031 34.312 22.688 1 91.06 269 LEU B CA 1
ATOM 6285 C C . LEU B 1 269 ? -17.625 34.906 21.422 1 91.06 269 LEU B C 1
ATOM 6287 O O . LEU B 1 269 ? -18.797 35.312 21.406 1 91.06 269 LEU B O 1
ATOM 6291 N N . SER B 1 270 ? -16.781 35.062 20.375 1 87.88 270 SER B N 1
ATOM 6292 C CA . SER B 1 270 ? -17.312 35.406 19.047 1 87.88 270 SER B CA 1
ATOM 6293 C C . SER B 1 270 ? -18.141 34.281 18.469 1 87.88 270 SER B C 1
ATOM 6295 O O . SER B 1 270 ? -18.016 33.125 18.922 1 87.88 270 SER B O 1
ATOM 6297 N N . ASN B 1 271 ? -18.969 34.594 17.484 1 86.75 271 ASN B N 1
ATOM 6298 C CA . ASN B 1 271 ? -19.781 33.594 16.828 1 86.75 271 ASN B CA 1
ATOM 6299 C C . ASN B 1 271 ? -18.906 32.5 16.188 1 86.75 271 ASN B C 1
ATOM 6301 O O . ASN B 1 271 ? -19.219 31.312 16.297 1 86.75 271 ASN B O 1
ATOM 6305 N N . LYS B 1 272 ? -17.891 32.875 15.648 1 84.38 272 LYS B N 1
ATOM 6306 C CA . LYS B 1 272 ? -17 31.938 14.953 1 84.38 272 LYS B CA 1
ATOM 6307 C C . LYS B 1 272 ? -16.312 31 15.938 1 84.38 272 LYS B C 1
ATOM 6309 O O . LYS B 1 272 ? -16.203 29.797 15.672 1 84.38 272 LYS B O 1
ATOM 6314 N N . THR B 1 273 ? -15.891 31.562 17 1 87.62 273 THR B N 1
ATOM 6315 C CA . THR B 1 273 ? -15.219 30.75 18.016 1 87.62 273 THR B CA 1
ATOM 6316 C C . THR B 1 273 ? -16.203 29.781 18.656 1 87.62 273 THR B C 1
ATOM 6318 O O . THR B 1 273 ? -15.852 28.625 18.922 1 87.62 273 THR B O 1
ATOM 6321 N N . ALA B 1 274 ? -17.375 30.266 18.891 1 90.19 274 ALA B N 1
ATOM 6322 C CA . ALA B 1 274 ? -18.391 29.438 19.516 1 90.19 274 ALA B CA 1
ATOM 6323 C C . ALA B 1 274 ? -18.734 28.219 18.656 1 90.19 274 ALA B C 1
ATOM 6325 O O . ALA B 1 274 ? -18.938 27.125 19.172 1 90.19 274 ALA B O 1
ATOM 6326 N N . GLU B 1 275 ? -18.703 28.453 17.422 1 88.31 275 GLU B N 1
ATOM 6327 C CA . GLU B 1 275 ? -19.062 27.406 16.469 1 88.31 275 GLU B CA 1
ATOM 6328 C C . GLU B 1 275 ? -18.016 26.297 16.453 1 88.31 275 GLU B C 1
ATOM 6330 O O . GLU B 1 275 ? -18.328 25.141 16.188 1 88.31 275 GLU B O 1
ATOM 6335 N N . LEU B 1 276 ? -16.781 26.609 16.781 1 91.12 276 LEU B N 1
ATOM 6336 C CA . LEU B 1 276 ? -15.68 25.672 16.625 1 91.12 276 LEU B CA 1
ATOM 6337 C C . LEU B 1 276 ? -15.297 25.062 17.969 1 91.12 276 LEU B C 1
ATOM 6339 O O . LEU B 1 276 ? -14.469 24.141 18.016 1 91.12 276 LEU B O 1
ATOM 6343 N N . LEU B 1 277 ? -15.898 25.5 19 1 92.06 277 LEU B N 1
ATOM 6344 C CA . LEU B 1 277 ? -15.492 25.094 20.344 1 92.06 277 LEU B CA 1
ATOM 6345 C C . LEU B 1 277 ? -15.805 23.609 20.578 1 92.06 277 LEU B C 1
ATOM 6347 O O . LEU B 1 277 ? -14.93 22.859 20.984 1 92.06 277 LEU B O 1
ATOM 6351 N N . LEU B 1 278 ? -17 23.219 20.25 1 92.06 278 LEU B N 1
ATOM 6352 C CA . LEU B 1 278 ? -17.438 21.859 20.547 1 92.06 278 LEU B CA 1
ATOM 6353 C C . LEU B 1 278 ? -16.625 20.859 19.734 1 92.06 278 LEU B C 1
ATOM 6355 O O . LEU B 1 278 ? -16.062 19.906 20.281 1 92.06 278 LEU B O 1
ATOM 6359 N N . PRO B 1 279 ? -16.547 21.016 18.391 1 93.62 279 PRO B N 1
ATOM 6360 C CA . PRO B 1 279 ? -15.742 20.047 17.641 1 93.62 279 PRO B CA 1
ATOM 6361 C C . PRO B 1 279 ? -14.297 19.984 18.109 1 93.62 279 PRO B C 1
ATOM 6363 O O . PRO B 1 279 ? -13.703 18.906 18.172 1 93.62 279 PRO B O 1
ATOM 6366 N N . SER B 1 280 ? -13.742 21.062 18.516 1 94.56 280 SER B N 1
ATOM 6367 C CA . SER B 1 280 ? -12.359 21.109 18.969 1 94.56 280 SER B CA 1
ATOM 6368 C C . SER B 1 280 ? -12.195 20.312 20.266 1 94.56 280 SER B C 1
ATOM 6370 O O . SER B 1 280 ? -11.266 19.516 20.406 1 94.56 280 SER B O 1
ATOM 6372 N N . ILE B 1 281 ? -13.078 20.547 21.188 1 94.38 281 ILE B N 1
ATOM 6373 C CA . ILE B 1 281 ? -13.008 19.875 22.469 1 94.38 281 ILE B CA 1
ATOM 6374 C C . ILE B 1 281 ? -13.141 18.375 22.281 1 94.38 281 ILE B C 1
ATOM 6376 O O . ILE B 1 281 ? -12.422 17.594 22.906 1 94.38 281 ILE B O 1
ATOM 6380 N N . LEU B 1 282 ? -14.039 18.031 21.422 1 95.25 282 LEU B N 1
ATOM 6381 C CA . LEU B 1 282 ? -14.305 16.609 21.203 1 95.25 282 LEU B CA 1
ATOM 6382 C C . LEU B 1 282 ? -13.109 15.93 20.531 1 95.25 282 LEU B C 1
ATOM 6384 O O . LEU B 1 282 ? -12.797 14.781 20.828 1 95.25 282 LEU B O 1
ATOM 6388 N N . ILE B 1 283 ? -12.43 16.594 19.578 1 96.25 283 ILE B N 1
ATOM 6389 C CA . ILE B 1 283 ? -11.242 16.047 18.938 1 96.25 283 ILE B CA 1
ATOM 6390 C C . ILE B 1 283 ? -10.164 15.797 19.969 1 96.25 283 ILE B C 1
ATOM 6392 O O . ILE B 1 283 ? -9.609 14.695 20.047 1 96.25 283 ILE B O 1
ATOM 6396 N N . PHE B 1 284 ? -9.93 16.766 20.812 1 95.56 284 PHE B N 1
ATOM 6397 C CA . PHE B 1 284 ? -8.914 16.625 21.844 1 95.56 284 PHE B CA 1
ATOM 6398 C C . PHE B 1 284 ? -9.273 15.5 22.812 1 95.56 284 PHE B C 1
ATOM 6400 O O . PHE B 1 284 ? -8.406 14.719 23.203 1 95.56 284 PHE B O 1
ATOM 6407 N N . TYR B 1 285 ? -10.5 15.477 23.125 1 94.44 285 TYR B N 1
ATOM 6408 C CA . TYR B 1 285 ? -10.969 14.438 24.031 1 94.44 285 TYR B CA 1
ATOM 6409 C C . TYR B 1 285 ? -10.727 13.047 23.453 1 94.44 285 TYR B C 1
ATOM 6411 O O . TYR B 1 285 ? -10.234 12.156 24.141 1 94.44 285 TYR B O 1
ATOM 6419 N N . CYS B 1 286 ? -11.07 12.852 22.188 1 95.25 286 CYS B N 1
ATOM 6420 C CA . CYS B 1 286 ? -10.914 11.562 21.531 1 95.25 286 CYS B CA 1
ATOM 6421 C C . CYS B 1 286 ? -9.445 11.133 21.5 1 95.25 286 CYS B C 1
ATOM 6423 O O . CYS B 1 286 ? -9.133 9.961 21.719 1 95.25 286 CYS B O 1
ATOM 6425 N N . PHE B 1 287 ? -8.555 12.047 21.281 1 96.31 287 PHE B N 1
ATOM 6426 C CA . PHE B 1 287 ? -7.133 11.719 21.25 1 96.31 287 PHE B CA 1
ATOM 6427 C C . PHE B 1 287 ? -6.602 11.461 22.656 1 96.31 287 PHE B C 1
ATOM 6429 O O . PHE B 1 287 ? -5.777 10.57 22.859 1 96.31 287 PHE B O 1
ATOM 6436 N N . LEU B 1 288 ? -7.07 12.266 23.609 1 95.69 288 LEU B N 1
ATOM 6437 C CA . LEU B 1 288 ? -6.633 12.102 24.984 1 95.69 288 LEU B CA 1
ATOM 6438 C C . LEU B 1 288 ? -6.992 10.711 25.516 1 95.69 288 LEU B C 1
ATOM 6440 O O . LEU B 1 288 ? -6.203 10.094 26.234 1 95.69 288 LEU B O 1
ATOM 6444 N N . LYS B 1 289 ? -8.102 10.242 25.094 1 93.25 289 LYS B N 1
ATOM 6445 C CA . LYS B 1 289 ? -8.594 8.938 25.531 1 93.25 289 LYS B CA 1
ATOM 6446 C C . LYS B 1 289 ? -7.676 7.82 25.047 1 93.25 289 LYS B C 1
ATOM 6448 O O . LYS B 1 289 ? -7.637 6.742 25.641 1 93.25 289 LYS B O 1
ATOM 6453 N N . MET B 1 290 ? -6.91 8.07 24.016 1 94 290 MET B N 1
ATOM 6454 C CA . MET B 1 290 ? -6.031 7.062 23.438 1 94 290 MET B CA 1
ATOM 6455 C C . MET B 1 290 ? -4.684 7.035 24.141 1 94 290 MET B C 1
ATOM 6457 O O . MET B 1 290 ? -3.822 6.215 23.828 1 94 290 MET B O 1
ATOM 6461 N N . THR B 1 291 ? -4.562 7.918 25.156 1 95.38 291 THR B N 1
ATOM 6462 C CA . THR B 1 291 ? -3.279 8.047 25.844 1 95.38 291 THR B CA 1
ATOM 6463 C C . THR B 1 291 ? -3.43 7.797 27.344 1 95.38 291 THR B C 1
ATOM 6465 O O . THR B 1 291 ? -4.543 7.625 27.828 1 95.38 291 THR B O 1
ATOM 6468 N N . LYS B 1 292 ? -2.293 7.746 28.016 1 94.75 292 LYS B N 1
ATOM 6469 C CA . LYS B 1 292 ? -2.262 7.629 29.469 1 94.75 292 LYS B CA 1
ATOM 6470 C C . LYS B 1 292 ? -2.033 8.984 30.125 1 94.75 292 LYS B C 1
ATOM 6472 O O . LYS B 1 292 ? -1.854 9.078 31.344 1 94.75 292 LYS B O 1
ATOM 6477 N N . ALA B 1 293 ? -2.094 9.992 29.328 1 94.81 293 ALA B N 1
ATOM 6478 C CA . ALA B 1 293 ? -1.854 11.336 29.859 1 94.81 293 ALA B CA 1
ATOM 6479 C C . ALA B 1 293 ? -3.002 11.781 30.766 1 94.81 293 ALA B C 1
ATOM 6481 O O . ALA B 1 293 ? -4.164 11.469 30.5 1 94.81 293 ALA B O 1
ATOM 6482 N N . GLU B 1 294 ? -2.709 12.57 31.719 1 94.69 294 GLU B N 1
ATOM 6483 C CA . GLU B 1 294 ? -3.705 13.039 32.688 1 94.69 294 GLU B CA 1
ATOM 6484 C C . GLU B 1 294 ? -4.344 14.344 32.219 1 94.69 294 GLU B C 1
ATOM 6486 O O . GLU B 1 294 ? -5.34 14.797 32.781 1 94.69 294 GLU B O 1
ATOM 6491 N N . GLY B 1 295 ? -3.719 14.898 31.219 1 94.56 295 GLY B N 1
ATOM 6492 C CA . GLY B 1 295 ? -4.219 16.156 30.672 1 94.56 295 GLY B CA 1
ATOM 6493 C C . GLY B 1 295 ? -3.461 16.625 29.453 1 94.56 295 GLY B C 1
ATOM 6494 O O . GLY B 1 295 ? -2.752 15.828 28.812 1 94.56 295 GLY B O 1
ATOM 6495 N N . ILE B 1 296 ? -3.76 17.859 29.047 1 94.62 296 ILE B N 1
ATOM 6496 C CA . ILE B 1 296 ? -3.201 18.438 27.828 1 94.62 296 ILE B CA 1
ATOM 6497 C C . ILE B 1 296 ? -2.342 19.641 28.188 1 94.62 296 ILE B C 1
ATOM 6499 O O . ILE B 1 296 ? -2.818 20.594 28.812 1 94.62 296 ILE B O 1
ATOM 6503 N N . GLN B 1 297 ? -1.079 19.531 27.844 1 91.94 297 GLN B N 1
ATOM 6504 C CA . GLN B 1 297 ? -0.208 20.703 27.938 1 91.94 297 GLN B CA 1
ATOM 6505 C C . GLN B 1 297 ? -0.404 21.625 26.734 1 91.94 297 GLN B C 1
ATOM 6507 O O . GLN B 1 297 ? -0.488 21.172 25.594 1 91.94 297 GLN B O 1
ATOM 6512 N N . ILE B 1 298 ? -0.392 22.953 26.984 1 91.94 298 ILE B N 1
ATOM 6513 C CA . ILE B 1 298 ? -0.709 23.922 25.938 1 91.94 298 ILE B CA 1
ATOM 6514 C C . ILE B 1 298 ? 0.401 24.969 25.844 1 91.94 298 ILE B C 1
ATOM 6516 O O . ILE B 1 298 ? 0.311 26.031 26.438 1 91.94 298 ILE B O 1
ATOM 6520 N N . PRO B 1 299 ? 1.466 24.828 25.094 1 86.25 299 PRO B N 1
ATOM 6521 C CA . PRO B 1 299 ? 2.594 25.75 25 1 86.25 299 PRO B CA 1
ATOM 6522 C C . PRO B 1 299 ? 2.252 27.016 24.203 1 86.25 299 PRO B C 1
ATOM 6524 O O . PRO B 1 299 ? 3.018 27.984 24.219 1 86.25 299 PRO B O 1
ATOM 6527 N N . LYS B 1 300 ? 1.161 27.328 23.688 1 83.5 300 LYS B N 1
ATOM 6528 C CA . LYS B 1 300 ? 0.717 28.469 22.906 1 83.5 300 LYS B CA 1
ATOM 6529 C C . LYS B 1 300 ? 1.639 28.703 21.719 1 83.5 300 LYS B C 1
ATOM 6531 O O . LYS B 1 300 ? 2.275 29.766 21.609 1 83.5 300 LYS B O 1
ATOM 6536 N N . LEU B 1 301 ? 1.777 27.922 20.906 1 90.19 301 LEU B N 1
ATOM 6537 C CA . LEU B 1 301 ? 2.58 27.984 19.688 1 90.19 301 LEU B CA 1
ATOM 6538 C C . LEU B 1 301 ? 1.693 28.156 18.453 1 90.19 301 LEU B C 1
ATOM 6540 O O . LEU B 1 301 ? 0.527 27.75 18.469 1 90.19 301 LEU B O 1
ATOM 6544 N N . SER B 1 302 ? 2.268 28.844 17.531 1 92.06 302 SER B N 1
ATOM 6545 C CA . SER B 1 302 ? 1.505 29.062 16.312 1 92.06 302 SER B CA 1
ATOM 6546 C C . SER B 1 302 ? 2.322 28.703 15.07 1 92.06 302 SER B C 1
ATOM 6548 O O . SER B 1 302 ? 3.549 28.609 15.133 1 92.06 302 SER B O 1
ATOM 6550 N N . LEU B 1 303 ? 1.588 28.484 14.008 1 94.94 303 LEU B N 1
ATOM 6551 C CA . LEU B 1 303 ? 2.205 28.234 12.711 1 94.94 303 LEU B CA 1
ATOM 6552 C C . LEU B 1 303 ? 3.15 29.359 12.328 1 94.94 303 LEU B C 1
ATOM 6554 O O . LEU B 1 303 ? 4.23 29.125 11.789 1 94.94 303 LEU B O 1
ATOM 6558 N N . ARG B 1 304 ? 2.77 30.625 12.602 1 96.25 304 ARG B N 1
ATOM 6559 C CA . ARG B 1 304 ? 3.549 31.797 12.234 1 96.25 304 ARG B CA 1
ATOM 6560 C C . ARG B 1 304 ? 4.895 31.812 12.961 1 96.25 304 ARG B C 1
ATOM 6562 O O . ARG B 1 304 ? 5.902 32.25 12.391 1 96.25 304 ARG B O 1
ATOM 6569 N N . GLN B 1 305 ? 4.875 31.359 14.164 1 93.31 305 GLN B N 1
ATOM 6570 C CA . GLN B 1 305 ? 6.141 31.266 14.883 1 93.31 305 GLN B CA 1
ATOM 6571 C C . GLN B 1 305 ? 7.094 30.297 14.195 1 93.31 305 GLN B C 1
ATOM 6573 O O . GLN B 1 305 ? 8.289 30.578 14.062 1 93.31 305 GLN B O 1
ATOM 6578 N N . GLY B 1 306 ? 6.535 29.156 13.805 1 94.19 306 GLY B N 1
ATOM 6579 C CA . GLY B 1 306 ? 7.348 28.203 13.07 1 94.19 306 GLY B CA 1
ATOM 6580 C C . GLY B 1 306 ? 7.93 28.766 11.789 1 94.19 306 GLY B C 1
ATOM 6581 O O . GLY B 1 306 ? 9.086 28.516 11.461 1 94.19 306 GLY B O 1
ATOM 6582 N N . ILE B 1 307 ? 7.105 29.516 11.109 1 96 307 ILE B N 1
ATOM 6583 C CA . ILE B 1 307 ? 7.523 30.141 9.859 1 96 307 ILE B CA 1
ATOM 6584 C C . ILE B 1 307 ? 8.633 31.156 10.133 1 96 307 ILE B C 1
ATOM 6586 O O . ILE B 1 307 ? 9.609 31.234 9.383 1 96 307 ILE B O 1
ATOM 6590 N N . LEU B 1 308 ? 8.508 31.906 11.195 1 94.81 308 LEU B N 1
ATOM 6591 C CA . LEU B 1 308 ? 9.523 32.875 11.562 1 94.81 308 LEU B CA 1
ATOM 6592 C C . LEU B 1 308 ? 10.852 32.219 11.891 1 94.81 308 LEU B C 1
ATOM 6594 O O . LEU B 1 308 ? 11.914 32.688 11.484 1 94.81 308 LEU B O 1
ATOM 6598 N N . TYR B 1 309 ? 10.727 31.125 12.578 1 91.25 309 TYR B N 1
ATOM 6599 C CA . TYR B 1 309 ? 11.945 30.375 12.883 1 91.25 309 TYR B CA 1
ATOM 6600 C C . TYR B 1 309 ? 12.617 29.891 11.602 1 91.25 309 TYR B C 1
ATOM 6602 O O . TYR B 1 309 ? 13.844 29.953 11.477 1 91.25 309 TYR B O 1
ATOM 6610 N N . ASP B 1 310 ? 11.828 29.391 10.734 1 91 310 ASP B N 1
ATOM 6611 C CA . ASP B 1 310 ? 12.352 28.891 9.469 1 91 310 ASP B CA 1
ATOM 6612 C C . ASP B 1 310 ? 13.047 30 8.68 1 91 310 ASP B C 1
ATOM 6614 O O . ASP B 1 310 ? 14.117 29.797 8.117 1 91 310 ASP B O 1
ATOM 6618 N N . LEU B 1 311 ? 12.43 31.188 8.648 1 91 311 LEU B N 1
ATOM 6619 C CA . LEU B 1 311 ? 12.992 32.344 7.965 1 91 311 LEU B CA 1
ATOM 6620 C C . LEU B 1 311 ? 14.297 32.781 8.625 1 91 311 LEU B C 1
ATOM 6622 O O . LEU B 1 311 ? 15.25 33.125 7.934 1 91 311 LEU B O 1
ATOM 6626 N N . SER B 1 312 ? 14.258 32.781 9.891 1 89.62 312 SER B N 1
ATOM 6627 C CA . SER B 1 312 ? 15.453 33.156 10.648 1 89.62 312 SER B CA 1
ATOM 6628 C C . SER B 1 312 ? 16.625 32.219 10.344 1 89.62 312 SER B C 1
ATOM 6630 O O . SER B 1 312 ? 17.75 32.688 10.164 1 89.62 312 SER B O 1
ATOM 6632 N N . ASP B 1 313 ? 16.281 30.969 10.297 1 86.75 313 ASP B N 1
ATOM 6633 C CA . ASP B 1 313 ? 17.312 29.984 10.008 1 86.75 313 ASP B CA 1
ATOM 6634 C C . ASP B 1 313 ? 17.922 30.203 8.625 1 86.75 313 ASP B C 1
ATOM 6636 O O . ASP B 1 313 ? 19.125 30.016 8.43 1 86.75 313 ASP B O 1
ATOM 6640 N N . GLU B 1 314 ? 17.094 30.484 7.73 1 85.25 314 GLU B N 1
ATOM 6641 C CA . GLU B 1 314 ? 17.547 30.719 6.367 1 85.25 314 GLU B CA 1
ATOM 6642 C C . GLU B 1 314 ? 18.422 31.969 6.285 1 85.25 314 GLU B C 1
ATOM 6644 O O . GLU B 1 314 ? 19.453 31.969 5.617 1 85.25 314 GLU B O 1
ATOM 6649 N N . ILE B 1 315 ? 18.016 33 6.996 1 86.06 315 ILE B N 1
ATOM 6650 C CA . ILE B 1 315 ? 18.672 34.281 6.93 1 86.06 315 ILE B CA 1
ATOM 6651 C C . ILE B 1 315 ? 20.016 34.219 7.656 1 86.06 315 ILE B C 1
ATOM 6653 O O . ILE B 1 315 ? 21.016 34.75 7.172 1 86.06 315 ILE B O 1
ATOM 6657 N N . LEU B 1 316 ? 20 33.594 8.82 1 84.88 316 LEU B N 1
ATOM 6658 C CA . LEU B 1 316 ? 21.172 33.594 9.688 1 84.88 316 LEU B CA 1
ATOM 6659 C C . LEU B 1 316 ? 22 32.344 9.508 1 84.88 316 LEU B C 1
ATOM 6661 O O . LEU B 1 316 ? 23.094 32.219 10.086 1 84.88 316 LEU B O 1
ATOM 6665 N N . ASN B 1 317 ? 21.562 31.344 8.742 1 78.69 317 ASN B N 1
ATOM 6666 C CA . ASN B 1 317 ? 22.234 30.062 8.547 1 78.69 317 ASN B CA 1
ATOM 6667 C C . ASN B 1 317 ? 22.453 29.344 9.875 1 78.69 317 ASN B C 1
ATOM 6669 O O . ASN B 1 317 ? 23.562 28.938 10.18 1 78.69 317 ASN B O 1
ATOM 6673 N N . ILE B 1 318 ? 21.469 29.344 10.703 1 76.94 318 ILE B N 1
ATOM 6674 C CA . ILE B 1 318 ? 21.5 28.688 12 1 76.94 318 ILE B CA 1
ATOM 6675 C C . ILE B 1 318 ? 21.266 27.188 11.812 1 76.94 318 ILE B C 1
ATOM 6677 O O . ILE B 1 318 ? 20.438 26.781 10.984 1 76.94 318 ILE B O 1
ATOM 6681 N N . PRO B 1 319 ? 21.938 26.391 12.641 1 72.62 319 PRO B N 1
ATOM 6682 C CA . PRO B 1 319 ? 21.906 24.938 12.461 1 72.62 319 PRO B CA 1
ATOM 6683 C C . PRO B 1 319 ? 20.625 24.312 13 1 72.62 319 PRO B C 1
ATOM 6685 O O . PRO B 1 319 ? 20.469 23.094 12.938 1 72.62 319 PRO B O 1
ATOM 6688 N N . ARG B 1 320 ? 19.625 24.875 13.523 1 73.25 320 ARG B N 1
ATOM 6689 C CA . ARG B 1 320 ? 18.391 24.266 13.984 1 73.25 320 ARG B CA 1
ATOM 6690 C C . ARG B 1 320 ? 17.781 23.359 12.906 1 73.25 320 ARG B C 1
ATOM 6692 O O . ARG B 1 320 ? 17.156 22.359 13.219 1 73.25 320 ARG B O 1
ATOM 6699 N N . LYS B 1 321 ? 18.203 23.641 11.82 1 73.44 321 LYS B N 1
ATOM 6700 C CA . LYS B 1 321 ? 17.75 22.875 10.672 1 73.44 321 LYS B CA 1
ATOM 6701 C C . LYS B 1 321 ? 18.234 21.438 10.742 1 73.44 321 LYS B C 1
ATOM 6703 O O . LYS B 1 321 ? 17.5 20.5 10.375 1 73.44 321 LYS B O 1
ATOM 6708 N N . GLU B 1 322 ? 19.344 21.266 11.328 1 80 322 GLU B N 1
ATOM 6709 C CA . GLU B 1 322 ? 19.922 19.938 11.391 1 80 322 GLU B CA 1
ATOM 6710 C C . GLU B 1 322 ? 19.125 19.016 12.32 1 80 322 GLU B C 1
ATOM 6712 O O . GLU B 1 322 ? 18.953 17.828 12.039 1 80 322 GLU B O 1
ATOM 6717 N N . GLU B 1 323 ? 18.672 19.578 13.359 1 82.31 323 GLU B N 1
ATOM 6718 C CA . GLU B 1 323 ? 17.891 18.781 14.312 1 82.31 323 GLU B CA 1
ATOM 6719 C C . GLU B 1 323 ? 16.578 18.312 13.703 1 82.31 323 GLU B C 1
ATOM 6721 O O . GLU B 1 323 ? 16.141 17.188 13.938 1 82.31 323 GLU B O 1
ATOM 6726 N N . LEU B 1 324 ? 16.031 19.172 12.969 1 86 324 LEU B N 1
ATOM 6727 C CA . LEU B 1 324 ? 14.766 18.812 12.344 1 86 324 LEU B CA 1
ATOM 6728 C C . LEU B 1 324 ? 14.969 17.75 11.273 1 86 324 LEU B C 1
ATOM 6730 O O . LEU B 1 324 ? 14.109 16.891 11.07 1 86 324 LEU B O 1
ATOM 6734 N N . ILE B 1 325 ? 16.078 17.859 10.609 1 89.94 325 ILE B N 1
ATOM 6735 C CA . ILE B 1 325 ? 16.406 16.859 9.602 1 89.94 325 ILE B CA 1
ATOM 6736 C C . ILE B 1 325 ? 16.578 15.492 10.266 1 89.94 325 ILE B C 1
ATOM 6738 O O . ILE B 1 325 ? 16.109 14.469 9.742 1 89.94 325 ILE B O 1
ATOM 6742 N N . HIS B 1 326 ? 17.188 15.523 11.422 1 91.81 326 HIS B N 1
ATOM 6743 C CA . HIS B 1 326 ? 17.344 14.281 12.172 1 91.81 326 HIS B CA 1
ATOM 6744 C C . HIS B 1 326 ? 15.984 13.703 12.57 1 91.81 326 HIS B C 1
ATOM 6746 O O . HIS B 1 326 ? 15.797 12.484 12.547 1 91.81 326 HIS B O 1
ATOM 6752 N N . ASP B 1 327 ? 15.062 14.586 12.93 1 91.31 327 ASP B N 1
ATOM 6753 C CA . ASP B 1 327 ? 13.711 14.141 13.266 1 91.31 327 ASP B CA 1
ATOM 6754 C C . ASP B 1 327 ? 13.016 13.523 12.062 1 91.31 327 ASP B C 1
ATOM 6756 O O . ASP B 1 327 ? 12.352 12.492 12.18 1 91.31 327 ASP B O 1
ATOM 6760 N N . ILE B 1 328 ? 13.219 14.18 10.953 1 93.75 328 ILE B N 1
ATOM 6761 C CA . ILE B 1 328 ? 12.609 13.688 9.727 1 93.75 328 ILE B CA 1
ATOM 6762 C C . ILE B 1 328 ? 13.148 12.297 9.398 1 93.75 328 ILE B C 1
ATOM 6764 O O . ILE B 1 328 ? 12.375 11.375 9.141 1 93.75 328 ILE B O 1
ATOM 6768 N N . ILE B 1 329 ? 14.43 12.125 9.453 1 96.56 329 ILE B N 1
ATOM 6769 C CA . ILE B 1 329 ? 15.062 10.852 9.125 1 96.56 329 ILE B CA 1
ATOM 6770 C C . ILE B 1 329 ? 14.633 9.781 10.117 1 96.56 329 ILE B C 1
ATOM 6772 O O . ILE B 1 329 ? 14.391 8.633 9.742 1 96.56 329 ILE B O 1
ATOM 6776 N N . SER B 1 330 ? 14.484 10.211 11.359 1 95.88 330 SER B N 1
ATOM 6777 C CA . SER B 1 330 ? 13.992 9.281 12.375 1 95.88 330 SER B CA 1
ATOM 6778 C C . SER B 1 330 ? 12.594 8.781 12.031 1 95.88 330 SER B C 1
ATOM 6780 O O . SER B 1 330 ? 12.312 7.59 12.148 1 95.88 330 SER B O 1
ATOM 6782 N N . SER B 1 331 ? 11.75 9.68 11.641 1 95.81 331 SER B N 1
ATOM 6783 C CA . SER B 1 331 ? 10.391 9.312 11.266 1 95.81 331 SER B CA 1
ATOM 6784 C C . SER B 1 331 ? 10.383 8.422 10.023 1 95.81 331 SER B C 1
ATOM 6786 O O . SER B 1 331 ? 9.539 7.527 9.906 1 95.81 331 SER B O 1
ATOM 6788 N N . VAL B 1 332 ? 11.305 8.656 9.109 1 97.75 332 VAL B N 1
ATOM 6789 C CA . VAL B 1 332 ? 11.414 7.867 7.883 1 97.75 332 VAL B CA 1
ATOM 6790 C C . VAL B 1 332 ? 11.82 6.438 8.227 1 97.75 332 VAL B C 1
ATOM 6792 O O . VAL B 1 332 ? 11.273 5.48 7.676 1 97.75 332 VAL B O 1
ATOM 6795 N N . TRP B 1 333 ? 12.742 6.293 9.109 1 97.62 333 TRP B N 1
ATOM 6796 C CA . TRP B 1 333 ? 13.148 4.961 9.547 1 97.62 333 TRP B CA 1
ATOM 6797 C C . TRP B 1 333 ? 12 4.234 10.234 1 97.62 333 TRP B C 1
ATOM 6799 O O . TRP B 1 333 ? 11.852 3.018 10.086 1 97.62 333 TRP B O 1
ATOM 6809 N N . TYR B 1 334 ? 11.211 4.984 10.969 1 95.88 334 TYR B N 1
ATOM 6810 C CA . TYR B 1 334 ? 10.047 4.383 11.609 1 95.88 334 TYR B CA 1
ATOM 6811 C C . TYR B 1 334 ? 9.055 3.877 10.562 1 95.88 334 TYR B C 1
ATOM 6813 O O . TYR B 1 334 ? 8.461 2.809 10.734 1 95.88 334 TYR B O 1
ATOM 6821 N N . ILE B 1 335 ? 8.867 4.645 9.492 1 96.38 335 ILE B N 1
ATOM 6822 C CA . ILE B 1 335 ? 8.031 4.191 8.383 1 96.38 335 ILE B CA 1
ATOM 6823 C C . ILE B 1 335 ? 8.586 2.885 7.824 1 96.38 335 ILE B C 1
ATOM 6825 O O . ILE B 1 335 ? 7.832 1.937 7.59 1 96.38 335 ILE B O 1
ATOM 6829 N N . GLY B 1 336 ? 9.93 2.844 7.586 1 97.06 336 GLY B N 1
ATOM 6830 C CA . GLY B 1 336 ? 10.555 1.619 7.117 1 97.06 336 GLY B CA 1
ATOM 6831 C C . GLY B 1 336 ? 10.273 0.425 8.008 1 97.06 336 GLY B C 1
ATOM 6832 O O . GLY B 1 336 ? 10 -0.672 7.516 1 97.06 336 GLY B O 1
ATOM 6833 N N . GLU B 1 337 ? 10.266 0.666 9.281 1 95 337 GLU B N 1
ATOM 6834 C CA . GLU B 1 337 ? 10 -0.396 10.25 1 95 337 GLU B CA 1
ATOM 6835 C C . GLU B 1 337 ? 8.547 -0.862 10.172 1 95 337 GLU B C 1
ATOM 6837 O O . GLU B 1 337 ? 8.266 -2.059 10.266 1 95 337 GLU B O 1
ATOM 6842 N N . LYS B 1 338 ? 7.684 0.099 10.031 1 93.12 338 LYS B N 1
ATOM 6843 C CA . LYS B 1 338 ? 6.262 -0.213 9.898 1 93.12 338 LYS B CA 1
ATOM 6844 C C . LYS B 1 338 ? 6.02 -1.189 8.75 1 93.12 338 LYS B C 1
ATOM 6846 O O . LYS B 1 338 ? 5.176 -2.082 8.852 1 93.12 338 LYS B O 1
ATOM 6851 N N . TYR B 1 339 ? 6.781 -1.064 7.711 1 95.31 339 TYR B N 1
ATOM 6852 C CA . TYR B 1 339 ? 6.598 -1.893 6.523 1 95.31 339 TYR B CA 1
ATOM 6853 C C . TYR B 1 339 ? 7.605 -3.037 6.496 1 95.31 339 TYR B C 1
ATOM 6855 O O . TYR B 1 339 ? 7.781 -3.693 5.465 1 95.31 339 TYR B O 1
ATOM 6863 N N . GLN B 1 340 ? 8.398 -3.23 7.516 1 93.69 340 GLN B N 1
ATOM 6864 C CA . GLN B 1 340 ? 9.25 -4.387 7.758 1 93.69 340 GLN B CA 1
ATOM 6865 C C . GLN B 1 340 ? 10.367 -4.477 6.719 1 93.69 340 GLN B C 1
ATOM 6867 O O . GLN B 1 340 ? 10.602 -5.543 6.145 1 93.69 340 GLN B O 1
ATOM 6872 N N . ILE B 1 341 ? 10.961 -3.383 6.473 1 94.88 341 ILE B N 1
ATOM 6873 C CA . ILE B 1 341 ? 12.094 -3.398 5.559 1 94.88 341 ILE B CA 1
ATOM 6874 C C . ILE B 1 341 ? 13.289 -4.086 6.223 1 94.88 341 ILE B C 1
ATOM 6876 O O . ILE B 1 341 ? 13.305 -4.258 7.445 1 94.88 341 ILE B O 1
ATOM 6880 N N . ASP B 1 342 ? 14.25 -4.609 5.453 1 94.94 342 ASP B N 1
ATOM 6881 C CA . ASP B 1 342 ? 15.555 -5.066 5.926 1 94.94 342 ASP B CA 1
ATOM 6882 C C . ASP B 1 342 ? 16.438 -3.885 6.328 1 94.94 342 ASP B C 1
ATOM 6884 O O . ASP B 1 342 ? 17.078 -3.262 5.48 1 94.94 342 ASP B O 1
ATOM 6888 N N . LYS B 1 343 ? 16.5 -3.66 7.629 1 96.31 343 LYS B N 1
ATOM 6889 C CA . LYS B 1 343 ? 17.156 -2.461 8.141 1 96.31 343 LYS B CA 1
ATOM 6890 C C . LYS B 1 343 ? 18.641 -2.445 7.777 1 96.31 343 LYS B C 1
ATOM 6892 O O . LYS B 1 343 ? 19.188 -1.394 7.441 1 96.31 343 LYS B O 1
ATOM 6897 N N . GLU B 1 344 ? 19.281 -3.59 7.84 1 96.81 344 GLU B N 1
ATOM 6898 C CA . GLU B 1 344 ? 20.703 -3.662 7.5 1 96.81 344 GLU B CA 1
ATOM 6899 C C . GLU B 1 344 ? 20.938 -3.328 6.027 1 96.81 344 GLU B C 1
ATOM 6901 O O . GLU B 1 344 ? 21.844 -2.557 5.695 1 96.81 344 GLU B O 1
ATOM 6906 N N . HIS B 1 345 ? 20.109 -3.912 5.223 1 96.94 345 HIS B N 1
ATOM 6907 C CA . HIS B 1 345 ? 20.203 -3.652 3.791 1 96.94 345 HIS B CA 1
ATOM 6908 C C . HIS B 1 345 ? 19.938 -2.184 3.48 1 96.94 345 HIS B C 1
ATOM 6910 O O . HIS B 1 345 ? 20.688 -1.554 2.734 1 96.94 345 HIS B O 1
ATOM 6916 N N . ALA B 1 346 ? 18.891 -1.61 4.078 1 97.88 346 ALA B N 1
ATOM 6917 C CA . ALA B 1 346 ? 18.516 -0.218 3.832 1 97.88 346 ALA B CA 1
ATOM 6918 C C . ALA B 1 346 ? 19.625 0.729 4.305 1 97.88 346 ALA B C 1
ATOM 6920 O O . ALA B 1 346 ? 19.906 1.729 3.643 1 97.88 346 ALA B O 1
ATOM 6921 N N . THR B 1 347 ? 20.188 0.424 5.453 1 98.25 347 THR B N 1
ATOM 6922 C CA . THR B 1 347 ? 21.281 1.233 5.984 1 98.25 347 THR B CA 1
ATOM 6923 C C . THR B 1 347 ? 22.469 1.222 5.035 1 98.25 347 THR B C 1
ATOM 6925 O O . THR B 1 347 ? 23.078 2.266 4.777 1 98.25 347 THR B O 1
ATOM 6928 N N . PHE B 1 348 ? 22.797 0.048 4.551 1 97.88 348 PHE B N 1
ATOM 6929 C CA . PHE B 1 348 ? 23.891 -0.098 3.609 1 97.88 348 PHE B CA 1
ATOM 6930 C C . PHE B 1 348 ? 23.641 0.729 2.354 1 97.88 348 PHE B C 1
ATOM 6932 O O . PHE B 1 348 ? 24.516 1.479 1.914 1 97.88 348 PHE B O 1
ATOM 6939 N N . VAL B 1 349 ? 22.484 0.602 1.798 1 98.31 349 VAL B N 1
ATOM 6940 C CA . VAL B 1 349 ? 22.141 1.288 0.56 1 98.31 349 VAL B CA 1
ATOM 6941 C C . VAL B 1 349 ? 22.125 2.797 0.792 1 98.31 349 VAL B C 1
ATOM 6943 O O . VAL B 1 349 ? 22.562 3.568 -0.061 1 98.31 349 VAL B O 1
ATOM 6946 N N . GLU B 1 350 ? 21.547 3.246 1.935 1 98.44 350 GLU B N 1
ATOM 6947 C CA . GLU B 1 350 ? 21.531 4.664 2.287 1 98.44 350 GLU B CA 1
ATOM 6948 C C . GLU B 1 350 ? 22.953 5.23 2.316 1 98.44 350 GLU B C 1
ATOM 6950 O O . GLU B 1 350 ? 23.234 6.25 1.683 1 98.44 350 GLU B O 1
ATOM 6955 N N . LYS B 1 351 ? 23.812 4.57 3.031 1 98.06 351 LYS B N 1
ATOM 6956 C CA . LYS B 1 351 ? 25.188 5.031 3.188 1 98.06 351 LYS B CA 1
ATOM 6957 C C . LYS B 1 351 ? 25.891 5.121 1.837 1 98.06 351 LYS B C 1
ATOM 6959 O O . LYS B 1 351 ? 26.531 6.133 1.526 1 98.06 351 LYS B O 1
ATOM 6964 N N . LEU B 1 352 ? 25.781 4.09 1.088 1 97.75 352 LEU B N 1
ATOM 6965 C CA . LEU B 1 352 ? 26.469 4.039 -0.199 1 97.75 352 LEU B CA 1
ATOM 6966 C C . LEU B 1 352 ? 25.906 5.082 -1.158 1 97.75 352 LEU B C 1
ATOM 6968 O O . LEU B 1 352 ? 26.656 5.723 -1.896 1 97.75 352 LEU B O 1
ATOM 6972 N N . SER B 1 353 ? 24.609 5.211 -1.204 1 98.5 353 SER B N 1
ATOM 6973 C CA . SER B 1 353 ? 23.969 6.191 -2.076 1 98.5 353 SER B CA 1
ATOM 6974 C C . SER B 1 353 ? 24.453 7.602 -1.772 1 98.5 353 SER B C 1
ATOM 6976 O O . SER B 1 353 ? 24.75 8.367 -2.688 1 98.5 353 SER B O 1
ATOM 6978 N N . LEU B 1 354 ? 24.516 7.922 -0.52 1 98.38 354 LEU B N 1
ATOM 6979 C CA . LEU B 1 354 ? 24.938 9.258 -0.123 1 98.38 354 LEU B CA 1
ATOM 6980 C C . LEU B 1 354 ? 26.406 9.477 -0.437 1 98.38 354 LEU B C 1
ATOM 6982 O O . LEU B 1 354 ? 26.812 10.578 -0.812 1 98.38 354 LEU B O 1
ATOM 6986 N N . GLU B 1 355 ? 27.203 8.445 -0.28 1 97.38 355 GLU B N 1
ATOM 6987 C CA . GLU B 1 355 ? 28.625 8.539 -0.631 1 97.38 355 GLU B CA 1
ATOM 6988 C C . GLU B 1 355 ? 28.797 8.812 -2.121 1 97.38 355 GLU B C 1
ATOM 6990 O O . GLU B 1 355 ? 29.594 9.672 -2.51 1 97.38 355 GLU B O 1
ATOM 6995 N N . ILE B 1 356 ? 28.094 8.062 -2.916 1 97.69 356 ILE B N 1
ATOM 6996 C CA . ILE B 1 356 ? 28.172 8.258 -4.359 1 97.69 356 ILE B CA 1
ATOM 6997 C C . ILE B 1 356 ? 27.688 9.664 -4.719 1 97.69 356 ILE B C 1
ATOM 6999 O O . ILE B 1 356 ? 28.297 10.344 -5.543 1 97.69 356 ILE B O 1
ATOM 7003 N N . PHE B 1 357 ? 26.562 10.086 -4.125 1 98.38 357 PHE B N 1
ATOM 7004 C CA . PHE B 1 357 ? 26 11.414 -4.367 1 98.38 357 PHE B CA 1
ATOM 7005 C C . PHE B 1 357 ? 27.047 12.492 -4.086 1 98.38 357 PHE B C 1
ATOM 7007 O O . PHE B 1 357 ? 27.25 13.383 -4.91 1 98.38 357 PHE B O 1
ATOM 7014 N N . ASP B 1 358 ? 27.672 12.414 -2.943 1 97.69 358 ASP B N 1
ATOM 7015 C CA . ASP B 1 358 ? 28.641 13.422 -2.516 1 97.69 358 ASP B CA 1
ATOM 7016 C C . ASP B 1 358 ? 29.844 13.445 -3.441 1 97.69 358 ASP B C 1
ATOM 7018 O O . ASP B 1 358 ? 30.391 14.508 -3.746 1 97.69 358 ASP B O 1
ATOM 7022 N N . HIS B 1 359 ? 30.266 12.312 -3.881 1 96.38 359 HIS B N 1
ATOM 7023 C CA . HIS B 1 359 ? 31.438 12.211 -4.727 1 96.38 359 HIS B CA 1
ATOM 7024 C C . HIS B 1 359 ? 31.156 12.719 -6.137 1 96.38 359 HIS B C 1
ATOM 7026 O O . HIS B 1 359 ? 32.062 13.125 -6.855 1 96.38 359 HIS B O 1
ATOM 7032 N N . THR B 1 360 ? 29.906 12.633 -6.512 1 95.56 360 THR B N 1
ATOM 7033 C CA . THR B 1 360 ? 29.562 13.008 -7.879 1 95.56 360 THR B CA 1
ATOM 7034 C C . THR B 1 360 ? 28.875 14.375 -7.91 1 95.56 360 THR B C 1
ATOM 7036 O O . THR B 1 360 ? 28.234 14.734 -8.906 1 95.56 360 THR B O 1
ATOM 7039 N N . LYS B 1 361 ? 28.984 15.133 -6.887 1 96.25 361 LYS B N 1
ATOM 7040 C CA . LYS B 1 361 ? 28.312 16.422 -6.75 1 96.25 361 LYS B CA 1
ATOM 7041 C C . LYS B 1 361 ? 28.719 17.375 -7.883 1 96.25 361 LYS B C 1
ATOM 7043 O O . LYS B 1 361 ? 27.891 18.141 -8.383 1 96.25 361 LYS B O 1
ATOM 7048 N N . ASN B 1 362 ? 29.938 17.359 -8.305 1 93.75 362 ASN B N 1
ATOM 7049 C CA . ASN B 1 362 ? 30.453 18.25 -9.336 1 93.75 362 ASN B CA 1
ATOM 7050 C C . ASN B 1 362 ? 29.891 17.891 -10.711 1 93.75 362 ASN B C 1
ATOM 7052 O O . ASN B 1 362 ? 29.906 18.719 -11.625 1 93.75 362 ASN B O 1
ATOM 7056 N N . LEU B 1 363 ? 29.422 16.656 -10.805 1 93.75 363 LEU B N 1
ATOM 7057 C CA . LEU B 1 363 ? 28.906 16.203 -12.086 1 93.75 363 LEU B CA 1
ATOM 7058 C C . LEU B 1 363 ? 27.422 16.547 -12.227 1 93.75 363 LEU B C 1
ATOM 7060 O O . LEU B 1 363 ? 26.984 17.016 -13.281 1 93.75 363 LEU B O 1
ATOM 7064 N N . HIS B 1 364 ? 26.672 16.344 -11.141 1 94.38 364 HIS B N 1
ATOM 7065 C CA . HIS B 1 364 ? 25.234 16.531 -11.266 1 94.38 364 HIS B CA 1
ATOM 7066 C C . HIS B 1 364 ? 24.797 17.875 -10.695 1 94.38 364 HIS B C 1
ATOM 7068 O O . HIS B 1 364 ? 23.703 18.359 -10.977 1 94.38 364 HIS B O 1
ATOM 7074 N N . LYS B 1 365 ? 25.547 18.5 -9.789 1 95.88 365 LYS B N 1
ATOM 7075 C CA . LYS B 1 365 ? 25.391 19.859 -9.266 1 95.88 365 LYS B CA 1
ATOM 7076 C C . LYS B 1 365 ? 24.125 19.969 -8.43 1 95.88 365 LYS B C 1
ATOM 7078 O O . LYS B 1 365 ? 23.562 21.062 -8.281 1 95.88 365 LYS B O 1
ATOM 7083 N N . LEU B 1 366 ? 23.594 18.844 -7.977 1 96.94 366 LEU B N 1
ATOM 7084 C CA . LEU B 1 366 ? 22.453 18.859 -7.078 1 96.94 366 LEU B CA 1
ATOM 7085 C C . LEU B 1 366 ? 22.875 19.25 -5.668 1 96.94 366 LEU B C 1
ATOM 7087 O O . LEU B 1 366 ? 24.031 19.094 -5.293 1 96.94 366 LEU B O 1
ATOM 7091 N N . GLY B 1 367 ? 21.906 19.781 -4.926 1 96.06 367 GLY B N 1
ATOM 7092 C CA . GLY B 1 367 ? 22.219 20.359 -3.625 1 96.06 367 GLY B CA 1
ATOM 7093 C C . GLY B 1 367 ? 21.75 19.484 -2.471 1 96.06 367 GLY B C 1
ATOM 7094 O O . GLY B 1 367 ? 21.547 18.281 -2.637 1 96.06 367 GLY B O 1
ATOM 7095 N N . GLU B 1 368 ? 21.656 20.109 -1.288 1 93.81 368 GLU B N 1
ATOM 7096 C CA . GLU B 1 368 ? 21.359 19.406 -0.046 1 93.81 368 GLU B CA 1
ATOM 7097 C C . GLU B 1 368 ? 19.906 18.906 -0.034 1 93.81 368 GLU B C 1
ATOM 7099 O O . GLU B 1 368 ? 19.609 17.875 0.558 1 93.81 368 GLU B O 1
ATOM 7104 N N . ARG B 1 369 ? 19.094 19.609 -0.674 1 94.69 369 ARG B N 1
ATOM 7105 C CA . ARG B 1 369 ? 17.703 19.203 -0.745 1 94.69 369 ARG B CA 1
ATOM 7106 C C . ARG B 1 369 ? 17.562 17.859 -1.466 1 94.69 369 ARG B C 1
ATOM 7108 O O . ARG B 1 369 ? 16.906 16.953 -0.966 1 94.69 369 ARG B O 1
ATOM 7115 N N . GLU B 1 370 ? 18.188 17.797 -2.615 1 97.94 370 GLU B N 1
ATOM 7116 C CA . GLU B 1 370 ? 18.141 16.578 -3.4 1 97.94 370 GLU B CA 1
ATOM 7117 C C . GLU B 1 370 ? 18.875 15.438 -2.695 1 97.94 370 GLU B C 1
ATOM 7119 O O . GLU B 1 370 ? 18.484 14.273 -2.807 1 97.94 370 GLU B O 1
ATOM 7124 N N . ARG B 1 371 ? 19.922 15.812 -1.952 1 98.12 371 ARG B N 1
ATOM 7125 C CA . ARG B 1 371 ? 20.625 14.812 -1.155 1 98.12 371 ARG B CA 1
ATOM 7126 C C . ARG B 1 371 ? 19.688 14.18 -0.128 1 98.12 371 ARG B C 1
ATOM 7128 O O . ARG B 1 371 ? 19.75 12.969 0.097 1 98.12 371 ARG B O 1
ATOM 7135 N N . LEU B 1 372 ? 18.859 15.016 0.461 1 97.69 372 LEU B N 1
ATOM 7136 C CA . LEU B 1 372 ? 17.875 14.531 1.428 1 97.69 372 LEU B CA 1
ATOM 7137 C C . LEU B 1 372 ? 16.828 13.656 0.748 1 97.69 372 LEU B C 1
ATOM 7139 O O . LEU B 1 372 ? 16.406 12.641 1.31 1 97.69 372 LEU B O 1
ATOM 7143 N N . TYR B 1 373 ? 16.406 14.055 -0.508 1 98.62 373 TYR B N 1
ATOM 7144 C CA . TYR B 1 373 ? 15.484 13.219 -1.268 1 98.62 373 TYR B CA 1
ATOM 7145 C C . TYR B 1 373 ? 16.047 11.82 -1.46 1 98.62 373 TYR B C 1
ATOM 7147 O O . TYR B 1 373 ? 15.344 10.828 -1.251 1 98.62 373 TYR B O 1
ATOM 7155 N N . LEU B 1 374 ? 17.312 11.766 -1.793 1 98.81 374 LEU B N 1
ATOM 7156 C CA . LEU B 1 374 ? 17.984 10.492 -2.039 1 98.81 374 LEU B CA 1
ATOM 7157 C C . LEU B 1 374 ? 18.047 9.664 -0.765 1 98.81 374 LEU B C 1
ATOM 7159 O O . LEU B 1 374 ? 17.844 8.445 -0.802 1 98.81 374 LEU B O 1
ATOM 7163 N N . GLN B 1 375 ? 18.359 10.328 0.286 1 98.69 375 GLN B N 1
ATOM 7164 C CA . GLN B 1 375 ? 18.453 9.633 1.565 1 98.69 375 GLN B CA 1
ATOM 7165 C C . GLN B 1 375 ? 17.125 8.969 1.929 1 98.69 375 GLN B C 1
ATOM 7167 O O . GLN B 1 375 ? 17.094 7.789 2.291 1 98.69 375 GLN B O 1
ATOM 7172 N N . VAL B 1 376 ? 16.062 9.68 1.807 1 98.62 376 VAL B N 1
ATOM 7173 C CA . VAL B 1 376 ? 14.734 9.164 2.133 1 98.62 376 VAL B CA 1
ATOM 7174 C C . VAL B 1 376 ? 14.367 8.039 1.172 1 98.62 376 VAL B C 1
ATOM 7176 O O . VAL B 1 376 ? 13.883 6.988 1.597 1 98.62 376 VAL B O 1
ATOM 7179 N N . ALA B 1 377 ? 14.633 8.227 -0.102 1 98.81 377 ALA B N 1
ATOM 7180 C CA . ALA B 1 377 ? 14.344 7.203 -1.104 1 98.81 377 ALA B CA 1
ATOM 7181 C C . ALA B 1 377 ? 15.117 5.922 -0.821 1 98.81 377 ALA B C 1
ATOM 7183 O O . ALA B 1 377 ? 14.578 4.82 -0.962 1 98.81 377 ALA B O 1
ATOM 7184 N N . ALA B 1 378 ? 16.359 6.09 -0.439 1 98.75 378 ALA B N 1
ATOM 7185 C CA . ALA B 1 378 ? 17.219 4.938 -0.166 1 98.75 378 ALA B CA 1
ATOM 7186 C C . ALA B 1 378 ? 16.703 4.141 1.028 1 98.75 378 ALA B C 1
ATOM 7188 O O . ALA B 1 378 ? 16.672 2.908 0.992 1 98.75 378 ALA B O 1
ATOM 7189 N N . ILE B 1 379 ? 16.266 4.844 2.025 1 98.62 379 ILE B N 1
ATOM 7190 C CA . ILE B 1 379 ? 15.773 4.191 3.232 1 98.62 379 ILE B CA 1
ATOM 7191 C C . ILE B 1 379 ? 14.484 3.43 2.916 1 98.62 379 ILE B C 1
ATOM 7193 O O . ILE B 1 379 ? 14.305 2.293 3.361 1 98.62 379 ILE B O 1
ATOM 7197 N N . LEU B 1 380 ? 13.609 3.994 2.088 1 98.44 380 LEU B N 1
ATOM 7198 C CA . LEU B 1 380 ? 12.258 3.471 1.924 1 98.44 380 LEU B CA 1
ATOM 7199 C C . LEU B 1 380 ? 12.133 2.676 0.629 1 98.44 380 LEU B C 1
ATOM 7201 O O . LEU B 1 380 ? 11.047 2.205 0.285 1 98.44 380 LEU B O 1
ATOM 7205 N N . HIS B 1 381 ? 13.188 2.43 -0.118 1 98.06 381 HIS B N 1
ATOM 7206 C CA . HIS B 1 381 ? 13.102 1.913 -1.479 1 98.06 381 HIS B CA 1
ATOM 7207 C C . HIS B 1 381 ? 12.477 0.521 -1.503 1 98.06 381 HIS B C 1
ATOM 7209 O O . HIS B 1 381 ? 11.898 0.116 -2.512 1 98.06 381 HIS B O 1
ATOM 7215 N N . ASP B 1 382 ? 12.469 -0.203 -0.376 1 96.06 382 ASP B N 1
ATOM 7216 C CA . ASP B 1 382 ? 12.008 -1.587 -0.385 1 96.06 382 ASP B CA 1
ATOM 7217 C C . ASP B 1 382 ? 10.711 -1.738 0.408 1 96.06 382 ASP B C 1
ATOM 7219 O O . ASP B 1 382 ? 10.281 -2.855 0.707 1 96.06 382 ASP B O 1
ATOM 7223 N N . VAL B 1 383 ? 10.039 -0.684 0.735 1 97.12 383 VAL B N 1
ATOM 7224 C CA . VAL B 1 383 ? 8.844 -0.773 1.575 1 97.12 383 VAL B CA 1
ATOM 7225 C C . VAL B 1 383 ? 7.742 -1.519 0.831 1 97.12 383 VAL B C 1
ATOM 7227 O O . VAL B 1 383 ? 6.867 -2.127 1.451 1 97.12 383 VAL B O 1
ATOM 7230 N N . GLY B 1 384 ? 7.793 -1.512 -0.452 1 96.56 384 GLY B N 1
ATOM 7231 C CA . GLY B 1 384 ? 6.77 -2.162 -1.256 1 96.56 384 GLY B CA 1
ATOM 7232 C C . GLY B 1 384 ? 6.742 -3.668 -1.08 1 96.56 384 GLY B C 1
ATOM 7233 O O . GLY B 1 384 ? 5.746 -4.32 -1.404 1 96.56 384 GLY B O 1
ATOM 7234 N N . GLY B 1 385 ? 7.883 -4.238 -0.6 1 94.69 385 GLY B N 1
ATOM 7235 C CA . GLY B 1 385 ? 7.938 -5.668 -0.344 1 94.69 385 GLY B CA 1
ATOM 7236 C C . GLY B 1 385 ? 6.895 -6.133 0.657 1 94.69 385 GLY B C 1
ATOM 7237 O O . GLY B 1 385 ? 6.52 -7.309 0.668 1 94.69 385 GLY B O 1
ATOM 7238 N N . PHE B 1 386 ? 6.387 -5.23 1.444 1 94.94 386 PHE B N 1
ATOM 7239 C CA . PHE B 1 386 ? 5.363 -5.559 2.43 1 94.94 386 PHE B CA 1
ATOM 7240 C C . PHE B 1 386 ? 4.062 -5.961 1.744 1 94.94 386 PHE B C 1
ATOM 7242 O O . PHE B 1 386 ? 3.316 -6.801 2.254 1 94.94 386 PHE B O 1
ATOM 7249 N N . ILE B 1 387 ? 3.805 -5.305 0.595 1 94.31 387 ILE B N 1
ATOM 7250 C CA . ILE B 1 387 ? 2.582 -5.57 -0.155 1 94.31 387 ILE B CA 1
ATOM 7251 C C . ILE B 1 387 ? 2.74 -6.859 -0.958 1 94.31 387 ILE B C 1
ATOM 7253 O O . ILE B 1 387 ? 1.87 -7.734 -0.918 1 94.31 387 ILE B O 1
ATOM 7257 N N . SER B 1 388 ? 3.832 -6.91 -1.672 1 92 388 SER B N 1
ATOM 7258 C CA . SER B 1 388 ? 4.098 -8.062 -2.525 1 92 388 SER B CA 1
ATOM 7259 C C . SER B 1 388 ? 5.574 -8.133 -2.914 1 92 388 SER B C 1
ATOM 7261 O O . SER B 1 388 ? 6.215 -7.105 -3.129 1 92 388 SER B O 1
ATOM 7263 N N . ALA B 1 389 ? 6.035 -9.367 -3.092 1 89.81 389 ALA B N 1
ATOM 7264 C CA . ALA B 1 389 ? 7.41 -9.562 -3.551 1 89.81 389 ALA B CA 1
ATOM 7265 C C . ALA B 1 389 ? 7.551 -9.203 -5.027 1 89.81 389 ALA B C 1
ATOM 7267 O O . ALA B 1 389 ? 8.656 -8.914 -5.496 1 89.81 389 ALA B O 1
ATOM 7268 N N . ASN B 1 390 ? 6.43 -9.281 -5.656 1 91.44 390 ASN B N 1
ATOM 7269 C CA . ASN B 1 390 ? 6.434 -8.945 -7.078 1 91.44 390 ASN B CA 1
ATOM 7270 C C . ASN B 1 390 ? 6.148 -7.465 -7.309 1 91.44 390 ASN B C 1
ATOM 7272 O O . ASN B 1 390 ? 5.293 -6.883 -6.637 1 91.44 390 ASN B O 1
ATOM 7276 N N . ASN B 1 391 ? 6.898 -6.895 -8.188 1 92.31 391 ASN B N 1
ATOM 7277 C CA . ASN B 1 391 ? 6.738 -5.48 -8.508 1 92.31 391 ASN B CA 1
ATOM 7278 C C . ASN B 1 391 ? 6.855 -4.602 -7.27 1 92.31 391 ASN B C 1
ATOM 7280 O O . ASN B 1 391 ? 6.055 -3.689 -7.066 1 92.31 391 ASN B O 1
ATOM 7284 N N . HIS B 1 392 ? 7.777 -4.957 -6.398 1 93.56 392 HIS B N 1
ATOM 7285 C CA . HIS B 1 392 ? 7.902 -4.27 -5.121 1 93.56 392 HIS B CA 1
ATOM 7286 C C . HIS B 1 392 ? 8.336 -2.82 -5.316 1 93.56 392 HIS B C 1
ATOM 7288 O O . HIS B 1 392 ? 8 -1.953 -4.508 1 93.56 392 HIS B O 1
ATOM 7294 N N . ASN B 1 393 ? 9.062 -2.523 -6.426 1 95.31 393 ASN B N 1
ATOM 7295 C CA . ASN B 1 393 ? 9.469 -1.154 -6.727 1 95.31 393 ASN B CA 1
ATOM 7296 C C . ASN B 1 393 ? 8.266 -0.249 -6.969 1 95.31 393 ASN B C 1
ATOM 7298 O O . ASN B 1 393 ? 8.219 0.877 -6.469 1 95.31 393 ASN B O 1
ATOM 7302 N N . PHE B 1 394 ? 7.312 -0.803 -7.672 1 95.75 394 PHE B N 1
ATOM 7303 C CA . PHE B 1 394 ? 6.098 -0.042 -7.949 1 95.75 394 PHE B CA 1
ATOM 7304 C C . PHE B 1 394 ? 5.277 0.15 -6.68 1 95.75 394 PHE B C 1
ATOM 7306 O O . PHE B 1 394 ? 4.723 1.226 -6.449 1 95.75 394 PHE B O 1
ATOM 7313 N N . HIS B 1 395 ? 5.156 -0.865 -5.895 1 96.31 395 HIS B N 1
ATOM 7314 C CA . HIS B 1 395 ? 4.445 -0.752 -4.625 1 96.31 395 HIS B CA 1
ATOM 7315 C C . HIS B 1 395 ? 5.137 0.238 -3.695 1 96.31 395 HIS B C 1
ATOM 7317 O O . HIS B 1 395 ? 4.477 0.933 -2.92 1 96.31 395 HIS B O 1
ATOM 7323 N N . SER B 1 396 ? 6.504 0.26 -3.721 1 97.62 396 SER B N 1
ATOM 7324 C CA . SER B 1 396 ? 7.238 1.242 -2.93 1 97.62 396 SER B CA 1
ATOM 7325 C C . SER B 1 396 ? 6.867 2.666 -3.334 1 97.62 396 SER B C 1
ATOM 7327 O O . SER B 1 396 ? 6.648 3.523 -2.475 1 97.62 396 SER B O 1
ATOM 7329 N N . TYR B 1 397 ? 6.762 2.9 -4.648 1 97.88 397 TYR B N 1
ATOM 7330 C CA . TYR B 1 397 ? 6.336 4.199 -5.156 1 97.88 397 TYR B CA 1
ATOM 7331 C C . TYR B 1 397 ? 4.98 4.594 -4.578 1 97.88 397 TYR B C 1
ATOM 7333 O O . TYR B 1 397 ? 4.82 5.699 -4.059 1 97.88 397 TYR B O 1
ATOM 7341 N N . ASN B 1 398 ? 4.066 3.693 -4.602 1 96.12 398 ASN B N 1
ATOM 7342 C CA . ASN B 1 398 ? 2.709 3.975 -4.148 1 96.12 398 ASN B CA 1
ATOM 7343 C C . ASN B 1 398 ? 2.664 4.25 -2.646 1 96.12 398 ASN B C 1
ATOM 7345 O O . ASN B 1 398 ? 1.949 5.145 -2.195 1 96.12 398 ASN B O 1
ATOM 7349 N N . ILE B 1 399 ? 3.393 3.459 -1.927 1 97.12 399 ILE B N 1
ATOM 7350 C CA . ILE B 1 399 ? 3.416 3.619 -0.477 1 97.12 399 ILE B CA 1
ATOM 7351 C C . ILE B 1 399 ? 4.023 4.977 -0.119 1 97.12 399 ILE B C 1
ATOM 7353 O O . ILE B 1 399 ? 3.439 5.738 0.657 1 97.12 399 ILE B O 1
ATOM 7357 N N . ILE B 1 400 ? 5.176 5.277 -0.731 1 97.81 400 ILE B N 1
ATOM 7358 C CA . ILE B 1 400 ? 5.887 6.508 -0.411 1 97.81 400 ILE B CA 1
ATOM 7359 C C . ILE B 1 400 ? 5.023 7.715 -0.787 1 97.81 400 ILE B C 1
ATOM 7361 O O . ILE B 1 400 ? 4.91 8.672 -0.014 1 97.81 400 ILE B O 1
ATOM 7365 N N . ARG B 1 401 ? 4.395 7.641 -1.877 1 95.69 401 ARG B N 1
ATOM 7366 C CA . ARG B 1 401 ? 3.559 8.742 -2.354 1 95.69 401 ARG B CA 1
ATOM 7367 C C . ARG B 1 401 ? 2.396 8.992 -1.4 1 95.69 401 ARG B C 1
ATOM 7369 O O . ARG B 1 401 ? 1.935 10.133 -1.266 1 95.69 401 ARG B O 1
ATOM 7376 N N . ALA B 1 402 ? 1.977 7.969 -0.717 1 93.88 402 ALA B N 1
ATOM 7377 C CA . ALA B 1 402 ? 0.812 8.062 0.159 1 93.88 402 ALA B CA 1
ATOM 7378 C C . ALA B 1 402 ? 1.209 8.539 1.551 1 93.88 402 ALA B C 1
ATOM 7380 O O . ALA B 1 402 ? 0.352 8.922 2.352 1 93.88 402 ALA B O 1
ATOM 7381 N N . GLN B 1 403 ? 2.51 8.586 1.777 1 91.62 403 GLN B N 1
ATOM 7382 C CA . GLN B 1 403 ? 2.971 8.977 3.105 1 91.62 403 GLN B CA 1
ATOM 7383 C C . GLN B 1 403 ? 2.959 10.492 3.26 1 91.62 403 GLN B C 1
ATOM 7385 O O . GLN B 1 403 ? 3.189 11.227 2.295 1 91.62 403 GLN B O 1
ATOM 7390 N N . SER B 1 404 ? 2.59 10.922 4.434 1 87.38 404 SER B N 1
ATOM 7391 C CA . SER B 1 404 ? 2.748 12.32 4.797 1 87.38 404 SER B CA 1
ATOM 7392 C C . SER B 1 404 ? 4.023 12.547 5.602 1 87.38 404 SER B C 1
ATOM 7394 O O . SER B 1 404 ? 3.971 12.766 6.812 1 87.38 404 SER B O 1
ATOM 7396 N N . ILE B 1 405 ? 5.113 12.562 4.852 1 92.31 405 ILE B N 1
ATOM 7397 C CA . ILE B 1 405 ? 6.383 12.773 5.535 1 92.31 405 ILE B CA 1
ATOM 7398 C C . ILE B 1 405 ? 6.598 14.258 5.781 1 92.31 405 ILE B C 1
ATOM 7400 O O . ILE B 1 405 ? 6.617 15.055 4.84 1 92.31 405 ILE B O 1
ATOM 7404 N N . VAL B 1 406 ? 6.824 14.578 6.969 1 92.81 406 VAL B N 1
ATOM 7405 C CA . VAL B 1 406 ? 6.887 15.961 7.422 1 92.81 406 VAL B CA 1
ATOM 7406 C C . VAL B 1 406 ? 7.984 16.703 6.66 1 92.81 406 VAL B C 1
ATOM 7408 O O . VAL B 1 406 ? 9.086 16.172 6.48 1 92.81 406 VAL B O 1
ATOM 7411 N N . GLY B 1 407 ? 7.648 17.859 6.148 1 90.69 407 GLY B N 1
ATOM 7412 C CA . GLY B 1 407 ? 8.633 18.75 5.555 1 90.69 407 GLY B CA 1
ATOM 7413 C C . GLY B 1 407 ? 8.695 18.656 4.043 1 90.69 407 GLY B C 1
ATOM 7414 O O . GLY B 1 407 ? 9.273 19.516 3.381 1 90.69 407 GLY B O 1
ATOM 7415 N N . PHE B 1 408 ? 8.062 17.641 3.512 1 95.12 408 PHE B N 1
ATOM 7416 C CA . PHE B 1 408 ? 8.164 17.469 2.066 1 95.12 408 PHE B CA 1
ATOM 7417 C C . PHE B 1 408 ? 6.895 17.938 1.371 1 95.12 408 PHE B C 1
ATOM 7419 O O . PHE B 1 408 ? 5.785 17.625 1.804 1 95.12 408 PHE B O 1
ATOM 7426 N N . SER B 1 409 ? 7.09 18.719 0.323 1 95.06 409 SER B N 1
ATOM 7427 C CA . SER B 1 409 ? 5.984 19.109 -0.544 1 95.06 409 SER B CA 1
ATOM 7428 C C . SER B 1 409 ? 5.5 17.938 -1.39 1 95.06 409 SER B C 1
ATOM 7430 O O . SER B 1 409 ? 6.133 16.875 -1.412 1 95.06 409 SER B O 1
ATOM 7432 N N . ASP B 1 410 ? 4.422 18.141 -2.096 1 94.19 410 ASP B N 1
ATOM 7433 C CA . ASP B 1 410 ? 3.879 17.094 -2.957 1 94.19 410 ASP B CA 1
ATOM 7434 C C . ASP B 1 410 ? 4.867 16.719 -4.059 1 94.19 410 ASP B C 1
ATOM 7436 O O . ASP B 1 410 ? 5.043 15.531 -4.367 1 94.19 410 ASP B O 1
ATOM 7440 N N . ILE B 1 411 ? 5.465 17.719 -4.598 1 95.62 411 ILE B N 1
ATOM 7441 C CA . ILE B 1 411 ? 6.418 17.453 -5.672 1 95.62 411 ILE B CA 1
ATOM 7442 C C . ILE B 1 411 ? 7.648 16.75 -5.117 1 95.62 411 ILE B C 1
ATOM 7444 O O . ILE B 1 411 ? 8.203 15.852 -5.762 1 95.62 411 ILE B O 1
ATOM 7448 N N . ALA B 1 412 ? 8.078 17.156 -3.92 1 97 412 ALA B N 1
ATOM 7449 C CA . ALA B 1 412 ? 9.219 16.5 -3.289 1 97 412 ALA B CA 1
ATOM 7450 C C . ALA B 1 412 ? 8.938 15.016 -3.062 1 97 412 ALA B C 1
ATOM 7452 O O . ALA B 1 412 ? 9.781 14.164 -3.363 1 97 412 ALA B O 1
ATOM 7453 N N . ILE B 1 413 ? 7.773 14.727 -2.582 1 97.5 413 ILE B N 1
ATOM 7454 C CA . ILE B 1 413 ? 7.398 13.344 -2.318 1 97.5 413 ILE B CA 1
ATOM 7455 C C . ILE B 1 413 ? 7.316 12.57 -3.635 1 97.5 413 ILE B C 1
ATOM 7457 O O . ILE B 1 413 ? 7.68 11.391 -3.693 1 97.5 413 ILE B O 1
ATOM 7461 N N . GLU B 1 414 ? 6.824 13.25 -4.648 1 97.56 414 GLU B N 1
ATOM 7462 C CA . GLU B 1 414 ? 6.77 12.625 -5.969 1 97.56 414 GLU B CA 1
ATOM 7463 C C . GLU B 1 414 ? 8.164 12.266 -6.465 1 97.56 414 GLU B C 1
ATOM 7465 O O . GLU B 1 414 ? 8.375 11.188 -7.023 1 97.56 414 GLU B O 1
ATOM 7470 N N . ILE B 1 415 ? 9.086 13.156 -6.273 1 98.25 415 ILE B N 1
ATOM 7471 C CA . ILE B 1 415 ? 10.461 12.938 -6.695 1 98.25 415 ILE B CA 1
ATOM 7472 C C . ILE B 1 415 ? 11.07 11.781 -5.898 1 98.25 415 ILE B C 1
ATOM 7474 O O . ILE B 1 415 ? 11.688 10.883 -6.469 1 98.25 415 ILE B O 1
ATOM 7478 N N . ILE B 1 416 ? 10.828 11.805 -4.602 1 98.62 416 ILE B N 1
ATOM 7479 C CA . ILE B 1 416 ? 11.352 10.766 -3.717 1 98.62 416 ILE B CA 1
ATOM 7480 C C . ILE B 1 416 ? 10.766 9.414 -4.109 1 98.62 416 ILE B C 1
ATOM 7482 O O . ILE B 1 416 ? 11.5 8.438 -4.277 1 98.62 416 ILE B O 1
ATOM 7486 N N . ALA B 1 417 ? 9.461 9.367 -4.273 1 98.56 417 ALA B N 1
ATOM 7487 C CA . ALA B 1 417 ? 8.773 8.133 -4.629 1 98.56 417 ALA B CA 1
ATOM 7488 C C . ALA B 1 417 ? 9.234 7.609 -5.988 1 98.56 417 ALA B C 1
ATOM 7490 O O . ALA B 1 417 ? 9.477 6.41 -6.152 1 98.56 417 ALA B O 1
ATOM 7491 N N . SER B 1 418 ? 9.359 8.5 -6.934 1 98.25 418 SER B N 1
ATOM 7492 C CA . SER B 1 418 ? 9.789 8.117 -8.273 1 98.25 418 SER B CA 1
ATOM 7493 C C . SER B 1 418 ? 11.219 7.59 -8.266 1 98.25 418 SER B C 1
ATOM 7495 O O . SER B 1 418 ? 11.539 6.625 -8.969 1 98.25 418 SER B O 1
ATOM 7497 N N . SER B 1 419 ? 12.047 8.234 -7.5 1 98.5 419 SER B N 1
ATOM 7498 C CA . SER B 1 419 ? 13.422 7.762 -7.383 1 98.5 419 SER B CA 1
ATOM 7499 C C . SER B 1 419 ? 13.477 6.355 -6.805 1 98.5 419 SER B C 1
ATOM 7501 O O . SER B 1 419 ? 14.25 5.512 -7.273 1 98.5 419 SER B O 1
ATOM 7503 N N . ALA B 1 420 ? 12.648 6.137 -5.809 1 98.31 420 ALA B N 1
ATOM 7504 C CA . ALA B 1 420 ? 12.586 4.812 -5.191 1 98.31 420 ALA B CA 1
ATOM 7505 C C . ALA B 1 420 ? 12.031 3.777 -6.164 1 98.31 420 ALA B C 1
ATOM 7507 O O . ALA B 1 420 ? 12.453 2.621 -6.16 1 98.31 420 ALA B O 1
ATOM 7508 N N . ARG B 1 421 ? 11.117 4.184 -7.012 1 97.88 421 ARG B N 1
ATOM 7509 C CA . ARG B 1 421 ? 10.508 3.283 -7.984 1 97.88 421 ARG B CA 1
ATOM 7510 C C . ARG B 1 421 ? 11.555 2.652 -8.891 1 97.88 421 ARG B C 1
ATOM 7512 O O . ARG B 1 421 ? 11.43 1.492 -9.281 1 97.88 421 ARG B O 1
ATOM 7519 N N . TYR B 1 422 ? 12.578 3.383 -9.18 1 97.38 422 TYR B N 1
ATOM 7520 C CA . TYR B 1 422 ? 13.516 2.965 -10.219 1 97.38 422 TYR B CA 1
ATOM 7521 C C . TYR B 1 422 ? 14.805 2.426 -9.602 1 97.38 422 TYR B C 1
ATOM 7523 O O . TYR B 1 422 ? 15.859 2.453 -10.234 1 97.38 422 TYR B O 1
ATOM 7531 N N . HIS B 1 423 ? 14.734 1.945 -8.391 1 95.44 423 HIS B N 1
ATOM 7532 C CA . HIS B 1 423 ? 15.938 1.501 -7.695 1 95.44 423 HIS B CA 1
ATOM 7533 C C . HIS B 1 423 ? 16.422 0.167 -8.25 1 95.44 423 HIS B C 1
ATOM 7535 O O . HIS B 1 423 ? 17.562 -0.244 -7.973 1 95.44 423 HIS B O 1
ATOM 7541 N N . SER B 1 424 ? 15.602 -0.495 -9.047 1 89.25 424 SER B N 1
ATOM 7542 C CA . SER B 1 424 ? 15.984 -1.806 -9.562 1 89.25 424 SER B CA 1
ATOM 7543 C C . SER B 1 424 ? 15.836 -1.869 -11.078 1 89.25 424 SER B C 1
ATOM 7545 O O . SER B 1 424 ? 16.453 -1.076 -11.805 1 89.25 424 SER B O 1
ATOM 7547 N N . GLU B 1 425 ? 15.031 -2.787 -11.664 1 85.19 425 GLU B N 1
ATOM 7548 C CA . GLU B 1 425 ? 15.094 -3.189 -13.07 1 85.19 425 GLU B CA 1
ATOM 7549 C C . GLU B 1 425 ? 14.578 -2.08 -13.984 1 85.19 425 GLU B C 1
ATOM 7551 O O . GLU B 1 425 ? 15.164 -1.824 -15.039 1 85.19 425 GLU B O 1
ATOM 7556 N N . GLU B 1 426 ? 13.719 -1.291 -13.594 1 91.06 426 GLU B N 1
ATOM 7557 C CA . GLU B 1 426 ? 13.109 -0.307 -14.484 1 91.06 426 GLU B CA 1
ATOM 7558 C C . GLU B 1 426 ? 13.883 1.006 -14.469 1 91.06 426 GLU B C 1
ATOM 7560 O O . GLU B 1 426 ? 14.484 1.366 -13.453 1 91.06 426 GLU B O 1
ATOM 7565 N N . ILE B 1 427 ? 13.969 1.612 -15.641 1 94.31 427 ILE B N 1
ATOM 7566 C CA . ILE B 1 427 ? 14.484 2.975 -15.742 1 94.31 427 ILE B CA 1
ATOM 7567 C C . ILE B 1 427 ? 13.344 3.93 -16.078 1 94.31 427 ILE B C 1
ATOM 7569 O O . ILE B 1 427 ? 12.305 3.506 -16.609 1 94.31 427 ILE B O 1
ATOM 7573 N N . PRO B 1 428 ? 13.531 5.191 -15.773 1 95.12 428 PRO B N 1
ATOM 7574 C CA . PRO B 1 428 ? 12.469 6.141 -16.109 1 95.12 428 PRO B CA 1
ATOM 7575 C C . PRO B 1 428 ? 12.258 6.273 -17.625 1 95.12 428 PRO B C 1
ATOM 7577 O O . PRO B 1 428 ? 13.219 6.465 -18.359 1 95.12 428 PRO B O 1
ATOM 7580 N N . ILE B 1 429 ? 11.023 6.145 -18.031 1 93.81 429 ILE B N 1
ATOM 7581 C CA . ILE B 1 429 ? 10.672 6.355 -19.438 1 93.81 429 ILE B CA 1
ATOM 7582 C C . ILE B 1 429 ? 9.398 7.191 -19.531 1 93.81 429 ILE B C 1
ATOM 7584 O O . ILE B 1 429 ? 8.617 7.246 -18.578 1 93.81 429 ILE B O 1
ATOM 7588 N N . MET B 1 430 ? 9.133 7.781 -20.656 1 89 430 MET B N 1
ATOM 7589 C CA . MET B 1 430 ? 8.031 8.719 -20.844 1 89 430 MET B CA 1
ATOM 7590 C C . MET B 1 430 ? 6.688 7.992 -20.797 1 89 430 MET B C 1
ATOM 7592 O O . MET B 1 430 ? 5.652 8.609 -20.547 1 89 430 MET B O 1
ATOM 7596 N N . ALA B 1 431 ? 6.738 6.68 -20.938 1 88.81 431 ALA B N 1
ATOM 7597 C CA . ALA B 1 431 ? 5.508 5.895 -20.891 1 88.81 431 ALA B CA 1
ATOM 7598 C C . ALA B 1 431 ? 4.992 5.77 -19.453 1 88.81 431 ALA B C 1
ATOM 7600 O O . ALA B 1 431 ? 3.814 5.473 -19.234 1 88.81 431 ALA B O 1
ATOM 7601 N N . HIS B 1 432 ? 5.875 5.887 -18.531 1 93.69 432 HIS B N 1
ATOM 7602 C CA . HIS B 1 432 ? 5.469 5.844 -17.141 1 93.69 432 HIS B CA 1
ATOM 7603 C C . HIS B 1 432 ? 4.805 7.152 -16.719 1 93.69 432 HIS B C 1
ATOM 7605 O O . HIS B 1 432 ? 5.422 8.219 -16.797 1 93.69 432 HIS B O 1
ATOM 7611 N N . ASN B 1 433 ? 3.617 7.105 -16.125 1 90.88 433 ASN B N 1
ATOM 7612 C CA . ASN B 1 433 ? 2.865 8.297 -15.742 1 90.88 433 ASN B CA 1
ATOM 7613 C C . ASN B 1 433 ? 3.607 9.117 -14.695 1 90.88 433 ASN B C 1
ATOM 7615 O O . ASN B 1 433 ? 3.654 10.344 -14.781 1 90.88 433 ASN B O 1
ATOM 7619 N N . ASN B 1 434 ? 4.184 8.477 -13.711 1 91.81 434 ASN B N 1
ATOM 7620 C CA . ASN B 1 434 ? 4.852 9.18 -12.625 1 91.81 434 ASN B CA 1
ATOM 7621 C C . ASN B 1 434 ? 6.035 10 -13.133 1 91.81 434 ASN B C 1
ATOM 7623 O O . ASN B 1 434 ? 6.414 11 -12.516 1 91.81 434 ASN B O 1
ATOM 7627 N N . TYR B 1 435 ? 6.637 9.617 -14.211 1 92.44 435 TYR B N 1
ATOM 7628 C CA . TYR B 1 435 ? 7.77 10.32 -14.797 1 92.44 435 TYR B CA 1
ATOM 7629 C C . TYR B 1 435 ? 7.305 11.375 -15.797 1 92.44 435 TYR B C 1
ATOM 7631 O O . TYR B 1 435 ? 7.805 12.5 -15.797 1 92.44 435 TYR B O 1
ATOM 7639 N N . ARG B 1 436 ? 6.316 11.031 -16.562 1 91.38 436 ARG B N 1
ATOM 7640 C CA . ARG B 1 436 ? 5.812 11.867 -17.641 1 91.38 436 ARG B CA 1
ATOM 7641 C C . ARG B 1 436 ? 5.289 13.195 -17.109 1 91.38 436 ARG B C 1
ATOM 7643 O O . ARG B 1 436 ? 5.48 14.242 -17.719 1 91.38 436 ARG B O 1
ATOM 7650 N N . VAL B 1 437 ? 4.727 13.219 -15.945 1 92.19 437 VAL B N 1
ATOM 7651 C CA . VAL B 1 437 ? 4.012 14.383 -15.43 1 92.19 437 VAL B CA 1
ATOM 7652 C C . VAL B 1 437 ? 5 15.359 -14.797 1 92.19 437 VAL B C 1
ATOM 7654 O O . VAL B 1 437 ? 4.656 16.516 -14.516 1 92.19 437 VAL B O 1
ATOM 7657 N N . LEU B 1 438 ? 6.277 14.945 -14.562 1 94.62 438 LEU B N 1
ATOM 7658 C CA . LEU B 1 438 ? 7.273 15.789 -13.906 1 94.62 438 LEU B CA 1
ATOM 7659 C C . LEU B 1 438 ? 7.816 16.844 -14.867 1 94.62 438 LEU B C 1
ATOM 7661 O O . LEU B 1 438 ? 7.801 16.641 -16.078 1 94.62 438 LEU B O 1
ATOM 7665 N N . SER B 1 439 ? 8.266 17.969 -14.344 1 94.69 439 SER B N 1
ATOM 7666 C CA . SER B 1 439 ? 9 18.938 -15.141 1 94.69 439 SER B CA 1
ATOM 7667 C C . SER B 1 439 ? 10.336 18.375 -15.617 1 94.69 439 SER B C 1
ATOM 7669 O O . SER B 1 439 ? 10.828 17.391 -15.062 1 94.69 439 SER B O 1
ATOM 7671 N N . ASP B 1 440 ? 10.945 18.984 -16.578 1 90.56 440 ASP B N 1
ATOM 7672 C CA . ASP B 1 440 ? 12.211 18.516 -17.109 1 90.56 440 ASP B CA 1
ATOM 7673 C C . ASP B 1 440 ? 13.305 18.531 -16.047 1 90.56 440 ASP B C 1
ATOM 7675 O O . ASP B 1 440 ? 14.133 17.625 -15.977 1 90.56 440 ASP B O 1
ATOM 7679 N N . VAL B 1 441 ? 13.25 19.5 -15.266 1 95.12 441 VAL B N 1
ATOM 7680 C CA . VAL B 1 441 ? 14.227 19.625 -14.188 1 95.12 441 VAL B CA 1
ATOM 7681 C C . VAL B 1 441 ? 14.023 18.484 -13.188 1 95.12 441 VAL B C 1
ATOM 7683 O O . VAL B 1 441 ? 14.984 17.844 -12.766 1 95.12 441 VAL B O 1
ATOM 7686 N N . ASP B 1 442 ? 12.797 18.234 -12.828 1 97.06 442 ASP B N 1
ATOM 7687 C CA . ASP B 1 442 ? 12.484 17.188 -11.867 1 97.06 442 ASP B CA 1
ATOM 7688 C C . ASP B 1 442 ? 12.773 15.812 -12.445 1 97.06 442 ASP B C 1
ATOM 7690 O O . ASP B 1 442 ? 13.188 14.898 -11.719 1 97.06 442 ASP B O 1
ATOM 7694 N N . LYS B 1 443 ? 12.539 15.641 -13.75 1 96.44 443 LYS B N 1
ATOM 7695 C CA . LYS B 1 443 ? 12.898 14.398 -14.43 1 96.44 443 LYS B CA 1
ATOM 7696 C C . LYS B 1 443 ? 14.391 14.102 -14.281 1 96.44 443 LYS B C 1
ATOM 7698 O O . LYS B 1 443 ? 14.773 12.977 -13.977 1 96.44 443 LYS B O 1
ATOM 7703 N N . MET B 1 444 ? 15.148 15.117 -14.438 1 95.88 444 MET B N 1
ATOM 7704 C CA . MET B 1 444 ? 16.594 14.953 -14.344 1 95.88 444 MET B CA 1
ATOM 7705 C C . MET B 1 444 ? 17.016 14.617 -12.914 1 95.88 444 MET B C 1
ATOM 7707 O O . MET B 1 444 ? 17.922 13.82 -12.703 1 95.88 444 MET B O 1
ATOM 7711 N N . ILE B 1 445 ? 16.328 15.25 -11.977 1 98.19 445 ILE B N 1
ATOM 7712 C CA . ILE B 1 445 ? 16.609 14.945 -10.578 1 98.19 445 ILE B CA 1
ATOM 7713 C C . ILE B 1 445 ? 16.297 13.477 -10.297 1 98.19 445 ILE B C 1
ATOM 7715 O O . ILE B 1 445 ? 17.125 12.75 -9.758 1 98.19 445 ILE B O 1
ATOM 7719 N N . VAL B 1 446 ? 15.125 13.023 -10.719 1 98.62 446 VAL B N 1
ATOM 7720 C CA . VAL B 1 446 ? 14.695 11.641 -10.5 1 98.62 446 VAL B CA 1
ATOM 7721 C C . VAL B 1 446 ? 15.68 10.688 -11.164 1 98.62 446 VAL B C 1
ATOM 7723 O O . VAL B 1 446 ? 16.094 9.695 -10.555 1 98.62 446 VAL B O 1
ATOM 7726 N N . SER B 1 447 ? 16.062 10.984 -12.391 1 97.94 447 SER B N 1
ATOM 7727 C CA . SER B 1 447 ? 16.969 10.117 -13.117 1 97.94 447 SER B CA 1
ATOM 7728 C C . SER B 1 447 ? 18.328 10.039 -12.422 1 97.94 447 SER B C 1
ATOM 7730 O O . SER B 1 447 ? 18.922 8.961 -12.32 1 97.94 447 SER B O 1
ATOM 7732 N N . THR B 1 448 ? 18.781 11.148 -11.969 1 98.31 448 THR B N 1
ATOM 7733 C CA . THR B 1 448 ? 20.078 11.203 -11.281 1 98.31 448 THR B CA 1
ATOM 7734 C C . THR B 1 448 ? 20.031 10.398 -9.984 1 98.31 448 THR B C 1
ATOM 7736 O O . THR B 1 448 ? 20.906 9.57 -9.727 1 98.31 448 THR B O 1
ATOM 7739 N N . LEU B 1 449 ? 19 10.672 -9.172 1 98.75 449 LEU B N 1
ATOM 7740 C CA . LEU B 1 449 ? 18.859 9.969 -7.902 1 98.75 449 LEU B CA 1
ATOM 7741 C C . LEU B 1 449 ? 18.656 8.469 -8.125 1 98.75 449 LEU B C 1
ATOM 7743 O O . LEU B 1 449 ? 19.219 7.648 -7.398 1 98.75 449 LEU B O 1
ATOM 7747 N N . ALA B 1 450 ? 17.906 8.133 -9.141 1 98.56 450 ALA B N 1
ATOM 7748 C CA . ALA B 1 450 ? 17.656 6.73 -9.469 1 98.56 450 ALA B CA 1
ATOM 7749 C C . ALA B 1 450 ? 18.938 6.031 -9.898 1 98.56 450 ALA B C 1
ATOM 7751 O O . ALA B 1 450 ? 19.188 4.879 -9.523 1 98.56 450 ALA B O 1
ATOM 7752 N N . ALA B 1 451 ? 19.734 6.699 -10.727 1 98.06 451 ALA B N 1
ATOM 7753 C CA . ALA B 1 451 ? 20.984 6.125 -11.188 1 98.06 451 ALA B CA 1
ATOM 7754 C C . ALA B 1 451 ? 21.906 5.785 -10.008 1 98.06 451 ALA B C 1
ATOM 7756 O O . ALA B 1 451 ? 22.5 4.707 -9.969 1 98.06 451 ALA B O 1
ATOM 7757 N N . ILE B 1 452 ? 21.953 6.668 -9.07 1 98.38 452 ILE B N 1
ATOM 7758 C CA . ILE B 1 452 ? 22.797 6.48 -7.883 1 98.38 452 ILE B CA 1
ATOM 7759 C C . ILE B 1 452 ? 22.219 5.352 -7.027 1 98.38 452 ILE B C 1
ATOM 7761 O O . ILE B 1 452 ? 22.953 4.461 -6.594 1 98.38 452 ILE B O 1
ATOM 7765 N N . LEU B 1 453 ? 20.938 5.422 -6.805 1 98.38 453 LEU B N 1
ATOM 7766 C CA . LEU B 1 453 ? 20.266 4.441 -5.965 1 98.38 453 LEU B CA 1
ATOM 7767 C C . LEU B 1 453 ? 20.375 3.043 -6.562 1 98.38 453 LEU B C 1
ATOM 7769 O O . LEU B 1 453 ? 20.562 2.064 -5.836 1 98.38 453 LEU B O 1
ATOM 7773 N N . LYS B 1 454 ? 20.344 2.93 -7.875 1 97.31 454 LYS B N 1
ATOM 7774 C CA . LYS B 1 454 ? 20.453 1.654 -8.578 1 97.31 454 LYS B CA 1
ATOM 7775 C C . LYS B 1 454 ? 21.797 0.994 -8.336 1 97.31 454 LYS B C 1
ATOM 7777 O O . LYS B 1 454 ? 21.875 -0.192 -8.008 1 97.31 454 LYS B O 1
ATOM 7782 N N . LEU B 1 455 ? 22.797 1.71 -8.469 1 97.19 455 LEU B N 1
ATOM 7783 C CA . LEU B 1 455 ? 24.141 1.164 -8.266 1 97.19 455 LEU B CA 1
ATOM 7784 C C . LEU B 1 455 ? 24.344 0.753 -6.809 1 97.19 455 LEU B C 1
ATOM 7786 O O . LEU B 1 455 ? 24.953 -0.278 -6.527 1 97.19 455 LEU B O 1
ATOM 7790 N N . SER B 1 456 ? 23.812 1.603 -5.941 1 97.88 456 SER B N 1
ATOM 7791 C CA . SER B 1 456 ? 23.922 1.311 -4.516 1 97.88 456 SER B CA 1
ATOM 7792 C C . SER B 1 456 ? 23.219 0.012 -4.156 1 97.88 456 SER B C 1
ATOM 7794 O O . SER B 1 456 ? 23.766 -0.82 -3.428 1 97.88 456 SER B O 1
ATOM 7796 N N . GLU B 1 457 ? 22.016 -0.137 -4.637 1 97.25 457 GLU B N 1
ATOM 7797 C CA . GLU B 1 457 ? 21.234 -1.347 -4.395 1 97.25 457 GLU B CA 1
ATOM 7798 C C . GLU B 1 457 ? 21.891 -2.566 -5.027 1 97.25 457 GLU B C 1
ATOM 7800 O O . GLU B 1 457 ? 21.906 -3.652 -4.441 1 97.25 457 GLU B O 1
ATOM 7805 N N . ALA B 1 458 ? 22.453 -2.391 -6.211 1 96.69 458 ALA B N 1
ATOM 7806 C CA . ALA B 1 458 ? 23.094 -3.484 -6.941 1 96.69 458 ALA B CA 1
ATOM 7807 C C . ALA B 1 458 ? 24.25 -4.082 -6.145 1 96.69 458 ALA B C 1
ATOM 7809 O O . ALA B 1 458 ? 24.484 -5.289 -6.195 1 96.69 458 ALA B O 1
ATOM 7810 N N . LEU B 1 459 ? 24.891 -3.275 -5.406 1 96.94 459 LEU B N 1
ATOM 7811 C CA . LEU B 1 459 ? 26.094 -3.689 -4.688 1 96.94 459 LEU B CA 1
ATOM 7812 C C . LEU B 1 459 ? 25.734 -4.418 -3.398 1 96.94 459 LEU B C 1
ATOM 7814 O O . LEU B 1 459 ? 26.609 -4.91 -2.691 1 96.94 459 LEU B O 1
ATOM 7818 N N . ASP B 1 460 ? 24.453 -4.543 -3.154 1 96.44 460 ASP B N 1
ATOM 7819 C CA . ASP B 1 460 ? 24 -5.352 -2.027 1 96.44 460 ASP B CA 1
ATOM 7820 C C . ASP B 1 460 ? 22.781 -6.191 -2.408 1 96.44 460 ASP B C 1
ATOM 7822 O O . ASP B 1 460 ? 21.891 -6.41 -1.586 1 96.44 460 ASP B O 1
ATOM 7826 N N . ILE B 1 461 ? 22.75 -6.68 -3.572 1 94.31 461 ILE B N 1
ATOM 7827 C CA . ILE B 1 461 ? 21.641 -7.469 -4.082 1 94.31 461 ILE B CA 1
ATOM 7828 C C . ILE B 1 461 ? 21.453 -8.719 -3.227 1 94.31 461 ILE B C 1
ATOM 7830 O O . ILE B 1 461 ? 20.328 -9.203 -3.055 1 94.31 461 ILE B O 1
ATOM 7834 N N . SER B 1 462 ? 22.562 -9.266 -2.646 1 92.94 462 SER B N 1
ATOM 7835 C CA . SER B 1 462 ? 22.484 -10.492 -1.854 1 92.94 462 SER B CA 1
ATOM 7836 C C . SER B 1 462 ? 21.922 -10.219 -0.463 1 92.94 462 SER B C 1
ATOM 7838 O O . SER B 1 462 ? 21.562 -11.148 0.256 1 92.94 462 SER B O 1
ATOM 7840 N N . HIS B 1 463 ? 21.922 -8.977 -0.027 1 93.44 463 HIS B N 1
ATOM 7841 C CA . HIS B 1 463 ? 21.5 -8.555 1.305 1 93.44 463 HIS B CA 1
ATOM 7842 C C . HIS B 1 463 ? 22.453 -9.078 2.375 1 93.44 463 HIS B C 1
ATOM 7844 O O . HIS B 1 463 ? 22.016 -9.414 3.482 1 93.44 463 HIS B O 1
ATOM 7850 N N . MET B 1 464 ? 23.703 -9.203 1.996 1 94.38 464 MET B N 1
ATOM 7851 C CA . MET B 1 464 ? 24.672 -9.758 2.936 1 94.38 464 MET B CA 1
ATOM 7852 C C . MET B 1 464 ? 25.719 -8.711 3.312 1 94.38 464 MET B C 1
ATOM 7854 O O . MET B 1 464 ? 26.578 -8.969 4.145 1 94.38 464 MET B O 1
ATOM 7858 N N . GLN B 1 465 ? 25.594 -7.531 2.703 1 95.75 465 GLN B N 1
ATOM 7859 C CA . GLN B 1 465 ? 26.5 -6.43 3.004 1 95.75 465 GLN B CA 1
ATOM 7860 C C . GLN B 1 465 ? 27.953 -6.895 2.961 1 95.75 465 GLN B C 1
ATOM 7862 O O . GLN B 1 465 ? 28.734 -6.621 3.883 1 95.75 465 GLN B O 1
ATOM 7867 N N . LYS B 1 466 ? 28.312 -7.52 1.876 1 95.94 466 LYS B N 1
ATOM 7868 C CA . LYS B 1 466 ? 29.641 -8.094 1.711 1 95.94 466 LYS B CA 1
ATOM 7869 C C . LYS B 1 466 ? 30.703 -7.004 1.599 1 95.94 466 LYS B C 1
ATOM 7871 O O . LYS B 1 466 ? 31.859 -7.203 2.004 1 95.94 466 LYS B O 1
ATOM 7876 N N . ILE B 1 467 ? 30.344 -5.906 1.061 1 96 467 ILE B N 1
ATOM 7877 C CA . ILE B 1 467 ? 31.266 -4.805 0.819 1 96 467 ILE B CA 1
ATOM 7878 C C . ILE B 1 467 ? 31.438 -3.984 2.096 1 96 467 ILE B C 1
ATOM 7880 O O . ILE B 1 467 ? 30.469 -3.422 2.611 1 96 467 ILE B O 1
ATOM 7884 N N . LYS B 1 468 ? 32.688 -3.838 2.557 1 93.75 468 LYS B N 1
ATOM 7885 C CA . LYS B 1 468 ? 32.938 -3.182 3.834 1 93.75 468 LYS B CA 1
ATOM 7886 C C . LYS B 1 468 ? 33.5 -1.776 3.625 1 93.75 468 LYS B C 1
ATOM 7888 O O . LYS B 1 468 ? 33.344 -0.907 4.484 1 93.75 468 LYS B O 1
ATOM 7893 N N . GLU B 1 469 ? 34.219 -1.652 2.525 1 94.06 469 GLU B N 1
ATOM 7894 C CA . GLU B 1 469 ? 34.812 -0.354 2.199 1 94.06 469 GLU B CA 1
ATOM 7895 C C . GLU B 1 469 ? 34.656 -0.034 0.716 1 94.06 469 GLU B C 1
ATOM 7897 O O . GLU B 1 469 ? 34.75 -0.925 -0.131 1 94.06 469 GLU B O 1
ATOM 7902 N N . ILE B 1 470 ? 34.375 1.191 0.544 1 94.44 470 ILE B N 1
ATOM 7903 C CA . ILE B 1 470 ? 34.281 1.664 -0.83 1 94.44 470 ILE B CA 1
ATOM 7904 C C . ILE B 1 470 ? 35.094 2.943 -1.01 1 94.44 470 ILE B C 1
ATOM 7906 O O . ILE B 1 470 ? 35 3.863 -0.194 1 94.44 470 ILE B O 1
ATOM 7910 N N . LYS B 1 471 ? 35.969 2.988 -1.918 1 95.69 471 LYS B N 1
ATOM 7911 C CA . LYS B 1 471 ? 36.688 4.176 -2.332 1 95.69 471 LYS B CA 1
ATOM 7912 C C . LYS B 1 471 ? 36.375 4.547 -3.777 1 95.69 471 LYS B C 1
ATOM 7914 O O . LYS B 1 471 ? 36.562 3.73 -4.684 1 95.69 471 LYS B O 1
ATOM 7919 N N . LEU B 1 472 ? 35.938 5.703 -3.961 1 96 472 LEU B N 1
ATOM 7920 C CA . LEU B 1 472 ? 35.562 6.18 -5.285 1 96 472 LEU B CA 1
ATOM 7921 C C . LEU B 1 472 ? 36.625 7.086 -5.871 1 96 472 LEU B C 1
ATOM 7923 O O . LEU B 1 472 ? 37.188 7.926 -5.16 1 96 472 LEU B O 1
ATOM 7927 N N . LEU B 1 473 ? 36.969 6.789 -7.066 1 94.75 473 LEU B N 1
ATOM 7928 C CA . LEU B 1 473 ? 37.906 7.613 -7.801 1 94.75 473 LEU B CA 1
ATOM 7929 C C . LEU B 1 473 ? 37.344 8.047 -9.141 1 94.75 473 LEU B C 1
ATOM 7931 O O . LEU B 1 473 ? 36.969 7.207 -9.969 1 94.75 473 LEU B O 1
ATOM 7935 N N . GLU B 1 474 ? 37.25 9.305 -9.258 1 91.5 474 GLU B N 1
ATOM 7936 C CA . GLU B 1 474 ? 36.656 9.844 -10.469 1 91.5 474 GLU B CA 1
ATOM 7937 C C . GLU B 1 474 ? 37.719 10.328 -11.453 1 91.5 474 GLU B C 1
ATOM 7939 O O . GLU B 1 474 ? 38.688 10.969 -11.055 1 91.5 474 GLU B O 1
ATOM 7944 N N . THR B 1 475 ? 37.594 9.93 -12.656 1 91.25 475 THR B N 1
ATOM 7945 C CA . THR B 1 475 ? 38.375 10.477 -13.766 1 91.25 475 THR B CA 1
ATOM 7946 C C . THR B 1 475 ? 37.438 11.164 -14.773 1 91.25 475 THR B C 1
ATOM 7948 O O . THR B 1 475 ? 36.25 11.359 -14.5 1 91.25 475 THR B O 1
ATOM 7951 N N . ARG B 1 476 ? 38.031 11.602 -15.922 1 89.44 476 ARG B N 1
ATOM 7952 C CA . ARG B 1 476 ? 37.281 12.344 -16.906 1 89.44 476 ARG B CA 1
ATOM 7953 C C . ARG B 1 476 ? 36.125 11.5 -17.453 1 89.44 476 ARG B C 1
ATOM 7955 O O . ARG B 1 476 ? 35 11.992 -17.578 1 89.44 476 ARG B O 1
ATOM 7962 N N . ASP B 1 477 ? 36.312 10.203 -17.641 1 93.5 477 ASP B N 1
ATOM 7963 C CA . ASP B 1 477 ? 35.312 9.398 -18.344 1 93.5 477 ASP B CA 1
ATOM 7964 C C . ASP B 1 477 ? 34.812 8.25 -17.453 1 93.5 477 ASP B C 1
ATOM 7966 O O . ASP B 1 477 ? 33.812 7.605 -17.766 1 93.5 477 ASP B O 1
ATOM 7970 N N . ASN B 1 478 ? 35.531 8.07 -16.344 1 96.06 478 ASN B N 1
ATOM 7971 C CA . ASN B 1 478 ? 35.219 6.887 -15.555 1 96.06 478 ASN B CA 1
ATOM 7972 C C . ASN B 1 478 ? 35.094 7.219 -14.062 1 96.06 478 ASN B C 1
ATOM 7974 O O . ASN B 1 478 ? 35.594 8.258 -13.617 1 96.06 478 ASN B O 1
ATOM 7978 N N . MET B 1 479 ? 34.375 6.469 -13.414 1 95.81 479 MET B N 1
ATOM 7979 C CA . MET B 1 479 ? 34.312 6.453 -11.953 1 95.81 479 MET B CA 1
ATOM 7980 C C . MET B 1 479 ? 34.688 5.074 -11.406 1 95.81 479 MET B C 1
ATOM 7982 O O . MET B 1 479 ? 33.906 4.125 -11.57 1 95.81 479 MET B O 1
ATOM 7986 N N . PHE B 1 480 ? 35.781 4.941 -10.766 1 97 480 PHE B N 1
ATOM 7987 C CA . PHE B 1 480 ? 36.281 3.65 -10.281 1 97 480 PHE B CA 1
ATOM 7988 C C . PHE B 1 480 ? 35.75 3.379 -8.875 1 97 480 PHE B C 1
ATOM 7990 O O . PHE B 1 480 ? 35.875 4.211 -7.977 1 97 480 PHE B O 1
ATOM 7997 N N . PHE B 1 481 ? 35.094 2.268 -8.734 1 97 481 PHE B N 1
ATOM 7998 C CA . PHE B 1 481 ? 34.656 1.749 -7.449 1 97 481 PHE B CA 1
ATOM 7999 C C . PHE B 1 481 ? 35.656 0.751 -6.895 1 97 481 PHE B C 1
ATOM 8001 O O . PHE B 1 481 ? 35.625 -0.426 -7.262 1 97 481 PHE B O 1
ATOM 8008 N N . ASN B 1 482 ? 36.531 1.204 -6.016 1 96.56 482 ASN B N 1
ATOM 8009 C CA . ASN B 1 482 ? 37.438 0.317 -5.32 1 96.56 482 ASN B CA 1
ATOM 8010 C C . ASN B 1 482 ? 36.812 -0.258 -4.051 1 96.56 482 ASN B C 1
ATOM 8012 O O . ASN B 1 482 ? 36.625 0.458 -3.064 1 96.56 482 ASN B O 1
ATOM 8016 N N . LEU B 1 483 ? 36.594 -1.565 -4.145 1 95.69 483 LEU B N 1
ATOM 8017 C CA . LEU B 1 483 ? 35.812 -2.199 -3.098 1 95.69 483 LEU B CA 1
ATOM 8018 C C . LEU B 1 483 ? 36.656 -3.186 -2.299 1 95.69 483 LEU B C 1
ATOM 8020 O O . LEU B 1 483 ? 37.5 -3.877 -2.861 1 95.69 483 LEU B O 1
ATOM 8024 N N . ARG B 1 484 ? 36.5 -3.18 -1.032 1 95.62 484 ARG B N 1
ATOM 8025 C CA . ARG B 1 484 ? 36.969 -4.242 -0.151 1 95.62 484 ARG B CA 1
ATOM 8026 C C . ARG B 1 484 ? 35.812 -5.074 0.375 1 95.62 484 ARG B C 1
ATOM 8028 O O . ARG B 1 484 ? 34.844 -4.531 0.928 1 95.62 484 ARG B O 1
ATOM 8035 N N . SER B 1 485 ? 35.844 -6.359 0.085 1 93.75 485 SER B N 1
ATOM 8036 C CA . SER B 1 485 ? 34.719 -7.203 0.452 1 93.75 485 SER B CA 1
ATOM 8037 C C . SER B 1 485 ? 35.156 -8.43 1.231 1 93.75 485 SER B C 1
ATOM 8039 O O . SER B 1 485 ? 36.312 -8.859 1.114 1 93.75 485 SER B O 1
ATOM 8041 N N . LYS B 1 486 ? 34.25 -8.836 2.09 1 88.06 486 LYS B N 1
ATOM 8042 C CA . LYS B 1 486 ? 34.406 -10.141 2.732 1 88.06 486 LYS B CA 1
ATOM 8043 C C . LYS B 1 486 ? 33.844 -11.258 1.857 1 88.06 486 LYS B C 1
ATOM 8045 O O . LYS B 1 486 ? 32.625 -11.43 1.783 1 88.06 486 LYS B O 1
ATOM 8050 N N . GLY B 1 487 ? 34.688 -11.875 1.021 1 84.31 487 GLY B N 1
ATOM 8051 C CA . GLY B 1 487 ? 34.219 -12.961 0.178 1 84.31 487 GLY B CA 1
ATOM 8052 C C . GLY B 1 487 ? 34.031 -12.555 -1.272 1 84.31 487 GLY B C 1
ATOM 8053 O O . GLY B 1 487 ? 34.406 -11.453 -1.666 1 84.31 487 GLY B O 1
ATOM 8054 N N . ASP B 1 488 ? 33.375 -13.367 -1.993 1 89.19 488 ASP B N 1
ATOM 8055 C CA . ASP B 1 488 ? 33.156 -13.156 -3.422 1 89.19 488 ASP B CA 1
ATOM 8056 C C . ASP B 1 488 ? 31.938 -12.281 -3.676 1 89.19 488 ASP B C 1
ATOM 8058 O O . ASP B 1 488 ? 30.922 -12.422 -2.994 1 89.19 488 ASP B O 1
ATOM 8062 N N . ILE B 1 489 ? 32.125 -11.32 -4.57 1 93.12 489 ILE B N 1
ATOM 8063 C CA . ILE B 1 489 ? 31.016 -10.398 -4.844 1 93.12 489 ILE B CA 1
ATOM 8064 C C . ILE B 1 489 ? 30.562 -10.555 -6.293 1 93.12 489 ILE B C 1
ATOM 8066 O O . ILE B 1 489 ? 30.25 -9.562 -6.961 1 93.12 489 ILE B O 1
ATOM 8070 N N . ILE B 1 490 ? 30.562 -11.703 -6.812 1 92.56 490 ILE B N 1
ATOM 8071 C CA . ILE B 1 490 ? 30.266 -11.961 -8.219 1 92.56 490 ILE B CA 1
ATOM 8072 C C . ILE B 1 490 ? 28.828 -11.586 -8.523 1 92.56 490 ILE B C 1
ATOM 8074 O O . ILE B 1 490 ? 28.531 -11 -9.57 1 92.56 490 ILE B O 1
ATOM 8078 N N . LEU B 1 491 ? 27.953 -11.93 -7.633 1 93.5 491 LEU B N 1
ATOM 8079 C CA . LEU B 1 491 ? 26.547 -11.594 -7.824 1 93.5 491 LEU B CA 1
ATOM 8080 C C . LEU B 1 491 ? 26.344 -10.078 -7.867 1 93.5 491 LEU B C 1
ATOM 8082 O O . LEU B 1 491 ? 25.609 -9.57 -8.719 1 93.5 491 LEU B O 1
ATOM 8086 N N . GLU B 1 492 ? 26.969 -9.367 -6.961 1 95.25 492 GLU B N 1
ATOM 8087 C CA . GLU B 1 492 ? 26.891 -7.91 -6.898 1 95.25 492 GLU B CA 1
ATOM 8088 C C . GLU B 1 492 ? 27.469 -7.27 -8.156 1 95.25 492 GLU B C 1
ATOM 8090 O O . GLU B 1 492 ? 26.891 -6.336 -8.711 1 95.25 492 GLU B O 1
ATOM 8095 N N . GLU B 1 493 ? 28.594 -7.816 -8.594 1 94.69 493 GLU B N 1
ATOM 8096 C CA . GLU B 1 493 ? 29.234 -7.301 -9.805 1 94.69 493 GLU B CA 1
ATOM 8097 C C . GLU B 1 493 ? 28.359 -7.516 -11.031 1 94.69 493 GLU B C 1
ATOM 8099 O O . GLU B 1 493 ? 28.266 -6.645 -11.898 1 94.69 493 GLU B O 1
ATOM 8104 N N . TRP B 1 494 ? 27.797 -8.688 -11 1 93.75 494 TRP B N 1
ATOM 8105 C CA . TRP B 1 494 ? 26.891 -9.016 -12.094 1 93.75 494 TRP B CA 1
ATOM 8106 C C . TRP B 1 494 ? 25.719 -8.047 -12.133 1 93.75 494 TRP B C 1
ATOM 8108 O O . TRP B 1 494 ? 25.375 -7.52 -13.188 1 93.75 494 TRP B O 1
ATOM 8118 N N . ASN B 1 495 ? 25.109 -7.793 -11.055 1 94.44 495 ASN B N 1
ATOM 8119 C CA . ASN B 1 495 ? 23.969 -6.871 -10.984 1 94.44 495 ASN B CA 1
ATOM 8120 C C . ASN B 1 495 ? 24.406 -5.441 -11.289 1 94.44 495 ASN B C 1
ATOM 8122 O O . ASN B 1 495 ? 23.672 -4.707 -11.969 1 94.44 495 ASN B O 1
ATOM 8126 N N . PHE B 1 496 ? 25.531 -5.047 -10.773 1 96.19 496 PHE B N 1
ATOM 8127 C CA . PHE B 1 496 ? 26.109 -3.727 -11 1 96.19 496 PHE B CA 1
ATOM 8128 C C . PHE B 1 496 ? 26.266 -3.457 -12.492 1 96.19 496 PHE B C 1
ATOM 8130 O O . PHE B 1 496 ? 25.938 -2.375 -12.977 1 96.19 496 PHE B O 1
ATOM 8137 N N . SER B 1 497 ? 26.688 -4.41 -13.234 1 95.25 497 SER B N 1
ATOM 8138 C CA . SER B 1 497 ? 26.984 -4.262 -14.656 1 95.25 497 SER B CA 1
ATOM 8139 C C . SER B 1 497 ? 25.719 -3.949 -15.453 1 95.25 497 SER B C 1
ATOM 8141 O O . SER B 1 497 ? 25.781 -3.287 -16.484 1 95.25 497 SER B O 1
ATOM 8143 N N . LYS B 1 498 ? 24.594 -4.379 -14.938 1 93.75 498 LYS B N 1
ATOM 8144 C CA . LYS B 1 498 ? 23.328 -4.172 -15.625 1 93.75 498 LYS B CA 1
ATOM 8145 C C . LYS B 1 498 ? 22.938 -2.697 -15.609 1 93.75 498 LYS B C 1
ATOM 8147 O O . LYS B 1 498 ? 22.141 -2.258 -16.438 1 93.75 498 LYS B O 1
ATOM 8152 N N . TYR B 1 499 ? 23.516 -1.909 -14.672 1 95.5 499 TYR B N 1
ATOM 8153 C CA . TYR B 1 499 ? 23 -0.557 -14.484 1 95.5 499 TYR B CA 1
ATOM 8154 C C . TYR B 1 499 ? 24.047 0.482 -14.844 1 95.5 499 TYR B C 1
ATOM 8156 O O . TYR B 1 499 ? 23.828 1.685 -14.695 1 95.5 499 TYR B O 1
ATOM 8164 N N . VAL B 1 500 ? 25.156 0.026 -15.398 1 96.62 500 VAL B N 1
ATOM 8165 C CA . VAL B 1 500 ? 26.297 0.879 -15.742 1 96.62 500 VAL B CA 1
ATOM 8166 C C . VAL B 1 500 ? 25.891 1.861 -16.844 1 96.62 500 VAL B C 1
ATOM 8168 O O . VAL B 1 500 ? 26.172 3.059 -16.734 1 96.62 500 VAL B O 1
ATOM 8171 N N . ASP B 1 501 ? 25.156 1.366 -17.828 1 96.06 501 ASP B N 1
ATOM 8172 C CA . ASP B 1 501 ? 24.797 2.193 -18.969 1 96.06 501 ASP B CA 1
ATOM 8173 C C . ASP B 1 501 ? 23.875 3.338 -18.547 1 96.06 501 ASP B C 1
ATOM 8175 O O . ASP B 1 501 ? 24.031 4.469 -19.016 1 96.06 501 ASP B O 1
ATOM 8179 N N . PHE B 1 502 ? 22.953 3.035 -17.719 1 96.62 502 PHE B N 1
ATOM 8180 C CA . PHE B 1 502 ? 22.016 4.062 -17.266 1 96.62 502 PHE B CA 1
ATOM 8181 C C . PHE B 1 502 ? 22.734 5.137 -16.469 1 96.62 502 PHE B C 1
ATOM 8183 O O . PHE B 1 502 ? 22.5 6.332 -16.656 1 96.62 502 PHE B O 1
ATOM 8190 N N . PHE B 1 503 ? 23.641 4.738 -15.594 1 97.19 503 PHE B N 1
ATOM 8191 C CA . PHE B 1 503 ? 24.406 5.684 -14.789 1 97.19 503 PHE B CA 1
ATOM 8192 C C . PHE B 1 503 ? 25.25 6.582 -15.688 1 97.19 503 PHE B C 1
ATOM 8194 O O . PHE B 1 503 ? 25.297 7.797 -15.484 1 97.19 503 PHE B O 1
ATOM 8201 N N . GLU B 1 504 ? 25.844 6.016 -16.641 1 96 504 GLU B N 1
ATOM 8202 C CA . GLU B 1 504 ? 26.688 6.77 -17.562 1 96 504 GLU B CA 1
ATOM 8203 C C . GLU B 1 504 ? 25.859 7.766 -18.375 1 96 504 GLU B C 1
ATOM 8205 O O . GLU B 1 504 ? 26.297 8.898 -18.594 1 96 504 GLU B O 1
ATOM 8210 N N . GLU B 1 505 ? 24.75 7.246 -18.812 1 95.94 505 GLU B N 1
ATOM 8211 C CA . GLU B 1 505 ? 23.859 8.102 -19.594 1 95.94 505 GLU B CA 1
ATOM 8212 C C . GLU B 1 505 ? 23.438 9.328 -18.797 1 95.94 505 GLU B C 1
ATOM 8214 O O . GLU B 1 505 ? 23.328 10.43 -19.344 1 95.94 505 GLU B O 1
ATOM 8219 N N . VAL B 1 506 ? 23.203 9.156 -17.5 1 95.94 506 VAL B N 1
ATOM 8220 C CA . VAL B 1 506 ? 22.594 10.203 -16.688 1 95.94 506 VAL B CA 1
ATOM 8221 C C . VAL B 1 506 ? 23.688 11.086 -16.094 1 95.94 506 VAL B C 1
ATOM 8223 O O . VAL B 1 506 ? 23.578 12.32 -16.109 1 95.94 506 VAL B O 1
ATOM 8226 N N . ILE B 1 507 ? 24.781 10.5 -15.57 1 94.5 507 ILE B N 1
ATOM 8227 C CA . ILE B 1 507 ? 25.766 11.227 -14.789 1 94.5 507 ILE B CA 1
ATOM 8228 C C . ILE B 1 507 ? 26.922 11.648 -15.695 1 94.5 507 ILE B C 1
ATOM 8230 O O . ILE B 1 507 ? 27.641 12.617 -15.398 1 94.5 507 ILE B O 1
ATOM 8234 N N . GLY B 1 508 ? 27.188 10.883 -16.719 1 93.25 508 GLY B N 1
ATOM 8235 C CA . GLY B 1 508 ? 28.172 11.297 -17.703 1 93.25 508 GLY B CA 1
ATOM 8236 C C . GLY B 1 508 ? 29.5 10.578 -17.562 1 93.25 508 GLY B C 1
ATOM 8237 O O . GLY B 1 508 ? 30.422 10.797 -18.344 1 93.25 508 GLY B O 1
ATOM 8238 N N . VAL B 1 509 ? 29.641 9.703 -16.547 1 95.44 509 VAL B N 1
ATOM 8239 C CA . VAL B 1 509 ? 30.859 8.914 -16.344 1 95.44 509 VAL B CA 1
ATOM 8240 C C . VAL B 1 509 ? 30.5 7.438 -16.219 1 95.44 509 VAL B C 1
ATOM 8242 O O . VAL B 1 509 ? 29.422 7.098 -15.703 1 95.44 509 VAL B O 1
ATOM 8245 N N . LYS B 1 510 ? 31.344 6.539 -16.641 1 97.25 510 LYS B N 1
ATOM 8246 C CA . LYS B 1 510 ? 31.109 5.102 -16.609 1 97.25 510 LYS B CA 1
ATOM 8247 C C . LYS B 1 510 ? 31.609 4.5 -15.297 1 97.25 510 LYS B C 1
ATOM 8249 O O . LYS B 1 510 ? 32.781 4.598 -14.977 1 97.25 510 LYS B O 1
ATOM 8254 N N . PRO B 1 511 ? 30.734 3.961 -14.492 1 97.44 511 PRO B N 1
ATOM 8255 C CA . PRO B 1 511 ? 31.203 3.299 -13.266 1 97.44 511 PRO B CA 1
ATOM 8256 C C . PRO B 1 511 ? 31.891 1.969 -13.539 1 97.44 511 PRO B C 1
ATOM 8258 O O . PRO B 1 511 ? 31.422 1.188 -14.375 1 97.44 511 PRO B O 1
ATOM 8261 N N . ILE B 1 512 ? 33 1.713 -12.914 1 96.88 512 ILE B N 1
ATOM 8262 C CA . ILE B 1 512 ? 33.812 0.507 -13.078 1 96.88 512 ILE B CA 1
ATOM 8263 C C . ILE B 1 512 ? 34.188 -0.036 -11.711 1 96.88 512 ILE B C 1
ATOM 8265 O O . ILE B 1 512 ? 34.625 0.722 -10.836 1 96.88 512 ILE B O 1
ATOM 8269 N N . ILE B 1 513 ? 34 -1.32 -11.484 1 95.88 513 ILE B N 1
ATOM 8270 C CA . ILE B 1 513 ? 34.438 -1.95 -10.25 1 95.88 513 ILE B CA 1
ATOM 8271 C C . ILE B 1 513 ? 35.875 -2.447 -10.406 1 95.88 513 ILE B C 1
ATOM 8273 O O . ILE B 1 513 ? 36.188 -3.123 -11.391 1 95.88 513 ILE B O 1
#